Protein 3ML4 (pdb70)

Nearest PDB structures (foldseek):
  3ml4-assembly2_C  TM=1.005E+00  e=9.666E-38  Mus musculus
  3ml4-assembly2_D  TM=9.918E-01  e=4.842E-35  Mus musculus
  3ml4-assembly1_A  TM=9.856E-01  e=2.690E-34  Mus musculus
  1j0w-assembly1_A  TM=8.387E-01  e=1.415E-04  Homo sapiens
  3pvl-assembly1_A  TM=6.435E-01  e=9.251E-03  Mus musculus

Foldseek 3Di:
DDALDWDFWFWDVTDTFIDGWDDPDQQAQKIKATARYVCCVVVPHHGPDMDMAHAFFAKDWQDDDDNARTDIWGDGQVDITTGDHDNVVVVVRVSVCVSQPHKDKFWWFWDPDAPDDGGIWMWIGRQQKIWTWDDVVIHIPIDGLVQWDDKAADVQWIKTAGHCVSPSNGGITIIGHPCGNCSVCSVQRVVQADPPPGHD/DDDALDWDWWWFDVTDIWIDGWDAPDQQALKIKATARYVVCVVVPHHGPDMDMQRFFFAKDFQDDDDNAGGFIWRAGQVDITIGDDDNVVCVCRVSVCVSSPHKDKFWKFWDPDAPDDTGIWMWIDRQQKTWIWDDVVTHILIDGLVQWPDKAADVQWIKTAGPVVPPRSGGITIIGHPCRVVVVCSVQRVVQQHPPPGHD/DDALDWDWWWWDDPLDTDTWIDGWDAPDQDAQKIKATARHVVCVVVPDHGPDMDMAHAWQAKDFQDDDSNARTDIWGDGQVGITTGDDDNCVVVCRVSVCVSQPPWDKFWWFWDPDAPDDTGTWMWIDRQQKIWIWDDVVTDILIDGLVQWDDWAADVQWIKTAGPVVSPSRGDIIIIGHPCGHCSVCSVASVVQADPPPGHD/DAALDWDWWWFDPVIDTWIDGWDDPDQVFQKIKATARDVVCVVVPHHGPDMDMQHAWQAKDWQDDDDNARTDIWGDGQVDITIGDDDNVVVVCRVSVCVRQPHKDKDWWFWDPDAPDDTGTWIWIDRLQKIWIWDDVVTDIPIDGLVQWDDWAADVQWIKTAGDDVDDSRGDITIIGHPCRHVSVCSVQSVVQADPPPGHD/DDDDPVVD/DDDDPVVD/DDDDPVVD/DDDDPVVD

Solvent-accessible surface area: 34819 Å² total

Sequence (837 aa):
EAALVEGQVKLRKWKSRWLVLRKPSPVADCLLLVYKDKCERSKGLRERSSLTLEDICGLEPALPYEGLAHTLAIICLSQAVLGFDSHEACAWDTRIRYALGEVHRFHVTVAPGTKLESGPATLHLCNDILVLARDIPPTVGQWKLSDLRRYGAVPNGFIFEGGTRCGYWAGVFFLSSAEGEQSFLFDCIVRGISPTKGPFTEAALVEGQVKLRKWKSRWLVLRKPSPVADCLLLVYKDKCERSKGLRERSSLTLEDICGLEPALPYEGLAHTLAIICLSQAVLGFDSHEACAWDTRIRYALGEVHRFHVTVAPGTKLESGPATLHLCNDILVLARDIPPTVGQWKLSDLRRYGAVPNGFIFEGGTRCGYWAGVFFLSSAEGEQSFLFDCIVRGISPTKGPFEAALVEGQVKLRDGKKWKSRWLVLRKPSPVADCLLLVYKDKCERSKGLRERSSLTLEDICGLEPALPYEGLAHTLAIICLSQAVLGFDSHEACAWDTRIRYALGEVHRFHVTVAPGTKLESGPATLHLCNDILVLARDIPPTVGQWKLSDLRRYGAVPNGFIFEGGTRCGYWAGVFFLSSAEGEQSFLFDCIVRGISPTKGPFEAALVEGQVKLRDKWKSRWLVLRKPSPVADCLLLVYKDKCERSKGLRERSSLTLEDICGLEPALPYEGLAHTLAIICLSQAVLGFDSHEACAWDTRIRYALGEVHRFHVTVAPGTKLESGPATLHLCNDILVLARDIPPTVGQWKLSDLRRYGAVPNGFIFEGGTRCGYWAGVFFLSSAEGEQSFLFDCIVRGISPTKGPFLHPNPMQRLHPNPMQRLHPNPMQRLHPNPMQR

InterPro domains:
  IPR001849 Pleckstrin homology domain [PS50003] (4-109)
  IPR001849 Pleckstrin homology domain [SM00233] (5-111)
  IPR002404 IRS-type PTB domain [PF02174] (123-196)
  IPR002404 IRS-type PTB domain [PS51064] (105-210)
  IPR011993 PH-like domain superfamily [G3DSA:2.30.29.30] (1-110)
  IPR011993 PH-like domain superfamily [G3DSA:2.30.29.30] (111-220)
  IPR037746 Protein Dok-7 [PTHR21636] (1-428)
  IPR037747 Dok-7, PH domain [cd14677] (6-107)
  IPR037748 Dok-7, PTB domain [cd13165] (108-208)

Secondary structure (DSSP, 8-state):
---SEEEEEEE---EEEEEEE--SSTTSS-B--EESSSHHHHS-PPPSB---B--EEEEEEEEEETTEEEEEEEEESS-B--B-SSS---HHHHHHHHHTSSEEEEEEEEPSSSSSPPEEEEEEEETTEEEEEBTTTTB--EEEGGGEEEEEEETTEEEEEE-GGGGGG-EEEEEE-S-S---HHHHHHTTTEETTTEE-/----SEEEEEEE---EEEEEEE--SSTT-S-B--EESSHHHHHTTPPPSB---B--EEEEEE---BTTBSSBEEEEESS-B--B-SSS---HHHHHHHHHHSSEEEEEEEEPTTSSSPPEEEEEEEETTEEEEEBTTTTB--EEEGGGEEEEEEETTEEEEEE-TTSGGG-EEEEEE-S-S---HHHHHHTTTEETTTEE-/---SEEEEEEEESSSSEEEEEEEE--SSTTSS-B--EES-HHHHHHTPPPSB---B--EEEEEE---BTTBSSBEEEEESS-B--B-SSS---HHHHHHHHHTSSEEEEEEEEPSSSSSPPEEEEEEEETTEEEEEBTTTTB--EEEGGGEEEEEEETTEEEEEE-GGGGGG-EEEEEE-S-S---HHHHHHTTTEETTTEE-/---SEEEEEEEE--EEEEEEEE--SSSSSS-B--EESSHHHHHTTPPPSB---B-SEEEEEEEEEETTEEEEEEEEESS-B--B-SSS---HHHHHHHHHTSSEEEEEEEE-SSSSSPPEEEEEEEETTEEEEEBTTTTB--EEEGGGEEEEEEETTEEEEEE-TTSSTT-EEEEEE-TTTT--HHHHHHHTTEETTTEE-/-EE-----/-EE-----/-EEP----/-EEP----

CATH classification: 2.30.29.30 (+1 more: 2.30.29.30)

Structure (mmCIF, N/CA/C/O backbone):
data_3ML4
#
_entry.id   3ML4
#
_cell.length_a   134.600
_cell.length_b   134.600
_cell.length_c   121.580
_cell.angle_alpha   90.00
_cell.angle_beta   90.00
_cell.angle_gamma   120.00
#
_symmetry.space_group_name_H-M   'P 32 2 1'
#
loop_
_entity.id
_entity.type
_entity.pdbx_description
1 polymer 'Protein Dok-7'
2 polymer 'Muscle, skeletal receptor tyrosine-protein kinase'
3 water water
#
loop_
_atom_site.group_PDB
_atom_site.id
_atom_site.type_symbol
_atom_site.label_atom_id
_atom_site.label_alt_id
_atom_site.label_comp_id
_atom_site.label_asym_id
_atom_site.label_entity_id
_atom_site.label_seq_id
_atom_site.pdbx_PDB_ins_code
_atom_site.Cartn_x
_atom_site.Cartn_y
_atom_site.Cartn_z
_atom_site.occupancy
_atom_site.B_iso_or_equiv
_atom_site.auth_seq_id
_atom_site.auth_comp_id
_atom_site.auth_asym_id
_atom_site.auth_atom_id
_atom_site.pdbx_PDB_model_num
ATOM 1 N N . GLU A 1 7 ? -48.488 6.266 -16.335 1.00 34.85 3 GLU A N 1
ATOM 2 C CA . GLU A 1 7 ? -49.053 5.275 -17.296 1.00 35.03 3 GLU A CA 1
ATOM 3 C C . GLU A 1 7 ? -49.502 3.996 -16.597 1.00 34.97 3 GLU A C 1
ATOM 4 O O . GLU A 1 7 ? -48.675 3.199 -16.143 1.00 35.09 3 GLU A O 1
ATOM 10 N N . ALA A 1 8 ? -50.816 3.799 -16.533 1.00 34.86 4 ALA A N 1
ATOM 11 C CA . ALA A 1 8 ? -51.397 2.764 -15.677 1.00 34.73 4 ALA A CA 1
ATOM 12 C C . ALA A 1 8 ? -51.631 1.414 -16.359 1.00 34.67 4 ALA A C 1
ATOM 13 O O . ALA A 1 8 ? -51.716 1.316 -17.588 1.00 34.40 4 ALA A O 1
ATOM 15 N N . ALA A 1 9 ? -51.732 0.381 -15.524 1.00 34.49 5 ALA A N 1
ATOM 16 C CA . ALA A 1 9 ? -51.914 -0.994 -15.964 1.00 34.28 5 ALA A CA 1
ATOM 17 C C . ALA A 1 9 ? -53.029 -1.641 -15.167 1.00 34.15 5 ALA A C 1
ATOM 18 O O . ALA A 1 9 ? -53.167 -1.388 -13.968 1.00 33.98 5 ALA A O 1
ATOM 20 N N . LEU A 1 10 ? -53.832 -2.470 -15.824 1.00 34.13 6 LEU A N 1
ATOM 21 C CA . LEU A 1 10 ? -54.741 -3.331 -15.080 1.00 34.23 6 LEU A CA 1
ATOM 22 C C . LEU A 1 10 ? -53.944 -4.504 -14.493 1.00 34.16 6 LEU A C 1
ATOM 23 O O . LEU A 1 10 ? -54.238 -4.958 -13.393 1.00 34.25 6 LEU A O 1
ATOM 28 N N . VAL A 1 11 ? -52.930 -4.962 -15.229 1.00 34.17 7 VAL A N 1
ATOM 29 C CA . VAL A 1 11 ? -51.914 -5.891 -14.714 1.00 34.45 7 VAL A CA 1
ATOM 30 C C . VAL A 1 11 ? -50.552 -5.727 -15.379 1.00 34.74 7 VAL A C 1
ATOM 31 O O . VAL A 1 11 ? -50.444 -5.370 -16.556 1.00 34.45 7 VAL A O 1
ATOM 35 N N . GLU A 1 12 ? -49.519 -6.022 -14.597 1.00 35.21 8 GLU A N 1
ATOM 36 C CA . GLU A 1 12 ? -48.144 -6.081 -15.074 1.00 35.64 8 GLU A CA 1
ATOM 37 C C . GLU A 1 12 ? -47.353 -7.082 -14.238 1.00 35.65 8 GLU A C 1
ATOM 38 O O . GLU A 1 12 ? -47.752 -7.425 -13.122 1.00 35.57 8 GLU A O 1
ATOM 44 N N . GLY A 1 13 ? -46.236 -7.548 -14.786 1.00 35.87 9 GLY A N 1
ATOM 45 C CA . GLY A 1 13 ? -45.409 -8.550 -14.124 1.00 36.08 9 GLY A CA 1
ATOM 46 C C . GLY A 1 13 ? -44.563 -9.302 -15.123 1.00 36.34 9 GLY A C 1
ATOM 47 O O . GLY A 1 13 ? -44.697 -9.100 -16.335 1.00 36.42 9 GLY A O 1
ATOM 48 N N . GLN A 1 14 ? -43.685 -10.165 -14.614 1.00 36.66 10 GLN A N 1
ATOM 49 C CA . GLN A 1 14 ? -42.796 -10.962 -15.460 1.00 36.93 10 GLN A CA 1
ATOM 50 C C . GLN A 1 14 ? -43.563 -12.088 -16.128 1.00 37.14 10 GLN A C 1
ATOM 51 O O . GLN A 1 14 ? -44.105 -12.967 -15.462 1.00 37.32 10 GLN A O 1
ATOM 57 N N . VAL A 1 15 ? -43.618 -12.040 -17.453 1.00 37.59 11 VAL A N 1
ATOM 58 C CA . VAL A 1 15 ? -44.354 -13.019 -18.246 1.00 37.78 11 VAL A CA 1
ATOM 59 C C . VAL A 1 15 ? -43.517 -13.387 -19.463 1.00 38.00 11 VAL A C 1
ATOM 60 O O . VAL A 1 15 ? -42.818 -12.539 -20.017 1.00 37.95 11 VAL A O 1
ATOM 64 N N . LYS A 1 16 ? -43.585 -14.654 -19.864 1.00 38.46 12 LYS A N 1
ATOM 65 C CA . LYS A 1 16 ? -42.966 -15.122 -21.105 1.00 38.95 12 LYS A CA 1
ATOM 66 C C . LYS A 1 16 ? -43.934 -14.997 -22.277 1.00 39.06 12 LYS A C 1
ATOM 67 O O . LYS A 1 16 ? -45.122 -15.304 -22.148 1.00 39.21 12 LYS A O 1
ATOM 73 N N . LEU A 1 17 ? -43.421 -14.533 -23.413 1.00 39.17 13 LEU A N 1
ATOM 74 C CA . LEU A 1 17 ? -44.236 -14.308 -24.606 1.00 39.37 13 LEU A CA 1
ATOM 75 C C . LEU A 1 17 ? -43.563 -14.898 -25.839 1.00 39.44 13 LEU A C 1
ATOM 76 O O . LEU A 1 17 ? -42.345 -15.051 -25.869 1.00 39.45 13 LEU A O 1
ATOM 81 N N . ARG A 1 18 ? -44.364 -15.216 -26.852 1.00 39.70 14 ARG A N 1
ATOM 82 C CA . ARG A 1 18 ? -43.855 -15.685 -28.141 1.00 40.03 14 ARG A CA 1
ATOM 83 C C . ARG A 1 18 ? -43.985 -14.605 -29.212 1.00 40.09 14 ARG A C 1
ATOM 84 O O . ARG A 1 18 ? -43.050 -14.354 -29.974 1.00 40.28 14 ARG A O 1
ATOM 92 N N . LYS A 1 22 ? -39.665 -19.187 -29.779 1.00 53.41 18 LYS A N 1
ATOM 93 C CA . LYS A 1 22 ? -38.995 -19.229 -28.486 1.00 53.50 18 LYS A CA 1
ATOM 94 C C . LYS A 1 22 ? -39.712 -18.361 -27.440 1.00 53.53 18 LYS A C 1
ATOM 95 O O . LYS A 1 22 ? -40.407 -17.402 -27.789 1.00 53.81 18 LYS A O 1
ATOM 97 N N . TRP A 1 23 ? -39.545 -18.702 -26.164 1.00 53.32 19 TRP A N 1
ATOM 98 C CA . TRP A 1 23 ? -40.120 -17.916 -25.074 1.00 53.22 19 TRP A CA 1
ATOM 99 C C . TRP A 1 23 ? -39.180 -16.788 -24.656 1.00 53.27 19 TRP A C 1
ATOM 100 O O . TRP A 1 23 ? -38.001 -17.024 -24.369 1.00 53.38 19 TRP A O 1
ATOM 111 N N . LYS A 1 24 ? -39.706 -15.566 -24.624 1.00 53.01 20 LYS A N 1
ATOM 112 C CA . LYS A 1 24 ? -38.946 -14.413 -24.166 1.00 52.77 20 LYS A CA 1
ATOM 113 C C . LYS A 1 24 ? -39.615 -13.806 -22.937 1.00 52.75 20 LYS A C 1
ATOM 114 O O . LYS A 1 24 ? -40.731 -13.279 -23.012 1.00 52.94 20 LYS A O 1
ATOM 116 N N . SER A 1 25 ? -38.931 -13.905 -21.800 1.00 52.40 21 SER A N 1
ATOM 117 C CA . SER A 1 25 ? -39.433 -13.362 -20.551 1.00 52.03 21 SER A CA 1
ATOM 118 C C . SER A 1 25 ? -39.283 -11.848 -20.558 1.00 51.85 21 SER A C 1
ATOM 119 O O . SER A 1 25 ? -38.167 -11.328 -20.641 1.00 51.95 21 SER A O 1
ATOM 122 N N . ARG A 1 26 ? -40.417 -11.152 -20.479 1.00 51.39 22 ARG A N 1
ATOM 123 C CA . ARG A 1 26 ? -40.454 -9.695 -20.592 1.00 51.03 22 ARG A CA 1
ATOM 124 C C . ARG A 1 26 ? -41.518 -9.084 -19.693 1.00 50.57 22 ARG A C 1
ATOM 125 O O . ARG A 1 26 ? -42.627 -9.616 -19.588 1.00 50.78 22 ARG A O 1
ATOM 133 N N . TRP A 1 27 ? -41.181 -7.968 -19.048 1.00 49.91 23 TRP A N 1
ATOM 134 C CA . TRP A 1 27 ? -42.140 -7.257 -18.202 1.00 49.32 23 TRP A CA 1
ATOM 135 C C . TRP A 1 27 ? -43.295 -6.738 -19.052 1.00 48.93 23 TRP A C 1
ATOM 136 O O . TRP A 1 27 ? -43.132 -5.827 -19.868 1.00 48.85 23 TRP A O 1
ATOM 147 N N . LEU A 1 28 ? -44.457 -7.354 -18.861 1.00 48.40 24 LEU A N 1
ATOM 148 C CA . LEU A 1 28 ? -45.628 -7.057 -19.665 1.00 47.80 24 LEU A CA 1
ATOM 149 C C . LEU A 1 28 ? -46.590 -6.151 -18.911 1.00 47.35 24 LEU A C 1
ATOM 150 O O . LEU A 1 28 ? -46.914 -6.406 -17.755 1.00 47.46 24 LEU A O 1
ATOM 155 N N . VAL A 1 29 ? -47.027 -5.087 -19.573 1.00 46.81 25 VAL A N 1
ATOM 156 C CA . VAL A 1 29 ? -48.067 -4.214 -19.043 1.00 46.30 25 VAL A CA 1
ATOM 157 C C . VAL A 1 29 ? -49.335 -4.402 -19.880 1.00 45.85 25 VAL A C 1
ATOM 158 O O . VAL A 1 29 ? -49.300 -4.311 -21.109 1.00 45.53 25 VAL A O 1
ATOM 162 N N . LEU A 1 30 ? -50.444 -4.690 -19.205 1.00 45.49 26 LEU A N 1
ATOM 163 C CA . LEU A 1 30 ? -51.742 -4.790 -19.864 1.00 45.10 26 LEU A CA 1
ATOM 164 C C . LEU A 1 30 ? -52.717 -3.749 -19.333 1.00 44.96 26 LEU A C 1
ATOM 165 O O . LEU A 1 30 ? -52.848 -3.566 -18.121 1.00 44.85 26 LEU A O 1
ATOM 170 N N . ARG A 1 31 ? -53.379 -3.062 -20.261 1.00 44.97 27 ARG A N 1
ATOM 171 C CA . ARG A 1 31 ? -54.390 -2.056 -19.942 1.00 44.89 27 ARG A CA 1
ATOM 172 C C . ARG A 1 31 ? -55.410 -1.920 -21.071 1.00 45.14 27 ARG A C 1
ATOM 173 O O . ARG A 1 31 ? -55.168 -2.355 -22.201 1.00 45.04 27 ARG A O 1
ATOM 181 N N . LYS A 1 32 ? -56.552 -1.323 -20.743 1.00 45.42 28 LYS A N 1
ATOM 182 C CA . LYS A 1 32 ? -57.549 -0.934 -21.726 1.00 45.70 28 LYS A CA 1
ATOM 183 C C . LYS A 1 32 ? -57.162 0.411 -22.333 1.00 46.04 28 LYS A C 1
ATOM 184 O O . LYS A 1 32 ? -56.733 1.309 -21.609 1.00 45.98 28 LYS A O 1
ATOM 190 N N . PRO A 1 33 ? -57.300 0.552 -23.665 1.00 46.52 29 PRO A N 1
ATOM 191 C CA . PRO A 1 33 ? -57.093 1.847 -24.321 1.00 47.07 29 PRO A CA 1
ATOM 192 C C . PRO A 1 33 ? -58.287 2.788 -24.135 1.00 47.60 29 PRO A C 1
ATOM 193 O O . PRO A 1 33 ? -58.114 4.007 -24.120 1.00 47.64 29 PRO A O 1
ATOM 197 N N . SER A 1 34 ? -59.481 2.210 -24.002 1.00 48.31 30 SER A N 1
ATOM 198 C CA . SER A 1 34 ? -60.716 2.950 -23.753 1.00 49.01 30 SER A CA 1
ATOM 199 C C . SER A 1 34 ? -61.433 2.376 -22.533 1.00 49.53 30 SER A C 1
ATOM 200 O O . SER A 1 34 ? -61.505 1.155 -22.380 1.00 49.75 30 SER A O 1
ATOM 203 N N . PRO A 1 35 ? -61.978 3.254 -21.668 1.00 50.05 31 PRO A N 1
ATOM 204 C CA . PRO A 1 35 ? -62.645 2.853 -20.418 1.00 50.42 31 PRO A CA 1
ATOM 205 C C . PRO A 1 35 ? -63.809 1.890 -20.615 1.00 50.87 31 PRO A C 1
ATOM 206 O O . PRO A 1 35 ? -64.179 1.161 -19.689 1.00 51.01 31 PRO A O 1
ATOM 210 N N . VAL A 1 36 ? -64.375 1.899 -21.817 1.00 51.29 32 VAL A N 1
ATOM 211 C CA . VAL A 1 36 ? -65.504 1.056 -22.171 1.00 51.71 32 VAL A CA 1
ATOM 212 C C . VAL A 1 36 ? -65.303 0.603 -23.626 1.00 52.01 32 VAL A C 1
ATOM 213 O O . VAL A 1 36 ? -65.897 1.154 -24.561 1.00 52.22 32 VAL A O 1
ATOM 217 N N . ALA A 1 37 ? -64.416 -0.380 -23.796 1.00 52.21 33 ALA A N 1
ATOM 218 C CA . ALA A 1 37 ? -64.139 -1.015 -25.088 1.00 52.40 33 ALA A CA 1
ATOM 219 C C . ALA A 1 37 ? -63.500 -2.389 -24.878 1.00 52.63 33 ALA A C 1
ATOM 220 O O . ALA A 1 37 ? -62.792 -2.611 -23.890 1.00 52.58 33 ALA A O 1
ATOM 222 N N . ASP A 1 38 ? -63.753 -3.302 -25.814 1.00 52.80 34 ASP A N 1
ATOM 223 C CA . ASP A 1 38 ? -63.232 -4.667 -25.746 1.00 53.01 34 ASP A CA 1
ATOM 224 C C . ASP A 1 38 ? -61.843 -4.793 -26.358 1.00 53.22 34 ASP A C 1
ATOM 225 O O . ASP A 1 38 ? -61.653 -5.499 -27.356 1.00 53.45 34 ASP A O 1
ATOM 230 N N . CYS A 1 39 ? -60.874 -4.110 -25.755 1.00 53.31 35 CYS A N 1
ATOM 231 C CA . CYS A 1 39 ? -59.506 -4.120 -26.264 1.00 53.50 35 CYS A CA 1
ATOM 232 C C . CYS A 1 39 ? -58.482 -4.189 -25.154 1.00 53.29 35 CYS A C 1
ATOM 233 O O . CYS A 1 39 ? -58.687 -3.642 -24.070 1.00 53.20 35 CYS A O 1
ATOM 236 N N . LEU A 1 40 ? -57.377 -4.863 -25.443 1.00 53.16 36 LEU A N 1
ATOM 237 C CA . LEU A 1 40 ? -56.224 -4.852 -24.564 1.00 53.26 36 LEU A CA 1
ATOM 238 C C . LEU A 1 40 ? -55.026 -4.259 -25.282 1.00 53.38 36 LEU A C 1
ATOM 239 O O . LEU A 1 40 ? -54.734 -4.613 -26.423 1.00 53.37 36 LEU A O 1
ATOM 244 N N . LEU A 1 41 ? -54.354 -3.329 -24.614 1.00 53.70 37 LEU A N 1
ATOM 245 C CA . LEU A 1 41 ? -53.098 -2.790 -25.103 1.00 54.06 37 LEU A CA 1
ATOM 246 C C . LEU A 1 41 ? -51.964 -3.507 -24.390 1.00 54.39 37 LEU A C 1
ATOM 247 O O . LEU A 1 41 ? -51.870 -3.470 -23.160 1.00 54.25 37 LEU A O 1
ATOM 260 N N . LEU A 1 43 ? -48.083 -3.702 -23.614 1.00 55.59 39 LEU A N 1
ATOM 261 C CA . LEU A 1 43 ? -46.856 -2.913 -23.589 1.00 55.74 39 LEU A CA 1
ATOM 262 C C . LEU A 1 43 ? -45.672 -3.779 -23.168 1.00 56.01 39 LEU A C 1
ATOM 263 O O . LEU A 1 43 ? -45.556 -4.177 -22.004 1.00 55.90 39 LEU A O 1
ATOM 268 N N . VAL A 1 44 ? -44.806 -4.081 -24.132 1.00 56.36 40 VAL A N 1
ATOM 269 C CA . VAL A 1 44 ? -43.647 -4.935 -23.886 1.00 56.75 40 VAL A CA 1
ATOM 270 C C . VAL A 1 44 ? -42.442 -4.093 -23.480 1.00 57.06 40 VAL A C 1
ATOM 271 O O . VAL A 1 44 ? -41.915 -3.314 -24.277 1.00 57.08 40 VAL A O 1
ATOM 275 N N . TYR A 1 45 ? -42.028 -4.252 -22.227 1.00 57.50 41 TYR A N 1
ATOM 276 C CA . TYR A 1 45 ? -40.835 -3.595 -21.705 1.00 57.99 41 TYR A CA 1
ATOM 277 C C . TYR A 1 45 ? -39.688 -4.599 -21.587 1.00 58.29 41 TYR A C 1
ATOM 278 O O . TYR A 1 45 ? -39.923 -5.812 -21.507 1.00 58.29 41 TYR A O 1
ATOM 287 N N . LYS A 1 46 ? -38.454 -4.090 -21.588 1.00 58.63 42 LYS A N 1
ATOM 288 C CA . LYS A 1 46 ? -37.259 -4.933 -21.495 1.00 58.96 42 LYS A CA 1
ATOM 289 C C . LYS A 1 46 ? -37.195 -5.657 -20.150 1.00 59.24 42 LYS A C 1
ATOM 290 O O . LYS A 1 46 ? -36.914 -6.856 -20.096 1.00 59.22 42 LYS A O 1
ATOM 292 N N . ASP A 1 47 ? -37.474 -4.917 -19.078 1.00 59.59 43 ASP A N 1
ATOM 293 C CA . ASP A 1 47 ? -37.515 -5.454 -17.721 1.00 59.95 43 ASP A CA 1
ATOM 294 C C . ASP A 1 47 ? -38.365 -4.542 -16.834 1.00 60.33 43 ASP A C 1
ATOM 295 O O . ASP A 1 47 ? -39.005 -3.608 -17.324 1.00 60.32 43 ASP A O 1
ATOM 297 N N . LYS A 1 48 ? -38.373 -4.822 -15.533 1.00 60.74 44 LYS A N 1
ATOM 298 C CA . LYS A 1 48 ? -39.042 -3.963 -14.559 1.00 61.26 44 LYS A CA 1
ATOM 299 C C . LYS A 1 48 ? -38.364 -2.588 -14.432 1.00 61.67 44 LYS A C 1
ATOM 300 O O . LYS A 1 48 ? -39.028 -1.593 -14.124 1.00 61.74 44 LYS A O 1
ATOM 306 N N . CYS A 1 49 ? -37.055 -2.541 -14.685 1.00 62.02 45 CYS A N 1
ATOM 307 C CA . CYS A 1 49 ? -36.286 -1.291 -14.631 1.00 62.31 45 CYS A CA 1
ATOM 308 C C . CYS A 1 49 ? -36.674 -0.289 -15.713 1.00 62.33 45 CYS A C 1
ATOM 309 O O . CYS A 1 49 ? -37.015 0.854 -15.405 1.00 62.39 45 CYS A O 1
ATOM 312 N N . GLU A 1 50 ? -36.623 -0.723 -16.973 1.00 62.34 46 GLU A N 1
ATOM 313 C CA . GLU A 1 50 ? -36.970 0.133 -18.111 1.00 62.27 46 GLU A CA 1
ATOM 314 C C . GLU A 1 50 ? -38.453 0.532 -18.107 1.00 62.25 46 GLU A C 1
ATOM 315 O O . GLU A 1 50 ? -38.923 1.214 -19.020 1.00 62.38 46 GLU A O 1
ATOM 317 N N . ARG A 1 51 ? -39.172 0.110 -17.066 1.00 62.11 47 ARG A N 1
ATOM 318 C CA . ARG A 1 51 ? -40.598 0.392 -16.911 1.00 62.04 47 ARG A CA 1
ATOM 319 C C . ARG A 1 51 ? -40.869 1.245 -15.668 1.00 62.20 47 ARG A C 1
ATOM 320 O O . ARG A 1 51 ? -41.546 2.272 -15.759 1.00 62.23 47 ARG A O 1
ATOM 328 N N . SER A 1 52 ? -40.341 0.818 -14.519 1.00 62.25 48 SER A N 1
ATOM 329 C CA . SER A 1 52 ? -40.470 1.579 -13.272 1.00 62.33 48 SER A CA 1
ATOM 330 C C . SER A 1 52 ? -39.680 2.887 -13.314 1.00 62.31 48 SER A C 1
ATOM 331 O O . SER A 1 52 ? -39.916 3.786 -12.500 1.00 62.24 48 SER A O 1
ATOM 334 N N . LYS A 1 53 ? -38.751 2.986 -14.265 1.00 62.21 49 LYS A N 1
ATOM 335 C CA . LYS A 1 53 ? -38.029 4.230 -14.517 1.00 62.17 49 LYS A CA 1
ATOM 336 C C . LYS A 1 53 ? -38.918 5.234 -15.257 1.00 62.04 49 LYS A C 1
ATOM 337 O O . LYS A 1 53 ? -39.249 6.289 -14.714 1.00 62.07 49 LYS A O 1
ATOM 339 N N . GLY A 1 54 ? -39.308 4.897 -16.486 1.00 61.82 50 GLY A N 1
ATOM 340 C CA . GLY A 1 54 ? -40.168 5.765 -17.291 1.00 61.43 50 GLY A CA 1
ATOM 341 C C . GLY A 1 54 ? -39.895 5.729 -18.786 1.00 61.19 50 GLY A C 1
ATOM 342 O O . GLY A 1 54 ? -40.515 6.472 -19.549 1.00 61.23 50 GLY A O 1
ATOM 343 N N . LEU A 1 55 ? -38.973 4.864 -19.204 1.00 60.93 51 LEU A N 1
ATOM 344 C CA . LEU A 1 55 ? -38.619 4.714 -20.617 1.00 60.63 51 LEU A CA 1
ATOM 345 C C . LEU A 1 55 ? -39.779 4.162 -21.451 1.00 60.43 51 LEU A C 1
ATOM 346 O O . LEU A 1 55 ? -40.653 3.462 -20.931 1.00 60.38 51 LEU A O 1
ATOM 348 N N . ARG A 1 56 ? -39.777 4.491 -22.743 1.00 60.10 52 ARG A N 1
ATOM 349 C CA . ARG A 1 56 ? -40.800 4.021 -23.674 1.00 59.73 52 ARG A CA 1
ATOM 350 C C . ARG A 1 56 ? -40.603 2.541 -24.013 1.00 59.49 52 ARG A C 1
ATOM 351 O O . ARG A 1 56 ? -39.470 2.082 -24.192 1.00 59.58 52 ARG A O 1
ATOM 353 N N . GLU A 1 57 ? -41.716 1.813 -24.108 1.00 58.94 53 GLU A N 1
ATOM 354 C CA . GLU A 1 57 ? -41.718 0.359 -24.321 1.00 58.34 53 GLU A CA 1
ATOM 355 C C . GLU A 1 57 ? -40.915 -0.092 -25.544 1.00 57.81 53 GLU A C 1
ATOM 356 O O . GLU A 1 57 ? -40.748 0.661 -26.505 1.00 57.73 53 GLU A O 1
ATOM 362 N N . ARG A 1 58 ? -40.425 -1.328 -25.490 1.00 57.22 54 ARG A N 1
ATOM 363 C CA . ARG A 1 58 ? -39.685 -1.921 -26.601 1.00 56.69 54 ARG A CA 1
ATOM 364 C C . ARG A 1 58 ? -40.605 -2.168 -27.793 1.00 56.16 54 ARG A C 1
ATOM 365 O O . ARG A 1 58 ? -40.225 -1.902 -28.936 1.00 56.34 54 ARG A O 1
ATOM 367 N N . SER A 1 59 ? -41.810 -2.670 -27.516 1.00 55.32 55 SER A N 1
ATOM 368 C CA . SER A 1 59 ? -42.823 -2.928 -28.546 1.00 54.50 55 SER A CA 1
ATOM 369 C C . SER A 1 59 ? -44.228 -2.896 -27.951 1.00 53.85 55 SER A C 1
ATOM 370 O O . SER A 1 59 ? -44.400 -3.067 -26.745 1.00 53.88 55 SER A O 1
ATOM 373 N N . SER A 1 60 ? -45.227 -2.676 -28.800 1.00 53.06 56 SER A N 1
ATOM 374 C CA . SER A 1 60 ? -46.624 -2.657 -28.362 1.00 52.25 56 SER A CA 1
ATOM 375 C C . SER A 1 60 ? -47.577 -3.294 -29.379 1.00 51.69 56 SER A C 1
ATOM 376 O O . SER A 1 60 ? -47.289 -3.338 -30.580 1.00 51.64 56 SER A O 1
ATOM 379 N N . LEU A 1 61 ? -48.711 -3.784 -28.880 1.00 50.90 57 LEU A N 1
ATOM 380 C CA . LEU A 1 61 ? -49.742 -4.403 -29.712 1.00 50.09 57 LEU A CA 1
ATOM 381 C C . LEU A 1 61 ? -51.113 -4.221 -29.076 1.00 49.40 57 LEU A C 1
ATOM 382 O O . LEU A 1 61 ? -51.237 -4.218 -27.850 1.00 49.48 57 LEU A O 1
ATOM 387 N N . THR A 1 62 ? -52.137 -4.064 -29.911 1.00 48.49 58 THR A N 1
ATOM 388 C CA . THR A 1 62 ? -53.520 -4.001 -29.431 1.00 47.66 58 THR A CA 1
ATOM 389 C C . THR A 1 62 ? -54.393 -5.120 -30.011 1.00 47.12 58 THR A C 1
ATOM 390 O O . THR A 1 62 ? -54.286 -5.466 -31.188 1.00 46.99 58 THR A O 1
ATOM 394 N N . LEU A 1 63 ? -55.258 -5.674 -29.167 1.00 46.41 59 LEU A N 1
ATOM 395 C CA . LEU A 1 63 ? -56.130 -6.777 -29.549 1.00 45.66 59 LEU A CA 1
ATOM 396 C C . LEU A 1 63 ? -57.568 -6.315 -29.410 1.00 45.16 59 LEU A C 1
ATOM 397 O O . LEU A 1 63 ? -58.019 -6.021 -28.301 1.00 45.05 59 LEU A O 1
ATOM 402 N N . GLU A 1 64 ? -58.291 -6.252 -30.526 1.00 44.48 60 GLU A N 1
ATOM 403 C CA . GLU A 1 64 ? -59.584 -5.555 -30.539 1.00 43.95 60 GLU A CA 1
ATOM 404 C C . GLU A 1 64 ? -60.788 -6.434 -30.879 1.00 43.22 60 GLU A C 1
ATOM 405 O O . GLU A 1 64 ? -61.888 -5.935 -31.126 1.00 43.31 60 GLU A O 1
ATOM 411 N N . ASP A 1 65 ? -60.577 -7.743 -30.871 1.00 42.32 61 ASP A N 1
ATOM 412 C CA . ASP A 1 65 ? -61.636 -8.693 -31.188 1.00 41.28 61 ASP A CA 1
ATOM 413 C C . ASP A 1 65 ? -61.635 -9.830 -30.178 1.00 40.46 61 ASP A C 1
ATOM 414 O O . ASP A 1 65 ? -61.916 -10.981 -30.524 1.00 40.34 61 ASP A O 1
ATOM 419 N N . ILE A 1 66 ? -61.316 -9.491 -28.927 1.00 39.32 62 ILE A N 1
ATOM 420 C CA . ILE A 1 66 ? -61.231 -10.471 -27.845 1.00 38.14 62 ILE A CA 1
ATOM 421 C C . ILE A 1 66 ? -62.585 -11.125 -27.633 1.00 37.47 62 ILE A C 1
ATOM 422 O O . ILE A 1 66 ? -63.607 -10.447 -27.544 1.00 37.25 62 ILE A O 1
ATOM 427 N N . CYS A 1 67 ? -62.580 -12.451 -27.569 1.00 36.72 63 CYS A N 1
ATOM 428 C CA . CYS A 1 67 ? -63.805 -13.210 -27.367 1.00 35.88 63 CYS A CA 1
ATOM 429 C C . CYS A 1 67 ? -63.716 -14.258 -26.257 1.00 35.25 63 CYS A C 1
ATOM 430 O O . CYS A 1 67 ? -64.635 -15.058 -26.096 1.00 35.45 63 CYS A O 1
ATOM 433 N N . GLY A 1 68 ? -62.630 -14.245 -25.484 1.00 34.60 64 GLY A N 1
ATOM 434 C CA . GLY A 1 68 ? -62.487 -15.175 -24.362 1.00 33.77 64 GLY A CA 1
ATOM 435 C C . GLY A 1 68 ? -61.088 -15.399 -23.814 1.00 33.26 64 GLY A C 1
ATOM 436 O O . GLY A 1 68 ? -60.091 -15.005 -24.423 1.00 33.23 64 GLY A O 1
ATOM 437 N N . LEU A 1 69 ? -61.030 -16.033 -22.645 1.00 32.74 65 LEU A N 1
ATOM 438 C CA . LEU A 1 69 ? -59.776 -16.380 -21.992 1.00 32.23 65 LEU A CA 1
ATOM 439 C C . LEU A 1 69 ? -59.711 -17.857 -21.609 1.00 32.18 65 LEU A C 1
ATOM 440 O O . LEU A 1 69 ? -60.679 -18.426 -21.101 1.00 31.86 65 LEU A O 1
ATOM 445 N N . GLU A 1 70 ? -58.560 -18.474 -21.858 1.00 32.17 66 GLU A N 1
ATOM 446 C CA . GLU A 1 70 ? -58.373 -19.881 -21.531 1.00 32.20 66 GLU A CA 1
ATOM 447 C C . GLU A 1 70 ? -57.055 -20.116 -20.794 1.00 32.07 66 GLU A C 1
ATOM 448 O O . GLU A 1 70 ? -55.988 -20.114 -21.407 1.00 31.71 66 GLU A O 1
ATOM 454 N N . PRO A 1 71 ? -57.133 -20.313 -19.468 1.00 32.27 67 PRO A N 1
ATOM 455 C CA . PRO A 1 71 ? -55.968 -20.570 -18.633 1.00 32.62 67 PRO A CA 1
ATOM 456 C C . PRO A 1 71 ? -55.623 -22.062 -18.506 1.00 32.80 67 PRO A C 1
ATOM 457 O O . PRO A 1 71 ? -56.367 -22.924 -18.996 1.00 32.66 67 PRO A O 1
ATOM 461 N N . ALA A 1 72 ? -54.491 -22.336 -17.859 1.00 32.90 68 ALA A N 1
ATOM 462 C CA . ALA A 1 72 ? -54.070 -23.693 -17.483 1.00 33.36 68 ALA A CA 1
ATOM 463 C C . ALA A 1 72 ? -53.794 -24.628 -18.670 1.00 33.49 68 ALA A C 1
ATOM 464 O O . ALA A 1 72 ? -54.049 -25.834 -18.600 1.00 33.52 68 ALA A O 1
ATOM 466 N N . LEU A 1 73 ? -53.254 -24.066 -19.747 1.00 33.72 69 LEU A N 1
ATOM 467 C CA . LEU A 1 73 ? -52.959 -24.843 -20.944 1.00 34.28 69 LEU A CA 1
ATOM 468 C C . LEU A 1 73 ? -51.475 -25.194 -21.052 1.00 34.46 69 LEU A C 1
ATOM 469 O O . LEU A 1 73 ? -50.622 -24.313 -20.942 1.00 34.58 69 LEU A O 1
ATOM 474 N N . PRO A 1 74 ? -51.165 -26.492 -21.238 1.00 34.54 70 PRO A N 1
ATOM 475 C CA . PRO A 1 74 ? -49.822 -26.908 -21.652 1.00 34.51 70 PRO A CA 1
ATOM 476 C C . PRO A 1 74 ? -49.537 -26.394 -23.056 1.00 34.37 70 PRO A C 1
ATOM 477 O O . PRO A 1 74 ? -50.320 -26.645 -23.975 1.00 34.48 70 PRO A O 1
ATOM 481 N N . TYR A 1 75 ? -48.440 -25.663 -23.218 1.00 34.01 71 TYR A N 1
ATOM 482 C CA . TYR A 1 75 ? -48.064 -25.139 -24.523 1.00 33.68 71 TYR A CA 1
ATOM 483 C C . TYR A 1 75 ? -46.561 -24.901 -24.619 1.00 33.55 71 TYR A C 1
ATOM 484 O O . TYR A 1 75 ? -45.953 -24.288 -23.734 1.00 33.25 71 TYR A O 1
ATOM 493 N N . GLU A 1 76 ? -45.980 -25.411 -25.702 1.00 33.39 72 GLU A N 1
ATOM 494 C CA . GLU A 1 76 ? -44.551 -25.280 -26.004 1.00 33.22 72 GLU A CA 1
ATOM 495 C C . GLU A 1 76 ? -43.628 -25.291 -24.775 1.00 32.57 72 GLU A C 1
ATOM 496 O O . GLU A 1 76 ? -42.863 -24.353 -24.546 1.00 32.59 72 GLU A O 1
ATOM 502 N N . GLY A 1 77 ? -43.718 -26.359 -23.989 1.00 31.92 73 GLY A N 1
ATOM 503 C CA . GLY A 1 77 ? -42.817 -26.576 -22.858 1.00 31.18 73 GLY A CA 1
ATOM 504 C C . GLY A 1 77 ? -43.336 -26.091 -21.518 1.00 30.80 73 GLY A C 1
ATOM 505 O O . GLY A 1 77 ? -42.892 -26.561 -20.471 1.00 30.76 73 GLY A O 1
ATOM 506 N N . LEU A 1 78 ? -44.286 -25.161 -21.547 1.00 30.40 74 LEU A N 1
ATOM 507 C CA . LEU A 1 78 ? -44.766 -24.524 -20.324 1.00 29.85 74 LEU A CA 1
ATOM 508 C C . LEU A 1 78 ? -46.080 -25.086 -19.824 1.00 29.44 74 LEU A C 1
ATOM 509 O O . LEU A 1 78 ? -47.038 -25.219 -20.583 1.00 29.53 74 LEU A O 1
ATOM 514 N N . ALA A 1 79 ? -46.116 -25.395 -18.533 1.00 29.14 75 ALA A N 1
ATOM 515 C CA . ALA A 1 79 ? -47.302 -25.958 -17.899 1.00 29.01 75 ALA A CA 1
ATOM 516 C C . ALA A 1 79 ? -48.412 -24.918 -17.742 1.00 28.92 75 ALA A C 1
ATOM 517 O O . ALA A 1 79 ? -49.591 -25.224 -17.931 1.00 28.99 75 ALA A O 1
ATOM 519 N N . HIS A 1 80 ? -48.024 -23.688 -17.415 1.00 28.67 76 HIS A N 1
ATOM 520 C CA . HIS A 1 80 ? -48.978 -22.644 -17.062 1.00 28.37 76 HIS A CA 1
ATOM 521 C C . HIS A 1 80 ? -48.974 -21.501 -18.066 1.00 28.00 76 HIS A C 1
ATOM 522 O O . HIS A 1 80 ? -48.205 -20.545 -17.941 1.00 27.76 76 HIS A O 1
ATOM 529 N N . THR A 1 81 ? -49.832 -21.626 -19.072 1.00 27.65 77 THR A N 1
ATOM 530 C CA . THR A 1 81 ? -49.991 -20.593 -20.083 1.00 27.50 77 THR A CA 1
ATOM 531 C C . THR A 1 81 ? -51.441 -20.124 -20.177 1.00 27.42 77 THR A C 1
ATOM 532 O O . THR A 1 81 ? -52.372 -20.906 -20.027 1.00 26.97 77 THR A O 1
ATOM 536 N N . LEU A 1 82 ? -51.618 -18.833 -20.422 1.00 27.67 78 LEU A N 1
ATOM 537 C CA . LEU A 1 82 ? -52.943 -18.275 -20.621 1.00 27.95 78 LEU A CA 1
ATOM 538 C C . LEU A 1 82 ? -53.113 -17.875 -22.075 1.00 27.92 78 LEU A C 1
ATOM 539 O O . LEU A 1 82 ? -52.222 -17.278 -22.674 1.00 28.09 78 LEU A O 1
ATOM 544 N N . ALA A 1 83 ? -54.258 -18.232 -22.639 1.00 28.03 79 ALA A N 1
ATOM 545 C CA . ALA A 1 83 ? -54.613 -17.824 -23.983 1.00 28.31 79 ALA A CA 1
ATOM 546 C C . ALA A 1 83 ? -55.607 -16.684 -23.911 1.00 28.56 79 ALA A C 1
ATOM 547 O O . ALA A 1 83 ? -56.651 -16.803 -23.261 1.00 28.58 79 ALA A O 1
ATOM 549 N N . ILE A 1 84 ? -55.264 -15.571 -24.552 1.00 29.03 80 ILE A N 1
ATOM 550 C CA . ILE A 1 84 ? -56.235 -14.530 -24.843 1.00 29.64 80 ILE A CA 1
ATOM 551 C C . ILE A 1 84 ? -56.750 -14.816 -26.247 1.00 30.38 80 ILE A C 1
ATOM 552 O O . ILE A 1 84 ? -56.000 -14.754 -27.224 1.00 30.48 80 ILE A O 1
ATOM 557 N N . ILE A 1 85 ? -58.028 -15.156 -26.344 1.00 31.24 81 ILE A N 1
ATOM 558 C CA . ILE A 1 85 ? -58.585 -15.580 -27.619 1.00 32.03 81 ILE A CA 1
ATOM 559 C C . ILE A 1 85 ? -59.296 -14.431 -28.322 1.00 32.74 81 ILE A C 1
ATOM 560 O O . ILE A 1 85 ? -60.106 -13.711 -27.727 1.00 32.73 81 ILE A O 1
ATOM 565 N N . CYS A 1 86 ? -58.947 -14.264 -29.592 1.00 33.52 82 CYS A N 1
ATOM 566 C CA . CYS A 1 86 ? -59.563 -13.293 -30.464 1.00 34.30 82 CYS A CA 1
ATOM 567 C C . CYS A 1 86 ? -60.192 -14.026 -31.634 1.00 34.57 82 CYS A C 1
ATOM 568 O O . CYS A 1 86 ? -59.919 -15.205 -31.859 1.00 34.74 82 CYS A O 1
ATOM 571 N N . LEU A 1 87 ? -61.040 -13.325 -32.376 1.00 35.13 83 LEU A N 1
ATOM 572 C CA . LEU A 1 87 ? -61.618 -13.867 -33.598 1.00 35.70 83 LEU A CA 1
ATOM 573 C C . LEU A 1 87 ? -60.513 -14.137 -34.620 1.00 35.95 83 LEU A C 1
ATOM 574 O O . LEU A 1 87 ? -60.538 -15.157 -35.312 1.00 35.99 83 LEU A O 1
ATOM 579 N N . SER A 1 88 ? -59.531 -13.234 -34.677 1.00 36.15 84 SER A N 1
ATOM 580 C CA . SER A 1 88 ? -58.418 -13.344 -35.622 1.00 36.39 84 SER A CA 1
ATOM 581 C C . SER A 1 88 ? -57.283 -14.268 -35.165 1.00 36.29 84 SER A C 1
ATOM 582 O O . SER A 1 88 ? -56.855 -15.113 -35.941 1.00 36.46 84 SER A O 1
ATOM 585 N N . GLN A 1 89 ? -56.788 -14.111 -33.933 1.00 36.15 85 GLN A N 1
ATOM 586 C CA . GLN A 1 89 ? -55.704 -14.978 -33.426 1.00 36.02 85 GLN A CA 1
ATOM 587 C C . GLN A 1 89 ? -55.734 -15.210 -31.902 1.00 35.90 85 GLN A C 1
ATOM 588 O O . GLN A 1 89 ? -56.512 -14.583 -31.190 1.00 35.98 85 GLN A O 1
ATOM 594 N N . ALA A 1 90 ? -54.896 -16.125 -31.418 1.00 35.65 86 ALA A N 1
ATOM 595 C CA . ALA A 1 90 ? -54.765 -16.380 -29.985 1.00 35.48 86 ALA A CA 1
ATOM 596 C C . ALA A 1 90 ? -53.383 -15.972 -29.477 1.00 35.45 86 ALA A C 1
ATOM 597 O O . ALA A 1 90 ? -52.363 -16.391 -30.021 1.00 35.17 86 ALA A O 1
ATOM 599 N N . VAL A 1 91 ? -53.361 -15.146 -28.437 1.00 35.49 87 VAL A N 1
ATOM 600 C CA . VAL A 1 91 ? -52.110 -14.689 -27.851 1.00 35.66 87 VAL A CA 1
ATOM 601 C C . VAL A 1 91 ? -51.796 -15.528 -26.616 1.00 36.01 87 VAL A C 1
ATOM 602 O O . VAL A 1 91 ? -52.595 -15.615 -25.685 1.00 36.02 87 VAL A O 1
ATOM 614 N N . LEU A 1 93 ? -49.547 -16.505 -23.288 1.00 36.67 89 LEU A N 1
ATOM 615 C CA . LEU A 1 93 ? -48.730 -15.910 -22.244 1.00 36.76 89 LEU A CA 1
ATOM 616 C C . LEU A 1 93 ? -48.222 -16.997 -21.307 1.00 37.10 89 LEU A C 1
ATOM 617 O O . LEU A 1 93 ? -49.010 -17.754 -20.739 1.00 37.20 89 LEU A O 1
ATOM 622 N N . GLY A 1 94 ? -46.902 -17.067 -21.150 1.00 37.35 90 GLY A N 1
ATOM 623 C CA . GLY A 1 94 ? -46.278 -18.076 -20.303 1.00 37.55 90 GLY A CA 1
ATOM 624 C C . GLY A 1 94 ? -45.956 -17.571 -18.914 1.00 37.83 90 GLY A C 1
ATOM 625 O O . GLY A 1 94 ? -45.342 -16.519 -18.754 1.00 37.92 90 GLY A O 1
ATOM 626 N N . PHE A 1 95 ? -46.374 -18.334 -17.910 1.00 38.19 91 PHE A N 1
ATOM 627 C CA . PHE A 1 95 ? -46.120 -18.010 -16.512 1.00 38.53 91 PHE A CA 1
ATOM 628 C C . PHE A 1 95 ? -45.308 -19.128 -15.868 1.00 39.04 91 PHE A C 1
ATOM 629 O O . PHE A 1 95 ? -45.057 -20.158 -16.491 1.00 39.09 91 PHE A O 1
ATOM 637 N N . ASP A 1 96 ? -44.902 -18.918 -14.620 1.00 39.83 92 ASP A N 1
ATOM 638 C CA . ASP A 1 96 ? -44.144 -19.916 -13.874 1.00 40.60 92 ASP A CA 1
ATOM 639 C C . ASP A 1 96 ? -45.027 -20.734 -12.938 1.00 40.85 92 ASP A C 1
ATOM 640 O O . ASP A 1 96 ? -44.945 -21.962 -12.928 1.00 41.24 92 ASP A O 1
ATOM 645 N N . SER A 1 97 ? -45.864 -20.055 -12.159 1.00 41.16 93 SER A N 1
ATOM 646 C CA . SER A 1 97 ? -46.777 -20.732 -11.238 1.00 41.42 93 SER A CA 1
ATOM 647 C C . SER A 1 97 ? -48.229 -20.682 -11.715 1.00 41.61 93 SER A C 1
ATOM 648 O O . SER A 1 97 ? -48.625 -19.787 -12.463 1.00 41.77 93 SER A O 1
ATOM 651 N N . HIS A 1 98 ? -49.014 -21.660 -11.273 1.00 41.88 94 HIS A N 1
ATOM 652 C CA . HIS A 1 98 ? -50.432 -21.731 -11.587 1.00 42.07 94 HIS A CA 1
ATOM 653 C C . HIS A 1 98 ? -51.152 -20.519 -11.014 1.00 42.72 94 HIS A C 1
ATOM 654 O O . HIS A 1 98 ? -52.090 -20.007 -11.625 1.00 42.80 94 HIS A O 1
ATOM 661 N N . GLU A 1 99 ? -50.691 -20.054 -9.851 1.00 43.49 95 GLU A N 1
ATOM 662 C CA . GLU A 1 99 ? -51.290 -18.897 -9.174 1.00 44.29 95 GLU A CA 1
ATOM 663 C C . GLU A 1 99 ? -51.097 -17.579 -9.935 1.00 44.42 95 GLU A C 1
ATOM 664 O O . GLU A 1 99 ? -52.068 -16.845 -10.158 1.00 44.29 95 GLU A O 1
ATOM 670 N N . ALA A 1 100 ? -49.858 -17.294 -10.339 1.00 44.67 96 ALA A N 1
ATOM 671 C CA . ALA A 1 100 ? -49.548 -16.082 -11.112 1.00 45.15 96 ALA A CA 1
ATOM 672 C C . ALA A 1 100 ? -50.427 -15.955 -12.363 1.00 45.36 96 ALA A C 1
ATOM 673 O O . ALA A 1 100 ? -50.885 -14.866 -12.707 1.00 45.16 96 ALA A O 1
ATOM 683 N N . CYS A 1 102 ? -53.444 -17.583 -12.807 1.00 43.93 98 CYS A N 1
ATOM 684 C CA . CYS A 1 102 ? -54.823 -17.436 -12.328 1.00 42.84 98 CYS A CA 1
ATOM 685 C C . CYS A 1 102 ? -55.136 -15.979 -12.013 1.00 41.95 98 CYS A C 1
ATOM 686 O O . CYS A 1 102 ? -56.188 -15.461 -12.393 1.00 41.58 98 CYS A O 1
ATOM 689 N N . ALA A 1 103 ? -54.202 -15.341 -11.310 1.00 40.95 99 ALA A N 1
ATOM 690 C CA . ALA A 1 103 ? -54.246 -13.917 -11.016 1.00 39.90 99 ALA A CA 1
ATOM 691 C C . ALA A 1 103 ? -54.524 -13.117 -12.280 1.00 39.10 99 ALA A C 1
ATOM 692 O O . ALA A 1 103 ? -55.412 -12.262 -12.298 1.00 39.21 99 ALA A O 1
ATOM 694 N N . TRP A 1 104 ? -53.774 -13.415 -13.336 1.00 37.86 100 TRP A N 1
ATOM 695 C CA . TRP A 1 104 ? -53.943 -12.727 -14.605 1.00 36.96 100 TRP A CA 1
ATOM 696 C C . TRP A 1 104 ? -55.280 -13.029 -15.265 1.00 36.56 100 TRP A C 1
ATOM 697 O O . TRP A 1 104 ? -55.890 -12.140 -15.835 1.00 36.66 100 TRP A O 1
ATOM 708 N N . ASP A 1 105 ? -55.739 -14.274 -15.169 1.00 36.19 101 ASP A N 1
ATOM 709 C CA . ASP A 1 105 ? -57.052 -14.648 -15.695 1.00 35.64 101 ASP A CA 1
ATOM 710 C C . ASP A 1 105 ? -58.170 -13.936 -14.938 1.00 35.55 101 ASP A C 1
ATOM 711 O O . ASP A 1 105 ? -59.070 -13.365 -15.554 1.00 35.39 101 ASP A O 1
ATOM 716 N N . THR A 1 106 ? -58.096 -13.971 -13.608 1.00 35.31 102 THR A N 1
ATOM 717 C CA . THR A 1 106 ? -59.083 -13.327 -12.745 1.00 35.15 102 THR A CA 1
ATOM 718 C C . THR A 1 106 ? -59.169 -11.826 -13.033 1.00 35.24 102 THR A C 1
ATOM 719 O O . THR A 1 106 ? -60.265 -11.281 -13.211 1.00 35.56 102 THR A O 1
ATOM 723 N N . ARG A 1 107 ? -58.017 -11.167 -13.099 1.00 35.00 103 ARG A N 1
ATOM 724 C CA . ARG A 1 107 ? -57.985 -9.718 -13.280 1.00 34.99 103 ARG A CA 1
ATOM 725 C C . ARG A 1 107 ? -58.480 -9.251 -14.655 1.00 34.41 103 ARG A C 1
ATOM 726 O O . ARG A 1 107 ? -59.185 -8.242 -14.748 1.00 34.18 103 ARG A O 1
ATOM 734 N N . ILE A 1 108 ? -58.113 -9.981 -15.708 1.00 33.72 104 ILE A N 1
ATOM 735 C CA . ILE A 1 108 ? -58.524 -9.634 -17.074 1.00 33.30 104 ILE A CA 1
ATOM 736 C C . ILE A 1 108 ? -60.039 -9.828 -17.296 1.00 33.10 104 ILE A C 1
ATOM 737 O O . ILE A 1 108 ? -60.702 -8.959 -17.867 1.00 32.63 104 ILE A O 1
ATOM 742 N N . ARG A 1 109 ? -60.578 -10.954 -16.821 1.00 32.98 105 ARG A N 1
ATOM 743 C CA . ARG A 1 109 ? -61.997 -11.284 -17.018 1.00 33.01 105 ARG A CA 1
ATOM 744 C C . ARG A 1 109 ? -62.906 -10.194 -16.471 1.00 32.66 105 ARG A C 1
ATOM 745 O O . ARG A 1 109 ? -63.832 -9.752 -17.153 1.00 32.57 105 ARG A O 1
ATOM 753 N N . TYR A 1 110 ? -62.637 -9.778 -15.234 1.00 32.31 106 TYR A N 1
ATOM 754 C CA . TYR A 1 110 ? -63.421 -8.742 -14.582 1.00 32.20 106 TYR A CA 1
ATOM 755 C C . TYR A 1 110 ? -63.311 -7.420 -15.339 1.00 32.14 106 TYR A C 1
ATOM 756 O O . TYR A 1 110 ? -64.324 -6.758 -15.596 1.00 32.22 106 TYR A O 1
ATOM 765 N N . ALA A 1 111 ? -62.077 -7.053 -15.688 1.00 31.92 107 ALA A N 1
ATOM 766 C CA . ALA A 1 111 ? -61.782 -5.796 -16.370 1.00 31.63 107 ALA A CA 1
ATOM 767 C C . ALA A 1 111 ? -62.518 -5.643 -17.697 1.00 31.34 107 ALA A C 1
ATOM 768 O O . ALA A 1 111 ? -63.044 -4.565 -17.994 1.00 31.33 107 ALA A O 1
ATOM 770 N N . LEU A 1 112 ? -62.566 -6.722 -18.479 1.00 30.82 108 LEU A N 1
ATOM 771 C CA . LEU A 1 112 ? -63.205 -6.699 -19.802 1.00 30.47 108 LEU A CA 1
ATOM 772 C C . LEU A 1 112 ? -64.741 -6.764 -19.763 1.00 30.24 108 LEU A C 1
ATOM 773 O O . LEU A 1 112 ? -65.396 -6.863 -20.806 1.00 30.23 108 LEU A O 1
ATOM 778 N N . GLY A 1 113 ? -65.308 -6.711 -18.564 1.00 29.83 109 GLY A N 1
ATOM 779 C CA . GLY A 1 113 ? -66.751 -6.719 -18.407 1.00 29.68 109 GLY A CA 1
ATOM 780 C C . GLY A 1 113 ? -67.265 -8.089 -18.045 1.00 29.47 109 GLY A C 1
ATOM 781 O O . GLY A 1 113 ? -66.987 -8.591 -16.957 1.00 29.59 109 GLY A O 1
ATOM 782 N N . GLU A 1 114 ? -68.025 -8.691 -18.954 1.00 29.20 110 GLU A N 1
ATOM 783 C CA . GLU A 1 114 ? -68.577 -10.015 -18.728 1.00 29.10 110 GLU A CA 1
ATOM 784 C C . GLU A 1 114 ? -67.931 -11.005 -19.670 1.00 29.08 110 GLU A C 1
ATOM 785 O O . GLU A 1 114 ? -68.335 -11.124 -20.829 1.00 29.24 110 GLU A O 1
ATOM 791 N N . VAL A 1 115 ? -66.910 -11.701 -19.182 1.00 29.03 111 VAL A N 1
ATOM 792 C CA . VAL A 1 115 ? -66.281 -12.736 -19.988 1.00 29.20 111 VAL A CA 1
ATOM 793 C C . VAL A 1 115 ? -66.237 -14.045 -19.212 1.00 29.13 111 VAL A C 1
ATOM 794 O O . VAL A 1 115 ? -65.691 -14.117 -18.110 1.00 29.26 111 VAL A O 1
ATOM 798 N N . HIS A 1 116 ? -66.866 -15.062 -19.790 1.00 29.05 112 HIS A N 1
ATOM 799 C CA . HIS A 1 116 ? -67.129 -16.315 -19.103 1.00 29.18 112 HIS A CA 1
ATOM 800 C C . HIS A 1 116 ? -66.764 -17.504 -19.976 1.00 29.53 112 HIS A C 1
ATOM 801 O O . HIS A 1 116 ? -66.899 -17.453 -21.205 1.00 29.47 112 HIS A O 1
ATOM 808 N N . ARG A 1 117 ? -66.313 -18.579 -19.341 1.00 29.83 113 ARG A N 1
ATOM 809 C CA . ARG A 1 117 ? -65.911 -19.775 -20.074 1.00 30.53 113 ARG A CA 1
ATOM 810 C C . ARG A 1 117 ? -66.593 -21.004 -19.491 1.00 30.31 113 ARG A C 1
ATOM 811 O O . ARG A 1 117 ? -66.747 -21.123 -18.272 1.00 30.49 113 ARG A O 1
ATOM 819 N N . PHE A 1 118 ? -67.009 -21.906 -20.370 1.00 30.38 114 PHE A N 1
ATOM 820 C CA . PHE A 1 118 ? -67.653 -23.148 -19.957 1.00 30.38 114 PHE A CA 1
ATOM 821 C C . PHE A 1 118 ? -67.112 -24.323 -20.768 1.00 30.55 114 PHE A C 1
ATOM 822 O O . PHE A 1 118 ? -67.239 -24.350 -21.990 1.00 30.26 114 PHE A O 1
ATOM 830 N N . HIS A 1 119 ? -66.497 -25.285 -20.083 1.00 31.15 115 HIS A N 1
ATOM 831 C CA . HIS A 1 119 ? -65.977 -26.492 -20.739 1.00 31.67 115 HIS A CA 1
ATOM 832 C C . HIS A 1 119 ? -67.122 -27.461 -21.042 1.00 31.75 115 HIS A C 1
ATOM 833 O O . HIS A 1 119 ? -67.755 -28.001 -20.136 1.00 32.08 115 HIS A O 1
ATOM 840 N N . VAL A 1 120 ? -67.392 -27.650 -22.329 1.00 31.86 116 VAL A N 1
ATOM 841 C CA . VAL A 1 120 ? -68.565 -28.387 -22.788 1.00 31.99 116 VAL A CA 1
ATOM 842 C C . VAL A 1 120 ? -68.174 -29.534 -23.729 1.00 32.40 116 VAL A C 1
ATOM 843 O O . VAL A 1 120 ? -67.000 -29.682 -24.089 1.00 32.39 116 VAL A O 1
ATOM 847 N N . THR A 1 121 ? -69.163 -30.341 -24.110 1.00 32.55 117 THR A N 1
ATOM 848 C CA . THR A 1 121 ? -69.005 -31.321 -25.178 1.00 33.03 117 THR A CA 1
ATOM 849 C C . THR A 1 121 ? -70.014 -31.026 -26.281 1.00 33.40 117 THR A C 1
ATOM 850 O O . THR A 1 121 ? -71.231 -31.076 -26.062 1.00 33.41 117 THR A O 1
ATOM 854 N N . VAL A 1 122 ? -69.500 -30.702 -27.462 1.00 34.02 118 VAL A N 1
ATOM 855 C CA . VAL A 1 122 ? -70.350 -30.411 -28.613 1.00 34.73 118 VAL A CA 1
ATOM 856 C C . VAL A 1 122 ? -70.855 -31.717 -29.232 1.00 35.14 118 VAL A C 1
ATOM 857 O O . VAL A 1 122 ? -70.068 -32.618 -29.537 1.00 35.04 118 VAL A O 1
ATOM 861 N N . ALA A 1 123 ? -72.175 -31.807 -29.388 1.00 35.67 119 ALA A N 1
ATOM 862 C CA . ALA A 1 123 ? -72.836 -32.965 -29.991 1.00 36.17 119 ALA A CA 1
ATOM 863 C C . ALA A 1 123 ? -72.795 -32.892 -31.520 1.00 36.44 119 ALA A C 1
ATOM 864 O O . ALA A 1 123 ? -72.957 -31.808 -32.084 1.00 36.61 119 ALA A O 1
ATOM 866 N N . PRO A 1 124 ? -72.562 -34.038 -32.198 1.00 36.73 120 PRO A N 1
ATOM 867 C CA . PRO A 1 124 ? -72.593 -34.052 -33.670 1.00 36.87 120 PRO A CA 1
ATOM 868 C C . PRO A 1 124 ? -73.977 -33.711 -34.222 1.00 37.06 120 PRO A C 1
ATOM 869 O O . PRO A 1 124 ? -74.943 -33.652 -33.460 1.00 37.24 120 PRO A O 1
ATOM 873 N N . GLY A 1 125 ? -74.066 -33.466 -35.525 1.00 37.10 121 GLY A N 1
ATOM 874 C CA . GLY A 1 125 ? -75.345 -33.175 -36.160 1.00 37.29 121 GLY A CA 1
ATOM 875 C C . GLY A 1 125 ? -75.477 -31.797 -36.783 1.00 37.60 121 GLY A C 1
ATOM 876 O O . GLY A 1 125 ? -76.342 -31.585 -37.635 1.00 37.64 121 GLY A O 1
ATOM 877 N N . THR A 1 126 ? -74.633 -30.859 -36.355 1.00 37.76 122 THR A N 1
ATOM 878 C CA . THR A 1 126 ? -74.646 -29.494 -36.883 1.00 37.96 122 THR A CA 1
ATOM 879 C C . THR A 1 126 ? -73.365 -29.207 -37.667 1.00 38.09 122 THR A C 1
ATOM 880 O O . THR A 1 126 ? -72.515 -30.085 -37.813 1.00 38.08 122 THR A O 1
ATOM 884 N N . LYS A 1 127 ? -73.228 -27.975 -38.162 1.00 38.45 123 LYS A N 1
ATOM 885 C CA . LYS A 1 127 ? -72.031 -27.553 -38.904 1.00 38.61 123 LYS A CA 1
ATOM 886 C C . LYS A 1 127 ? -70.769 -27.548 -38.034 1.00 38.79 123 LYS A C 1
ATOM 887 O O . LYS A 1 127 ? -69.644 -27.571 -38.551 1.00 38.71 123 LYS A O 1
ATOM 893 N N . LEU A 1 128 ? -70.970 -27.527 -36.715 1.00 38.94 124 LEU A N 1
ATOM 894 C CA . LEU A 1 128 ? -69.883 -27.627 -35.748 1.00 39.02 124 LEU A CA 1
ATOM 895 C C . LEU A 1 128 ? -69.239 -28.995 -35.784 1.00 39.07 124 LEU A C 1
ATOM 896 O O . LEU A 1 128 ? -69.827 -29.963 -36.261 1.00 39.27 124 LEU A O 1
ATOM 901 N N . GLU A 1 129 ? -68.019 -29.057 -35.268 1.00 39.24 125 GLU A N 1
ATOM 902 C CA . GLU A 1 129 ? -67.300 -30.303 -35.096 1.00 39.39 125 GLU A CA 1
ATOM 903 C C . GLU A 1 129 ? -67.700 -30.883 -33.742 1.00 38.92 125 GLU A C 1
ATOM 904 O O . GLU A 1 129 ? -67.864 -30.148 -32.767 1.00 39.02 125 GLU A O 1
ATOM 910 N N . SER A 1 130 ? -67.868 -32.197 -33.683 1.00 38.61 126 SER A N 1
ATOM 911 C CA . SER A 1 130 ? -68.197 -32.871 -32.427 1.00 38.20 126 SER A CA 1
ATOM 912 C C . SER A 1 130 ? -67.013 -32.875 -31.458 1.00 37.69 126 SER A C 1
ATOM 913 O O . SER A 1 130 ? -65.865 -32.675 -31.866 1.00 37.61 126 SER A O 1
ATOM 916 N N . GLY A 1 131 ? -67.309 -33.101 -30.178 1.00 37.15 127 GLY A N 1
ATOM 917 C CA . GLY A 1 131 ? -66.283 -33.352 -29.165 1.00 36.31 127 GLY A CA 1
ATOM 918 C C . GLY A 1 131 ? -66.076 -32.239 -28.155 1.00 35.64 127 GLY A C 1
ATOM 919 O O . GLY A 1 131 ? -66.741 -31.201 -28.225 1.00 35.57 127 GLY A O 1
ATOM 920 N N . PRO A 1 132 ? -65.130 -32.441 -27.217 1.00 35.13 128 PRO A N 1
ATOM 921 C CA . PRO A 1 132 ? -64.847 -31.471 -26.157 1.00 34.66 128 PRO A CA 1
ATOM 922 C C . PRO A 1 132 ? -64.400 -30.126 -26.719 1.00 34.12 128 PRO A C 1
ATOM 923 O O . PRO A 1 132 ? -63.551 -30.066 -27.606 1.00 34.23 128 PRO A O 1
ATOM 927 N N . ALA A 1 133 ? -65.016 -29.064 -26.221 1.00 33.59 129 ALA A N 1
ATOM 928 C CA . ALA A 1 133 ? -64.657 -27.702 -26.576 1.00 32.88 129 ALA A CA 1
ATOM 929 C C . ALA A 1 133 ? -64.961 -26.808 -25.390 1.00 32.54 129 ALA A C 1
ATOM 930 O O . ALA A 1 133 ? -65.323 -27.281 -24.306 1.00 32.32 129 ALA A O 1
ATOM 932 N N . THR A 1 134 ? -64.813 -25.508 -25.600 1.00 32.24 130 THR A N 1
ATOM 933 C CA . THR A 1 134 ? -65.143 -24.536 -24.575 1.00 31.89 130 THR A CA 1
ATOM 934 C C . THR A 1 134 ? -65.936 -23.378 -25.160 1.00 31.49 130 THR A C 1
ATOM 935 O O . THR A 1 134 ? -65.480 -22.681 -26.064 1.00 31.49 130 THR A O 1
ATOM 939 N N . LEU A 1 135 ? -67.147 -23.213 -24.643 1.00 31.07 131 LEU A N 1
ATOM 940 C CA . LEU A 1 135 ? -67.985 -22.074 -24.970 1.00 30.75 131 LEU A CA 1
ATOM 941 C C . LEU A 1 135 ? -67.465 -20.847 -24.221 1.00 30.53 131 LEU A C 1
ATOM 942 O O . LEU A 1 135 ? -67.245 -20.900 -23.004 1.00 30.37 131 LEU A O 1
ATOM 947 N N . HIS A 1 136 ? -67.245 -19.761 -24.957 1.00 30.24 132 HIS A N 1
ATOM 948 C CA . HIS A 1 136 ? -66.846 -18.488 -24.366 1.00 30.32 132 HIS A CA 1
ATOM 949 C C . HIS A 1 136 ? -67.913 -17.434 -24.614 1.00 30.44 132 HIS A C 1
ATOM 950 O O . HIS A 1 136 ? -68.293 -17.191 -25.755 1.00 30.32 132 HIS A O 1
ATOM 957 N N . LEU A 1 137 ? -68.402 -16.824 -23.539 1.00 30.82 133 LEU A N 1
ATOM 958 C CA . LEU A 1 137 ? -69.240 -15.637 -23.649 1.00 31.10 133 LEU A CA 1
ATOM 959 C C . LEU A 1 137 ? -68.352 -14.427 -23.402 1.00 31.35 133 LEU A C 1
ATOM 960 O O . LEU A 1 137 ? -67.611 -14.379 -22.412 1.00 31.14 133 LEU A O 1
ATOM 965 N N . CYS A 1 138 ? -68.422 -13.454 -24.305 1.00 31.77 134 CYS A N 1
ATOM 966 C CA . CYS A 1 138 ? -67.630 -12.249 -24.155 1.00 32.10 134 CYS A CA 1
ATOM 967 C C . CYS A 1 138 ? -68.433 -10.995 -24.470 1.00 32.28 134 CYS A C 1
ATOM 968 O O . CYS A 1 138 ? -68.455 -10.523 -25.609 1.00 32.18 134 CYS A O 1
ATOM 971 N N . ASN A 1 139 ? -69.074 -10.465 -23.428 1.00 32.47 135 ASN A N 1
ATOM 972 C CA . ASN A 1 139 ? -70.009 -9.344 -23.531 1.00 32.58 135 ASN A CA 1
ATOM 973 C C . ASN A 1 139 ? -71.072 -9.578 -24.601 1.00 32.79 135 ASN A C 1
ATOM 974 O O . ASN A 1 139 ? -72.064 -10.251 -24.335 1.00 32.91 135 ASN A O 1
ATOM 979 N N . ASP A 1 140 ? -70.843 -9.048 -25.804 1.00 33.07 136 ASP A N 1
ATOM 980 C CA . ASP A 1 140 ? -71.817 -9.099 -26.898 1.00 33.18 136 ASP A CA 1
ATOM 981 C C . ASP A 1 140 ? -71.888 -10.465 -27.559 1.00 32.92 136 ASP A C 1
ATOM 982 O O . ASP A 1 140 ? -72.934 -10.861 -28.071 1.00 33.23 136 ASP A O 1
ATOM 987 N N . ILE A 1 141 ? -70.761 -11.171 -27.568 1.00 32.38 137 ILE A N 1
ATOM 988 C CA . ILE A 1 141 ? -70.585 -12.312 -28.458 1.00 31.76 137 ILE A CA 1
ATOM 989 C C . ILE A 1 141 ? -70.413 -13.650 -27.745 1.00 31.10 137 ILE A C 1
ATOM 990 O O . ILE A 1 141 ? -70.062 -13.708 -26.570 1.00 30.99 137 ILE A O 1
ATOM 995 N N . LEU A 1 142 ? -70.689 -14.717 -28.484 1.00 30.64 138 LEU A N 1
ATOM 996 C CA . LEU A 1 142 ? -70.537 -16.079 -28.010 1.00 30.27 138 LEU A CA 1
ATOM 997 C C . LEU A 1 142 ? -69.677 -16.849 -29.001 1.00 30.11 138 LEU A C 1
ATOM 998 O O . LEU A 1 142 ? -69.769 -16.625 -30.207 1.00 29.92 138 LEU A O 1
ATOM 1003 N N . VAL A 1 143 ? -68.859 -17.765 -28.485 1.00 30.14 139 VAL A N 1
ATOM 1004 C CA . VAL A 1 143 ? -67.842 -18.451 -29.283 1.00 30.34 139 VAL A CA 1
ATOM 1005 C C . VAL A 1 143 ? -67.557 -19.878 -28.790 1.00 30.73 139 VAL A C 1
ATOM 1006 O O . VAL A 1 143 ? -67.596 -20.151 -27.588 1.00 30.87 139 VAL A O 1
ATOM 1010 N N . LEU A 1 144 ? -67.285 -20.782 -29.728 1.00 31.10 140 LEU A N 1
ATOM 1011 C CA . LEU A 1 144 ? -66.757 -22.103 -29.388 1.00 31.67 140 LEU A CA 1
ATOM 1012 C C . LEU A 1 144 ? -65.296 -22.245 -29.813 1.00 31.92 140 LEU A C 1
ATOM 1013 O O . LEU A 1 144 ? -64.954 -22.043 -30.981 1.00 31.75 140 LEU A O 1
ATOM 1018 N N . ALA A 1 145 ? -64.440 -22.591 -28.857 1.00 32.45 141 ALA A N 1
ATOM 1019 C CA . ALA A 1 145 ? -63.002 -22.673 -29.106 1.00 33.27 141 ALA A CA 1
ATOM 1020 C C . ALA A 1 145 ? -62.446 -24.068 -28.831 1.00 33.94 141 ALA A C 1
ATOM 1021 O O . ALA A 1 145 ? -62.946 -24.776 -27.957 1.00 33.88 141 ALA A O 1
ATOM 1023 N N . ARG A 1 146 ? -61.410 -24.448 -29.578 1.00 34.89 142 ARG A N 1
ATOM 1024 C CA . ARG A 1 146 ? -60.762 -25.753 -29.421 1.00 36.01 142 ARG A CA 1
ATOM 1025 C C . ARG A 1 146 ? -59.242 -25.690 -29.502 1.00 36.47 142 ARG A C 1
ATOM 1026 O O . ARG A 1 146 ? -58.678 -24.742 -30.057 1.00 36.56 142 ARG A O 1
ATOM 1034 N N . ASP A 1 147 ? -58.600 -26.733 -28.973 1.00 37.03 143 ASP A N 1
ATOM 1035 C CA . ASP A 1 147 ? -57.157 -26.985 -29.114 1.00 37.60 143 ASP A CA 1
ATOM 1036 C C . ASP A 1 147 ? -56.257 -26.039 -28.313 1.00 37.88 143 ASP A C 1
ATOM 1037 O O . ASP A 1 147 ? -56.726 -25.101 -27.664 1.00 37.93 143 ASP A O 1
ATOM 1042 N N . ILE A 1 148 ? -54.955 -26.319 -28.366 1.00 38.19 144 ILE A N 1
ATOM 1043 C CA . ILE A 1 148 ? -53.921 -25.416 -27.874 1.00 38.53 144 ILE A CA 1
ATOM 1044 C C . ILE A 1 148 ? -52.920 -25.190 -29.018 1.00 39.08 144 ILE A C 1
ATOM 1045 O O . ILE A 1 148 ? -52.281 -26.142 -29.466 1.00 39.26 144 ILE A O 1
ATOM 1050 N N . PRO A 1 149 ? -52.802 -23.943 -29.523 1.00 39.52 145 PRO A N 1
ATOM 1051 C CA . PRO A 1 149 ? -53.548 -22.742 -29.150 1.00 39.94 145 PRO A CA 1
ATOM 1052 C C . PRO A 1 149 ? -55.005 -22.832 -29.598 1.00 40.53 145 PRO A C 1
ATOM 1053 O O . PRO A 1 149 ? -55.299 -23.501 -30.595 1.00 40.41 145 PRO A O 1
ATOM 1057 N N . PRO A 1 150 ? -55.919 -22.169 -28.862 1.00 41.20 146 PRO A N 1
ATOM 1058 C CA . PRO A 1 150 ? -57.325 -22.202 -29.241 1.00 41.76 146 PRO A CA 1
ATOM 1059 C C . PRO A 1 150 ? -57.594 -21.526 -30.581 1.00 42.37 146 PRO A C 1
ATOM 1060 O O . PRO A 1 150 ? -56.939 -20.536 -30.926 1.00 42.22 146 PRO A O 1
ATOM 1064 N N . THR A 1 151 ? -58.533 -22.098 -31.331 1.00 43.12 147 THR A N 1
ATOM 1065 C CA . THR A 1 151 ? -59.097 -21.462 -32.518 1.00 44.01 147 THR A CA 1
ATOM 1066 C C . THR A 1 151 ? -60.621 -21.424 -32.399 1.00 44.43 147 THR A C 1
ATOM 1067 O O . THR A 1 151 ? -61.232 -22.333 -31.833 1.00 44.41 147 THR A O 1
ATOM 1071 N N . VAL A 1 152 ? -61.223 -20.363 -32.925 1.00 45.13 148 VAL A N 1
ATOM 1072 C CA . VAL A 1 152 ? -62.676 -20.220 -32.925 1.00 45.71 148 VAL A CA 1
ATOM 1073 C C . VAL A 1 152 ? -63.277 -21.136 -33.982 1.00 46.14 148 VAL A C 1
ATOM 1074 O O . VAL A 1 152 ? -62.914 -21.059 -35.157 1.00 46.28 148 VAL A O 1
ATOM 1086 N N . GLY A 1 154 ? -66.738 -21.341 -34.433 1.00 44.87 150 GLY A N 1
ATOM 1087 C CA . GLY A 1 154 ? -68.143 -20.919 -34.484 1.00 43.27 150 GLY A CA 1
ATOM 1088 C C . GLY A 1 154 ? -68.408 -19.681 -33.648 1.00 42.12 150 GLY A C 1
ATOM 1089 O O . GLY A 1 154 ? -67.931 -19.579 -32.518 1.00 42.03 150 GLY A O 1
ATOM 1090 N N . GLN A 1 155 ? -69.176 -18.743 -34.201 1.00 41.00 151 GLN A N 1
ATOM 1091 C CA . GLN A 1 155 ? -69.411 -17.450 -33.549 1.00 40.00 151 GLN A CA 1
ATOM 1092 C C . GLN A 1 155 ? -70.818 -16.874 -33.769 1.00 39.20 151 GLN A C 1
ATOM 1093 O O . GLN A 1 155 ? -71.397 -17.006 -34.848 1.00 38.97 151 GLN A O 1
ATOM 1099 N N . TRP A 1 156 ? -71.346 -16.232 -32.725 1.00 38.30 152 TRP A N 1
ATOM 1100 C CA . TRP A 1 156 ? -72.688 -15.636 -32.734 1.00 37.43 152 TRP A CA 1
ATOM 1101 C C . TRP A 1 156 ? -72.723 -14.335 -31.935 1.00 37.00 152 TRP A C 1
ATOM 1102 O O . TRP A 1 156 ? -72.099 -14.234 -30.873 1.00 36.84 152 TRP A O 1
ATOM 1113 N N . LYS A 1 157 ? -73.453 -13.343 -32.440 1.00 36.48 153 LYS A N 1
ATOM 1114 C CA . LYS A 1 157 ? -73.870 -12.216 -31.607 1.00 36.13 153 LYS A CA 1
ATOM 1115 C C . LYS A 1 157 ? -75.033 -12.690 -30.746 1.00 35.68 153 LYS A C 1
ATOM 1116 O O . LYS A 1 157 ? -75.922 -13.389 -31.236 1.00 35.40 153 LYS A O 1
ATOM 1122 N N . LEU A 1 158 ? -75.024 -12.323 -29.466 1.00 35.40 154 LEU A N 1
ATOM 1123 C CA . LEU A 1 158 ? -76.107 -12.713 -28.554 1.00 35.18 154 LEU A CA 1
ATOM 1124 C C . LEU A 1 158 ? -77.461 -12.137 -28.972 1.00 34.94 154 LEU A C 1
ATOM 1125 O O . LEU A 1 158 ? -78.490 -12.787 -28.808 1.00 34.98 154 LEU A O 1
ATOM 1130 N N . SER A 1 159 ? -77.441 -10.930 -29.533 1.00 34.70 155 SER A N 1
ATOM 1131 C CA . SER A 1 159 ? -78.633 -10.298 -30.094 1.00 34.57 155 SER A CA 1
ATOM 1132 C C . SER A 1 159 ? -79.242 -11.100 -31.252 1.00 34.33 155 SER A C 1
ATOM 1133 O O . SER A 1 159 ? -80.418 -10.931 -31.577 1.00 34.30 155 SER A O 1
ATOM 1136 N N . ASP A 1 160 ? -78.436 -11.961 -31.868 1.00 33.93 156 ASP A N 1
ATOM 1137 C CA . ASP A 1 160 ? -78.868 -12.746 -33.021 1.00 33.84 156 ASP A CA 1
ATOM 1138 C C . ASP A 1 160 ? -79.375 -14.144 -32.648 1.00 33.74 156 ASP A C 1
ATOM 1139 O O . ASP A 1 160 ? -79.622 -14.978 -33.527 1.00 33.71 156 ASP A O 1
ATOM 1144 N N . LEU A 1 161 ? -79.537 -14.391 -31.351 1.00 33.56 157 LEU A N 1
ATOM 1145 C CA . LEU A 1 161 ? -80.062 -15.663 -30.863 1.00 33.74 157 LEU A CA 1
ATOM 1146 C C . LEU A 1 161 ? -81.578 -15.588 -30.635 1.00 33.88 157 LEU A C 1
ATOM 1147 O O . LEU A 1 161 ? -82.070 -14.639 -30.024 1.00 33.87 157 LEU A O 1
ATOM 1152 N N . ARG A 1 162 ? -82.309 -16.580 -31.144 1.00 34.02 158 ARG A N 1
ATOM 1153 C CA . ARG A 1 162 ? -83.767 -16.655 -30.983 1.00 34.21 158 ARG A CA 1
ATOM 1154 C C . ARG A 1 162 ? -84.162 -17.184 -29.612 1.00 34.26 158 ARG A C 1
ATOM 1155 O O . ARG A 1 162 ? -85.026 -16.620 -28.936 1.00 33.92 158 ARG A O 1
ATOM 1163 N N . ARG A 1 163 ? -83.540 -18.302 -29.240 1.00 34.31 159 ARG A N 1
ATOM 1164 C CA . ARG A 1 163 ? -83.912 -19.077 -28.069 1.00 34.57 159 ARG A CA 1
ATOM 1165 C C . ARG A 1 163 ? -82.654 -19.681 -27.482 1.00 34.23 159 ARG A C 1
ATOM 1166 O O . ARG A 1 163 ? -81.673 -19.908 -28.189 1.00 34.34 159 ARG A O 1
ATOM 1174 N N . TYR A 1 164 ? -82.689 -19.935 -26.182 1.00 34.03 160 TYR A N 1
ATOM 1175 C CA . TYR A 1 164 ? -81.640 -20.675 -25.491 1.00 33.68 160 TYR A CA 1
ATOM 1176 C C . TYR A 1 164 ? -82.280 -21.247 -24.242 1.00 33.58 160 TYR A C 1
ATOM 1177 O O . TYR A 1 164 ? -83.361 -20.803 -23.842 1.00 33.61 160 TYR A O 1
ATOM 1186 N N . GLY A 1 165 ? -81.625 -22.221 -23.624 1.00 33.56 161 GLY A N 1
ATOM 1187 C CA . GLY A 1 165 ? -82.118 -22.770 -22.367 1.00 33.69 161 GLY A CA 1
ATOM 1188 C C . GLY A 1 165 ? -81.294 -23.896 -21.791 1.00 33.83 161 GLY A C 1
ATOM 1189 O O . GLY A 1 165 ? -80.572 -24.587 -22.508 1.00 34.00 161 GLY A O 1
ATOM 1190 N N . ALA A 1 166 ? -81.404 -24.070 -20.480 1.00 34.12 162 ALA A N 1
ATOM 1191 C CA . ALA A 1 166 ? -80.798 -25.196 -19.791 1.00 34.38 162 ALA A CA 1
ATOM 1192 C C . ALA A 1 166 ? -81.674 -26.428 -19.968 1.00 34.58 162 ALA A C 1
ATOM 1193 O O . ALA A 1 166 ? -82.906 -26.341 -19.925 1.00 34.52 162 ALA A O 1
ATOM 1195 N N . VAL A 1 167 ? -81.026 -27.568 -20.178 1.00 34.78 163 VAL A N 1
ATOM 1196 C CA . VAL A 1 167 ? -81.711 -28.850 -20.264 1.00 34.98 163 VAL A CA 1
ATOM 1197 C C . VAL A 1 167 ? -80.997 -29.854 -19.359 1.00 35.25 163 VAL A C 1
ATOM 1198 O O . VAL A 1 167 ? -79.836 -29.639 -19.010 1.00 35.15 163 VAL A O 1
ATOM 1202 N N . PRO A 1 168 ? -81.690 -30.940 -18.955 1.00 35.58 164 PRO A N 1
ATOM 1203 C CA . PRO A 1 168 ? -81.013 -31.968 -18.161 1.00 35.76 164 PRO A CA 1
ATOM 1204 C C . PRO A 1 168 ? -79.624 -32.332 -18.705 1.00 35.91 164 PRO A C 1
ATOM 1205 O O . PRO A 1 168 ? -79.497 -32.926 -19.778 1.00 35.84 164 PRO A O 1
ATOM 1209 N N . ASN A 1 169 ? -78.605 -31.926 -17.951 1.00 36.04 165 ASN A N 1
ATOM 1210 C CA . ASN A 1 169 ? -77.189 -32.202 -18.223 1.00 36.15 165 ASN A CA 1
ATOM 1211 C C . ASN A 1 169 ? -76.605 -31.581 -19.505 1.00 35.84 165 ASN A C 1
ATOM 1212 O O . ASN A 1 169 ? -75.582 -32.047 -20.030 1.00 35.81 165 ASN A O 1
ATOM 1217 N N . GLY A 1 170 ? -77.228 -30.504 -19.977 1.00 35.21 166 GLY A N 1
ATOM 1218 C CA . GLY A 1 170 ? -76.711 -29.787 -21.131 1.00 34.55 166 GLY A CA 1
ATOM 1219 C C . GLY A 1 170 ? -77.192 -28.358 -21.287 1.00 34.27 166 GLY A C 1
ATOM 1220 O O . GLY A 1 170 ? -77.653 -27.728 -20.331 1.00 34.11 166 GLY A O 1
ATOM 1221 N N . PHE A 1 171 ? -77.073 -27.855 -22.512 1.00 34.00 167 PHE A N 1
ATOM 1222 C CA . PHE A 1 171 ? -77.482 -26.501 -22.860 1.00 33.93 167 PHE A CA 1
ATOM 1223 C C . PHE A 1 171 ? -77.816 -26.445 -24.344 1.00 34.09 167 PHE A C 1
ATOM 1224 O O . PHE A 1 171 ? -77.196 -27.138 -25.155 1.00 34.08 167 PHE A O 1
ATOM 1232 N N . ILE A 1 172 ? -78.804 -25.628 -24.695 1.00 34.29 168 ILE A N 1
ATOM 1233 C CA . ILE A 1 172 ? -79.196 -25.457 -26.090 1.00 34.58 168 ILE A CA 1
ATOM 1234 C C . ILE A 1 172 ? -79.326 -23.972 -26.421 1.00 34.81 168 ILE A C 1
ATOM 1235 O O . ILE A 1 172 ? -79.770 -23.186 -25.584 1.00 35.05 168 ILE A O 1
ATOM 1240 N N . PHE A 1 173 ? -78.906 -23.595 -27.627 1.00 34.98 169 PHE A N 1
ATOM 1241 C CA . PHE A 1 173 ? -79.194 -22.271 -28.188 1.00 35.13 169 PHE A CA 1
ATOM 1242 C C . PHE A 1 173 ? -79.409 -22.354 -29.696 1.00 35.49 169 PHE A C 1
ATOM 1243 O O . PHE A 1 173 ? -78.685 -23.071 -30.392 1.00 35.57 169 PHE A O 1
ATOM 1251 N N . GLU A 1 174 ? -80.415 -21.634 -30.187 1.00 35.86 170 GLU A N 1
ATOM 1252 C CA . GLU A 1 174 ? -80.723 -21.590 -31.614 1.00 36.27 170 GLU A CA 1
ATOM 1253 C C . GLU A 1 174 ? -80.324 -20.243 -32.204 1.00 36.34 170 GLU A C 1
ATOM 1254 O O . GLU A 1 174 ? -80.671 -19.194 -31.657 1.00 36.47 170 GLU A O 1
ATOM 1260 N N . GLY A 1 175 ? -79.595 -20.282 -33.318 1.00 36.39 171 GLY A N 1
ATOM 1261 C CA . GLY A 1 175 ? -79.178 -19.072 -34.020 1.00 36.44 171 GLY A CA 1
ATOM 1262 C C . GLY A 1 175 ? -80.168 -18.659 -35.090 1.00 36.61 171 GLY A C 1
ATOM 1263 O O . GLY A 1 175 ? -80.703 -19.508 -35.808 1.00 36.60 171 GLY A O 1
ATOM 1264 N N . GLY A 1 176 ? -80.414 -17.353 -35.193 1.00 36.59 172 GLY A N 1
ATOM 1265 C CA . GLY A 1 176 ? -81.322 -16.810 -36.202 1.00 36.74 172 GLY A CA 1
ATOM 1266 C C . GLY A 1 176 ? -80.727 -16.823 -37.600 1.00 36.91 172 GLY A C 1
ATOM 1267 O O . GLY A 1 176 ? -79.526 -17.048 -37.769 1.00 36.81 172 GLY A O 1
ATOM 1268 N N . THR A 1 177 ? -81.570 -16.576 -38.602 1.00 37.09 173 THR A N 1
ATOM 1269 C CA . THR A 1 177 ? -81.140 -16.530 -40.007 1.00 37.45 173 THR A CA 1
ATOM 1270 C C . THR A 1 177 ? -79.972 -15.550 -40.215 1.00 37.51 173 THR A C 1
ATOM 1271 O O . THR A 1 177 ? -79.053 -15.833 -40.988 1.00 37.39 173 THR A O 1
ATOM 1275 N N . ARG A 1 178 ? -80.015 -14.417 -39.507 1.00 37.65 174 ARG A N 1
ATOM 1276 C CA . ARG A 1 178 ? -78.940 -13.414 -39.519 1.00 37.85 174 ARG A CA 1
ATOM 1277 C C . ARG A 1 178 ? -77.551 -14.035 -39.420 1.00 37.53 174 ARG A C 1
ATOM 1278 O O . ARG A 1 178 ? -76.587 -13.487 -39.952 1.00 37.32 174 ARG A O 1
ATOM 1286 N N . CYS A 1 179 ? -77.467 -15.167 -38.718 1.00 37.36 175 CYS A N 1
ATOM 1287 C CA . CYS A 1 179 ? -76.210 -15.881 -38.476 1.00 37.04 175 CYS A CA 1
ATOM 1288 C C . CYS A 1 179 ? -75.597 -16.527 -39.722 1.00 36.69 175 CYS A C 1
ATOM 1289 O O . CYS A 1 179 ? -74.406 -16.847 -39.735 1.00 36.64 175 CYS A O 1
ATOM 1292 N N . GLY A 1 180 ? -76.408 -16.725 -40.757 1.00 36.23 176 GLY A N 1
ATOM 1293 C CA . GLY A 1 180 ? -75.935 -17.330 -41.998 1.00 36.02 176 GLY A CA 1
ATOM 1294 C C . GLY A 1 180 ? -75.515 -18.775 -41.805 1.00 35.81 176 GLY A C 1
ATOM 1295 O O . GLY A 1 180 ? -76.336 -19.624 -41.459 1.00 35.87 176 GLY A O 1
ATOM 1296 N N . TYR A 1 181 ? -74.226 -19.043 -42.010 1.00 35.52 177 TYR A N 1
ATOM 1297 C CA . TYR A 1 181 ? -73.662 -20.388 -41.869 1.00 35.27 177 TYR A CA 1
ATOM 1298 C C . TYR A 1 181 ? -73.874 -20.961 -40.472 1.00 35.60 177 TYR A C 1
ATOM 1299 O O . TYR A 1 181 ? -73.926 -22.182 -40.297 1.00 35.90 177 TYR A O 1
ATOM 1308 N N . TRP A 1 182 ? -74.005 -20.077 -39.486 1.00 35.91 178 TRP A N 1
ATOM 1309 C CA . TRP A 1 182 ? -74.144 -20.488 -38.088 1.00 36.03 178 TRP A CA 1
ATOM 1310 C C . TRP A 1 182 ? -75.582 -20.410 -37.554 1.00 35.94 178 TRP A C 1
ATOM 1311 O O . TRP A 1 182 ? -75.803 -20.377 -36.342 1.00 35.72 178 TRP A O 1
ATOM 1322 N N . ALA A 1 183 ? -76.553 -20.389 -38.465 1.00 35.93 179 ALA A N 1
ATOM 1323 C CA . ALA A 1 183 ? -77.961 -20.457 -38.094 1.00 35.73 179 ALA A CA 1
ATOM 1324 C C . ALA A 1 183 ? -78.307 -21.876 -37.642 1.00 35.76 179 ALA A C 1
ATOM 1325 O O . ALA A 1 183 ? -77.647 -22.836 -38.041 1.00 35.72 179 ALA A O 1
ATOM 1327 N N . GLY A 1 184 ? -79.325 -22.000 -36.794 1.00 35.81 180 GLY A N 1
ATOM 1328 C CA . GLY A 1 184 ? -79.816 -23.308 -36.369 1.00 35.78 180 GLY A CA 1
ATOM 1329 C C . GLY A 1 184 ? -79.724 -23.592 -34.884 1.00 35.77 180 GLY A C 1
ATOM 1330 O O . GLY A 1 184 ? -79.305 -22.746 -34.098 1.00 35.79 180 GLY A O 1
ATOM 1331 N N . VAL A 1 185 ? -80.116 -24.805 -34.513 1.00 35.78 181 VAL A N 1
ATOM 1332 C CA . VAL A 1 185 ? -80.113 -25.255 -33.127 1.00 35.95 181 VAL A CA 1
ATOM 1333 C C . VAL A 1 185 ? -78.793 -25.974 -32.825 1.00 35.92 181 VAL A C 1
ATOM 1334 O O . VAL A 1 185 ? -78.323 -26.769 -33.638 1.00 36.15 181 VAL A O 1
ATOM 1338 N N . PHE A 1 186 ? -78.202 -25.694 -31.664 1.00 35.70 182 PHE A N 1
ATOM 1339 C CA . PHE A 1 186 ? -76.936 -26.320 -31.266 1.00 35.57 182 PHE A CA 1
ATOM 1340 C C . PHE A 1 186 ? -77.033 -26.931 -29.863 1.00 35.46 182 PHE A C 1
ATOM 1341 O O . PHE A 1 186 ? -77.636 -26.339 -28.965 1.00 35.68 182 PHE A O 1
ATOM 1349 N N . PHE A 1 187 ? -76.422 -28.101 -29.682 1.00 35.09 183 PHE A N 1
ATOM 1350 C CA . PHE A 1 187 ? -76.518 -28.851 -28.425 1.00 34.87 183 PHE A CA 1
ATOM 1351 C C . PHE A 1 187 ? -75.176 -29.027 -27.737 1.00 34.40 183 PHE A C 1
ATOM 1352 O O . PHE A 1 187 ? -74.181 -29.365 -28.380 1.00 34.36 183 PHE A O 1
ATOM 1360 N N . LEU A 1 188 ? -75.167 -28.817 -26.425 1.00 33.76 184 LEU A N 1
ATOM 1361 C CA . LEU A 1 188 ? -73.950 -28.917 -25.639 1.00 33.45 184 LEU A CA 1
ATOM 1362 C C . LEU A 1 188 ? -74.175 -29.767 -24.391 1.00 33.33 184 LEU A C 1
ATOM 1363 O O . LEU A 1 188 ? -75.197 -29.630 -23.724 1.00 32.96 184 LEU A O 1
ATOM 1368 N N . SER A 1 189 ? -73.225 -30.658 -24.103 1.00 33.37 185 SER A N 1
ATOM 1369 C CA . SER A 1 189 ? -73.245 -31.465 -22.879 1.00 33.45 185 SER A CA 1
ATOM 1370 C C . SER A 1 189 ? -72.443 -30.740 -21.823 1.00 33.50 185 SER A C 1
ATOM 1371 O O . SER A 1 189 ? -71.336 -30.282 -22.101 1.00 33.86 185 SER A O 1
ATOM 1374 N N . SER A 1 190 ? -72.996 -30.631 -20.617 1.00 33.57 186 SER A N 1
ATOM 1375 C CA . SER A 1 190 ? -72.331 -29.913 -19.524 1.00 33.49 186 SER A CA 1
ATOM 1376 C C . SER A 1 190 ? -73.091 -30.022 -18.202 1.00 33.55 186 SER A C 1
ATOM 1377 O O . SER A 1 190 ? -74.310 -30.178 -18.192 1.00 33.67 186 SER A O 1
ATOM 1380 N N . ALA A 1 191 ? -72.367 -29.913 -17.091 1.00 33.48 187 ALA A N 1
ATOM 1381 C CA . ALA A 1 191 ? -72.997 -29.812 -15.771 1.00 33.71 187 ALA A CA 1
ATOM 1382 C C . ALA A 1 191 ? -73.262 -28.352 -15.334 1.00 33.98 187 ALA A C 1
ATOM 1383 O O . ALA A 1 191 ? -73.824 -28.108 -14.262 1.00 33.77 187 ALA A O 1
ATOM 1385 N N . GLU A 1 192 ? -72.867 -27.387 -16.164 1.00 34.32 188 GLU A N 1
ATOM 1386 C CA . GLU A 1 192 ? -73.061 -25.973 -15.831 1.00 34.81 188 GLU A CA 1
ATOM 1387 C C . GLU A 1 192 ? -74.145 -25.318 -16.692 1.00 35.20 188 GLU A C 1
ATOM 1388 O O . GLU A 1 192 ? -74.114 -24.111 -16.927 1.00 35.04 188 GLU A O 1
ATOM 1394 N N . GLY A 1 193 ? -75.112 -26.124 -17.133 1.00 35.70 189 GLY A N 1
ATOM 1395 C CA . GLY A 1 193 ? -76.186 -25.665 -18.014 1.00 36.49 189 GLY A CA 1
ATOM 1396 C C . GLY A 1 193 ? -77.123 -24.644 -17.394 1.00 37.11 189 GLY A C 1
ATOM 1397 O O . GLY A 1 193 ? -77.463 -23.640 -18.025 1.00 36.89 189 GLY A O 1
ATOM 1398 N N . GLU A 1 194 ? -77.548 -24.907 -16.160 1.00 37.95 190 GLU A N 1
ATOM 1399 C CA . GLU A 1 194 ? -78.423 -23.994 -15.423 1.00 38.94 190 GLU A CA 1
ATOM 1400 C C . GLU A 1 194 ? -77.700 -22.683 -15.126 1.00 39.20 190 GLU A C 1
ATOM 1401 O O . GLU A 1 194 ? -78.310 -21.615 -15.144 1.00 39.47 190 GLU A O 1
ATOM 1407 N N . GLN A 1 195 ? -76.399 -22.779 -14.853 1.00 39.57 191 GLN A N 1
ATOM 1408 C CA . GLN A 1 195 ? -75.549 -21.608 -14.669 1.00 40.09 191 GLN A CA 1
ATOM 1409 C C . GLN A 1 195 ? -75.421 -20.828 -15.976 1.00 40.07 191 GLN A C 1
ATOM 1410 O O . GLN A 1 195 ? -75.369 -19.599 -15.963 1.00 40.14 191 GLN A O 1
ATOM 1424 N N . SER A 1 197 ? -77.710 -20.812 -18.505 1.00 38.66 193 SER A N 1
ATOM 1425 C CA . SER A 1 197 ? -79.007 -20.216 -18.823 1.00 37.93 193 SER A CA 1
ATOM 1426 C C . SER A 1 197 ? -79.213 -18.898 -18.084 1.00 37.22 193 SER A C 1
ATOM 1427 O O . SER A 1 197 ? -79.692 -17.924 -18.659 1.00 36.92 193 SER A O 1
ATOM 1430 N N . PHE A 1 198 ? -78.829 -18.884 -16.813 1.00 36.46 194 PHE A N 1
ATOM 1431 C CA . PHE A 1 198 ? -78.947 -17.706 -15.976 1.00 36.11 194 PHE A CA 1
ATOM 1432 C C . PHE A 1 198 ? -78.074 -16.542 -16.462 1.00 35.67 194 PHE A C 1
ATOM 1433 O O . PHE A 1 198 ? -78.495 -15.383 -16.409 1.00 35.63 194 PHE A O 1
ATOM 1441 N N . LEU A 1 199 ? -76.867 -16.856 -16.929 1.00 35.09 195 LEU A N 1
ATOM 1442 C CA . LEU A 1 199 ? -75.958 -15.850 -17.475 1.00 34.52 195 LEU A CA 1
ATOM 1443 C C . LEU A 1 199 ? -76.520 -15.200 -18.739 1.00 34.37 195 LEU A C 1
ATOM 1444 O O . LEU A 1 199 ? -76.523 -13.974 -18.868 1.00 34.39 195 LEU A O 1
ATOM 1449 N N . PHE A 1 200 ? -76.987 -16.034 -19.665 1.00 34.17 196 PHE A N 1
ATOM 1450 C CA . PHE A 1 200 ? -77.642 -15.571 -20.890 1.00 34.01 196 PHE A CA 1
ATOM 1451 C C . PHE A 1 200 ? -78.882 -14.740 -20.580 1.00 33.94 196 PHE A C 1
ATOM 1452 O O . PHE A 1 200 ? -79.118 -13.722 -21.226 1.00 34.15 196 PHE A O 1
ATOM 1460 N N . ASP A 1 201 ? -79.666 -15.187 -19.597 1.00 33.76 197 ASP A N 1
ATOM 1461 C CA . ASP A 1 201 ? -80.848 -14.460 -19.129 1.00 33.62 197 ASP A CA 1
ATOM 1462 C C . ASP A 1 201 ? -80.484 -13.045 -18.690 1.00 33.55 197 ASP A C 1
ATOM 1463 O O . ASP A 1 201 ? -81.117 -12.074 -19.117 1.00 33.55 197 ASP A O 1
ATOM 1468 N N . CYS A 1 202 ? -79.456 -12.940 -17.849 1.00 33.31 198 CYS A N 1
ATOM 1469 C CA . CYS A 1 202 ? -78.996 -11.653 -17.345 1.00 33.24 198 CYS A CA 1
ATOM 1470 C C . CYS A 1 202 ? -78.500 -10.748 -18.477 1.00 33.29 198 CYS A C 1
ATOM 1471 O O . CYS A 1 202 ? -78.993 -9.628 -18.634 1.00 33.43 198 CYS A O 1
ATOM 1474 N N . ILE A 1 203 ? -77.555 -11.250 -19.273 1.00 33.20 199 ILE A N 1
ATOM 1475 C CA . ILE A 1 203 ? -76.899 -10.463 -20.329 1.00 33.22 199 ILE A CA 1
ATOM 1476 C C . ILE A 1 203 ? -77.861 -9.874 -21.375 1.00 33.09 199 ILE A C 1
ATOM 1477 O O . ILE A 1 203 ? -77.798 -8.677 -21.667 1.00 33.06 199 ILE A O 1
ATOM 1482 N N . VAL A 1 204 ? -78.754 -10.705 -21.910 1.00 33.02 200 VAL A N 1
ATOM 1483 C CA . VAL A 1 204 ? -79.724 -10.258 -22.926 1.00 33.00 200 VAL A CA 1
ATOM 1484 C C . VAL A 1 204 ? -80.768 -9.287 -22.364 1.00 32.81 200 VAL A C 1
ATOM 1485 O O . VAL A 1 204 ? -81.516 -8.664 -23.118 1.00 32.90 200 VAL A O 1
ATOM 1489 N N . ARG A 1 205 ? -80.806 -9.167 -21.039 1.00 32.73 201 ARG A N 1
ATOM 1490 C CA . ARG A 1 205 ? -81.700 -8.227 -20.361 1.00 32.63 201 ARG A CA 1
ATOM 1491 C C . ARG A 1 205 ? -80.972 -7.029 -19.735 1.00 32.35 201 ARG A C 1
ATOM 1492 O O . ARG A 1 205 ? -81.588 -6.213 -19.048 1.00 32.15 201 ARG A O 1
ATOM 1500 N N . GLY A 1 206 ? -79.665 -6.930 -19.974 1.00 32.13 202 GLY A N 1
ATOM 1501 C CA . GLY A 1 206 ? -78.873 -5.799 -19.489 1.00 31.95 202 GLY A CA 1
ATOM 1502 C C . GLY A 1 206 ? -78.393 -5.928 -18.055 1.00 31.85 202 GLY A C 1
ATOM 1503 O O . GLY A 1 206 ? -77.935 -4.953 -17.449 1.00 32.01 202 GLY A O 1
ATOM 1504 N N . ILE A 1 207 ? -78.491 -7.137 -17.515 1.00 31.37 203 ILE A N 1
ATOM 1505 C CA . ILE A 1 207 ? -78.119 -7.393 -16.135 1.00 31.01 203 ILE A CA 1
ATOM 1506 C C . ILE A 1 207 ? -76.781 -8.124 -16.086 1.00 31.00 203 ILE A C 1
ATOM 1507 O O . ILE A 1 207 ? -76.584 -9.128 -16.773 1.00 30.88 203 ILE A O 1
ATOM 1512 N N . SER A 1 208 ? -75.854 -7.598 -15.296 1.00 30.82 204 SER A N 1
ATOM 1513 C CA . SER A 1 208 ? -74.678 -8.353 -14.932 1.00 31.01 204 SER A CA 1
ATOM 1514 C C . SER A 1 208 ? -75.042 -9.120 -13.671 1.00 31.15 204 SER A C 1
ATOM 1515 O O . SER A 1 208 ? -75.533 -8.522 -12.716 1.00 31.24 204 SER A O 1
ATOM 1518 N N . PRO A 1 209 ? -74.801 -10.444 -13.660 1.00 31.28 205 PRO A N 1
ATOM 1519 C CA . PRO A 1 209 ? -75.185 -11.274 -12.512 1.00 31.48 205 PRO A CA 1
ATOM 1520 C C . PRO A 1 209 ? -74.497 -10.788 -11.248 1.00 31.60 205 PRO A C 1
ATOM 1521 O O . PRO A 1 209 ? -75.021 -10.938 -10.146 1.00 31.57 205 PRO A O 1
ATOM 1525 N N . THR A 1 210 ? -73.336 -10.184 -11.438 1.00 31.98 206 THR A N 1
ATOM 1526 C CA . THR A 1 210 ? -72.481 -9.781 -10.346 1.00 32.50 206 THR A CA 1
ATOM 1527 C C . THR A 1 210 ? -72.589 -8.280 -10.057 1.00 32.87 206 THR A C 1
ATOM 1528 O O . THR A 1 210 ? -72.740 -7.878 -8.900 1.00 32.95 206 THR A O 1
ATOM 1532 N N . LYS A 1 211 ? -72.548 -7.469 -11.118 1.00 33.39 207 LYS A N 1
ATOM 1533 C CA . LYS A 1 211 ? -72.511 -6.007 -11.012 1.00 33.59 207 LYS A CA 1
ATOM 1534 C C . LYS A 1 211 ? -73.884 -5.351 -11.082 1.00 33.77 207 LYS A C 1
ATOM 1535 O O . LYS A 1 211 ? -74.000 -4.140 -10.887 1.00 33.87 207 LYS A O 1
ATOM 1541 N N . GLY A 1 212 ? -74.916 -6.144 -11.368 1.00 34.00 208 GLY A N 1
ATOM 1542 C CA . GLY A 1 212 ? -76.262 -5.615 -11.586 1.00 33.98 208 GLY A CA 1
ATOM 1543 C C . GLY A 1 212 ? -76.364 -4.941 -12.943 1.00 34.09 208 GLY A C 1
ATOM 1544 O O . GLY A 1 212 ? -75.573 -5.229 -13.841 1.00 34.24 208 GLY A O 1
ATOM 1545 N N . PRO A 1 213 ? -77.340 -4.032 -13.104 1.00 34.09 209 PRO A N 1
ATOM 1546 C CA . PRO A 1 213 ? -77.548 -3.296 -14.353 1.00 34.17 209 PRO A CA 1
ATOM 1547 C C . PRO A 1 213 ? -76.273 -2.662 -14.916 1.00 34.48 209 PRO A C 1
ATOM 1548 O O . PRO A 1 213 ? -75.450 -2.135 -14.154 1.00 34.34 209 PRO A O 1
ATOM 1552 N N . PHE A 1 214 ? -76.120 -2.722 -16.239 1.00 34.82 210 PHE A N 1
ATOM 1553 C CA . PHE A 1 214 ? -74.967 -2.125 -16.913 1.00 35.29 210 PHE A CA 1
ATOM 1554 C C . PHE A 1 214 ? -75.028 -0.600 -16.835 1.00 35.55 210 PHE A C 1
ATOM 1555 O O . PHE A 1 214 ? -74.229 0.031 -16.142 1.00 35.99 210 PHE A O 1
ATOM 1571 N N . THR B 1 6 ? -87.240 -9.247 -15.281 1.00 53.59 2 THR B N 1
ATOM 1572 C CA . THR B 1 6 ? -87.517 -8.014 -16.005 1.00 52.32 2 THR B CA 1
ATOM 1573 C C . THR B 1 6 ? -86.250 -7.392 -16.576 1.00 51.40 2 THR B C 1
ATOM 1574 O O . THR B 1 6 ? -85.167 -7.502 -15.989 1.00 51.34 2 THR B O 1
ATOM 1578 N N . GLU B 1 7 ? -86.401 -6.745 -17.730 1.00 50.01 3 GLU B N 1
ATOM 1579 C CA . GLU B 1 7 ? -85.303 -6.063 -18.396 1.00 48.62 3 GLU B CA 1
ATOM 1580 C C . GLU B 1 7 ? -84.894 -4.818 -17.620 1.00 47.79 3 GLU B C 1
ATOM 1581 O O . GLU B 1 7 ? -85.723 -3.953 -17.334 1.00 47.71 3 GLU B O 1
ATOM 1587 N N . ALA B 1 8 ? -83.611 -4.742 -17.282 1.00 46.66 4 ALA B N 1
ATOM 1588 C CA . ALA B 1 8 ? -83.082 -3.649 -16.476 1.00 45.76 4 ALA B CA 1
ATOM 1589 C C . ALA B 1 8 ? -82.951 -2.361 -17.273 1.00 45.07 4 ALA B C 1
ATOM 1590 O O . ALA B 1 8 ? -82.942 -2.374 -18.502 1.00 45.09 4 ALA B O 1
ATOM 1592 N N . ALA B 1 9 ? -82.856 -1.252 -16.551 1.00 44.11 5 ALA B N 1
ATOM 1593 C CA . ALA B 1 9 ? -82.659 0.059 -17.141 1.00 43.08 5 ALA B CA 1
ATOM 1594 C C . ALA B 1 9 ? -81.619 0.800 -16.320 1.00 42.38 5 ALA B C 1
ATOM 1595 O O . ALA B 1 9 ? -81.535 0.595 -15.110 1.00 42.05 5 ALA B O 1
ATOM 1597 N N . LEU B 1 10 ? -80.811 1.642 -16.962 1.00 41.78 6 LEU B N 1
ATOM 1598 C CA . LEU B 1 10 ? -79.967 2.557 -16.184 1.00 41.36 6 LEU B CA 1
ATOM 1599 C C . LEU B 1 10 ? -80.806 3.735 -15.686 1.00 40.92 6 LEU B C 1
ATOM 1600 O O . LEU B 1 10 ? -80.620 4.195 -14.564 1.00 40.71 6 LEU B O 1
ATOM 1605 N N . VAL B 1 11 ? -81.731 4.197 -16.528 1.00 40.72 7 VAL B N 1
ATOM 1606 C CA . VAL B 1 11 ? -82.799 5.118 -16.113 1.00 40.68 7 VAL B CA 1
ATOM 1607 C C . VAL B 1 11 ? -84.082 4.849 -16.871 1.00 40.57 7 VAL B C 1
ATOM 1608 O O . VAL B 1 11 ? -84.059 4.431 -18.030 1.00 40.44 7 VAL B O 1
ATOM 1612 N N . GLU B 1 12 ? -85.196 5.111 -16.201 1.00 40.56 8 GLU B N 1
ATOM 1613 C CA . GLU B 1 12 ? -86.508 5.073 -16.827 1.00 40.65 8 GLU B CA 1
ATOM 1614 C C . GLU B 1 12 ? -87.421 6.086 -16.160 1.00 40.44 8 GLU B C 1
ATOM 1615 O O . GLU B 1 12 ? -87.260 6.393 -14.980 1.00 40.31 8 GLU B O 1
ATOM 1621 N N . GLY B 1 13 ? -88.370 6.607 -16.927 1.00 40.45 9 GLY B N 1
ATOM 1622 C CA . GLY B 1 13 ? -89.305 7.603 -16.423 1.00 40.45 9 GLY B CA 1
ATOM 1623 C C . GLY B 1 13 ? -90.125 8.229 -17.524 1.00 40.45 9 GLY B C 1
ATOM 1624 O O . GLY B 1 13 ? -90.038 7.821 -18.686 1.00 40.39 9 GLY B O 1
ATOM 1625 N N . GLN B 1 14 ? -90.929 9.223 -17.161 1.00 40.71 10 GLN B N 1
ATOM 1626 C CA . GLN B 1 14 ? -91.769 9.901 -18.142 1.00 40.97 10 GLN B CA 1
ATOM 1627 C C . GLN B 1 14 ? -90.978 11.018 -18.812 1.00 40.77 10 GLN B C 1
ATOM 1628 O O . GLN B 1 14 ? -90.390 11.871 -18.145 1.00 40.88 10 GLN B O 1
ATOM 1634 N N . VAL B 1 15 ? -90.947 10.976 -20.140 1.00 40.62 11 VAL B N 1
ATOM 1635 C CA . VAL B 1 15 ? -90.113 11.862 -20.944 1.00 40.38 11 VAL B CA 1
ATOM 1636 C C . VAL B 1 15 ? -90.882 12.225 -22.202 1.00 40.33 11 VAL B C 1
ATOM 1637 O O . VAL B 1 15 ? -91.653 11.414 -22.720 1.00 40.47 11 VAL B O 1
ATOM 1641 N N . LYS B 1 16 ? -90.681 13.448 -22.685 1.00 40.12 12 LYS B N 1
ATOM 1642 C CA . LYS B 1 16 ? -91.183 13.856 -23.996 1.00 39.98 12 LYS B CA 1
ATOM 1643 C C . LYS B 1 16 ? -90.177 13.518 -25.119 1.00 39.82 12 LYS B C 1
ATOM 1644 O O . LYS B 1 16 ? -88.965 13.528 -24.903 1.00 39.56 12 LYS B O 1
ATOM 1650 N N . LEU B 1 17 ? -90.690 13.199 -26.306 1.00 39.82 13 LEU B N 1
ATOM 1651 C CA . LEU B 1 17 ? -89.860 12.773 -27.436 1.00 39.94 13 LEU B CA 1
ATOM 1652 C C . LEU B 1 17 ? -90.311 13.409 -28.749 1.00 40.08 13 LEU B C 1
ATOM 1653 O O . LEU B 1 17 ? -91.421 13.930 -28.843 1.00 40.19 13 LEU B O 1
ATOM 1658 N N . ARG B 1 18 ? -89.451 13.358 -29.761 1.00 40.23 14 ARG B N 1
ATOM 1659 C CA . ARG B 1 18 ? -89.778 13.922 -31.069 1.00 40.61 14 ARG B CA 1
ATOM 1660 C C . ARG B 1 18 ? -89.751 12.886 -32.186 1.00 40.77 14 ARG B C 1
ATOM 1661 O O . ARG B 1 18 ? -90.769 12.655 -32.843 1.00 41.04 14 ARG B O 1
ATOM 1669 N N . LYS B 1 22 ? -93.845 17.790 -33.390 1.00 43.09 18 LYS B N 1
ATOM 1670 C CA . LYS B 1 22 ? -94.410 18.018 -32.064 1.00 43.11 18 LYS B CA 1
ATOM 1671 C C . LYS B 1 22 ? -93.778 17.104 -31.012 1.00 43.08 18 LYS B C 1
ATOM 1672 O O . LYS B 1 22 ? -92.990 16.215 -31.342 1.00 42.99 18 LYS B O 1
ATOM 1674 N N . TRP B 1 23 ? -94.122 17.342 -29.747 1.00 43.12 19 TRP B N 1
ATOM 1675 C CA . TRP B 1 23 ? -93.692 16.495 -28.640 1.00 43.18 19 TRP B CA 1
ATOM 1676 C C . TRP B 1 23 ? -94.738 15.430 -28.346 1.00 43.39 19 TRP B C 1
ATOM 1677 O O . TRP B 1 23 ? -95.940 15.672 -28.481 1.00 43.52 19 TRP B O 1
ATOM 1688 N N . LYS B 1 24 ? -94.274 14.256 -27.929 1.00 43.39 20 LYS B N 1
ATOM 1689 C CA . LYS B 1 24 ? -95.159 13.182 -27.507 1.00 43.28 20 LYS B CA 1
ATOM 1690 C C . LYS B 1 24 ? -94.623 12.559 -26.226 1.00 43.19 20 LYS B C 1
ATOM 1691 O O . LYS B 1 24 ? -93.454 12.176 -26.160 1.00 43.30 20 LYS B O 1
ATOM 1693 N N . SER B 1 25 ? -95.479 12.482 -25.208 1.00 43.02 21 SER B N 1
ATOM 1694 C CA . SER B 1 25 ? -95.109 11.898 -23.922 1.00 42.86 21 SER B CA 1
ATOM 1695 C C . SER B 1 25 ? -95.237 10.377 -23.941 1.00 42.97 21 SER B C 1
ATOM 1696 O O . SER B 1 25 ? -96.227 9.827 -24.443 1.00 42.92 21 SER B O 1
ATOM 1699 N N . ARG B 1 26 ? -94.222 9.712 -23.394 1.00 42.73 22 ARG B N 1
ATOM 1700 C CA . ARG B 1 26 ? -94.137 8.259 -23.380 1.00 42.65 22 ARG B CA 1
ATOM 1701 C C . ARG B 1 26 ? -93.155 7.831 -22.302 1.00 42.36 22 ARG B C 1
ATOM 1702 O O . ARG B 1 26 ? -92.264 8.600 -21.937 1.00 42.44 22 ARG B O 1
ATOM 1710 N N . TRP B 1 27 ? -93.336 6.620 -21.774 1.00 42.00 23 TRP B N 1
ATOM 1711 C CA . TRP B 1 27 ? -92.417 6.076 -20.779 1.00 41.54 23 TRP B CA 1
ATOM 1712 C C . TRP B 1 27 ? -91.176 5.549 -21.495 1.00 41.57 23 TRP B C 1
ATOM 1713 O O . TRP B 1 27 ? -91.273 4.678 -22.368 1.00 41.48 23 TRP B O 1
ATOM 1724 N N . LEU B 1 28 ? -90.018 6.100 -21.132 1.00 41.60 24 LEU B N 1
ATOM 1725 C CA . LEU B 1 28 ? -88.763 5.801 -21.824 1.00 41.51 24 LEU B CA 1
ATOM 1726 C C . LEU B 1 28 ? -87.821 4.990 -20.961 1.00 41.46 24 LEU B C 1
ATOM 1727 O O . LEU B 1 28 ? -87.585 5.320 -19.798 1.00 41.56 24 LEU B O 1
ATOM 1732 N N . VAL B 1 29 ? -87.290 3.925 -21.550 1.00 41.38 25 VAL B N 1
ATOM 1733 C CA . VAL B 1 29 ? -86.285 3.085 -20.904 1.00 41.26 25 VAL B CA 1
ATOM 1734 C C . VAL B 1 29 ? -84.946 3.229 -21.633 1.00 41.11 25 VAL B C 1
ATOM 1735 O O . VAL B 1 29 ? -84.853 2.981 -22.842 1.00 40.91 25 VAL B O 1
ATOM 1739 N N . LEU B 1 30 ? -83.919 3.642 -20.894 1.00 40.97 26 LEU B N 1
ATOM 1740 C CA . LEU B 1 30 ? -82.560 3.682 -21.426 1.00 40.92 26 LEU B CA 1
ATOM 1741 C C . LEU B 1 30 ? -81.691 2.646 -20.753 1.00 40.96 26 LEU B C 1
ATOM 1742 O O . LEU B 1 30 ? -81.653 2.556 -19.523 1.00 40.86 26 LEU B O 1
ATOM 1747 N N . ARG B 1 31 ? -81.005 1.856 -21.573 1.00 41.26 27 ARG B N 1
ATOM 1748 C CA . ARG B 1 31 ? -80.036 0.879 -21.078 1.00 41.51 27 ARG B CA 1
ATOM 1749 C C . ARG B 1 31 ? -78.912 0.633 -22.078 1.00 41.52 27 ARG B C 1
ATOM 1750 O O . ARG B 1 31 ? -79.094 0.799 -23.286 1.00 41.42 27 ARG B O 1
ATOM 1758 N N . LYS B 1 32 ? -77.749 0.254 -21.555 1.00 41.77 28 LYS B N 1
ATOM 1759 C CA . LYS B 1 32 ? -76.620 -0.170 -22.377 1.00 41.91 28 LYS B CA 1
ATOM 1760 C C . LYS B 1 32 ? -76.927 -1.543 -22.975 1.00 42.22 28 LYS B C 1
ATOM 1761 O O . LYS B 1 32 ? -77.300 -2.458 -22.239 1.00 42.13 28 LYS B O 1
ATOM 1767 N N . PRO B 1 33 ? -76.792 -1.684 -24.313 1.00 42.67 29 PRO B N 1
ATOM 1768 C CA . PRO B 1 33 ? -77.042 -2.944 -25.035 1.00 42.93 29 PRO B CA 1
ATOM 1769 C C . PRO B 1 33 ? -76.129 -4.077 -24.581 1.00 43.22 29 PRO B C 1
ATOM 1770 O O . PRO B 1 33 ? -76.509 -5.245 -24.656 1.00 43.14 29 PRO B O 1
ATOM 1774 N N . SER B 1 34 ? -74.933 -3.719 -24.122 1.00 43.59 30 SER B N 1
ATOM 1775 C CA . SER B 1 34 ? -73.960 -4.675 -23.619 1.00 44.10 30 SER B CA 1
ATOM 1776 C C . SER B 1 34 ? -73.176 -4.055 -22.464 1.00 44.49 30 SER B C 1
ATOM 1777 O O . SER B 1 34 ? -73.145 -2.827 -22.336 1.00 44.63 30 SER B O 1
ATOM 1780 N N . PRO B 1 35 ? -72.541 -4.896 -21.619 1.00 44.86 31 PRO B N 1
ATOM 1781 C CA . PRO B 1 35 ? -71.829 -4.423 -20.416 1.00 45.19 31 PRO B CA 1
ATOM 1782 C C . PRO B 1 35 ? -70.659 -3.473 -20.679 1.00 45.51 31 PRO B C 1
ATOM 1783 O O . PRO B 1 35 ? -70.179 -2.817 -19.752 1.00 45.44 31 PRO B O 1
ATOM 1787 N N . VAL B 1 36 ? -70.217 -3.401 -21.930 1.00 45.96 32 VAL B N 1
ATOM 1788 C CA . VAL B 1 36 ? -69.074 -2.583 -22.311 1.00 46.43 32 VAL B CA 1
ATOM 1789 C C . VAL B 1 36 ? -69.471 -1.738 -23.532 1.00 46.84 32 VAL B C 1
ATOM 1790 O O . VAL B 1 36 ? -68.756 -1.662 -24.535 1.00 47.01 32 VAL B O 1
ATOM 1794 N N . ALA B 1 37 ? -70.623 -1.084 -23.426 1.00 47.22 33 ALA B N 1
ATOM 1795 C CA . ALA B 1 37 ? -71.202 -0.375 -24.563 1.00 47.57 33 ALA B CA 1
ATOM 1796 C C . ALA B 1 37 ? -70.996 1.137 -24.531 1.00 47.72 33 ALA B C 1
ATOM 1797 O O . ALA B 1 37 ? -71.164 1.778 -23.494 1.00 47.77 33 ALA B O 1
ATOM 1799 N N . ASP B 1 38 ? -70.616 1.684 -25.684 1.00 48.00 34 ASP B N 1
ATOM 1800 C CA . ASP B 1 38 ? -70.640 3.122 -25.938 1.00 48.36 34 ASP B CA 1
ATOM 1801 C C . ASP B 1 38 ? -72.034 3.518 -26.425 1.00 48.46 34 ASP B C 1
ATOM 1802 O O . ASP B 1 38 ? -72.329 4.700 -26.624 1.00 48.45 34 ASP B O 1
ATOM 1807 N N . CYS B 1 39 ? -72.881 2.510 -26.614 1.00 48.46 35 CYS B N 1
ATOM 1808 C CA . CYS B 1 39 ? -74.212 2.696 -27.174 1.00 48.53 35 CYS B CA 1
ATOM 1809 C C . CYS B 1 39 ? -75.276 2.815 -26.096 1.00 48.00 35 CYS B C 1
ATOM 1810 O O . CYS B 1 39 ? -75.052 2.463 -24.937 1.00 47.93 35 CYS B O 1
ATOM 1813 N N . LEU B 1 40 ? -76.436 3.318 -26.500 1.00 47.57 36 LEU B N 1
ATOM 1814 C CA . LEU B 1 40 ? -77.620 3.276 -25.671 1.00 47.27 36 LEU B CA 1
ATOM 1815 C C . LEU B 1 40 ? -78.793 2.687 -26.442 1.00 47.24 36 LEU B C 1
ATOM 1816 O O . LEU B 1 40 ? -79.071 3.081 -27.576 1.00 46.99 36 LEU B O 1
ATOM 1821 N N . LEU B 1 41 ? -79.460 1.720 -25.820 1.00 47.33 37 LEU B N 1
ATOM 1822 C CA . LEU B 1 41 ? -80.710 1.195 -26.337 1.00 47.41 37 LEU B CA 1
ATOM 1823 C C . LEU B 1 41 ? -81.866 2.008 -25.774 1.00 47.64 37 LEU B C 1
ATOM 1824 O O . LEU B 1 41 ? -82.012 2.151 -24.556 1.00 47.43 37 LEU B O 1
ATOM 1837 N N . LEU B 1 43 ? -85.771 2.158 -25.298 1.00 49.07 39 LEU B N 1
ATOM 1838 C CA . LEU B 1 43 ? -86.984 1.346 -25.287 1.00 49.15 39 LEU B CA 1
ATOM 1839 C C . LEU B 1 43 ? -88.177 2.210 -24.900 1.00 49.33 39 LEU B C 1
ATOM 1840 O O . LEU B 1 43 ? -88.259 2.695 -23.772 1.00 49.17 39 LEU B O 1
ATOM 1845 N N . VAL B 1 44 ? -89.088 2.406 -25.850 1.00 49.83 40 VAL B N 1
ATOM 1846 C CA . VAL B 1 44 ? -90.241 3.287 -25.653 1.00 50.45 40 VAL B CA 1
ATOM 1847 C C . VAL B 1 44 ? -91.548 2.517 -25.488 1.00 50.84 40 VAL B C 1
ATOM 1848 O O . VAL B 1 44 ? -91.923 1.703 -26.334 1.00 50.76 40 VAL B O 1
ATOM 1852 N N . TYR B 1 45 ? -92.235 2.801 -24.389 1.00 51.54 41 TYR B N 1
ATOM 1853 C CA . TYR B 1 45 ? -93.560 2.256 -24.122 1.00 52.20 41 TYR B CA 1
ATOM 1854 C C . TYR B 1 45 ? -94.572 3.400 -24.126 1.00 52.76 41 TYR B C 1
ATOM 1855 O O . TYR B 1 45 ? -94.195 4.563 -23.943 1.00 52.97 41 TYR B O 1
ATOM 1864 N N . LYS B 1 46 ? -95.847 3.080 -24.340 1.00 53.39 42 LYS B N 1
ATOM 1865 C CA . LYS B 1 46 ? -96.906 4.094 -24.333 1.00 53.93 42 LYS B CA 1
ATOM 1866 C C . LYS B 1 46 ? -97.074 4.716 -22.947 1.00 54.37 42 LYS B C 1
ATOM 1867 O O . LYS B 1 46 ? -97.209 5.937 -22.817 1.00 54.57 42 LYS B O 1
ATOM 1869 N N . ASP B 1 47 ? -97.049 3.870 -21.921 1.00 54.82 43 ASP B N 1
ATOM 1870 C CA . ASP B 1 47 ? -97.226 4.295 -20.536 1.00 55.32 43 ASP B CA 1
ATOM 1871 C C . ASP B 1 47 ? -96.402 3.402 -19.616 1.00 55.69 43 ASP B C 1
ATOM 1872 O O . ASP B 1 47 ? -95.806 2.423 -20.072 1.00 55.81 43 ASP B O 1
ATOM 1874 N N . LYS B 1 48 ? -96.373 3.736 -18.326 1.00 56.16 44 LYS B N 1
ATOM 1875 C CA . LYS B 1 48 ? -95.669 2.923 -17.331 1.00 56.80 44 LYS B CA 1
ATOM 1876 C C . LYS B 1 48 ? -96.268 1.517 -17.169 1.00 57.26 44 LYS B C 1
ATOM 1877 O O . LYS B 1 48 ? -95.537 0.559 -16.919 1.00 57.40 44 LYS B O 1
ATOM 1883 N N . CYS B 1 49 ? -97.588 1.401 -17.310 1.00 57.74 45 CYS B N 1
ATOM 1884 C CA . CYS B 1 49 ? -98.284 0.121 -17.148 1.00 58.11 45 CYS B CA 1
ATOM 1885 C C . CYS B 1 49 ? -97.845 -0.922 -18.171 1.00 58.14 45 CYS B C 1
ATOM 1886 O O . CYS B 1 49 ? -97.548 -2.058 -17.801 1.00 58.22 45 CYS B O 1
ATOM 1889 N N . GLU B 1 50 ? -97.806 -0.533 -19.447 1.00 58.14 46 GLU B N 1
ATOM 1890 C CA . GLU B 1 50 ? -97.316 -1.406 -20.516 1.00 58.23 46 GLU B CA 1
ATOM 1891 C C . GLU B 1 50 ? -95.937 -1.969 -20.173 1.00 58.33 46 GLU B C 1
ATOM 1892 O O . GLU B 1 50 ? -95.620 -3.115 -20.507 1.00 58.53 46 GLU B O 1
ATOM 1898 N N . ARG B 1 51 ? -95.131 -1.141 -19.509 1.00 58.41 47 ARG B N 1
ATOM 1899 C CA . ARG B 1 51 ? -93.801 -1.506 -19.021 1.00 58.34 47 ARG B CA 1
ATOM 1900 C C . ARG B 1 51 ? -93.896 -2.363 -17.754 1.00 58.32 47 ARG B C 1
ATOM 1901 O O . ARG B 1 51 ? -93.172 -3.356 -17.615 1.00 58.34 47 ARG B O 1
ATOM 1909 N N . SER B 1 52 ? -94.793 -1.974 -16.845 1.00 58.24 48 SER B N 1
ATOM 1910 C CA . SER B 1 52 ? -95.063 -2.728 -15.617 1.00 58.08 48 SER B CA 1
ATOM 1911 C C . SER B 1 52 ? -95.505 -4.148 -15.959 1.00 57.84 48 SER B C 1
ATOM 1912 O O . SER B 1 52 ? -94.980 -5.117 -15.410 1.00 57.91 48 SER B O 1
ATOM 1915 N N . LYS B 1 53 ? -96.456 -4.255 -16.888 1.00 57.53 49 LYS B N 1
ATOM 1916 C CA . LYS B 1 53 ? -96.991 -5.539 -17.343 1.00 57.11 49 LYS B CA 1
ATOM 1917 C C . LYS B 1 53 ? -95.994 -6.277 -18.231 1.00 56.89 49 LYS B C 1
ATOM 1918 O O . LYS B 1 53 ? -96.292 -7.354 -18.753 1.00 56.97 49 LYS B O 1
ATOM 1920 N N . GLY B 1 54 ? -94.813 -5.685 -18.399 1.00 56.57 50 GLY B N 1
ATOM 1921 C CA . GLY B 1 54 ? -93.708 -6.307 -19.125 1.00 55.95 50 GLY B CA 1
ATOM 1922 C C . GLY B 1 54 ? -94.047 -6.751 -20.533 1.00 55.43 50 GLY B C 1
ATOM 1923 O O . GLY B 1 54 ? -93.641 -7.832 -20.954 1.00 55.62 50 GLY B O 1
ATOM 1924 N N . LEU B 1 55 ? -94.804 -5.925 -21.252 1.00 54.84 51 LEU B N 1
ATOM 1925 C CA . LEU B 1 55 ? -95.120 -6.193 -22.653 1.00 54.18 51 LEU B CA 1
ATOM 1926 C C . LEU B 1 55 ? -93.969 -5.721 -23.534 1.00 53.69 51 LEU B C 1
ATOM 1927 O O . LEU B 1 55 ? -93.122 -4.938 -23.096 1.00 53.71 51 LEU B O 1
ATOM 1929 N N . ARG B 1 56 ? -93.938 -6.206 -24.772 1.00 52.97 52 ARG B N 1
ATOM 1930 C CA . ARG B 1 56 ? -92.912 -5.802 -25.728 1.00 52.15 52 ARG B CA 1
ATOM 1931 C C . ARG B 1 56 ? -93.120 -4.353 -26.165 1.00 51.39 52 ARG B C 1
ATOM 1932 O O . ARG B 1 56 ? -94.219 -3.967 -26.575 1.00 51.42 52 ARG B O 1
ATOM 1940 N N . GLU B 1 57 ? -92.048 -3.567 -26.058 1.00 50.26 53 GLU B N 1
ATOM 1941 C CA . GLU B 1 57 ? -92.052 -2.123 -26.326 1.00 48.95 53 GLU B CA 1
ATOM 1942 C C . GLU B 1 57 ? -92.646 -1.741 -27.687 1.00 48.18 53 GLU B C 1
ATOM 1943 O O . GLU B 1 57 ? -92.650 -2.550 -28.621 1.00 48.10 53 GLU B O 1
ATOM 1949 N N . ARG B 1 58 ? -93.151 -0.512 -27.783 1.00 47.09 54 ARG B N 1
ATOM 1950 C CA . ARG B 1 58 ? -93.746 -0.008 -29.027 1.00 46.08 54 ARG B CA 1
ATOM 1951 C C . ARG B 1 58 ? -92.676 0.274 -30.085 1.00 45.28 54 ARG B C 1
ATOM 1952 O O . ARG B 1 58 ? -92.891 0.057 -31.281 1.00 45.10 54 ARG B O 1
ATOM 1954 N N . SER B 1 59 ? -91.525 0.759 -29.631 1.00 44.26 55 SER B N 1
ATOM 1955 C CA . SER B 1 59 ? -90.409 1.067 -30.521 1.00 43.22 55 SER B CA 1
ATOM 1956 C C . SER B 1 59 ? -89.066 0.889 -29.817 1.00 42.30 55 SER B C 1
ATOM 1957 O O . SER B 1 59 ? -88.975 0.977 -28.588 1.00 42.10 55 SER B O 1
ATOM 1960 N N . SER B 1 60 ? -88.035 0.638 -30.616 1.00 41.27 56 SER B N 1
ATOM 1961 C CA . SER B 1 60 ? -86.676 0.496 -30.123 1.00 40.53 56 SER B CA 1
ATOM 1962 C C . SER B 1 60 ? -85.709 1.255 -31.026 1.00 39.97 56 SER B C 1
ATOM 1963 O O . SER B 1 60 ? -85.971 1.436 -32.218 1.00 39.92 56 SER B O 1
ATOM 1966 N N . LEU B 1 61 ? -84.595 1.696 -30.448 1.00 39.20 57 LEU B N 1
ATOM 1967 C CA . LEU B 1 61 ? -83.539 2.365 -31.203 1.00 38.44 57 LEU B CA 1
ATOM 1968 C C . LEU B 1 61 ? -82.204 2.239 -30.479 1.00 37.68 57 LEU B C 1
ATOM 1969 O O . LEU B 1 61 ? -82.149 2.272 -29.254 1.00 37.41 57 LEU B O 1
ATOM 1974 N N . THR B 1 62 ? -81.135 2.078 -31.249 1.00 37.09 58 THR B N 1
ATOM 1975 C CA . THR B 1 62 ? -79.792 2.000 -30.693 1.00 36.52 58 THR B CA 1
ATOM 1976 C C . THR B 1 62 ? -78.949 3.152 -31.214 1.00 36.04 58 THR B C 1
ATOM 1977 O O . THR B 1 62 ? -78.727 3.275 -32.421 1.00 36.15 58 THR B O 1
ATOM 1981 N N . LEU B 1 63 ? -78.502 3.994 -30.287 1.00 35.46 59 LEU B N 1
ATOM 1982 C CA . LEU B 1 63 ? -77.597 5.102 -30.584 1.00 35.13 59 LEU B CA 1
ATOM 1983 C C . LEU B 1 63 ? -76.166 4.607 -30.455 1.00 34.87 59 LEU B C 1
ATOM 1984 O O . LEU B 1 63 ? -75.698 4.332 -29.351 1.00 34.70 59 LEU B O 1
ATOM 1989 N N . GLU B 1 64 ? -75.475 4.485 -31.583 1.00 34.58 60 GLU B N 1
ATOM 1990 C CA . GLU B 1 64 ? -74.176 3.806 -31.597 1.00 34.49 60 GLU B CA 1
ATOM 1991 C C . GLU B 1 64 ? -72.985 4.719 -31.909 1.00 34.04 60 GLU B C 1
ATOM 1992 O O . GLU B 1 64 ? -71.871 4.243 -32.146 1.00 34.08 60 GLU B O 1
ATOM 1998 N N . ASP B 1 65 ? -73.225 6.028 -31.870 1.00 33.37 61 ASP B N 1
ATOM 1999 C CA . ASP B 1 65 ? -72.213 7.024 -32.209 1.00 32.73 61 ASP B CA 1
ATOM 2000 C C . ASP B 1 65 ? -72.300 8.259 -31.310 1.00 32.12 61 ASP B C 1
ATOM 2001 O O . ASP B 1 65 ? -72.147 9.390 -31.774 1.00 32.42 61 ASP B O 1
ATOM 2006 N N . ILE B 1 66 ? -72.532 8.023 -30.022 1.00 31.24 62 ILE B N 1
ATOM 2007 C CA . ILE B 1 66 ? -72.656 9.076 -29.017 1.00 30.19 62 ILE B CA 1
ATOM 2008 C C . ILE B 1 66 ? -71.334 9.822 -28.796 1.00 30.33 62 ILE B C 1
ATOM 2009 O O . ILE B 1 66 ? -70.290 9.195 -28.589 1.00 30.45 62 ILE B O 1
ATOM 2014 N N . CYS B 1 67 ? -71.405 11.157 -28.838 1.00 30.02 63 CYS B N 1
ATOM 2015 C CA . CYS B 1 67 ? -70.258 12.064 -28.673 1.00 29.82 63 CYS B CA 1
ATOM 2016 C C . CYS B 1 67 ? -70.238 12.809 -27.341 1.00 29.22 63 CYS B C 1
ATOM 2017 O O . CYS B 1 67 ? -69.191 13.323 -26.931 1.00 28.97 63 CYS B O 1
ATOM 2020 N N . GLY B 1 68 ? -71.400 12.909 -26.699 1.00 28.63 64 GLY B N 1
ATOM 2021 C CA . GLY B 1 68 ? -71.515 13.645 -25.452 1.00 27.98 64 GLY B CA 1
ATOM 2022 C C . GLY B 1 68 ? -72.934 13.933 -25.023 1.00 27.70 64 GLY B C 1
ATOM 2023 O O . GLY B 1 68 ? -73.885 13.704 -25.769 1.00 27.37 64 GLY B O 1
ATOM 2024 N N . LEU B 1 69 ? -73.060 14.430 -23.796 1.00 27.67 65 LEU B N 1
ATOM 2025 C CA . LEU B 1 69 ? -74.336 14.852 -23.240 1.00 27.37 65 LEU B CA 1
ATOM 2026 C C . LEU B 1 69 ? -74.300 16.316 -22.838 1.00 27.17 65 LEU B C 1
ATOM 2027 O O . LEU B 1 69 ? -73.257 16.835 -22.446 1.00 27.04 65 LEU B O 1
ATOM 2032 N N . GLU B 1 70 ? -75.453 16.969 -22.921 1.00 27.22 66 GLU B N 1
ATOM 2033 C CA . GLU B 1 70 ? -75.575 18.396 -22.630 1.00 27.37 66 GLU B CA 1
ATOM 2034 C C . GLU B 1 70 ? -77.032 18.697 -22.248 1.00 27.16 66 GLU B C 1
ATOM 2035 O O . GLU B 1 70 ? -77.920 18.613 -23.098 1.00 27.25 66 GLU B O 1
ATOM 2041 N N . PRO B 1 71 ? -77.284 18.997 -20.958 1.00 27.03 67 PRO B N 1
ATOM 2042 C CA . PRO B 1 71 ? -78.604 19.342 -20.424 1.00 27.17 67 PRO B CA 1
ATOM 2043 C C . PRO B 1 71 ? -78.932 20.832 -20.436 1.00 27.37 67 PRO B C 1
ATOM 2044 O O . PRO B 1 71 ? -78.037 21.658 -20.559 1.00 27.51 67 PRO B O 1
ATOM 2048 N N . ALA B 1 72 ? -80.220 21.148 -20.307 1.00 27.96 68 ALA B N 1
ATOM 2049 C CA . ALA B 1 72 ? -80.741 22.523 -20.142 1.00 28.26 68 ALA B CA 1
ATOM 2050 C C . ALA B 1 72 ? -80.483 23.460 -21.324 1.00 28.42 68 ALA B C 1
ATOM 2051 O O . ALA B 1 72 ? -80.072 24.613 -21.148 1.00 28.68 68 ALA B O 1
ATOM 2053 N N . LEU B 1 73 ? -80.725 22.946 -22.525 1.00 28.56 69 LEU B N 1
ATOM 2054 C CA . LEU B 1 73 ? -80.763 23.756 -23.732 1.00 28.70 69 LEU B CA 1
ATOM 2055 C C . LEU B 1 73 ? -82.226 23.984 -24.078 1.00 28.95 69 LEU B C 1
ATOM 2056 O O . LEU B 1 73 ? -83.001 23.035 -24.101 1.00 28.91 69 LEU B O 1
ATOM 2061 N N . PRO B 1 74 ? -82.617 25.246 -24.333 1.00 29.18 70 PRO B N 1
ATOM 2062 C CA . PRO B 1 74 ? -83.986 25.531 -24.757 1.00 29.22 70 PRO B CA 1
ATOM 2063 C C . PRO B 1 74 ? -84.263 24.974 -26.152 1.00 29.29 70 PRO B C 1
ATOM 2064 O O . PRO B 1 74 ? -83.441 25.136 -27.058 1.00 29.34 70 PRO B O 1
ATOM 2068 N N . TYR B 1 75 ? -85.414 24.326 -26.313 1.00 29.23 71 TYR B N 1
ATOM 2069 C CA . TYR B 1 75 ? -85.751 23.639 -27.549 1.00 29.19 71 TYR B CA 1
ATOM 2070 C C . TYR B 1 75 ? -87.244 23.332 -27.617 1.00 29.43 71 TYR B C 1
ATOM 2071 O O . TYR B 1 75 ? -87.795 22.688 -26.716 1.00 29.42 71 TYR B O 1
ATOM 2080 N N . GLU B 1 76 ? -87.886 23.807 -28.685 1.00 29.60 72 GLU B N 1
ATOM 2081 C CA . GLU B 1 76 ? -89.305 23.526 -28.979 1.00 29.89 72 GLU B CA 1
ATOM 2082 C C . GLU B 1 76 ? -90.258 23.767 -27.803 1.00 29.84 72 GLU B C 1
ATOM 2083 O O . GLU B 1 76 ? -91.166 22.969 -27.551 1.00 29.76 72 GLU B O 1
ATOM 2089 N N . GLY B 1 77 ? -90.035 24.863 -27.081 1.00 29.95 73 GLY B N 1
ATOM 2090 C CA . GLY B 1 77 ? -90.907 25.269 -25.985 1.00 29.97 73 GLY B CA 1
ATOM 2091 C C . GLY B 1 77 ? -90.553 24.667 -24.640 1.00 30.25 73 GLY B C 1
ATOM 2092 O O . GLY B 1 77 ? -91.211 24.948 -23.641 1.00 30.30 73 GLY B O 1
ATOM 2093 N N . LEU B 1 78 ? -89.515 23.837 -24.605 1.00 30.64 74 LEU B N 1
ATOM 2094 C CA . LEU B 1 78 ? -89.098 23.191 -23.355 1.00 30.62 74 LEU B CA 1
ATOM 2095 C C . LEU B 1 78 ? -87.746 23.702 -22.878 1.00 30.59 74 LEU B C 1
ATOM 2096 O O . LEU B 1 78 ? -86.912 24.118 -23.693 1.00 30.80 74 LEU B O 1
ATOM 2101 N N . ALA B 1 79 ? -87.546 23.686 -21.559 1.00 30.34 75 ALA B N 1
ATOM 2102 C CA . ALA B 1 79 ? -86.325 24.217 -20.937 1.00 30.22 75 ALA B CA 1
ATOM 2103 C C . ALA B 1 79 ? -85.521 23.148 -20.186 1.00 30.05 75 ALA B C 1
ATOM 2104 O O . ALA B 1 79 ? -84.308 23.268 -20.035 1.00 30.06 75 ALA B O 1
ATOM 2106 N N . HIS B 1 80 ? -86.206 22.123 -19.695 1.00 29.88 76 HIS B N 1
ATOM 2107 C CA . HIS B 1 80 ? -85.536 20.987 -19.081 1.00 29.83 76 HIS B CA 1
ATOM 2108 C C . HIS B 1 80 ? -85.439 19.848 -20.101 1.00 29.64 76 HIS B C 1
ATOM 2109 O O . HIS B 1 80 ? -86.216 18.895 -20.086 1.00 29.35 76 HIS B O 1
ATOM 2116 N N . THR B 1 81 ? -84.482 20.000 -21.008 1.00 29.53 77 THR B N 1
ATOM 2117 C CA . THR B 1 81 ? -84.227 19.044 -22.066 1.00 29.56 77 THR B CA 1
ATOM 2118 C C . THR B 1 81 ? -82.811 18.510 -21.926 1.00 29.48 77 THR B C 1
ATOM 2119 O O . THR B 1 81 ? -81.924 19.199 -21.407 1.00 29.46 77 THR B O 1
ATOM 2123 N N . LEU B 1 82 ? -82.605 17.282 -22.390 1.00 29.29 78 LEU B N 1
ATOM 2124 C CA . LEU B 1 82 ? -81.271 16.701 -22.458 1.00 29.12 78 LEU B CA 1
ATOM 2125 C C . LEU B 1 82 ? -80.956 16.326 -23.893 1.00 28.76 78 LEU B C 1
ATOM 2126 O O . LEU B 1 82 ? -81.797 15.786 -24.608 1.00 28.70 78 LEU B O 1
ATOM 2131 N N . ALA B 1 83 ? -79.742 16.643 -24.315 1.00 28.56 79 ALA B N 1
ATOM 2132 C CA . ALA B 1 83 ? -79.288 16.285 -25.638 1.00 28.41 79 ALA B CA 1
ATOM 2133 C C . ALA B 1 83 ? -78.333 15.108 -25.540 1.00 28.54 79 ALA B C 1
ATOM 2134 O O . ALA B 1 83 ? -77.347 15.158 -24.800 1.00 28.40 79 ALA B O 1
ATOM 2136 N N . ILE B 1 84 ? -78.659 14.039 -26.260 1.00 28.78 80 ILE B N 1
ATOM 2137 C CA . ILE B 1 84 ? -77.708 12.974 -26.546 1.00 29.09 80 ILE B CA 1
ATOM 2138 C C . ILE B 1 84 ? -77.119 13.310 -27.905 1.00 29.42 80 ILE B C 1
ATOM 2139 O O . ILE B 1 84 ? -77.790 13.205 -28.935 1.00 29.37 80 ILE B O 1
ATOM 2144 N N . ILE B 1 85 ? -75.870 13.758 -27.887 1.00 30.18 81 ILE B N 1
ATOM 2145 C CA . ILE B 1 85 ? -75.182 14.196 -29.095 1.00 31.04 81 ILE B CA 1
ATOM 2146 C C . ILE B 1 85 ? -74.493 13.017 -29.767 1.00 31.88 81 ILE B C 1
ATOM 2147 O O . ILE B 1 85 ? -73.749 12.273 -29.129 1.00 31.80 81 ILE B O 1
ATOM 2152 N N . CYS B 1 86 ? -74.762 12.852 -31.057 1.00 32.87 82 CYS B N 1
ATOM 2153 C CA . CYS B 1 86 ? -74.182 11.775 -31.833 1.00 34.05 82 CYS B CA 1
ATOM 2154 C C . CYS B 1 86 ? -73.505 12.336 -33.072 1.00 34.68 82 CYS B C 1
ATOM 2155 O O . CYS B 1 86 ? -73.803 13.457 -33.494 1.00 34.58 82 CYS B O 1
ATOM 2158 N N . LEU B 1 87 ? -72.595 11.556 -33.656 1.00 35.46 83 LEU B N 1
ATOM 2159 C CA . LEU B 1 87 ? -71.938 11.957 -34.902 1.00 36.26 83 LEU B CA 1
ATOM 2160 C C . LEU B 1 87 ? -72.960 12.272 -35.990 1.00 36.53 83 LEU B C 1
ATOM 2161 O O . LEU B 1 87 ? -72.815 13.260 -36.712 1.00 36.58 83 LEU B O 1
ATOM 2166 N N . SER B 1 88 ? -74.002 11.445 -36.074 1.00 37.01 84 SER B N 1
ATOM 2167 C CA . SER B 1 88 ? -75.084 11.636 -37.041 1.00 37.47 84 SER B CA 1
ATOM 2168 C C . SER B 1 88 ? -76.087 12.695 -36.594 1.00 37.76 84 SER B C 1
ATOM 2169 O O . SER B 1 88 ? -76.208 13.748 -37.223 1.00 37.84 84 SER B O 1
ATOM 2172 N N . GLN B 1 89 ? -76.788 12.417 -35.497 1.00 38.31 85 GLN B N 1
ATOM 2173 C CA . GLN B 1 89 ? -77.912 13.251 -35.058 1.00 38.75 85 GLN B CA 1
ATOM 2174 C C . GLN B 1 89 ? -77.885 13.528 -33.563 1.00 38.61 85 GLN B C 1
ATOM 2175 O O . GLN B 1 89 ? -77.185 12.852 -32.813 1.00 38.85 85 GLN B O 1
ATOM 2181 N N . ALA B 1 90 ? -78.656 14.523 -33.139 1.00 38.47 86 ALA B N 1
ATOM 2182 C CA . ALA B 1 90 ? -78.892 14.771 -31.721 1.00 38.08 86 ALA B CA 1
ATOM 2183 C C . ALA B 1 90 ? -80.277 14.258 -31.349 1.00 37.97 86 ALA B C 1
ATOM 2184 O O . ALA B 1 90 ? -81.238 14.439 -32.102 1.00 37.89 86 ALA B O 1
ATOM 2186 N N . VAL B 1 91 ? -80.373 13.610 -30.192 1.00 37.80 87 VAL B N 1
ATOM 2187 C CA . VAL B 1 91 ? -81.654 13.129 -29.679 1.00 37.53 87 VAL B CA 1
ATOM 2188 C C . VAL B 1 91 ? -82.062 13.993 -28.497 1.00 37.52 87 VAL B C 1
ATOM 2189 O O . VAL B 1 91 ? -81.350 14.045 -27.496 1.00 37.64 87 VAL B O 1
ATOM 2201 N N . LEU B 1 93 ? -84.371 14.930 -25.370 1.00 37.35 89 LEU B N 1
ATOM 2202 C CA . LEU B 1 93 ? -85.257 14.395 -24.344 1.00 37.28 89 LEU B CA 1
ATOM 2203 C C . LEU B 1 93 ? -85.933 15.535 -23.591 1.00 37.47 89 LEU B C 1
ATOM 2204 O O . LEU B 1 93 ? -85.301 16.547 -23.294 1.00 37.47 89 LEU B O 1
ATOM 2209 N N . GLY B 1 94 ? -87.215 15.359 -23.281 1.00 37.54 90 GLY B N 1
ATOM 2210 C CA . GLY B 1 94 ? -87.999 16.392 -22.617 1.00 37.61 90 GLY B CA 1
ATOM 2211 C C . GLY B 1 94 ? -88.438 16.006 -21.222 1.00 37.82 90 GLY B C 1
ATOM 2212 O O . GLY B 1 94 ? -89.145 15.016 -21.033 1.00 37.64 90 GLY B O 1
ATOM 2213 N N . PHE B 1 95 ? -88.022 16.804 -20.246 1.00 38.13 91 PHE B N 1
ATOM 2214 C CA . PHE B 1 95 ? -88.358 16.567 -18.855 1.00 38.65 91 PHE B CA 1
ATOM 2215 C C . PHE B 1 95 ? -89.150 17.732 -18.301 1.00 39.16 91 PHE B C 1
ATOM 2216 O O . PHE B 1 95 ? -89.045 18.854 -18.793 1.00 39.28 91 PHE 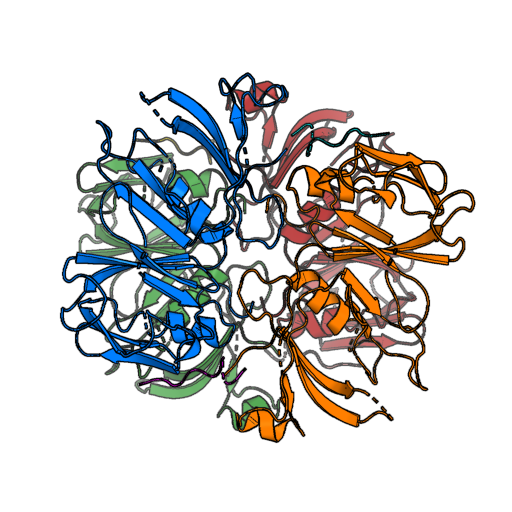B O 1
ATOM 2224 N N . ASP B 1 96 ? -89.934 17.450 -17.267 1.00 39.76 92 ASP B N 1
ATOM 2225 C CA . ASP B 1 96 ? -90.674 18.473 -16.544 1.00 40.32 92 ASP B CA 1
ATOM 2226 C C . ASP B 1 96 ? -89.718 19.152 -15.576 1.00 40.39 92 ASP B C 1
ATOM 2227 O O . ASP B 1 96 ? -89.348 20.312 -15.758 1.00 40.47 92 ASP B O 1
ATOM 2232 N N . SER B 1 97 ? -89.305 18.398 -14.564 1.00 40.50 93 SER B N 1
ATOM 2233 C CA . SER B 1 97 ? -88.474 18.907 -13.487 1.00 40.66 93 SER B CA 1
ATOM 2234 C C . SER B 1 97 ? -87.012 19.042 -13.883 1.00 40.75 93 SER B C 1
ATOM 2235 O O . SER B 1 97 ? -86.482 18.226 -14.640 1.00 40.83 93 SER B O 1
ATOM 2238 N N . HIS B 1 98 ? -86.376 20.088 -13.359 1.00 40.79 94 HIS B N 1
ATOM 2239 C CA . HIS B 1 98 ? -84.938 20.301 -13.490 1.00 40.68 94 HIS B CA 1
ATOM 2240 C C . HIS B 1 98 ? -84.130 19.140 -12.898 1.00 41.00 94 HIS B C 1
ATOM 2241 O O . HIS B 1 98 ? -83.177 18.670 -13.517 1.00 41.13 94 HIS B O 1
ATOM 2248 N N . GLU B 1 99 ? -84.519 18.671 -11.713 1.00 41.35 95 GLU B N 1
ATOM 2249 C CA . GLU B 1 99 ? -83.723 17.665 -11.002 1.00 41.92 95 GLU B CA 1
ATOM 2250 C C . GLU B 1 99 ? -83.734 16.288 -11.670 1.00 41.84 95 GLU B C 1
ATOM 2251 O O . GLU B 1 99 ? -82.751 15.555 -11.580 1.00 41.83 95 GLU B O 1
ATOM 2257 N N . ALA B 1 100 ? -84.835 15.961 -12.345 1.00 41.98 96 ALA B N 1
ATOM 2258 C CA . ALA B 1 100 ? -84.957 14.719 -13.112 1.00 42.17 96 ALA B CA 1
ATOM 2259 C C . ALA B 1 100 ? -84.026 14.718 -14.322 1.00 42.42 96 ALA B C 1
ATOM 2260 O O . ALA B 1 100 ? -83.407 13.699 -14.641 1.00 42.59 96 ALA B O 1
ATOM 2270 N N . CYS B 1 102 ? -81.211 16.532 -14.505 1.00 41.15 98 CYS B N 1
ATOM 2271 C CA . CYS B 1 102 ? -79.870 16.417 -13.931 1.00 40.44 98 CYS B CA 1
ATOM 2272 C C . CYS B 1 102 ? -79.569 14.992 -13.496 1.00 39.63 98 CYS B C 1
ATOM 2273 O O . CYS B 1 102 ? -78.459 14.500 -13.700 1.00 39.64 98 CYS B O 1
ATOM 2276 N N . ALA B 1 103 ? -80.562 14.343 -12.892 1.00 38.62 99 ALA B N 1
ATOM 2277 C CA . ALA B 1 103 ? -80.452 12.945 -12.498 1.00 37.80 99 ALA B CA 1
ATOM 2278 C C . ALA B 1 103 ? -80.119 12.082 -13.713 1.00 37.12 99 ALA B C 1
ATOM 2279 O O . ALA B 1 103 ? -79.189 11.278 -13.669 1.00 37.06 99 ALA B O 1
ATOM 2281 N N . TRP B 1 104 ? -80.863 12.277 -14.802 1.00 36.22 100 TRP B N 1
ATOM 2282 C CA . TRP B 1 104 ? -80.612 11.564 -16.054 1.00 35.37 100 TRP B CA 1
ATOM 2283 C C . TRP B 1 104 ? -79.217 11.859 -16.629 1.00 35.06 100 TRP B C 1
ATOM 2284 O O . TRP B 1 104 ? -78.489 10.936 -17.006 1.00 34.96 100 TRP B O 1
ATOM 2295 N N . ASP B 1 105 ? -78.842 13.138 -16.666 1.00 34.48 101 ASP B N 1
ATOM 2296 C CA . ASP B 1 105 ? -77.519 13.543 -17.143 1.00 33.95 101 ASP B CA 1
ATOM 2297 C C . ASP B 1 105 ? -76.385 12.907 -16.330 1.00 33.84 101 ASP B C 1
ATOM 2298 O O . ASP B 1 105 ? -75.421 12.396 -16.906 1.00 33.59 101 ASP B O 1
ATOM 2303 N N . THR B 1 106 ? -76.509 12.948 -15.001 1.00 33.44 102 THR B N 1
ATOM 2304 C CA . THR B 1 106 ? -75.491 12.402 -14.102 1.00 33.11 102 THR B CA 1
ATOM 2305 C C . THR B 1 106 ? -75.390 10.874 -14.210 1.00 32.96 102 THR B C 1
ATOM 2306 O O . THR B 1 106 ? -74.284 10.323 -14.240 1.00 33.05 102 THR B O 1
ATOM 2310 N N . ARG B 1 107 ? -76.539 10.202 -14.277 1.00 32.47 103 ARG B N 1
ATOM 2311 C CA . ARG B 1 107 ? -76.582 8.740 -14.358 1.00 32.25 103 ARG B CA 1
ATOM 2312 C C . ARG B 1 107 ? -76.040 8.236 -15.700 1.00 31.83 103 ARG B C 1
ATOM 2313 O O . ARG B 1 107 ? -75.194 7.337 -15.729 1.00 31.80 103 ARG B O 1
ATOM 2321 N N . ILE B 1 108 ? -76.512 8.832 -16.798 1.00 31.37 104 ILE B N 1
ATOM 2322 C CA . ILE B 1 108 ? -76.060 8.469 -18.150 1.00 30.92 104 ILE B CA 1
ATOM 2323 C C . ILE B 1 108 ? -74.560 8.716 -18.356 1.00 30.91 104 ILE B C 1
ATOM 2324 O O . ILE B 1 108 ? -73.866 7.868 -18.914 1.00 31.20 104 ILE B O 1
ATOM 2329 N N . ARG B 1 109 ? -74.066 9.864 -17.894 1.00 30.74 105 ARG B N 1
ATOM 2330 C CA . ARG B 1 109 ? -72.634 10.185 -17.959 1.00 30.73 105 ARG B CA 1
ATOM 2331 C C . ARG B 1 109 ? -71.741 9.101 -17.370 1.00 30.69 105 ARG B C 1
ATOM 2332 O O . ARG B 1 109 ? -70.851 8.593 -18.048 1.00 30.66 105 ARG B O 1
ATOM 2340 N N . TYR B 1 110 ? -71.986 8.758 -16.106 1.00 30.64 106 TYR B N 1
ATOM 2341 C CA . TYR B 1 110 ? -71.185 7.768 -15.402 1.00 30.58 106 TYR B CA 1
ATOM 2342 C C . TYR B 1 110 ? -71.222 6.421 -16.113 1.00 30.38 106 TYR B C 1
ATOM 2343 O O . TYR B 1 110 ? -70.189 5.777 -16.291 1.00 30.34 106 TYR B O 1
ATOM 2352 N N . ALA B 1 111 ? -72.419 6.014 -16.529 1.00 30.17 107 ALA B N 1
ATOM 2353 C CA . ALA B 1 111 ? -72.625 4.727 -17.186 1.00 29.70 107 ALA B CA 1
ATOM 2354 C C . ALA B 1 111 ? -71.854 4.567 -18.494 1.00 29.43 107 ALA B C 1
ATOM 2355 O O . ALA B 1 111 ? -71.400 3.468 -18.811 1.00 29.10 107 ALA B O 1
ATOM 2357 N N . LEU B 1 112 ? -71.704 5.657 -19.246 1.00 29.19 108 LEU B N 1
ATOM 2358 C CA . LEU B 1 112 ? -71.034 5.592 -20.554 1.00 28.99 108 LEU B CA 1
ATOM 2359 C C . LEU B 1 112 ? -69.501 5.559 -20.477 1.00 28.64 108 LEU B C 1
ATOM 2360 O O . LEU B 1 112 ? -68.832 5.302 -21.481 1.00 28.55 108 LEU B O 1
ATOM 2365 N N . GLY B 1 113 ? -68.954 5.809 -19.287 1.00 28.30 109 GLY B N 1
ATOM 2366 C CA . GLY B 1 113 ? -67.511 5.714 -19.060 1.00 27.88 109 GLY B CA 1
ATOM 2367 C C . GLY B 1 113 ? -66.915 7.039 -18.637 1.00 27.64 109 GLY B C 1
ATOM 2368 O O . GLY B 1 113 ? -67.111 7.486 -17.502 1.00 27.79 109 GLY B O 1
ATOM 2369 N N . GLU B 1 114 ? -66.179 7.668 -19.547 1.00 27.28 110 GLU B N 1
ATOM 2370 C CA . GLU B 1 114 ? -65.648 9.005 -19.295 1.00 27.01 110 GLU B CA 1
ATOM 2371 C C . GLU B 1 114 ? -66.225 9.992 -20.303 1.00 26.90 110 GLU B C 1
ATOM 2372 O O . GLU B 1 114 ? -65.766 10.078 -21.449 1.00 26.80 110 GLU B O 1
ATOM 2378 N N . VAL B 1 115 ? -67.257 10.708 -19.867 1.00 26.73 111 VAL B N 1
ATOM 2379 C CA . VAL B 1 115 ? -67.961 11.674 -20.710 1.00 26.79 111 VAL B CA 1
ATOM 2380 C C . VAL B 1 115 ? -68.142 13.002 -19.977 1.00 26.94 111 VAL B C 1
ATOM 2381 O O . VAL B 1 115 ? -68.877 13.105 -18.989 1.00 26.59 111 VAL B O 1
ATOM 2385 N N . HIS B 1 116 ? -67.427 14.003 -20.488 1.00 27.08 112 HIS B N 1
ATOM 2386 C CA . HIS B 1 116 ? -67.268 15.304 -19.855 1.00 27.08 112 HIS B CA 1
ATOM 2387 C C . HIS B 1 116 ? -67.544 16.396 -20.880 1.00 26.89 112 HIS B C 1
ATOM 2388 O O . HIS B 1 116 ? -67.379 16.181 -22.084 1.00 27.03 112 HIS B O 1
ATOM 2395 N N . ARG B 1 117 ? -67.958 17.566 -20.409 1.00 26.51 113 ARG B N 1
ATOM 2396 C CA . ARG B 1 117 ? -68.210 18.678 -21.303 1.00 26.39 113 ARG B CA 1
ATOM 2397 C C . ARG B 1 117 ? -67.739 19.984 -20.679 1.00 26.16 113 ARG B C 1
ATOM 2398 O O . ARG B 1 117 ? -67.866 20.187 -19.471 1.00 26.04 113 ARG B O 1
ATOM 2406 N N . PHE B 1 118 ? -67.190 20.862 -21.512 1.00 26.09 114 PHE B N 1
ATOM 2407 C CA . PHE B 1 118 ? -66.717 22.173 -21.071 1.00 25.94 114 PHE B CA 1
ATOM 2408 C C . PHE B 1 118 ? -67.194 23.248 -22.033 1.00 26.08 114 PHE B C 1
ATOM 2409 O O . PHE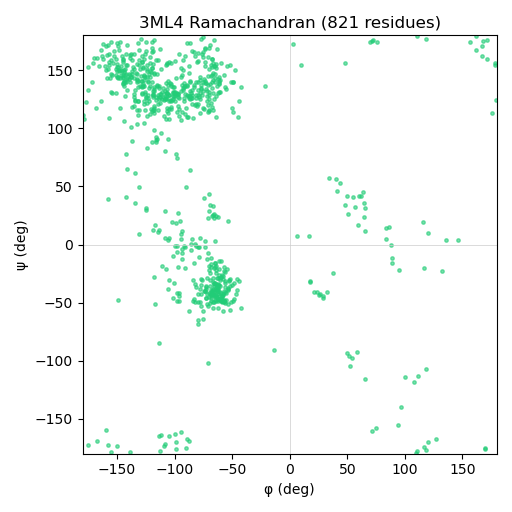 B 1 118 ? -66.952 23.155 -23.241 1.00 26.02 114 PHE B O 1
ATOM 2417 N N . HIS B 1 119 ? -67.885 24.259 -21.500 1.00 26.32 115 HIS B N 1
ATOM 2418 C CA . HIS B 1 119 ? -68.290 25.424 -22.285 1.00 26.19 115 HIS B CA 1
ATOM 2419 C C . HIS B 1 119 ? -67.056 26.234 -22.686 1.00 25.77 115 HIS B C 1
ATOM 2420 O O . HIS B 1 119 ? -66.324 26.737 -21.828 1.00 25.76 115 HIS B O 1
ATOM 2427 N N . VAL B 1 120 ? -66.828 26.344 -23.992 1.00 25.46 116 VAL B N 1
ATOM 2428 C CA . VAL B 1 120 ? -65.660 27.044 -24.539 1.00 25.19 116 VAL B CA 1
ATOM 2429 C C . VAL B 1 120 ? -66.024 28.048 -25.646 1.00 25.14 116 VAL B C 1
ATOM 2430 O O . VAL B 1 120 ? -67.145 28.048 -26.165 1.00 25.25 116 VAL B O 1
ATOM 2434 N N . THR B 1 121 ? -65.061 28.900 -25.990 1.00 24.79 117 THR B N 1
ATOM 2435 C CA . THR B 1 121 ? -65.158 29.798 -27.128 1.00 24.11 117 THR B CA 1
ATOM 2436 C C . THR B 1 121 ? -64.052 29.436 -28.105 1.00 24.12 117 THR B C 1
ATOM 2437 O O . THR B 1 121 ? -62.871 29.504 -27.760 1.00 24.07 117 THR B O 1
ATOM 2441 N N . VAL B 1 122 ? -64.436 29.047 -29.316 1.00 24.21 118 VAL B N 1
ATOM 2442 C CA . VAL B 1 122 ? -63.476 28.646 -30.343 1.00 24.75 118 VAL B CA 1
ATOM 2443 C C . VAL B 1 122 ? -62.885 29.879 -31.033 1.00 25.49 118 VAL B C 1
ATOM 2444 O O . VAL B 1 122 ? -63.612 30.678 -31.624 1.00 25.59 118 VAL B O 1
ATOM 2448 N N . ALA B 1 123 ? -61.563 30.019 -30.955 1.00 26.23 119 ALA B N 1
ATOM 2449 C CA . ALA B 1 123 ? -60.849 31.152 -31.558 1.00 27.00 119 ALA B CA 1
ATOM 2450 C C . ALA B 1 123 ? -60.903 31.132 -33.084 1.00 27.57 119 ALA B C 1
ATOM 2451 O O . ALA B 1 123 ? -60.793 30.062 -33.693 1.00 27.71 119 ALA B O 1
ATOM 2453 N N . PRO B 1 124 ? -61.080 32.314 -33.714 1.00 28.03 120 PRO B N 1
ATOM 2454 C CA . PRO B 1 124 ? -60.981 32.393 -35.181 1.00 28.27 120 PRO B CA 1
ATOM 2455 C C . PRO B 1 124 ? -59.561 32.133 -35.676 1.00 28.62 120 PRO B C 1
ATOM 2456 O O . PRO B 1 124 ? -58.596 32.377 -34.944 1.00 28.71 120 PRO B O 1
ATOM 2460 N N . GLY B 1 125 ? -59.448 31.636 -36.907 1.00 29.00 121 GLY B N 1
ATOM 2461 C CA . GLY B 1 125 ? -58.155 31.380 -37.540 1.00 29.26 121 GLY B CA 1
ATOM 2462 C C . GLY B 1 125 ? -58.032 30.015 -38.193 1.00 29.66 121 GLY B C 1
ATOM 2463 O O . GLY B 1 125 ? -57.209 29.820 -39.089 1.00 29.74 121 GLY B O 1
ATOM 2464 N N . THR B 1 126 ? -58.849 29.068 -37.744 1.00 29.90 122 THR B N 1
ATOM 2465 C CA . THR B 1 126 ? -58.749 27.686 -38.195 1.00 30.28 122 THR B CA 1
ATOM 2466 C C . THR B 1 126 ? -59.926 27.291 -39.094 1.00 30.62 122 THR B C 1
ATOM 2467 O O . THR B 1 126 ? -60.740 28.135 -39.454 1.00 30.53 122 THR B O 1
ATOM 2471 N N . LYS B 1 127 ? -59.995 26.008 -39.455 1.00 31.10 123 LYS B N 1
ATOM 2472 C CA . LYS B 1 127 ? -61.134 25.437 -40.184 1.00 31.53 123 LYS B CA 1
ATOM 2473 C C . LYS B 1 127 ? -62.432 25.493 -39.364 1.00 31.40 123 LYS B C 1
ATOM 2474 O O . LYS B 1 127 ? -63.524 25.486 -39.927 1.00 31.42 123 LYS B O 1
ATOM 2480 N N . LEU B 1 128 ? -62.300 25.539 -38.038 1.00 31.33 124 LEU B N 1
ATOM 2481 C CA . LEU B 1 128 ? -63.445 25.544 -37.123 1.00 31.15 124 LEU B CA 1
ATOM 2482 C C . LEU B 1 128 ? -64.144 26.896 -37.080 1.00 31.32 124 LEU B C 1
ATOM 2483 O O . LEU B 1 128 ? -63.497 27.947 -37.076 1.00 31.59 124 LEU B O 1
ATOM 2488 N N . GLU B 1 129 ? -65.471 26.856 -37.036 1.00 31.20 125 GLU B N 1
ATOM 2489 C CA . GLU B 1 129 ? -66.273 28.042 -36.806 1.00 31.00 125 GLU B CA 1
ATOM 2490 C C . GLU B 1 129 ? -65.968 28.604 -35.424 1.00 30.90 125 GLU B C 1
ATOM 2491 O O . GLU B 1 129 ? -65.870 27.861 -34.446 1.00 30.94 125 GLU B O 1
ATOM 2497 N N . SER B 1 130 ? -65.820 29.918 -35.350 1.00 30.83 126 SER B N 1
ATOM 2498 C CA . SER B 1 130 ? -65.548 30.588 -34.084 1.00 30.73 126 SER B CA 1
ATOM 2499 C C . SER B 1 130 ? -66.825 30.861 -33.279 1.00 30.59 126 SER B C 1
ATOM 2500 O O . SER B 1 130 ? -67.936 30.762 -33.811 1.00 30.54 126 SER B O 1
ATOM 2503 N N . GLY B 1 131 ? -66.648 31.195 -31.998 1.00 30.49 127 GLY B N 1
ATOM 2504 C CA . GLY B 1 131 ? -67.748 31.563 -31.103 1.00 30.27 127 GLY B CA 1
ATOM 2505 C C . GLY B 1 131 ? -68.008 30.526 -30.023 1.00 30.38 127 GLY B C 1
ATOM 2506 O O . GLY B 1 131 ? -67.337 29.490 -29.990 1.00 30.37 127 GLY B O 1
ATOM 2507 N N . PRO B 1 132 ? -68.995 30.787 -29.135 1.00 30.29 128 PRO B N 1
ATOM 2508 C CA . PRO B 1 132 ? -69.366 29.825 -28.093 1.00 30.19 128 PRO B CA 1
ATOM 2509 C C . PRO B 1 132 ? -69.626 28.423 -28.646 1.00 29.99 128 PRO B C 1
ATOM 2510 O O . PRO B 1 132 ? -70.208 28.265 -29.726 1.00 30.16 128 PRO B O 1
ATOM 2514 N N . ALA B 1 133 ? -69.171 27.421 -27.905 1.00 29.49 129 ALA B N 1
ATOM 2515 C CA . ALA B 1 133 ? -69.334 26.021 -28.273 1.00 29.05 129 ALA B CA 1
ATOM 2516 C C . ALA B 1 133 ? -69.108 25.198 -27.028 1.00 28.76 129 ALA B C 1
ATOM 2517 O O . ALA B 1 133 ? -68.699 25.726 -25.998 1.00 28.65 129 ALA B O 1
ATOM 2519 N N . THR B 1 134 ? -69.365 23.901 -27.116 1.00 28.64 130 THR B N 1
ATOM 2520 C CA . THR B 1 134 ? -69.092 23.024 -25.986 1.00 28.74 130 THR B CA 1
ATOM 2521 C C . THR B 1 134 ? -68.174 21.883 -26.406 1.00 28.06 130 THR B C 1
ATOM 2522 O O . THR B 1 134 ? -68.449 21.187 -27.378 1.00 28.36 130 THR B O 1
ATOM 2526 N N . LEU B 1 135 ? -67.065 21.722 -25.690 1.00 27.45 131 LEU B N 1
ATOM 2527 C CA . LEU B 1 135 ? -66.123 20.642 -25.980 1.00 26.76 131 LEU B CA 1
ATOM 2528 C C . LEU B 1 135 ? -66.519 19.379 -25.230 1.00 26.44 131 LEU B C 1
ATOM 2529 O O . LEU B 1 135 ? -66.692 19.411 -24.010 1.00 26.39 131 LEU B O 1
ATOM 2534 N N . HIS B 1 136 ? -66.662 18.275 -25.959 1.00 26.05 132 HIS B N 1
ATOM 2535 C CA . HIS B 1 136 ? -67.016 16.989 -25.348 1.00 26.11 132 HIS B CA 1
ATOM 2536 C C . HIS B 1 136 ? -65.911 15.950 -25.468 1.00 25.99 132 HIS B C 1
ATOM 2537 O O . HIS B 1 136 ? -65.385 15.706 -26.555 1.00 25.80 132 HIS B O 1
ATOM 2544 N N . LEU B 1 137 ? -65.559 15.343 -24.343 1.00 26.06 133 LEU B N 1
ATOM 2545 C CA . LEU B 1 137 ? -64.710 14.166 -24.367 1.00 26.39 133 LEU B CA 1
ATOM 2546 C C . LEU B 1 137 ? -65.594 12.955 -24.125 1.00 26.48 133 LEU B C 1
ATOM 2547 O O . LEU B 1 137 ? -66.251 12.861 -23.088 1.00 26.48 133 LEU B O 1
ATOM 2552 N N . CYS B 1 138 ? -65.640 12.059 -25.105 1.00 26.97 134 CYS B N 1
ATOM 2553 C CA . CYS B 1 138 ? -66.388 10.811 -24.980 1.00 27.38 134 CYS B CA 1
ATOM 2554 C C . CYS B 1 138 ? -65.463 9.607 -25.134 1.00 27.59 134 CYS B C 1
ATOM 2555 O O . CYS B 1 138 ? -65.277 9.092 -26.239 1.00 27.67 134 CYS B O 1
ATOM 2558 N N . ASN B 1 139 ? -64.887 9.181 -24.010 1.00 27.73 135 ASN B N 1
ATOM 2559 C CA . ASN B 1 139 ? -63.903 8.096 -23.957 1.00 28.00 135 ASN B CA 1
ATOM 2560 C C . ASN B 1 139 ? -62.707 8.303 -24.902 1.00 28.20 135 ASN B C 1
ATOM 2561 O O . ASN B 1 139 ? -61.767 9.016 -24.568 1.00 28.44 135 ASN B O 1
ATOM 2566 N N . ASP B 1 140 ? -62.752 7.681 -26.074 1.00 28.41 136 ASP B N 1
ATOM 2567 C CA . ASP B 1 140 ? -61.634 7.707 -27.014 1.00 28.78 136 ASP B CA 1
ATOM 2568 C C . ASP B 1 140 ? -61.741 8.824 -28.063 1.00 28.49 136 ASP B C 1
ATOM 2569 O O . ASP B 1 140 ? -60.821 9.014 -28.862 1.00 28.44 136 ASP B O 1
ATOM 2574 N N . ILE B 1 141 ? -62.852 9.563 -28.042 1.00 28.07 137 ILE B N 1
ATOM 2575 C CA . ILE B 1 141 ? -63.095 10.625 -29.023 1.00 27.55 137 ILE B CA 1
ATOM 2576 C C . ILE B 1 141 ? -63.312 12.024 -28.430 1.00 27.15 137 ILE B C 1
ATOM 2577 O O . ILE B 1 141 ? -63.904 12.191 -27.360 1.00 26.93 137 ILE B O 1
ATOM 2582 N N . LEU B 1 142 ? -62.808 13.020 -29.148 1.00 26.69 138 LEU B N 1
ATOM 2583 C CA . LEU B 1 142 ? -62.994 14.417 -28.793 1.00 26.35 138 LEU B CA 1
ATOM 2584 C C . LEU B 1 142 ? -63.853 15.088 -29.848 1.00 25.97 138 LEU B C 1
ATOM 2585 O O . LEU B 1 142 ? -63.644 14.914 -31.047 1.00 25.72 138 LEU B O 1
ATOM 2590 N N . VAL B 1 143 ? -64.818 15.864 -29.382 1.00 25.78 139 VAL B N 1
ATOM 2591 C CA . VAL B 1 143 ? -65.793 16.491 -30.250 1.00 25.56 139 VAL B CA 1
ATOM 2592 C C . VAL B 1 143 ? -66.036 17.934 -29.816 1.00 25.57 139 VAL B C 1
ATOM 2593 O O . VAL B 1 143 ? -66.005 18.252 -28.627 1.00 25.47 139 VAL B O 1
ATOM 2597 N N . LEU B 1 144 ? -66.245 18.804 -30.794 1.00 25.79 140 LEU B N 1
ATOM 2598 C CA . LEU B 1 144 ? -66.771 20.136 -30.535 1.00 26.30 140 LEU B CA 1
ATOM 2599 C C . LEU B 1 144 ? -68.208 20.204 -31.030 1.00 26.34 140 LEU B C 1
ATOM 2600 O O . LEU B 1 144 ? -68.521 19.671 -32.092 1.00 26.38 140 LEU B O 1
ATOM 2605 N N . ALA B 1 145 ? -69.078 20.847 -30.259 1.00 26.69 141 ALA B N 1
ATOM 2606 C CA . ALA B 1 145 ? -70.504 20.898 -30.598 1.00 27.15 141 ALA B CA 1
ATOM 2607 C C . ALA B 1 145 ? -71.107 22.287 -30.435 1.00 27.43 141 ALA B C 1
ATOM 2608 O O . ALA B 1 145 ? -70.761 23.023 -29.511 1.00 27.52 141 ALA B O 1
ATOM 2610 N N . ARG B 1 146 ? -72.023 22.617 -31.342 1.00 28.04 142 ARG B N 1
ATOM 2611 C CA . ARG B 1 146 ? -72.629 23.942 -31.436 1.00 28.56 142 ARG B CA 1
ATOM 2612 C C . ARG B 1 146 ? -74.121 23.860 -31.663 1.00 28.62 142 ARG B C 1
ATOM 2613 O O . ARG B 1 146 ? -74.631 22.860 -32.181 1.00 28.30 142 ARG B O 1
ATOM 2621 N N . ASP B 1 147 ? -74.794 24.956 -31.316 1.00 28.82 143 ASP B N 1
ATOM 2622 C CA . ASP B 1 147 ? -76.206 25.192 -31.628 1.00 29.20 143 ASP B CA 1
ATOM 2623 C C . ASP B 1 147 ? -77.175 24.297 -30.859 1.00 29.44 143 ASP B C 1
ATOM 2624 O O . ASP B 1 147 ? -76.778 23.406 -30.102 1.00 29.60 143 ASP B O 1
ATOM 2629 N N . ILE B 1 148 ? -78.457 24.585 -31.043 1.00 29.73 144 ILE B N 1
ATOM 2630 C CA . ILE B 1 148 ? -79.527 23.735 -30.573 1.00 29.96 144 ILE B CA 1
ATOM 2631 C C . ILE B 1 148 ? -80.388 23.470 -31.800 1.00 30.11 144 ILE B C 1
ATOM 2632 O O . ILE B 1 148 ? -80.800 24.419 -32.463 1.00 30.17 144 ILE B O 1
ATOM 2637 N N . PRO B 1 149 ? -80.605 22.184 -32.146 1.00 30.33 145 PRO B N 1
ATOM 2638 C CA . PRO B 1 149 ? -80.024 21.013 -31.471 1.00 30.60 145 PRO B CA 1
ATOM 2639 C C . PRO B 1 149 ? -78.543 20.850 -31.829 1.00 30.65 145 PRO B C 1
ATOM 2640 O O . PRO B 1 149 ? -78.167 21.111 -32.968 1.00 30.59 145 PRO B O 1
ATOM 2644 N N . PRO B 1 150 ? -77.704 20.434 -30.859 1.00 30.95 146 PRO B N 1
ATOM 2645 C CA . PRO B 1 150 ? -76.255 20.379 -31.084 1.00 31.27 146 PRO B CA 1
ATOM 2646 C C . PRO B 1 150 ? -75.848 19.537 -32.291 1.00 31.63 146 PRO B C 1
ATOM 2647 O O . PRO B 1 150 ? -76.355 18.431 -32.478 1.00 31.51 146 PRO B O 1
ATOM 2651 N N . THR B 1 151 ? -74.954 20.088 -33.107 1.00 32.28 147 THR B N 1
ATOM 2652 C CA . THR B 1 151 ? -74.356 19.361 -34.226 1.00 33.04 147 THR B CA 1
ATOM 2653 C C . THR B 1 151 ? -72.839 19.342 -34.080 1.00 33.32 147 THR B C 1
ATOM 2654 O O . THR B 1 151 ? -72.247 20.293 -33.576 1.00 33.36 147 THR B O 1
ATOM 2658 N N . VAL B 1 152 ? -72.224 18.252 -34.527 1.00 34.08 148 VAL B N 1
ATOM 2659 C CA . VAL B 1 152 ? -70.781 18.049 -34.413 1.00 34.64 148 VAL B CA 1
ATOM 2660 C C . VAL B 1 152 ? -70.053 18.814 -35.513 1.00 35.45 148 VAL B C 1
ATOM 2661 O O . VAL B 1 152 ? -70.297 18.586 -36.698 1.00 35.61 148 VAL B O 1
ATOM 2673 N N . GLY B 1 154 ? -66.462 19.350 -35.229 1.00 35.95 150 GLY B N 1
ATOM 2674 C CA . GLY B 1 154 ? -65.060 18.944 -35.190 1.00 35.04 150 GLY B CA 1
ATOM 2675 C C . GLY B 1 154 ? -64.915 17.686 -34.364 1.00 34.46 150 GLY B C 1
ATOM 2676 O O . GLY B 1 154 ? -65.514 17.581 -33.294 1.00 34.50 150 GLY B O 1
ATOM 2677 N N . GLN B 1 155 ? -64.134 16.730 -34.867 1.00 33.86 151 GLN B N 1
ATOM 2678 C CA . GLN B 1 155 ? -63.949 15.438 -34.199 1.00 33.42 151 GLN B CA 1
ATOM 2679 C C . GLN B 1 155 ? -62.531 14.880 -34.338 1.00 32.84 151 GLN B C 1
ATOM 2680 O O . GLN B 1 155 ? -61.940 14.918 -35.416 1.00 33.02 151 GLN B O 1
ATOM 2686 N N . TRP B 1 156 ? -62.000 14.357 -33.237 1.00 32.17 152 TRP B N 1
ATOM 2687 C CA . TRP B 1 156 ? -60.662 13.773 -33.202 1.00 31.46 152 TRP B CA 1
ATOM 2688 C C . TRP B 1 156 ? -60.675 12.534 -32.317 1.00 31.39 152 TRP B C 1
ATOM 2689 O O . TRP B 1 156 ? -61.379 12.505 -31.308 1.00 31.46 152 TRP B O 1
ATOM 2700 N N . LYS B 1 157 ? -59.908 11.513 -32.695 1.00 31.32 153 LYS B N 1
ATOM 2701 C CA . LYS B 1 157 ? -59.490 10.488 -31.741 1.00 31.20 153 LYS B CA 1
ATOM 2702 C C . LYS B 1 157 ? -58.455 11.152 -30.850 1.00 31.13 153 LYS B C 1
ATOM 2703 O O . LYS B 1 157 ? -57.551 11.829 -31.352 1.00 31.11 153 LYS B O 1
ATOM 2709 N N . LEU B 1 158 ? -58.574 10.964 -29.538 1.00 31.13 154 LEU B N 1
ATOM 2710 C CA . LEU B 1 158 ? -57.543 11.430 -28.607 1.00 31.16 154 LEU B CA 1
ATOM 2711 C C . LEU B 1 158 ? -56.143 10.882 -28.916 1.00 31.07 154 LEU B C 1
ATOM 2712 O O . LEU B 1 158 ? -55.148 11.574 -28.716 1.00 30.93 154 LEU B O 1
ATOM 2717 N N . SER B 1 159 ? -56.082 9.653 -29.425 1.00 31.12 155 SER B N 1
ATOM 2718 C CA . SER B 1 159 ? -54.813 8.999 -29.748 1.00 31.36 155 SER B CA 1
ATOM 2719 C C . SER B 1 159 ? -54.106 9.607 -30.974 1.00 31.40 155 SER B C 1
ATOM 2720 O O . SER B 1 159 ? -52.958 9.260 -31.280 1.00 31.34 155 SER B O 1
ATOM 2723 N N . ASP B 1 160 ? -54.791 10.520 -31.659 1.00 31.34 156 ASP B N 1
ATOM 2724 C CA . ASP B 1 160 ? -54.252 11.154 -32.857 1.00 31.26 156 ASP B CA 1
ATOM 2725 C C . ASP B 1 160 ? -53.811 12.600 -32.603 1.00 31.27 156 ASP B C 1
ATOM 2726 O O . ASP B 1 160 ? -53.393 13.304 -33.523 1.00 31.15 156 ASP B O 1
ATOM 2731 N N . LEU B 1 161 ? -53.906 13.032 -31.350 1.00 31.37 157 LEU B N 1
ATOM 2732 C CA . LEU B 1 161 ? -53.426 14.348 -30.932 1.00 31.43 157 LEU B CA 1
ATOM 2733 C C . LEU B 1 161 ? -51.933 14.310 -30.612 1.00 31.52 157 LEU B C 1
ATOM 2734 O O . LEU B 1 161 ? -51.493 13.485 -29.813 1.00 31.47 157 LEU B O 1
ATOM 2739 N N . ARG B 1 162 ? -51.161 15.200 -31.236 1.00 31.83 158 ARG B N 1
ATOM 2740 C CA . ARG B 1 162 ? -49.717 15.296 -30.974 1.00 32.18 158 ARG B CA 1
ATOM 2741 C C . ARG B 1 162 ? -49.465 15.900 -29.606 1.00 31.78 158 ARG B C 1
ATOM 2742 O O . ARG B 1 162 ? -48.717 15.354 -28.799 1.00 31.68 158 ARG B O 1
ATOM 2750 N N . ARG B 1 163 ? -50.105 17.040 -29.370 1.00 31.35 159 ARG B N 1
ATOM 2751 C CA . ARG B 1 163 ? -49.818 17.891 -28.231 1.00 31.00 159 ARG B CA 1
ATOM 2752 C C . ARG B 1 163 ? -51.104 18.529 -27.742 1.00 30.26 159 ARG B C 1
ATOM 2753 O O . ARG B 1 163 ? -52.090 18.613 -28.480 1.00 30.11 159 ARG B O 1
ATOM 2761 N N . TYR B 1 164 ? -51.083 18.969 -26.491 1.00 29.33 160 TYR B N 1
ATOM 2762 C CA . TYR B 1 164 ? -52.176 19.726 -25.901 1.00 28.77 160 TYR B CA 1
ATOM 2763 C C . TYR B 1 164 ? -51.682 20.331 -24.597 1.00 28.47 160 TYR B C 1
ATOM 2764 O O . TYR B 1 164 ? -50.696 19.862 -24.032 1.00 28.13 160 TYR B O 1
ATOM 2773 N N . GLY B 1 165 ? -52.366 21.365 -24.118 1.00 28.41 161 GLY B N 1
ATOM 2774 C CA . GLY B 1 165 ? -52.026 21.946 -22.829 1.00 28.69 161 GLY B CA 1
ATOM 2775 C C . GLY B 1 165 ? -52.863 23.140 -22.423 1.00 28.91 161 GLY B C 1
ATOM 2776 O O . GLY B 1 165 ? -53.410 23.847 -23.270 1.00 28.88 161 GLY B O 1
ATOM 2777 N N . ALA B 1 166 ? -52.959 23.345 -21.111 1.00 29.15 162 ALA B N 1
ATOM 2778 C CA . ALA B 1 166 ? -53.605 24.516 -20.536 1.00 29.45 162 ALA B CA 1
ATOM 2779 C C . ALA B 1 166 ? -52.759 25.755 -20.771 1.00 29.42 162 ALA B C 1
ATOM 2780 O O . ALA B 1 166 ? -51.529 25.688 -20.752 1.00 29.52 162 ALA B O 1
ATOM 2782 N N . VAL B 1 167 ? -53.433 26.881 -20.986 1.00 29.51 163 VAL B N 1
ATOM 2783 C CA . VAL B 1 167 ? -52.792 28.193 -21.100 1.00 29.59 163 VAL B CA 1
ATOM 2784 C C . VAL B 1 167 ? -53.651 29.216 -20.349 1.00 29.73 163 VAL B C 1
ATOM 2785 O O . VAL B 1 167 ? -54.809 28.922 -20.037 1.00 29.79 163 VAL B O 1
ATOM 2789 N N . PRO B 1 168 ? -53.091 30.408 -20.033 1.00 29.93 164 PRO B N 1
ATOM 2790 C CA . PRO B 1 168 ? -53.908 31.487 -19.460 1.00 29.74 164 PRO B CA 1
ATOM 2791 C C . PRO B 1 168 ? -55.243 31.635 -20.178 1.00 29.71 164 PRO B C 1
ATOM 2792 O O . PRO B 1 168 ? -55.270 31.800 -21.400 1.00 29.72 164 PRO B O 1
ATOM 2796 N N . ASN B 1 169 ? -56.331 31.535 -19.415 1.00 29.84 165 ASN B N 1
ATOM 2797 C CA . ASN B 1 169 ? -57.714 31.658 -19.919 1.00 29.98 165 ASN B CA 1
ATOM 2798 C C . ASN B 1 169 ? -58.064 30.799 -21.145 1.00 29.64 165 ASN B C 1
ATOM 2799 O O . ASN B 1 169 ? -58.964 31.136 -21.916 1.00 29.53 165 ASN B O 1
ATOM 2804 N N . GLY B 1 170 ? -57.368 29.681 -21.317 1.00 29.51 166 GLY B N 1
ATOM 2805 C CA . GLY B 1 170 ? -57.628 28.829 -22.466 1.00 29.11 166 GLY B CA 1
ATOM 2806 C C . GLY B 1 170 ? -57.017 27.447 -22.436 1.00 28.97 166 GLY B C 1
ATOM 2807 O O . GLY B 1 170 ? -56.496 26.995 -21.415 1.00 28.82 166 GLY B O 1
ATOM 2808 N N . PHE B 1 171 ? -57.079 26.792 -23.592 1.00 29.01 167 PHE B N 1
ATOM 2809 C CA . PHE B 1 171 ? -56.604 25.429 -23.785 1.00 29.04 167 PHE B CA 1
ATOM 2810 C C . PHE B 1 171 ? -56.266 25.238 -25.262 1.00 28.98 167 PHE B C 1
ATOM 2811 O O . PHE B 1 171 ? -57.069 25.571 -26.136 1.00 28.93 167 PHE B O 1
ATOM 2819 N N . ILE B 1 172 ? -55.083 24.695 -25.532 1.00 28.95 168 ILE B N 1
ATOM 2820 C CA . ILE B 1 172 ? -54.633 24.441 -26.899 1.00 28.88 168 ILE B CA 1
ATOM 2821 C C . ILE B 1 172 ? -54.487 22.941 -27.125 1.00 29.16 168 ILE B C 1
ATOM 2822 O O . ILE B 1 172 ? -53.966 22.235 -26.263 1.00 29.20 168 ILE B O 1
ATOM 2827 N N . PHE B 1 173 ? -54.953 22.458 -28.274 1.00 29.48 169 PHE B N 1
ATOM 2828 C CA . PHE B 1 173 ? -54.649 21.091 -28.696 1.00 29.94 169 PHE B CA 1
ATOM 2829 C C . PHE B 1 173 ? -54.290 20.993 -30.185 1.00 30.56 169 PHE B C 1
ATOM 2830 O O . PHE B 1 173 ? -54.773 21.779 -31.002 1.00 30.79 169 PHE B O 1
ATOM 2838 N N . GLU B 1 174 ? -53.432 20.031 -30.523 1.00 31.14 170 GLU B N 1
ATOM 2839 C CA . GLU B 1 174 ? -53.011 19.827 -31.902 1.00 31.89 170 GLU B CA 1
ATOM 2840 C C . GLU B 1 174 ? -53.309 18.412 -32.405 1.00 32.31 170 GLU B C 1
ATOM 2841 O O . GLU B 1 174 ? -52.877 17.426 -31.812 1.00 32.56 170 GLU B O 1
ATOM 2847 N N . GLY B 1 175 ? -54.053 18.326 -33.503 1.00 32.83 171 GLY B N 1
ATOM 2848 C CA . GLY B 1 175 ? -54.294 17.053 -34.174 1.00 33.57 171 GLY B CA 1
ATOM 2849 C C . GLY B 1 175 ? -53.227 16.768 -35.217 1.00 34.19 171 GLY B C 1
ATOM 2850 O O . GLY B 1 175 ? -52.844 17.654 -35.988 1.00 34.08 171 GLY B O 1
ATOM 2851 N N . GLY B 1 176 ? -52.755 15.525 -35.249 1.00 34.71 172 GLY B N 1
ATOM 2852 C CA . GLY B 1 176 ? -51.687 15.131 -36.153 1.00 35.82 172 GLY B CA 1
ATOM 2853 C C . GLY B 1 176 ? -52.135 14.683 -37.530 1.00 36.62 172 GLY B C 1
ATOM 2854 O O . GLY B 1 176 ? -53.299 14.844 -37.906 1.00 36.57 172 GLY B O 1
ATOM 2855 N N . THR B 1 177 ? -51.189 14.114 -38.273 1.00 37.59 173 THR B N 1
ATOM 2856 C CA . THR B 1 177 ? -51.419 13.592 -39.625 1.00 38.80 173 THR B CA 1
ATOM 2857 C C . THR B 1 177 ? -52.572 12.599 -39.690 1.00 39.33 173 THR B C 1
ATOM 2858 O O . THR B 1 177 ? -53.351 12.620 -40.636 1.00 39.56 173 THR B O 1
ATOM 2862 N N . ARG B 1 178 ? -52.678 11.747 -38.672 1.00 40.33 174 ARG B N 1
ATOM 2863 C CA . ARG B 1 178 ? -53.761 10.763 -38.562 1.00 41.21 174 ARG B CA 1
ATOM 2864 C C . ARG B 1 178 ? -55.137 11.368 -38.868 1.00 41.46 174 ARG B C 1
ATOM 2865 O O . ARG B 1 178 ? -55.974 10.714 -39.494 1.00 41.80 174 ARG B O 1
ATOM 2873 N N . CYS B 1 179 ? -55.367 12.604 -38.418 1.00 41.62 175 CYS B N 1
ATOM 2874 C CA . CYS B 1 179 ? -56.646 13.288 -38.645 1.00 41.83 175 CYS B CA 1
ATOM 2875 C C . CYS B 1 179 ? -56.614 14.257 -39.838 1.00 42.03 175 CYS B C 1
ATOM 2876 O O . CYS B 1 179 ? -56.600 15.477 -39.675 1.00 42.29 175 CYS B O 1
ATOM 2879 N N . GLY B 1 180 ? -56.620 13.675 -41.033 1.00 42.01 176 GLY B N 1
ATOM 2880 C CA . GLY B 1 180 ? -56.524 14.383 -42.310 1.00 41.96 176 GLY B CA 1
ATOM 2881 C C . GLY B 1 180 ? -56.719 15.885 -42.369 1.00 41.90 176 GLY B C 1
ATOM 2882 O O . GLY B 1 180 ? -55.749 16.642 -42.273 1.00 42.18 176 GLY B O 1
ATOM 2883 N N . TYR B 1 181 ? -57.962 16.320 -42.575 1.00 41.77 177 TYR B N 1
ATOM 2884 C CA . TYR B 1 181 ? -58.260 17.760 -42.655 1.00 41.52 177 TYR B CA 1
ATOM 2885 C C . TYR B 1 181 ? -58.633 18.361 -41.313 1.00 40.64 177 TYR B C 1
ATOM 2886 O O . TYR B 1 181 ? -58.897 19.557 -41.220 1.00 40.61 177 TYR B O 1
ATOM 2895 N N . TRP B 1 182 ? -58.659 17.525 -40.282 1.00 39.80 178 TRP B N 1
ATOM 2896 C CA . TRP B 1 182 ? -58.765 18.019 -38.920 1.00 38.97 178 TRP B CA 1
ATOM 2897 C C . TRP B 1 182 ? -57.396 18.173 -38.254 1.00 38.18 178 TRP B C 1
ATOM 2898 O O . TRP B 1 182 ? -57.308 18.519 -37.074 1.00 38.28 178 TRP B O 1
ATOM 2909 N N . ALA B 1 183 ? -56.333 17.931 -39.020 1.00 37.00 179 ALA B N 1
ATOM 2910 C CA . ALA B 1 183 ? -54.971 18.128 -38.537 1.00 35.91 179 ALA B CA 1
ATOM 2911 C C . ALA B 1 183 ? -54.711 19.605 -38.253 1.00 35.08 179 ALA B C 1
ATOM 2912 O O . ALA B 1 183 ? -55.352 20.481 -38.842 1.00 35.13 179 ALA B O 1
ATOM 2914 N N . GLY B 1 184 ? -53.786 19.875 -37.335 1.00 34.04 180 GLY B N 1
ATOM 2915 C CA . GLY B 1 184 ? -53.366 21.242 -37.047 1.00 32.40 180 GLY B CA 1
ATOM 2916 C C . GLY B 1 184 ? -53.597 21.668 -35.612 1.00 31.48 180 GLY B C 1
ATOM 2917 O O . GLY B 1 184 ? -53.939 20.853 -34.757 1.00 31.26 180 GLY B O 1
ATOM 2918 N N . VAL B 1 185 ? -53.426 22.966 -35.367 1.00 30.51 181 VAL B N 1
ATOM 2919 C CA . VAL B 1 185 ? -53.442 23.534 -34.025 1.00 29.23 181 VAL B CA 1
ATOM 2920 C C . VAL B 1 185 ? -54.723 24.345 -33.793 1.00 28.40 181 VAL B C 1
ATOM 2921 O O . VAL B 1 185 ? -55.102 25.169 -34.623 1.00 28.55 181 VAL B O 1
ATOM 2925 N N . PHE B 1 186 ? -55.380 24.101 -32.661 1.00 27.07 182 PHE B N 1
ATOM 2926 C CA . PHE B 1 186 ? -56.675 24.716 -32.352 1.00 25.71 182 PHE B CA 1
ATOM 2927 C C . PHE B 1 186 ? -56.686 25.360 -30.972 1.00 25.30 182 PHE B C 1
ATOM 2928 O O . PHE B 1 186 ? -56.069 24.842 -30.032 1.00 25.03 182 PHE B O 1
ATOM 2936 N N . PHE B 1 187 ? -57.405 26.478 -30.863 1.00 24.76 183 PHE B N 1
ATOM 2937 C CA . PHE B 1 187 ? -57.345 27.347 -29.690 1.00 24.52 183 PHE B CA 1
ATOM 2938 C C . PHE B 1 187 ? -58.717 27.583 -29.089 1.00 24.33 183 PHE B C 1
ATOM 2939 O O . PHE B 1 187 ? -59.635 28.012 -29.784 1.00 24.33 183 PHE B O 1
ATOM 2947 N N . LEU B 1 188 ? -58.848 27.331 -27.791 1.00 24.40 184 LEU B N 1
ATOM 2948 C CA . LEU B 1 188 ? -60.115 27.532 -27.091 1.00 24.58 184 LEU B CA 1
ATOM 2949 C C . LEU B 1 188 ? -59.940 28.422 -25.870 1.00 24.71 184 LEU B C 1
ATOM 2950 O O . LEU B 1 188 ? -58.932 28.330 -25.172 1.00 24.44 184 LEU B O 1
ATOM 2955 N N . SER B 1 189 ? -60.932 29.280 -25.634 1.00 25.04 185 SER B N 1
ATOM 2956 C CA . SER B 1 189 ? -61.017 30.095 -24.428 1.00 25.44 185 SER B CA 1
ATOM 2957 C C . SER B 1 189 ? -61.932 29.416 -23.421 1.00 25.66 185 SER B C 1
ATOM 2958 O O . SER B 1 189 ? -63.055 29.028 -23.750 1.00 25.45 185 SER B O 1
ATOM 2961 N N . SER B 1 190 ? -61.437 29.281 -22.194 1.00 26.19 186 SER B N 1
ATOM 2962 C CA . SER B 1 190 ? -62.205 28.743 -21.080 1.00 26.60 186 SER B CA 1
ATOM 2963 C C . SER B 1 190 ? -61.451 28.955 -19.783 1.00 26.87 186 SER B C 1
ATOM 2964 O O . SER B 1 190 ? -60.237 29.157 -19.794 1.00 26.54 186 SER B O 1
A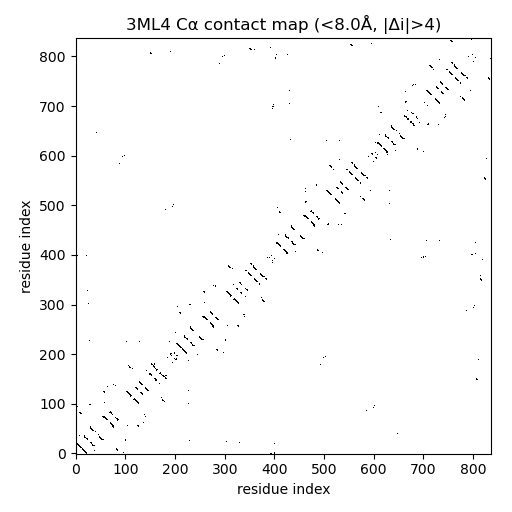TOM 2967 N N . ALA B 1 191 ? -62.173 28.887 -18.666 1.00 27.38 187 ALA B N 1
ATOM 2968 C CA . ALA B 1 191 ? -61.551 28.982 -17.345 1.00 28.11 187 ALA B CA 1
ATOM 2969 C C . ALA B 1 191 ? -61.211 27.594 -16.757 1.00 28.62 187 ALA B C 1
ATOM 2970 O O . ALA B 1 191 ? -60.872 27.475 -15.575 1.00 28.75 187 ALA B O 1
ATOM 2972 N N . GLU B 1 192 ? -61.283 26.553 -17.585 1.00 28.98 188 GLU B N 1
ATOM 2973 C CA . GLU B 1 192 ? -61.105 25.185 -17.098 1.00 29.77 188 GLU B CA 1
ATOM 2974 C C . GLU B 1 192 ? -60.013 24.409 -17.844 1.00 29.78 188 GLU B C 1
ATOM 2975 O O . GLU B 1 192 ? -60.075 23.186 -17.958 1.00 29.57 188 GLU B O 1
ATOM 2981 N N . GLY B 1 193 ? -59.010 25.129 -18.334 1.00 30.15 189 GLY B N 1
ATOM 2982 C CA . GLY B 1 193 ? -57.939 24.533 -19.121 1.00 30.81 189 GLY B CA 1
ATOM 2983 C C . GLY B 1 193 ? -57.110 23.531 -18.347 1.00 31.41 189 GLY B C 1
ATOM 2984 O O . GLY B 1 193 ? -56.725 22.491 -18.886 1.00 31.34 189 GLY B O 1
ATOM 2985 N N . GLU B 1 194 ? -56.824 23.862 -17.089 1.00 32.10 190 GLU B N 1
ATOM 2986 C CA . GLU B 1 194 ? -56.120 22.970 -16.169 1.00 32.86 190 GLU B CA 1
ATOM 2987 C C . GLU B 1 194 ? -56.911 21.672 -15.952 1.00 32.86 190 GLU B C 1
ATOM 2988 O O . GLU B 1 194 ? -56.328 20.589 -15.916 1.00 33.01 190 GLU B O 1
ATOM 2994 N N . GLN B 1 195 ? -58.231 21.792 -15.820 1.00 32.90 191 GLN B N 1
ATOM 2995 C CA . GLN B 1 195 ? -59.122 20.632 -15.733 1.00 33.31 191 GLN B CA 1
ATOM 2996 C C . GLN B 1 195 ? -59.169 19.825 -17.022 1.00 33.44 191 GLN B C 1
ATOM 2997 O O . GLN B 1 195 ? -59.255 18.600 -16.979 1.00 33.60 191 GLN B O 1
ATOM 3011 N N . SER B 1 197 ? -56.724 19.686 -19.408 1.00 32.19 193 SER B N 1
ATOM 3012 C CA . SER B 1 197 ? -55.400 19.110 -19.628 1.00 31.20 193 SER B CA 1
ATOM 3013 C C . SER B 1 197 ? -55.167 17.886 -18.743 1.00 30.74 193 SER B C 1
ATOM 3014 O O . SER B 1 197 ? -54.599 16.881 -19.190 1.00 30.50 193 SER B O 1
ATOM 3017 N N . PHE B 1 198 ? -55.609 17.980 -17.490 1.00 29.82 194 PHE B N 1
ATOM 3018 C CA . PHE B 1 198 ? -55.486 16.881 -16.547 1.00 29.18 194 PHE B CA 1
ATOM 3019 C C . PHE B 1 198 ? -56.357 15.686 -16.947 1.00 28.60 194 PHE B C 1
ATOM 3020 O O . PHE B 1 198 ? -55.948 14.530 -16.806 1.00 28.38 194 PHE B O 1
ATOM 3028 N N . LEU B 1 199 ? -57.558 15.978 -17.438 1.00 27.82 195 LEU B N 1
ATOM 3029 C CA . LEU B 1 199 ? -58.439 14.955 -17.974 1.00 27.10 195 LEU B CA 1
ATOM 3030 C C . LEU B 1 199 ? -57.753 14.245 -19.139 1.00 26.57 195 LEU B C 1
ATOM 3031 O O . LEU B 1 199 ? -57.735 13.015 -19.209 1.00 26.26 195 LEU B O 1
ATOM 3036 N N . PHE B 1 200 ? -57.183 15.044 -20.038 1.00 26.09 196 PHE B N 1
ATOM 3037 C CA . PHE B 1 200 ? -56.418 14.551 -21.179 1.00 25.72 196 PHE B CA 1
ATOM 3038 C C . PHE B 1 200 ? -55.232 13.687 -20.741 1.00 25.55 196 PHE B C 1
ATOM 3039 O O . PHE B 1 200 ? -55.038 12.586 -21.257 1.00 25.72 196 PHE B O 1
ATOM 3047 N N . ASP B 1 201 ? -54.459 14.183 -19.778 1.00 25.36 197 ASP B N 1
ATOM 3048 C CA . ASP B 1 201 ? -53.309 13.457 -19.231 1.00 25.26 197 ASP B CA 1
ATOM 3049 C C . ASP B 1 201 ? -53.690 12.085 -18.690 1.00 25.31 197 ASP B C 1
ATOM 3050 O O . ASP B 1 201 ? -52.953 11.107 -18.861 1.00 25.45 197 ASP B O 1
ATOM 3055 N N . CYS B 1 202 ? -54.836 12.029 -18.021 1.00 25.15 198 CYS B N 1
ATOM 3056 C CA . CYS B 1 202 ? -55.303 10.806 -17.410 1.00 24.96 198 CYS B CA 1
ATOM 3057 C C . CYS B 1 202 ? -55.744 9.792 -18.458 1.00 25.27 198 CYS B C 1
ATOM 3058 O O . CYS B 1 202 ? -55.266 8.656 -18.449 1.00 25.55 198 CYS B O 1
ATOM 3061 N N . ILE B 1 203 ? -56.631 10.202 -19.366 1.00 25.36 199 ILE B N 1
ATOM 3062 C CA . ILE B 1 203 ? -57.213 9.274 -20.350 1.00 25.42 199 ILE B CA 1
ATOM 3063 C C . ILE B 1 203 ? -56.152 8.623 -21.255 1.00 25.52 199 ILE B C 1
ATOM 3064 O O . ILE B 1 203 ? -56.136 7.397 -21.416 1.00 25.69 199 ILE B O 1
ATOM 3069 N N . VAL B 1 204 ? -55.258 9.439 -21.815 1.00 25.47 200 VAL B N 1
ATOM 3070 C CA . VAL B 1 204 ? -54.231 8.936 -22.741 1.00 25.39 200 VAL B CA 1
ATOM 3071 C C . VAL B 1 204 ? -53.246 7.979 -22.065 1.00 25.37 200 VAL B C 1
ATOM 3072 O O . VAL B 1 204 ? -52.522 7.244 -22.735 1.00 25.44 200 VAL B O 1
ATOM 3076 N N . ARG B 1 205 ? -53.242 7.987 -20.736 1.00 25.48 201 ARG B N 1
ATOM 3077 C CA . ARG B 1 205 ? -52.431 7.055 -19.954 1.00 25.76 201 ARG B CA 1
ATOM 3078 C C . ARG B 1 205 ? -53.278 5.946 -19.330 1.00 25.60 201 ARG B C 1
ATOM 3079 O O . ARG B 1 205 ? -52.775 5.143 -18.543 1.00 25.58 201 ARG B O 1
ATOM 3087 N N . GLY B 1 206 ? -54.562 5.914 -19.679 1.00 25.60 202 GLY B N 1
ATOM 3088 C CA . GLY B 1 206 ? -55.460 4.836 -19.257 1.00 25.62 202 GLY B CA 1
ATOM 3089 C C . GLY B 1 206 ? -56.060 4.994 -17.872 1.00 25.73 202 GLY B C 1
ATOM 3090 O O . GLY B 1 206 ? -56.756 4.094 -17.377 1.00 26.04 202 GLY B O 1
ATOM 3091 N N . ILE B 1 207 ? -55.791 6.132 -17.241 1.00 25.46 203 ILE B N 1
ATOM 3092 C CA . ILE B 1 207 ? -56.351 6.429 -15.936 1.00 25.38 203 ILE B CA 1
ATOM 3093 C C . ILE B 1 207 ? -57.661 7.189 -16.106 1.00 25.43 203 ILE B C 1
ATOM 3094 O O . ILE B 1 207 ? -57.762 8.093 -16.928 1.00 25.41 203 ILE B O 1
ATOM 3099 N N . SER B 1 208 ? -58.671 6.788 -15.344 1.00 25.64 204 SER B N 1
ATOM 3100 C CA . SER B 1 208 ? -59.858 7.598 -15.148 1.00 25.91 204 SER B CA 1
ATOM 3101 C C . SER B 1 208 ? -59.577 8.448 -13.927 1.00 26.18 204 SER B C 1
ATOM 3102 O O . SER B 1 208 ? -59.177 7.910 -12.901 1.00 26.45 204 SER B O 1
ATOM 3105 N N . PRO B 1 209 ? -59.779 9.777 -14.022 1.00 26.42 205 PRO B N 1
ATOM 3106 C CA . PRO B 1 209 ? -59.432 10.635 -12.890 1.00 26.66 205 PRO B CA 1
ATOM 3107 C C . PRO B 1 209 ? -60.142 10.185 -11.628 1.00 26.93 205 PRO B C 1
ATOM 3108 O O . PRO B 1 209 ? -59.611 10.312 -10.527 1.00 26.98 205 PRO B O 1
ATOM 3112 N N . THR B 1 210 ? -61.332 9.635 -11.811 1.00 27.50 206 THR B N 1
ATOM 3113 C CA . THR B 1 210 ? -62.189 9.255 -10.709 1.00 27.99 206 THR B CA 1
ATOM 3114 C C . THR B 1 210 ? -62.039 7.770 -10.346 1.00 28.19 206 THR B C 1
ATOM 3115 O O . THR B 1 210 ? -61.964 7.428 -9.171 1.00 28.24 206 THR B O 1
ATOM 3119 N N . LYS B 1 211 ? -61.944 6.900 -11.349 1.00 28.67 207 LYS B N 1
ATOM 3120 C CA . LYS B 1 211 ? -61.939 5.447 -11.116 1.00 29.29 207 LYS B CA 1
ATOM 3121 C C . LYS B 1 211 ? -60.553 4.791 -11.080 1.00 29.53 207 LYS B C 1
ATOM 3122 O O . LYS B 1 211 ? -60.433 3.611 -10.757 1.00 29.90 207 LYS B O 1
ATOM 3128 N N . GLY B 1 212 ? -59.510 5.551 -11.392 1.00 29.80 208 GLY B N 1
ATOM 3129 C CA . GLY B 1 212 ? -58.187 4.972 -11.585 1.00 29.89 208 GLY B CA 1
ATOM 3130 C C . GLY B 1 212 ? -58.168 4.183 -12.883 1.00 30.25 208 GLY B C 1
ATOM 3131 O O . GLY B 1 212 ? -59.031 4.394 -13.746 1.00 30.06 208 GLY B O 1
ATOM 3132 N N . PRO B 1 213 ? -57.196 3.259 -13.028 1.00 30.48 209 PRO B N 1
ATOM 3133 C CA . PRO B 1 213 ? -57.009 2.460 -14.252 1.00 30.66 209 PRO B CA 1
ATOM 3134 C C . PRO B 1 213 ? -58.301 1.817 -14.758 1.00 30.71 209 PRO B C 1
ATOM 3135 O O . PRO B 1 213 ? -59.103 1.332 -13.952 1.00 30.57 209 PRO B O 1
ATOM 3139 N N . PHE B 1 214 ? -58.494 1.823 -16.077 1.00 30.80 210 PHE B N 1
ATOM 3140 C CA . PHE B 1 214 ? -59.670 1.203 -16.691 1.00 30.99 210 PHE B CA 1
ATOM 3141 C C . PHE B 1 214 ? -59.657 -0.308 -16.451 1.00 31.11 210 PHE B C 1
ATOM 3142 O O . PHE B 1 214 ? -60.689 -0.970 -16.548 1.00 31.21 210 PHE B O 1
ATOM 3150 N N . GLU C 1 7 ? -87.260 4.235 -3.636 1.00 39.76 3 GLU C N 1
ATOM 3151 C CA . GLU C 1 7 ? -86.337 3.469 -2.754 1.00 39.97 3 GLU C CA 1
ATOM 3152 C C . GLU C 1 7 ? -85.776 2.260 -3.494 1.00 39.79 3 GLU C C 1
ATOM 3153 O O . GLU C 1 7 ? -86.523 1.377 -3.909 1.00 39.81 3 GLU C O 1
ATOM 3159 N N . ALA C 1 8 ? -84.455 2.232 -3.650 1.00 39.63 4 ALA C N 1
ATOM 3160 C CA . ALA C 1 8 ? -83.789 1.253 -4.505 1.00 39.43 4 ALA C CA 1
ATOM 3161 C C . ALA C 1 8 ? -83.450 -0.051 -3.799 1.00 39.22 4 ALA C C 1
ATOM 3162 O O . ALA C 1 8 ? -83.270 -0.090 -2.585 1.00 39.05 4 ALA C O 1
ATOM 3164 N N . ALA C 1 9 ? -83.373 -1.117 -4.589 1.00 39.17 5 ALA C N 1
ATOM 3165 C CA . ALA C 1 9 ? -82.936 -2.424 -4.117 1.00 38.99 5 ALA C CA 1
ATOM 3166 C C . ALA C 1 9 ? -81.746 -2.877 -4.944 1.00 39.00 5 ALA C C 1
ATOM 3167 O O . ALA C 1 9 ? -81.710 -2.657 -6.161 1.00 38.84 5 ALA C O 1
ATOM 3169 N N . LEU C 1 10 ? -80.769 -3.494 -4.283 1.00 39.09 6 LEU C N 1
ATOM 3170 C CA . LEU C 1 10 ? -79.725 -4.217 -4.999 1.00 39.19 6 LEU C CA 1
ATOM 3171 C C . LEU C 1 10 ? -80.310 -5.540 -5.524 1.00 39.33 6 LEU C C 1
ATOM 3172 O O . LEU C 1 10 ? -80.018 -5.937 -6.650 1.00 39.37 6 LEU C O 1
ATOM 3177 N N . VAL C 1 11 ? -81.145 -6.194 -4.706 1.00 39.50 7 VAL C N 1
ATOM 3178 C CA . VAL C 1 11 ? -81.987 -7.330 -5.135 1.00 39.77 7 VAL C CA 1
ATOM 3179 C C . VAL C 1 11 ? -83.353 -7.308 -4.451 1.00 39.90 7 VAL C C 1
ATOM 3180 O O . VAL C 1 11 ? -83.487 -6.820 -3.326 1.00 40.02 7 VAL C O 1
ATOM 3184 N N . GLU C 1 12 ? -84.356 -7.848 -5.137 1.00 40.10 8 GLU C N 1
ATOM 3185 C CA . GLU C 1 12 ? -85.705 -7.989 -4.587 1.00 40.25 8 GLU C CA 1
ATOM 3186 C C . GLU C 1 12 ? -86.456 -9.146 -5.248 1.00 40.64 8 GLU C C 1
ATOM 3187 O O . GLU C 1 12 ? -86.138 -9.546 -6.376 1.00 40.53 8 GLU C O 1
ATOM 3193 N N . GLY C 1 13 ? -87.450 -9.673 -4.535 1.00 40.88 9 GLY C N 1
ATOM 3194 C CA . GLY C 1 13 ? -88.323 -10.712 -5.062 1.00 41.30 9 GLY C CA 1
ATOM 3195 C C . GLY C 1 13 ? -89.079 -11.459 -3.981 1.00 41.85 9 GLY C C 1
ATOM 3196 O O . GLY C 1 13 ? -88.929 -11.179 -2.785 1.00 41.91 9 GLY C O 1
ATOM 3197 N N . GLN C 1 14 ? -89.899 -12.416 -4.410 1.00 42.20 10 GLN C N 1
ATOM 3198 C CA . GLN C 1 14 ? -90.606 -13.288 -3.489 1.00 42.60 10 GLN C CA 1
ATOM 3199 C C . GLN C 1 14 ? -89.620 -14.236 -2.823 1.00 42.90 10 GLN C C 1
ATOM 3200 O O . GLN C 1 14 ? -88.990 -15.065 -3.482 1.00 43.03 10 GLN C O 1
ATOM 3206 N N . VAL C 1 15 ? -89.491 -14.085 -1.509 1.00 43.24 11 VAL C N 1
ATOM 3207 C CA . VAL C 1 15 ? -88.591 -14.886 -0.694 1.00 43.52 11 VAL C CA 1
ATOM 3208 C C . VAL C 1 15 ? -89.359 -15.365 0.532 1.00 43.99 11 VAL C C 1
ATOM 3209 O O . VAL C 1 15 ? -90.161 -14.622 1.106 1.00 44.13 11 VAL C O 1
ATOM 3213 N N . LYS C 1 16 ? -89.124 -16.611 0.926 1.00 44.47 12 LYS C N 1
ATOM 3214 C CA . LYS C 1 16 ? -89.658 -17.111 2.183 1.00 45.03 12 LYS C CA 1
ATOM 3215 C C . LYS C 1 16 ? -88.736 -16.746 3.346 1.00 45.39 12 LYS C C 1
ATOM 3216 O O . LYS C 1 16 ? -87.516 -16.920 3.263 1.00 45.29 12 LYS C O 1
ATOM 3222 N N . LEU C 1 17 ? -89.335 -16.224 4.416 1.00 45.86 13 LEU C N 1
ATOM 3223 C CA . LEU C 1 17 ? -88.602 -15.801 5.611 1.00 46.46 13 LEU C CA 1
ATOM 3224 C C . LEU C 1 17 ? -89.035 -16.605 6.835 1.00 47.04 13 LEU C C 1
ATOM 3225 O O . LEU C 1 17 ? -89.958 -17.413 6.753 1.00 47.19 13 LEU C O 1
ATOM 3230 N N . ARG C 1 18 ? -88.381 -16.376 7.970 1.00 47.70 14 ARG C N 1
ATOM 3231 C CA . ARG C 1 18 ? -88.656 -17.169 9.167 1.00 48.57 14 ARG C CA 1
ATOM 3232 C C . ARG C 1 18 ? -89.006 -16.373 10.417 1.00 49.04 14 ARG C C 1
ATOM 3233 O O . ARG C 1 18 ? -88.305 -15.422 10.781 1.00 48.95 14 ARG C O 1
ATOM 3241 N N . ASP C 1 19 ? -90.094 -16.785 11.068 1.00 49.66 15 ASP C N 1
ATOM 3242 C CA . ASP C 1 19 ? -90.564 -16.162 12.306 1.00 50.20 15 ASP C CA 1
ATOM 3243 C C . ASP C 1 19 ? -90.454 -17.113 13.503 1.00 50.46 15 ASP C C 1
ATOM 3244 O O . ASP C 1 19 ? -89.458 -17.083 14.233 1.00 50.56 15 ASP C O 1
ATOM 3249 N N . GLY C 1 20 ? -91.472 -17.953 13.691 1.00 50.64 16 GLY C N 1
ATOM 3250 C CA . GLY C 1 20 ? -91.511 -18.923 14.780 1.00 50.95 16 GLY C CA 1
ATOM 3251 C C . GLY C 1 20 ? -92.038 -20.261 14.305 1.00 51.03 16 GLY C C 1
ATOM 3252 O O . GLY C 1 20 ? -93.247 -20.436 14.146 1.00 51.13 16 GLY C O 1
ATOM 3253 N N . LYS C 1 21 ? -91.116 -21.195 14.070 1.00 51.17 17 LYS C N 1
ATOM 3254 C CA . LYS C 1 21 ? -91.418 -22.562 13.604 1.00 51.32 17 LYS C CA 1
ATOM 3255 C C . LYS C 1 21 ? -92.165 -22.624 12.262 1.00 51.34 17 LYS C C 1
ATOM 3256 O O . LYS C 1 21 ? -92.724 -23.666 11.901 1.00 51.57 17 LYS C O 1
ATOM 3258 N N . LYS C 1 22 ? -92.151 -21.514 11.524 1.00 51.12 18 LYS C N 1
ATOM 3259 C CA . LYS C 1 22 ? -92.859 -21.416 10.252 1.00 50.88 18 LYS C CA 1
ATOM 3260 C C . LYS C 1 22 ? -92.075 -20.626 9.205 1.00 50.70 18 LYS C C 1
ATOM 3261 O O . LYS C 1 22 ? -91.225 -19.797 9.542 1.00 50.54 18 LYS C O 1
ATOM 3263 N N . TRP C 1 23 ? -92.360 -20.915 7.936 1.00 50.48 19 TRP C N 1
ATOM 3264 C CA . TRP C 1 23 ? -91.883 -20.116 6.814 1.00 50.27 19 TRP C CA 1
ATOM 3265 C C . TRP C 1 23 ? -92.994 -19.173 6.386 1.00 50.19 19 TRP C C 1
ATOM 3266 O O . TRP C 1 23 ? -94.176 -19.536 6.411 1.00 50.39 19 TRP C O 1
ATOM 3277 N N . LYS C 1 24 ? -92.620 -17.962 5.991 1.00 49.82 20 LYS C N 1
ATOM 3278 C CA . LYS C 1 24 ? -93.596 -17.003 5.494 1.00 49.38 20 LYS C CA 1
ATOM 3279 C C . LYS C 1 24 ? -93.122 -16.382 4.192 1.00 48.93 20 LYS C C 1
ATOM 3280 O O . LYS C 1 24 ? -92.030 -15.820 4.122 1.00 49.18 20 LYS C O 1
ATOM 3282 N N . SER C 1 25 ? -93.945 -16.503 3.158 1.00 48.24 21 SER C N 1
ATOM 3283 C CA . SER C 1 25 ? -93.655 -15.892 1.872 1.00 47.62 21 SER C CA 1
ATOM 3284 C C . SER C 1 25 ? -93.916 -14.392 1.948 1.00 47.09 21 SER C C 1
ATOM 3285 O O . SER C 1 25 ? -94.961 -13.969 2.442 1.00 47.24 21 SER C O 1
ATOM 3288 N N . ARG C 1 26 ? -92.959 -13.602 1.467 1.00 46.26 22 ARG C N 1
ATOM 3289 C CA . ARG C 1 26 ? -93.052 -12.141 1.480 1.00 45.53 22 ARG C CA 1
ATOM 3290 C C . ARG C 1 26 ? -92.124 -11.536 0.444 1.00 44.86 22 ARG C C 1
ATOM 3291 O O . ARG C 1 26 ? -91.028 -12.055 0.221 1.00 45.03 22 ARG C O 1
ATOM 3299 N N . TRP C 1 27 ? -92.562 -10.452 -0.195 1.00 43.79 23 TRP C N 1
ATOM 3300 C CA . TRP C 1 27 ? -91.691 -9.698 -1.098 1.00 42.85 23 TRP C CA 1
ATOM 3301 C C . TRP C 1 27 ? -90.623 -8.979 -0.275 1.00 42.30 23 TRP C C 1
ATOM 3302 O O . TRP C 1 27 ? -90.933 -8.106 0.539 1.00 42.08 23 TRP C O 1
ATOM 3313 N N . LEU C 1 28 ? -89.370 -9.378 -0.481 1.00 41.65 24 LEU C N 1
ATOM 3314 C CA . LEU C 1 28 ? -88.251 -8.858 0.287 1.00 41.02 24 LEU C CA 1
ATOM 3315 C C . LEU C 1 28 ? -87.431 -7.886 -0.544 1.00 40.67 24 LEU C C 1
ATOM 3316 O O . LEU C 1 28 ? -87.181 -8.121 -1.726 1.00 40.65 24 LEU C O 1
ATOM 3321 N N . VAL C 1 29 ? -87.031 -6.784 0.078 1.00 40.11 25 VAL C N 1
ATOM 3322 C CA . VAL C 1 29 ? -86.088 -5.868 -0.543 1.00 39.71 25 VAL C CA 1
ATOM 3323 C C . VAL C 1 29 ? -84.781 -5.870 0.243 1.00 39.52 25 VAL C C 1
ATOM 3324 O O . VAL C 1 29 ? -84.769 -5.663 1.459 1.00 39.31 25 VAL C O 1
ATOM 3328 N N . LEU C 1 30 ? -83.688 -6.134 -0.461 1.00 39.32 26 LEU C N 1
ATOM 3329 C CA . LEU C 1 30 ? -82.366 -5.998 0.108 1.00 39.42 26 LEU C CA 1
ATOM 3330 C C . LEU C 1 30 ? -81.599 -4.833 -0.503 1.00 39.53 26 LEU C C 1
ATOM 3331 O O . LEU C 1 30 ? -81.447 -4.747 -1.725 1.00 39.55 26 LEU C O 1
ATOM 3336 N N . ARG C 1 31 ? -81.124 -3.938 0.356 1.00 39.83 27 ARG C N 1
ATOM 3337 C CA . ARG C 1 31 ? -80.180 -2.898 -0.054 1.00 40.26 27 ARG C CA 1
ATOM 3338 C C . ARG C 1 31 ? -79.176 -2.582 1.049 1.00 40.59 27 ARG C C 1
ATOM 3339 O O . ARG C 1 31 ? -79.431 -2.845 2.225 1.00 40.53 27 ARG C O 1
ATOM 3347 N N . LYS C 1 32 ? -78.029 -2.035 0.654 1.00 41.23 28 LYS C N 1
ATOM 3348 C CA . LYS C 1 32 ? -77.049 -1.515 1.600 1.00 41.93 28 LYS C CA 1
ATOM 3349 C C . LYS C 1 32 ? -77.589 -0.228 2.224 1.00 42.79 28 LYS C C 1
ATOM 3350 O O . LYS C 1 32 ? -78.163 0.597 1.509 1.00 42.71 28 LYS C O 1
ATOM 3356 N N . PRO C 1 33 ? -77.420 -0.055 3.555 1.00 43.75 29 PRO C N 1
ATOM 3357 C CA . PRO C 1 33 ? -77.830 1.196 4.211 1.00 44.59 29 PRO C CA 1
ATOM 3358 C C . PRO C 1 33 ? -76.983 2.371 3.729 1.00 45.56 29 PRO C C 1
ATOM 3359 O O . PRO C 1 33 ? -77.485 3.493 3.631 1.00 45.81 29 PRO C O 1
ATOM 3363 N N . SER C 1 34 ? -75.712 2.093 3.434 1.00 46.62 30 SER C N 1
ATOM 3364 C CA . SER C 1 34 ? -74.770 3.063 2.880 1.00 47.67 30 SER C CA 1
ATOM 3365 C C . SER C 1 34 ? -73.799 2.338 1.940 1.00 48.57 30 SER C C 1
ATOM 3366 O O . SER C 1 34 ? -73.502 1.157 2.156 1.00 48.87 30 SER C O 1
ATOM 3369 N N . PRO C 1 35 ? -73.294 3.039 0.902 1.00 49.29 31 PRO C N 1
ATOM 3370 C CA . PRO C 1 35 ? -72.563 2.382 -0.192 1.00 49.86 31 PRO C CA 1
ATOM 3371 C C . PRO C 1 35 ? -71.251 1.712 0.191 1.00 50.50 31 PRO C C 1
ATOM 3372 O O . PRO C 1 35 ? -70.749 0.880 -0.567 1.00 50.67 31 PRO C O 1
ATOM 3376 N N . VAL C 1 36 ? -70.696 2.075 1.344 1.00 51.30 32 VAL C N 1
ATOM 3377 C CA . VAL C 1 36 ? -69.373 1.592 1.740 1.00 51.85 32 VAL C CA 1
ATOM 3378 C C . VAL C 1 36 ? -69.384 1.122 3.204 1.00 52.21 32 VAL C C 1
ATOM 3379 O O . VAL C 1 36 ? -68.676 1.672 4.058 1.00 52.32 32 VAL C O 1
ATOM 3383 N N . ALA C 1 37 ? -70.203 0.104 3.482 1.00 52.52 33 ALA C N 1
ATOM 3384 C CA . ALA C 1 37 ? -70.339 -0.448 4.839 1.00 52.74 33 ALA C CA 1
ATOM 3385 C C . ALA C 1 37 ? -70.675 -1.945 4.881 1.00 52.89 33 ALA C C 1
ATOM 3386 O O . ALA C 1 37 ? -71.304 -2.485 3.968 1.00 52.80 33 ALA C O 1
ATOM 3388 N N . ASP C 1 38 ? -70.256 -2.586 5.972 1.00 53.19 34 ASP C N 1
ATOM 3389 C CA . ASP C 1 38 ? -70.370 -4.032 6.202 1.00 53.40 34 ASP C CA 1
ATOM 3390 C C . ASP C 1 38 ? -71.818 -4.514 6.440 1.00 53.43 34 ASP C C 1
ATOM 3391 O O . ASP C 1 38 ? -72.035 -5.527 7.115 1.00 53.41 34 ASP C O 1
ATOM 3396 N N . CYS C 1 39 ? -72.796 -3.808 5.868 1.00 53.38 35 CYS C N 1
ATOM 3397 C CA . CYS C 1 39 ? -74.195 -3.949 6.284 1.00 53.45 35 CYS C CA 1
ATOM 3398 C C . CYS C 1 39 ? -75.221 -4.209 5.182 1.00 53.30 35 CYS C C 1
ATOM 3399 O O . CYS C 1 39 ? -75.002 -3.885 4.017 1.00 53.10 35 CYS C O 1
ATOM 3402 N N . LEU C 1 40 ? -76.351 -4.789 5.587 1.00 53.41 36 LEU C N 1
ATOM 3403 C CA . LEU C 1 40 ? -77.528 -4.930 4.731 1.00 53.54 36 LEU C CA 1
ATOM 3404 C C . LEU C 1 40 ? -78.795 -4.498 5.464 1.00 53.68 36 LEU C C 1
ATOM 3405 O O . LEU C 1 40 ? -78.907 -4.661 6.678 1.00 53.58 36 LEU C O 1
ATOM 3410 N N . LEU C 1 41 ? -79.738 -3.937 4.712 1.00 54.03 37 LEU C N 1
ATOM 3411 C CA . LEU C 1 41 ? -81.058 -3.603 5.229 1.00 54.31 37 LEU C CA 1
ATOM 3412 C C . LEU C 1 41 ? -82.110 -4.477 4.553 1.00 54.78 37 LEU C C 1
ATOM 3413 O O . LEU C 1 41 ? -82.164 -4.559 3.324 1.00 54.55 37 LEU C O 1
ATOM 3426 N N . LEU C 1 43 ? -86.007 -5.003 3.818 1.00 56.16 39 LEU C N 1
ATOM 3427 C CA . LEU C 1 43 ? -87.309 -4.335 3.787 1.00 56.04 39 LEU C CA 1
ATOM 3428 C C . LEU C 1 43 ? -88.418 -5.311 3.380 1.00 56.14 39 LEU C C 1
ATOM 3429 O O . LEU C 1 43 ? -88.472 -5.772 2.235 1.00 55.95 39 LEU C O 1
ATOM 3434 N N . VAL C 1 44 ? -89.288 -5.624 4.339 1.00 56.36 40 VAL C N 1
ATOM 3435 C CA . VAL C 1 44 ? -90.341 -6.624 4.157 1.00 56.70 40 VAL C CA 1
ATOM 3436 C C . VAL C 1 44 ? -91.677 -5.995 3.756 1.00 57.10 40 VAL C C 1
ATOM 3437 O O . VAL C 1 44 ? -92.272 -5.228 4.518 1.00 57.16 40 VAL C O 1
ATOM 3441 N N . TYR C 1 45 ? -92.141 -6.339 2.559 1.00 57.53 41 TYR C N 1
ATOM 3442 C CA . TYR C 1 45 ? -93.441 -5.902 2.059 1.00 58.08 41 TYR C CA 1
ATOM 3443 C C . TYR C 1 45 ? -94.376 -7.102 1.944 1.00 58.42 41 TYR C C 1
ATOM 3444 O O . TYR C 1 45 ? -93.937 -8.248 2.043 1.00 58.60 41 TYR C O 1
ATOM 3453 N N . LYS C 1 46 ? -95.663 -6.838 1.736 1.00 58.77 42 LYS C N 1
ATOM 3454 C CA . LYS C 1 46 ? -96.645 -7.902 1.553 1.00 59.03 42 LYS C CA 1
ATOM 3455 C C . LYS C 1 46 ? -96.494 -8.562 0.178 1.00 59.28 42 LYS C C 1
ATOM 3456 O O . LYS C 1 46 ? -96.491 -9.790 0.070 1.00 59.33 42 LYS C O 1
ATOM 3458 N N . ASP C 1 47 ? -96.360 -7.738 -0.861 1.00 59.49 43 ASP C N 1
ATOM 3459 C CA . ASP C 1 47 ? -96.198 -8.209 -2.242 1.00 59.73 43 ASP C CA 1
ATOM 3460 C C . ASP C 1 47 ? -95.685 -7.093 -3.146 1.00 59.79 43 ASP C C 1
ATOM 3461 O O . ASP C 1 47 ? -95.691 -5.925 -2.755 1.00 59.84 43 ASP C O 1
ATOM 3466 N N . LYS C 1 48 ? -95.259 -7.457 -4.356 1.00 59.95 44 LYS C N 1
ATOM 3467 C CA . LYS C 1 48 ? -94.772 -6.487 -5.341 1.00 60.16 44 LYS C CA 1
ATOM 3468 C C . LYS C 1 48 ? -95.785 -5.368 -5.613 1.00 60.37 44 LYS C C 1
ATOM 3469 O O . LYS C 1 48 ? -95.415 -4.300 -6.098 1.00 60.50 44 LYS C O 1
ATOM 3475 N N . CYS C 1 49 ? -97.055 -5.622 -5.300 1.00 60.58 45 CYS C N 1
ATOM 3476 C CA . CYS C 1 49 ? -98.128 -4.640 -5.490 1.00 60.80 45 CYS C CA 1
ATOM 3477 C C . CYS C 1 49 ? -98.041 -3.513 -4.460 1.00 60.56 45 CYS C C 1
ATOM 3478 O O . CYS C 1 49 ? -98.142 -2.337 -4.814 1.00 60.56 45 CYS C O 1
ATOM 3481 N N . GLU C 1 50 ? -97.849 -3.887 -3.194 1.00 60.33 46 GLU C N 1
ATOM 3482 C CA . GLU C 1 50 ? -97.591 -2.933 -2.116 1.00 60.11 46 GLU C CA 1
ATOM 3483 C C . GLU C 1 50 ? -96.257 -2.212 -2.342 1.00 60.07 46 GLU C C 1
ATOM 3484 O O . GLU C 1 50 ? -96.108 -1.035 -1.997 1.00 60.24 46 GLU C O 1
ATOM 3486 N N . ARG C 1 51 ? -95.301 -2.933 -2.933 1.00 59.77 47 ARG C N 1
ATOM 3487 C CA . ARG C 1 51 ? -93.967 -2.416 -3.256 1.00 59.24 47 ARG C CA 1
ATOM 3488 C C . ARG C 1 51 ? -94.006 -1.378 -4.378 1.00 59.06 47 ARG C C 1
ATOM 3489 O O . ARG C 1 51 ? -93.443 -0.291 -4.240 1.00 58.89 47 ARG C O 1
ATOM 3497 N N . SER C 1 52 ? -94.670 -1.724 -5.479 1.00 58.92 48 SER C N 1
ATOM 3498 C CA . SER C 1 52 ? -94.758 -0.855 -6.649 1.00 58.85 48 SER C CA 1
ATOM 3499 C C . SER C 1 52 ? -95.461 0.460 -6.334 1.00 58.66 48 SER C C 1
ATOM 3500 O O . SER C 1 52 ? -95.063 1.510 -6.837 1.00 58.75 48 SER C O 1
ATOM 3503 N N . LYS C 1 53 ? -96.498 0.389 -5.499 1.00 58.38 49 LYS C N 1
ATOM 3504 C CA . LYS C 1 53 ? -97.224 1.570 -5.040 1.00 58.03 49 LYS C CA 1
ATOM 3505 C C . LYS C 1 53 ? -96.281 2.538 -4.329 1.00 57.75 49 LYS C C 1
ATOM 3506 O O . LYS C 1 53 ? -96.157 3.698 -4.729 1.00 57.84 49 LYS C O 1
ATOM 3508 N N . GLY C 1 54 ? -95.611 2.047 -3.288 1.00 57.33 50 GLY C N 1
ATOM 3509 C CA . GLY C 1 54 ? -94.639 2.841 -2.542 1.00 56.69 50 GLY C CA 1
ATOM 3510 C C . GLY C 1 54 ? -95.028 3.090 -1.096 1.00 56.37 50 GLY C C 1
ATOM 3511 O O . GLY C 1 54 ? -94.511 4.014 -0.462 1.00 56.40 50 GLY C O 1
ATOM 3512 N N . LEU C 1 55 ? -95.939 2.269 -0.573 1.00 55.81 51 LEU C N 1
ATOM 3513 C CA . LEU C 1 55 ? -96.360 2.371 0.826 1.00 55.19 51 LEU C CA 1
ATOM 3514 C C . LEU C 1 55 ? -95.263 1.853 1.760 1.00 54.72 51 LEU C C 1
ATOM 3515 O O . LEU C 1 55 ? -94.285 1.252 1.305 1.00 54.72 51 LEU C O 1
ATOM 3517 N N . ARG C 1 56 ? -95.424 2.086 3.060 1.00 54.07 52 ARG C N 1
ATOM 3518 C CA . ARG C 1 56 ? -94.426 1.663 4.041 1.00 53.55 52 ARG C CA 1
ATOM 3519 C C . ARG C 1 56 ? -94.327 0.134 4.177 1.00 52.98 52 ARG C C 1
ATOM 3520 O O . ARG C 1 56 ? -95.326 -0.583 4.054 1.00 52.97 52 ARG C O 1
ATOM 3528 N N . GLU C 1 57 ? -93.109 -0.346 4.428 1.00 52.02 53 GLU C N 1
ATOM 3529 C CA . GLU C 1 57 ? -92.833 -1.768 4.624 1.00 50.81 53 GLU C CA 1
ATOM 3530 C C . GLU C 1 57 ? -93.342 -2.268 5.979 1.00 50.26 53 GLU C C 1
ATOM 3531 O O . GLU C 1 57 ? -93.199 -1.581 6.993 1.00 50.20 53 GLU C O 1
ATOM 3537 N N . ARG C 1 58 ? -93.922 -3.468 5.989 1.00 49.47 54 ARG C N 1
ATOM 3538 C CA . ARG C 1 58 ? -94.474 -4.069 7.213 1.00 48.72 54 ARG C CA 1
ATOM 3539 C C . ARG C 1 58 ? -93.483 -4.072 8.379 1.00 48.17 54 ARG C C 1
ATOM 3540 O O . ARG C 1 58 ? -93.824 -3.663 9.491 1.00 48.21 54 ARG C O 1
ATOM 3542 N N . SER C 1 59 ? -92.263 -4.534 8.118 1.00 47.39 55 SER C N 1
ATOM 3543 C CA . SER C 1 59 ? -91.189 -4.506 9.106 1.00 46.52 55 SER C CA 1
ATOM 3544 C C . SER C 1 59 ? -89.833 -4.381 8.417 1.00 46.06 55 SER C C 1
ATOM 3545 O O . SER C 1 59 ? -89.743 -4.437 7.186 1.00 45.85 55 SER C O 1
ATOM 3548 N N . SER C 1 60 ? -88.785 -4.208 9.220 1.00 45.44 56 SER C N 1
ATOM 3549 C CA . SER C 1 60 ? -87.430 -4.040 8.708 1.00 44.86 56 SER C CA 1
ATOM 3550 C C . SER C 1 60 ? -86.378 -4.419 9.741 1.00 44.44 56 SER C C 1
ATOM 3551 O O . SER C 1 60 ? -86.621 -4.358 10.946 1.00 44.38 56 SER C O 1
ATOM 3554 N N . LEU C 1 61 ? -85.205 -4.808 9.253 1.00 43.97 57 LEU C N 1
ATOM 3555 C CA . LEU C 1 61 ? -84.073 -5.136 10.107 1.00 43.57 57 LEU C CA 1
ATOM 3556 C C . LEU C 1 61 ? -82.767 -4.810 9.396 1.00 43.29 57 LEU C C 1
ATOM 3557 O O . LEU C 1 61 ? -82.650 -4.981 8.180 1.00 43.22 57 LEU C O 1
ATOM 3562 N N . THR C 1 62 ? -81.793 -4.335 10.166 1.00 42.90 58 THR C N 1
ATOM 3563 C CA . THR C 1 62 ? -80.451 -4.100 9.659 1.00 42.52 58 THR C CA 1
ATOM 3564 C C . THR C 1 62 ? -79.523 -5.188 10.191 1.00 42.28 58 THR C C 1
ATOM 3565 O O . THR C 1 62 ? -79.638 -5.599 11.346 1.00 42.28 58 THR C O 1
ATOM 3569 N N . LEU C 1 63 ? -78.612 -5.647 9.337 1.00 41.92 59 LEU C N 1
ATOM 3570 C CA . LEU C 1 63 ? -77.582 -6.603 9.722 1.00 41.68 59 LEU C CA 1
ATOM 3571 C C . LEU C 1 63 ? -76.221 -5.928 9.607 1.00 41.74 59 LEU C C 1
ATOM 3572 O O . LEU C 1 63 ? -75.797 -5.560 8.506 1.00 41.64 59 LEU C O 1
ATOM 3577 N N . GLU C 1 64 ? -75.541 -5.768 10.742 1.00 41.65 60 GLU C N 1
ATOM 3578 C CA . GLU C 1 64 ? -74.360 -4.900 10.808 1.00 41.79 60 GLU C CA 1
ATOM 3579 C C . GLU C 1 64 ? -73.081 -5.569 11.325 1.00 41.50 60 GLU C C 1
ATOM 3580 O O . GLU C 1 64 ? -72.233 -4.914 11.946 1.00 41.61 60 GLU C O 1
ATOM 3586 N N . ASP C 1 65 ? -72.936 -6.862 11.055 1.00 41.03 61 ASP C N 1
ATOM 3587 C CA . ASP C 1 65 ? -71.732 -7.597 11.458 1.00 40.82 61 ASP C CA 1
ATOM 3588 C C . ASP C 1 65 ? -71.528 -8.848 10.602 1.00 40.41 61 ASP C C 1
ATOM 3589 O O . ASP C 1 65 ? -71.096 -9.894 11.092 1.00 40.34 61 ASP C O 1
ATOM 3594 N N . ILE C 1 66 ? -71.822 -8.704 9.310 1.00 39.85 62 ILE C N 1
ATOM 3595 C CA . ILE C 1 66 ? -71.851 -9.813 8.361 1.00 39.26 62 ILE C CA 1
ATOM 3596 C C . ILE C 1 66 ? -70.481 -10.482 8.209 1.00 39.26 62 ILE C C 1
ATOM 3597 O O . ILE C 1 66 ? -69.466 -9.810 8.022 1.00 39.36 62 ILE C O 1
ATOM 3602 N N . CYS C 1 67 ? -70.474 -11.810 8.313 1.00 39.00 63 CYS C N 1
ATOM 3603 C CA . CYS C 1 67 ? -69.250 -12.606 8.284 1.00 38.68 63 CYS C CA 1
ATOM 3604 C C . CYS C 1 67 ? -69.073 -13.311 6.961 1.00 37.93 63 CYS C C 1
ATOM 3605 O O . CYS C 1 67 ? -67.952 -13.571 6.550 1.00 37.94 63 CYS C O 1
ATOM 3608 N N . GLY C 1 68 ? -70.184 -13.661 6.322 1.00 37.30 64 GLY C N 1
ATOM 3609 C CA . GLY C 1 68 ? -70.138 -14.410 5.076 1.00 36.73 64 GLY C CA 1
ATOM 3610 C C . GLY C 1 68 ? -71.491 -14.893 4.604 1.00 36.28 64 GLY C C 1
ATOM 3611 O O . GLY C 1 68 ? -72.507 -14.702 5.279 1.00 36.23 64 GLY C O 1
ATOM 3612 N N . LEU C 1 69 ? -71.494 -15.513 3.429 1.00 35.86 65 LEU C N 1
ATOM 3613 C CA . LEU C 1 69 ? -72.708 -16.067 2.844 1.00 35.43 65 LEU C CA 1
ATOM 3614 C C . LEU C 1 69 ? -72.523 -17.536 2.494 1.00 35.21 65 LEU C C 1
ATOM 3615 O O . LEU C 1 69 ? -71.439 -17.948 2.075 1.00 35.06 65 LEU C O 1
ATOM 3620 N N . GLU C 1 70 ? -73.589 -18.312 2.672 1.00 34.95 66 GLU C N 1
ATOM 3621 C CA . GLU C 1 70 ? -73.571 -19.749 2.423 1.00 34.79 66 GLU C CA 1
ATOM 3622 C C . GLU C 1 70 ? -74.911 -20.192 1.847 1.00 34.36 66 GLU C C 1
ATOM 3623 O O . GLU C 1 70 ? -75.900 -20.263 2.578 1.00 34.46 66 GLU C O 1
ATOM 3629 N N . PRO C 1 71 ? -74.950 -20.491 0.536 1.00 34.00 67 PRO C N 1
ATOM 3630 C CA . PRO C 1 71 ? -76.175 -20.943 -0.122 1.00 33.93 67 PRO C CA 1
ATOM 3631 C C . PRO C 1 71 ? -76.383 -22.452 -0.022 1.00 33.82 67 PRO C C 1
ATOM 3632 O O . PRO C 1 71 ? -75.504 -23.170 0.456 1.00 33.64 67 PRO C O 1
ATOM 3636 N N . ALA C 1 72 ? -77.549 -22.907 -0.477 1.00 33.90 68 ALA C N 1
ATOM 3637 C CA . ALA C 1 72 ? -77.826 -24.324 -0.734 1.00 34.19 68 ALA C CA 1
ATOM 3638 C C . ALA C 1 72 ? -77.742 -25.213 0.504 1.00 34.35 68 ALA C C 1
ATOM 3639 O O . ALA C 1 72 ? -77.206 -26.320 0.450 1.00 34.20 68 ALA C O 1
ATOM 3641 N N . LEU C 1 73 ? -78.274 -24.717 1.616 1.00 34.53 69 LEU C N 1
ATOM 3642 C CA . LEU C 1 73 ? -78.328 -25.489 2.842 1.00 34.80 69 LEU C CA 1
ATOM 3643 C C . LEU C 1 73 ? -79.763 -25.926 3.091 1.00 35.03 69 LEU C C 1
ATOM 3644 O O . LEU C 1 73 ? -80.668 -25.096 3.087 1.00 35.19 69 LEU C O 1
ATOM 3649 N N . PRO C 1 74 ? -79.980 -27.240 3.285 1.00 35.11 70 PRO C N 1
ATOM 3650 C CA . PRO C 1 74 ? -81.299 -27.737 3.654 1.00 34.97 70 PRO C CA 1
ATOM 3651 C C . PRO C 1 74 ? -81.678 -27.244 5.043 1.00 34.90 70 PRO C C 1
ATOM 3652 O O . PRO C 1 74 ? -81.014 -27.590 6.019 1.00 35.16 70 PRO C O 1
ATOM 3656 N N . TYR C 1 75 ? -82.724 -26.430 5.128 1.00 34.70 71 TYR C N 1
ATOM 3657 C CA . TYR C 1 75 ? -83.201 -25.925 6.411 1.00 34.68 71 TYR C CA 1
ATOM 3658 C C . TYR C 1 75 ? -84.720 -25.838 6.431 1.00 34.70 71 TYR C C 1
ATOM 3659 O O . TYR C 1 75 ? -85.334 -25.247 5.543 1.00 34.85 71 TYR C O 1
ATOM 3668 N N . GLU C 1 76 ? -85.307 -26.443 7.456 1.00 34.82 72 GLU C N 1
ATOM 3669 C CA . GLU C 1 76 ? -86.748 -26.426 7.687 1.00 35.28 72 GLU C CA 1
ATOM 3670 C C . GLU C 1 76 ? -87.602 -26.665 6.436 1.00 35.34 72 GLU C C 1
ATOM 3671 O O . GLU C 1 76 ? -88.504 -25.887 6.124 1.00 35.38 72 GLU C O 1
ATOM 3677 N N . GLY C 1 77 ? -87.304 -27.752 5.730 1.00 35.40 73 GLY C N 1
ATOM 3678 C CA . GLY C 1 77 ? -88.088 -28.169 4.576 1.00 35.71 73 GLY C CA 1
ATOM 3679 C C . GLY C 1 77 ? -87.656 -27.574 3.250 1.00 35.84 73 GLY 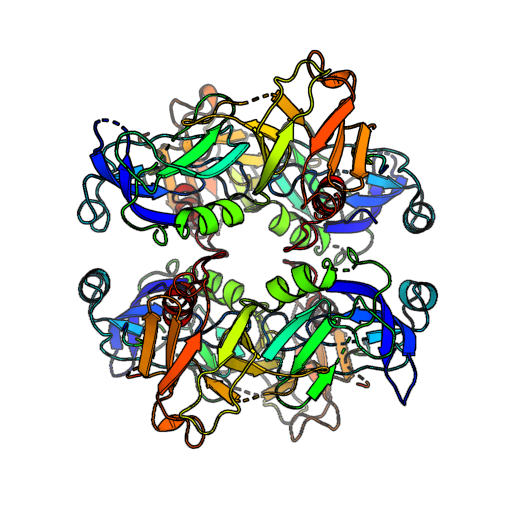C C 1
ATOM 3680 O O . GLY C 1 77 ? -88.112 -28.007 2.193 1.00 35.76 73 GLY C O 1
ATOM 3681 N N . LEU C 1 78 ? -86.779 -26.578 3.299 1.00 36.23 74 LEU C N 1
ATOM 3682 C CA . LEU C 1 78 ? -86.336 -25.899 2.082 1.00 36.51 74 LEU C CA 1
ATOM 3683 C C . LEU C 1 78 ? -84.913 -26.288 1.700 1.00 36.63 74 LEU C C 1
ATOM 3684 O O . LEU C 1 78 ? -83.995 -26.221 2.523 1.00 36.77 74 LEU C O 1
ATOM 3689 N N . ALA C 1 79 ? -84.747 -26.702 0.448 1.00 36.70 75 ALA C N 1
ATOM 3690 C CA . ALA C 1 79 ? -83.448 -27.109 -0.079 1.00 36.95 75 ALA C CA 1
ATOM 3691 C C . ALA C 1 79 ? -82.633 -25.908 -0.557 1.00 37.28 75 ALA C C 1
ATOM 3692 O O . ALA C 1 79 ? -81.394 -25.920 -0.502 1.00 37.37 75 ALA C O 1
ATOM 3694 N N . HIS C 1 80 ? -83.330 -24.875 -1.028 1.00 37.52 76 HIS C N 1
ATOM 3695 C CA . HIS C 1 80 ? -82.672 -23.708 -1.615 1.00 37.85 76 HIS C CA 1
ATOM 3696 C C . HIS C 1 80 ? -82.755 -22.477 -0.715 1.00 37.73 76 HIS C C 1
ATOM 3697 O O . HIS C 1 80 ? -83.586 -21.582 -0.899 1.00 37.39 76 HIS C O 1
ATOM 3704 N N . THR C 1 81 ? -81.863 -22.466 0.268 1.00 37.71 77 THR C N 1
ATOM 3705 C CA . THR C 1 81 ? -81.789 -21.412 1.258 1.00 37.77 77 THR C CA 1
ATOM 3706 C C . THR C 1 81 ? -80.445 -20.701 1.181 1.00 37.61 77 THR C C 1
ATOM 3707 O O . THR C 1 81 ? -79.427 -21.313 0.862 1.00 37.83 77 THR C O 1
ATOM 3711 N N . LEU C 1 82 ? -80.450 -19.409 1.481 1.00 37.36 78 LEU C N 1
ATOM 3712 C CA . LEU C 1 82 ? -79.217 -18.650 1.596 1.00 37.03 78 LEU C CA 1
ATOM 3713 C C . LEU C 1 82 ? -79.042 -18.233 3.041 1.00 36.79 78 LEU C C 1
ATOM 3714 O O . LEU C 1 82 ? -79.962 -17.686 3.659 1.00 36.77 78 LEU C O 1
ATOM 3719 N N . ALA C 1 83 ? -77.862 -18.510 3.581 1.00 36.35 79 ALA C N 1
ATOM 3720 C CA . ALA C 1 83 ? -77.519 -18.065 4.918 1.00 36.19 79 ALA C CA 1
ATOM 3721 C C . ALA C 1 83 ? -76.710 -16.770 4.862 1.00 36.01 79 ALA C C 1
ATOM 3722 O O . ALA C 1 83 ? -75.634 -16.719 4.260 1.00 35.79 79 ALA C O 1
ATOM 3724 N N . ILE C 1 84 ? -77.253 -15.720 5.468 1.00 35.98 80 ILE C N 1
ATOM 3725 C CA . ILE C 1 84 ? -76.499 -14.497 5.699 1.00 36.08 80 ILE C CA 1
ATOM 3726 C C . ILE C 1 84 ? -75.963 -14.594 7.118 1.00 36.39 80 ILE C C 1
ATOM 3727 O O . ILE C 1 84 ? -76.722 -14.556 8.091 1.00 36.25 80 ILE C O 1
ATOM 3732 N N . ILE C 1 85 ? -74.649 -14.745 7.221 1.00 36.85 81 ILE C N 1
ATOM 3733 C CA . ILE C 1 85 ? -74.002 -14.989 8.499 1.00 37.41 81 ILE C CA 1
ATOM 3734 C C . ILE C 1 85 ? -73.480 -13.677 9.082 1.00 37.97 81 ILE C C 1
ATOM 3735 O O . ILE C 1 85 ? -72.763 -12.929 8.412 1.00 37.95 81 ILE C O 1
ATOM 3740 N N . CYS C 1 86 ? -73.881 -13.401 10.321 1.00 38.58 82 CYS C N 1
ATOM 3741 C CA . CYS C 1 86 ? -73.457 -12.216 11.056 1.00 39.28 82 CYS C CA 1
ATOM 3742 C C . CYS C 1 86 ? -72.762 -12.661 12.333 1.00 39.63 82 CYS C C 1
ATOM 3743 O O . CYS C 1 86 ? -73.004 -13.770 12.812 1.00 39.90 82 CYS C O 1
ATOM 3746 N N . LEU C 1 87 ? -71.904 -11.795 12.880 1.00 39.97 83 LEU C N 1
ATOM 3747 C CA . LEU C 1 87 ? -71.155 -12.079 14.111 1.00 40.27 83 LEU C CA 1
ATOM 3748 C C . LEU C 1 87 ? -72.040 -12.448 15.301 1.00 40.62 83 LEU C C 1
ATOM 3749 O O . LEU C 1 87 ? -71.581 -13.115 16.226 1.00 40.58 83 LEU C O 1
ATOM 3754 N N . SER C 1 88 ? -73.301 -12.017 15.273 1.00 41.08 84 SER C N 1
ATOM 3755 C CA . SER C 1 88 ? -74.217 -12.247 16.389 1.00 41.54 84 SER C CA 1
ATOM 3756 C C . SER C 1 88 ? -75.268 -13.324 16.113 1.00 41.86 84 SER C C 1
ATOM 3757 O O . SER C 1 88 ? -75.613 -14.088 17.016 1.00 42.25 84 SER C O 1
ATOM 3760 N N . GLN C 1 89 ? -75.784 -13.375 14.884 1.00 41.92 85 GLN C N 1
ATOM 3761 C CA . GLN C 1 89 ? -76.799 -14.367 14.500 1.00 41.92 85 GLN C CA 1
ATOM 3762 C C . GLN C 1 89 ? -76.776 -14.617 12.987 1.00 41.85 85 GLN C C 1
ATOM 3763 O O . GLN C 1 89 ? -75.952 -14.039 12.277 1.00 41.94 85 GLN C O 1
ATOM 3769 N N . ALA C 1 90 ? -77.669 -15.481 12.504 1.00 41.56 86 ALA C N 1
ATOM 3770 C CA . ALA C 1 90 ? -77.762 -15.778 11.076 1.00 41.48 86 ALA C CA 1
ATOM 3771 C C . ALA C 1 90 ? -79.200 -15.720 10.568 1.00 41.54 86 ALA C C 1
ATOM 3772 O O . ALA C 1 90 ? -80.129 -16.157 11.251 1.00 41.66 86 ALA C O 1
ATOM 3774 N N . VAL C 1 91 ? -79.376 -15.184 9.364 1.00 41.56 87 VAL C N 1
ATOM 3775 C CA . VAL C 1 91 ? -80.695 -15.111 8.741 1.00 41.69 87 VAL C CA 1
ATOM 3776 C C . VAL C 1 91 ? -80.756 -16.042 7.531 1.00 41.82 87 VAL C C 1
ATOM 3777 O O . VAL C 1 91 ? -79.826 -16.087 6.731 1.00 41.75 87 VAL C O 1
ATOM 3789 N N . LEU C 1 93 ? -82.670 -17.173 4.045 1.00 42.27 89 LEU C N 1
ATOM 3790 C CA . LEU C 1 93 ? -83.566 -16.740 2.982 1.00 42.13 89 LEU C CA 1
ATOM 3791 C C . LEU C 1 93 ? -84.014 -17.938 2.158 1.00 42.15 89 LEU C C 1
ATOM 3792 O O . LEU C 1 93 ? -83.195 -18.607 1.529 1.00 42.06 89 LEU C O 1
ATOM 3797 N N . GLY C 1 94 ? -85.318 -18.203 2.166 1.00 42.29 90 GLY C N 1
ATOM 3798 C CA . GLY C 1 94 ? -85.883 -19.340 1.447 1.00 42.22 90 GLY C CA 1
ATOM 3799 C C . GLY C 1 94 ? -86.322 -19.001 0.038 1.00 42.36 90 GLY C C 1
ATOM 3800 O O . GLY C 1 94 ? -87.109 -18.074 -0.169 1.00 42.51 90 GLY C O 1
ATOM 3801 N N . PHE C 1 95 ? -85.821 -19.767 -0.929 1.00 42.33 91 PHE C N 1
ATOM 3802 C CA . PHE C 1 95 ? -86.156 -19.576 -2.339 1.00 42.46 91 PHE C CA 1
ATOM 3803 C C . PHE C 1 95 ? -86.842 -20.812 -2.912 1.00 42.88 91 PHE C C 1
ATOM 3804 O O . PHE C 1 95 ? -86.823 -21.886 -2.301 1.00 42.94 91 PHE C O 1
ATOM 3812 N N . ASP C 1 96 ? -87.442 -20.656 -4.091 1.00 43.21 92 ASP C N 1
ATOM 3813 C CA . ASP C 1 96 ? -88.080 -21.769 -4.784 1.00 43.71 92 ASP C CA 1
ATOM 3814 C C . ASP C 1 96 ? -87.089 -22.520 -5.673 1.00 44.01 92 ASP C C 1
ATOM 3815 O O . ASP C 1 96 ? -86.885 -23.731 -5.511 1.00 44.15 92 ASP C O 1
ATOM 3820 N N . SER C 1 97 ? -86.471 -21.789 -6.599 1.00 44.14 93 SER C N 1
ATOM 3821 C CA . SER C 1 97 ? -85.559 -22.370 -7.581 1.00 44.27 93 SER C CA 1
ATOM 3822 C C . SER C 1 97 ? -84.094 -22.196 -7.196 1.00 44.33 93 SER C C 1
ATOM 3823 O O . SER C 1 97 ? -83.749 -21.303 -6.418 1.00 44.57 93 SER C O 1
ATOM 3826 N N . HIS C 1 98 ? -83.243 -23.055 -7.754 1.00 44.26 94 HIS C N 1
ATOM 3827 C CA . HIS C 1 98 ? -81.798 -23.016 -7.523 1.00 44.19 94 HIS C CA 1
ATOM 3828 C C . HIS C 1 98 ? -81.183 -21.748 -8.128 1.00 44.33 94 HIS C C 1
ATOM 3829 O O . HIS C 1 98 ? -80.214 -21.199 -7.592 1.00 44.10 94 HIS C O 1
ATOM 3836 N N . GLU C 1 99 ? -81.767 -21.292 -9.236 1.00 44.39 95 GLU C N 1
ATOM 3837 C CA . GLU C 1 99 ? -81.300 -20.097 -9.947 1.00 44.64 95 GLU C CA 1
ATOM 3838 C C . GLU C 1 99 ? -81.519 -18.803 -9.159 1.00 44.47 95 GLU C C 1
ATOM 3839 O O . GLU C 1 99 ? -80.662 -17.918 -9.173 1.00 44.39 95 GLU C O 1
ATOM 3845 N N . ALA C 1 100 ? -82.661 -18.700 -8.479 1.00 44.45 96 ALA C N 1
ATOM 3846 C CA . ALA C 1 100 ? -82.984 -17.527 -7.663 1.00 44.25 96 ALA C CA 1
ATOM 3847 C C . ALA C 1 100 ? -82.030 -17.405 -6.475 1.00 44.24 96 ALA C C 1
ATOM 3848 O O . ALA C 1 100 ? -81.583 -16.311 -6.130 1.00 44.19 96 ALA C O 1
ATOM 3858 N N . CYS C 1 102 ? -78.924 -18.763 -6.320 1.00 41.70 98 CYS C N 1
ATOM 3859 C CA . CYS C 1 102 ? -77.618 -18.426 -6.876 1.00 40.29 98 CYS C CA 1
ATOM 3860 C C . CYS C 1 102 ? -77.568 -16.971 -7.341 1.00 38.95 98 CYS C C 1
ATOM 3861 O O . CYS C 1 102 ? -76.523 -16.330 -7.270 1.00 38.54 98 CYS C O 1
ATOM 3864 N N . ALA C 1 103 ? -78.706 -16.464 -7.808 1.00 37.45 99 ALA C N 1
ATOM 3865 C CA . ALA C 1 103 ? -78.826 -15.085 -8.266 1.00 36.19 99 ALA C CA 1
ATOM 3866 C C . ALA C 1 103 ? -78.602 -14.087 -7.134 1.00 35.24 99 ALA C C 1
ATOM 3867 O O . ALA C 1 103 ? -78.013 -13.027 -7.347 1.00 35.05 99 ALA C O 1
ATOM 3869 N N . TRP C 1 104 ? -79.083 -14.430 -5.941 1.00 34.06 100 TRP C N 1
ATOM 3870 C CA . TRP C 1 104 ? -78.942 -13.571 -4.766 1.00 33.03 100 TRP C CA 1
ATOM 3871 C C . TRP C 1 104 ? -77.551 -13.671 -4.132 1.00 32.62 100 TRP C C 1
ATOM 3872 O O . TRP C 1 104 ? -76.972 -12.659 -3.749 1.00 32.46 100 TRP C O 1
ATOM 3883 N N . ASP C 1 105 ? -77.023 -14.892 -4.025 1.00 32.23 101 ASP C N 1
ATOM 3884 C CA . ASP C 1 105 ? -75.662 -15.120 -3.534 1.00 31.63 101 ASP C CA 1
ATOM 3885 C C . ASP C 1 105 ? -74.613 -14.369 -4.376 1.00 31.61 101 ASP C C 1
ATOM 3886 O O . ASP C 1 105 ? -73.746 -13.686 -3.830 1.00 31.56 101 ASP C O 1
ATOM 3891 N N . THR C 1 106 ? -74.721 -14.485 -5.698 1.00 31.36 102 THR C N 1
ATOM 3892 C CA . THR C 1 106 ? -73.784 -13.865 -6.635 1.00 31.47 102 THR C CA 1
ATOM 3893 C C . THR C 1 106 ? -73.751 -12.344 -6.502 1.00 31.56 102 THR C C 1
ATOM 3894 O O . THR C 1 106 ? -72.678 -11.743 -6.429 1.00 31.74 102 THR C O 1
ATOM 3898 N N . ARG C 1 107 ? -74.935 -11.740 -6.464 1.00 31.51 103 ARG C N 1
ATOM 3899 C CA . ARG C 1 107 ? -75.070 -10.295 -6.429 1.00 31.55 103 ARG C CA 1
ATOM 3900 C C . ARG C 1 107 ? -74.706 -9.715 -5.061 1.00 31.40 103 ARG C C 1
ATOM 3901 O O . ARG C 1 107 ? -74.056 -8.672 -4.985 1.00 31.51 103 ARG C O 1
ATOM 3909 N N . ILE C 1 108 ? -75.113 -10.388 -3.988 1.00 31.15 104 ILE C N 1
ATOM 3910 C CA . ILE C 1 108 ? -74.775 -9.926 -2.643 1.00 30.77 104 ILE C CA 1
ATOM 3911 C C . ILE C 1 108 ? -73.274 -10.028 -2.352 1.00 30.64 104 ILE C C 1
ATOM 3912 O O . ILE C 1 108 ? -72.714 -9.104 -1.784 1.00 30.78 104 ILE C O 1
ATOM 3917 N N . ARG C 1 109 ? -72.627 -11.127 -2.749 1.00 30.55 105 ARG C N 1
ATOM 3918 C CA . ARG C 1 109 ? -71.174 -11.291 -2.527 1.00 30.48 105 ARG C CA 1
ATOM 3919 C C . ARG C 1 109 ? -70.386 -10.112 -3.079 1.00 30.22 105 ARG C C 1
ATOM 3920 O O . ARG C 1 109 ? -69.564 -9.531 -2.370 1.00 30.16 105 ARG C O 1
ATOM 3928 N N . TYR C 1 110 ? -70.643 -9.782 -4.348 1.00 29.96 106 TYR C N 1
ATOM 3929 C CA . TYR C 1 110 ? -69.963 -8.692 -5.038 1.00 29.68 106 TYR C CA 1
ATOM 3930 C C . TYR C 1 110 ? -70.292 -7.364 -4.381 1.00 29.38 106 TYR C C 1
ATOM 3931 O O . TYR C 1 110 ? -69.404 -6.536 -4.189 1.00 29.54 106 TYR C O 1
ATOM 3940 N N . ALA C 1 111 ? -71.570 -7.168 -4.053 1.00 28.85 107 ALA C N 1
ATOM 3941 C CA . ALA C 1 111 ? -72.035 -5.942 -3.417 1.00 28.40 107 ALA C CA 1
ATOM 3942 C C . ALA C 1 111 ? -71.277 -5.710 -2.120 1.00 28.27 107 ALA C C 1
ATOM 3943 O O . ALA C 1 111 ? -70.745 -4.623 -1.887 1.00 27.97 107 ALA C O 1
ATOM 3945 N N . LEU C 1 112 ? -71.196 -6.758 -1.301 1.00 27.99 108 LEU C N 1
ATOM 3946 C CA . LEU C 1 112 ? -70.578 -6.659 0.012 1.00 27.67 108 LEU C CA 1
ATOM 3947 C C . LEU C 1 112 ? -69.048 -6.565 -0.032 1.00 27.73 108 LEU C C 1
ATOM 3948 O O . LEU C 1 112 ? -68.400 -6.424 1.006 1.00 27.51 108 LEU C O 1
ATOM 3953 N N . GLY C 1 113 ? -68.481 -6.622 -1.236 1.00 27.73 109 GLY C N 1
ATOM 3954 C CA . GLY C 1 113 ? -67.044 -6.434 -1.416 1.00 28.07 109 GLY C CA 1
ATOM 3955 C C . GLY C 1 113 ? -66.298 -7.704 -1.757 1.00 28.07 109 GLY C C 1
ATOM 3956 O O . GLY C 1 113 ? -66.540 -8.309 -2.802 1.00 28.25 109 GLY C O 1
ATOM 3957 N N . GLU C 1 114 ? -65.378 -8.095 -0.882 1.00 28.05 110 GLU C N 1
ATOM 3958 C CA . GLU C 1 114 ? -64.635 -9.343 -1.044 1.00 28.35 110 GLU C CA 1
ATOM 3959 C C . GLU C 1 114 ? -65.135 -10.403 -0.054 1.00 28.16 110 GLU C C 1
ATOM 3960 O O . GLU C 1 114 ? -64.662 -10.475 1.082 1.00 27.88 110 GLU C O 1
ATOM 3966 N N . VAL C 1 115 ? -66.119 -11.193 -0.475 1.00 28.14 111 VAL C N 1
ATOM 3967 C CA . VAL C 1 115 ? -66.628 -12.275 0.364 1.00 28.26 111 VAL C CA 1
ATOM 3968 C C . VAL C 1 115 ? -66.484 -13.616 -0.357 1.00 28.40 111 VAL C C 1
ATOM 3969 O O . VAL C 1 115 ? -67.111 -13.870 -1.387 1.00 28.19 111 VAL C O 1
ATOM 3973 N N . HIS C 1 116 ? -65.599 -14.444 0.189 1.00 28.69 112 HIS C N 1
ATOM 3974 C CA . HIS C 1 116 ? -65.236 -15.729 -0.396 1.00 28.88 112 HIS C CA 1
ATOM 3975 C C . HIS C 1 116 ? -65.468 -16.826 0.626 1.00 29.09 112 HIS C C 1
ATOM 3976 O O . HIS C 1 116 ? -65.354 -16.604 1.840 1.00 28.91 112 HIS C O 1
ATOM 3983 N N . ARG C 1 117 ? -65.803 -18.010 0.133 1.00 29.45 113 ARG C N 1
ATOM 3984 C CA . ARG C 1 117 ? -66.057 -19.131 1.018 1.00 29.97 113 ARG C CA 1
ATOM 3985 C C . ARG C 1 117 ? -65.273 -20.356 0.574 1.00 29.88 113 ARG C C 1
ATOM 3986 O O . ARG C 1 117 ? -64.971 -20.513 -0.607 1.00 29.71 113 ARG C O 1
ATOM 3994 N N . PHE C 1 118 ? -64.937 -21.209 1.537 1.00 30.31 114 PHE C N 1
ATOM 3995 C CA . PHE C 1 118 ? -64.132 -22.399 1.290 1.00 30.58 114 PHE C CA 1
ATOM 3996 C C . PHE C 1 118 ? -64.536 -23.527 2.229 1.00 30.79 114 PHE C C 1
ATOM 3997 O O . PHE C 1 118 ? -64.404 -23.388 3.445 1.00 31.10 114 PHE C O 1
ATOM 4005 N N . HIS C 1 119 ? -65.033 -24.636 1.677 1.00 31.15 115 HIS C N 1
ATOM 4006 C CA . HIS C 1 119 ? -65.325 -25.842 2.481 1.00 31.22 115 HIS C CA 1
ATOM 4007 C C . HIS C 1 119 ? -64.028 -26.506 2.926 1.00 31.15 115 HIS C C 1
ATOM 4008 O O . HIS C 1 119 ? -63.218 -26.919 2.095 1.00 31.42 115 HIS C O 1
ATOM 4015 N N . VAL C 1 120 ? -63.832 -26.612 4.232 1.00 31.06 116 VAL C N 1
ATOM 4016 C CA . VAL C 1 120 ? -62.601 -27.177 4.774 1.00 31.10 116 VAL C CA 1
ATOM 4017 C C . VAL C 1 120 ? -62.872 -28.273 5.808 1.00 31.39 116 VAL C C 1
ATOM 4018 O O . VAL C 1 120 ? -64.026 -28.552 6.155 1.00 31.23 116 VAL C O 1
ATOM 4022 N N . THR C 1 121 ? -61.794 -28.886 6.293 1.00 31.65 117 THR C N 1
ATOM 4023 C CA . THR C 1 121 ? -61.866 -29.771 7.441 1.00 32.11 117 THR C CA 1
ATOM 4024 C C . THR C 1 121 ? -60.898 -29.269 8.502 1.00 32.46 117 THR C C 1
ATOM 4025 O O . THR C 1 121 ? -59.679 -29.312 8.321 1.00 32.47 117 THR C O 1
ATOM 4029 N N . VAL C 1 122 ? -61.456 -28.768 9.601 1.00 33.08 118 VAL C N 1
ATOM 4030 C CA . VAL C 1 122 ? -60.661 -28.211 10.689 1.00 33.67 118 VAL C CA 1
ATOM 4031 C C . VAL C 1 122 ? -59.940 -29.329 11.435 1.00 34.52 118 VAL C C 1
ATOM 4032 O O . VAL C 1 122 ? -60.565 -30.273 11.919 1.00 34.68 118 VAL C O 1
ATOM 4036 N N . ALA C 1 123 ? -58.620 -29.207 11.503 1.00 35.28 119 ALA C N 1
ATOM 4037 C CA . ALA C 1 123 ? -57.776 -30.166 12.189 1.00 36.11 119 ALA C CA 1
ATOM 4038 C C . ALA C 1 123 ? -57.913 -30.060 13.708 1.00 36.81 119 ALA C C 1
ATOM 4039 O O . ALA C 1 123 ? -57.996 -28.954 14.247 1.00 36.87 119 ALA C O 1
ATOM 4041 N N . PRO C 1 124 ? -57.949 -31.216 14.400 1.00 37.48 120 PRO C N 1
ATOM 4042 C CA . PRO C 1 124 ? -57.794 -31.251 15.853 1.00 38.08 120 PRO C CA 1
ATOM 4043 C C . PRO C 1 124 ? -56.452 -30.664 16.293 1.00 38.69 120 PRO C C 1
ATOM 4044 O O . PRO C 1 124 ? -55.499 -30.632 15.505 1.00 38.81 120 PRO C O 1
ATOM 4048 N N . GLY C 1 125 ? -56.387 -30.200 17.537 1.00 39.28 121 GLY C N 1
ATOM 4049 C CA . GLY C 1 125 ? -55.172 -29.586 18.069 1.00 40.04 121 GLY C CA 1
ATOM 4050 C C . GLY C 1 125 ? -55.334 -28.150 18.528 1.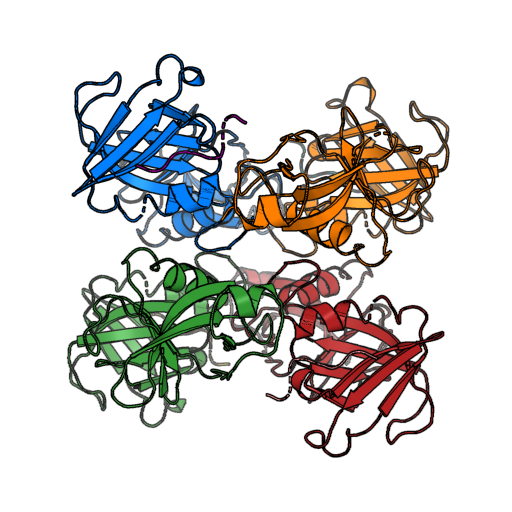00 40.55 121 GLY C C 1
ATOM 4051 O O . GLY C 1 125 ? -54.346 -27.473 18.836 1.00 40.62 121 GLY C O 1
ATOM 4052 N N . THR C 1 126 ? -56.582 -27.688 18.589 1.00 41.05 122 THR C N 1
ATOM 4053 C CA . THR C 1 126 ? -56.887 -26.301 18.940 1.00 41.59 122 THR C CA 1
ATOM 4054 C C . THR C 1 126 ? -58.129 -26.209 19.817 1.00 41.93 122 THR C C 1
ATOM 4055 O O . THR C 1 126 ? -58.825 -27.200 20.017 1.00 41.90 122 THR C O 1
ATOM 4059 N N . LYS C 1 127 ? -58.402 -25.011 20.335 1.00 42.56 123 LYS C N 1
ATOM 4060 C CA . LYS C 1 127 ? -59.667 -24.722 21.017 1.00 43.04 123 LYS C CA 1
ATOM 4061 C C . LYS C 1 127 ? -60.870 -24.936 20.083 1.00 43.11 123 LYS C C 1
ATOM 4062 O O . LYS C 1 127 ? -62.015 -24.993 20.541 1.00 43.03 123 LYS C O 1
ATOM 4068 N N . LEU C 1 128 ? -60.601 -25.054 18.781 1.00 43.16 124 LEU C N 1
ATOM 4069 C CA . LEU C 1 128 ? -61.652 -25.239 17.779 1.00 43.21 124 LEU C CA 1
ATOM 4070 C C . LEU C 1 128 ? -62.198 -26.663 17.721 1.00 43.01 124 LEU C C 1
ATOM 4071 O O . LEU C 1 128 ? -61.457 -27.638 17.857 1.00 42.80 124 LEU C O 1
ATOM 4076 N N . GLU C 1 129 ? -63.509 -26.756 17.519 1.00 42.89 125 GLU C N 1
ATOM 4077 C CA . GLU C 1 129 ? -64.181 -28.017 17.255 1.00 42.82 125 GLU C CA 1
ATOM 4078 C C . GLU C 1 129 ? -63.746 -28.506 15.874 1.00 42.41 125 GLU C C 1
ATOM 4079 O O . GLU C 1 129 ? -63.920 -27.802 14.871 1.00 42.41 125 GLU C O 1
ATOM 4085 N N . SER C 1 130 ? -63.166 -29.704 15.833 1.00 41.94 126 SER C N 1
ATOM 4086 C CA . SER C 1 130 ? -62.627 -30.262 14.591 1.00 41.47 126 SER C CA 1
ATOM 4087 C C . SER C 1 130 ? -63.718 -30.879 13.710 1.00 40.98 126 SER C C 1
ATOM 4088 O O . SER C 1 130 ? -64.785 -31.257 14.201 1.00 40.93 126 SER C O 1
ATOM 4091 N N . GLY C 1 131 ? -63.443 -30.969 12.409 1.00 40.34 127 GLY C N 1
ATOM 4092 C CA . GLY C 1 131 ? -64.375 -31.568 11.454 1.00 39.53 127 GLY C CA 1
ATOM 4093 C C . GLY C 1 131 ? -64.701 -30.677 10.267 1.00 38.88 127 GLY C C 1
ATOM 4094 O O . GLY C 1 131 ? -64.025 -29.675 10.040 1.00 38.89 127 GLY C O 1
ATOM 4095 N N . PRO C 1 132 ? -65.740 -31.044 9.495 1.00 38.47 128 PRO C N 1
ATOM 4096 C CA . PRO C 1 132 ? -66.177 -30.251 8.343 1.00 38.09 128 PRO C CA 1
ATOM 4097 C C . PRO C 1 132 ? -66.681 -28.868 8.756 1.00 37.61 128 PRO C C 1
ATOM 4098 O O . PRO C 1 132 ? -67.527 -28.749 9.646 1.00 37.74 128 PRO C O 1
ATOM 4102 N N . ALA C 1 133 ? -66.132 -27.838 8.121 1.00 36.82 129 ALA C N 1
ATOM 4103 C CA . ALA C 1 133 ? -66.533 -26.458 8.361 1.00 36.11 129 ALA C CA 1
ATOM 4104 C C . ALA C 1 133 ? -66.282 -25.630 7.103 1.00 35.66 129 ALA C C 1
ATOM 4105 O O . ALA C 1 133 ? -65.602 -26.078 6.175 1.00 35.48 129 ALA C O 1
ATOM 4107 N N . THR C 1 134 ? -66.841 -24.427 7.066 1.00 35.08 130 THR C N 1
ATOM 4108 C CA . THR C 1 134 ? -66.535 -23.495 5.986 1.00 34.49 130 THR C CA 1
ATOM 4109 C C . THR C 1 134 ? -65.890 -22.208 6.490 1.00 33.90 130 THR C C 1
ATOM 4110 O O . THR C 1 134 ? -66.374 -21.567 7.424 1.00 33.82 130 THR C O 1
ATOM 4114 N N . LEU C 1 135 ? -64.764 -21.874 5.872 1.00 33.28 131 LEU C N 1
ATOM 4115 C CA . LEU C 1 135 ? -64.036 -20.649 6.153 1.00 32.65 131 LEU C CA 1
ATOM 4116 C C . LEU C 1 135 ? -64.631 -19.517 5.325 1.00 32.35 131 LEU C C 1
ATOM 4117 O O . LEU C 1 135 ? -64.794 -19.642 4.107 1.00 32.12 131 LEU C O 1
ATOM 4122 N N . HIS C 1 136 ? -64.962 -18.419 5.994 1.00 31.98 132 HIS C N 1
ATOM 4123 C CA . HIS C 1 136 ? -65.466 -17.236 5.309 1.00 31.87 132 HIS C CA 1
ATOM 4124 C C . HIS C 1 136 ? -64.468 -16.102 5.413 1.00 32.03 132 HIS C C 1
ATOM 4125 O O . HIS C 1 136 ? -63.995 -15.778 6.502 1.00 31.91 132 HIS C O 1
ATOM 4132 N N . LEU C 1 137 ? -64.119 -15.534 4.267 1.00 32.43 133 LEU C N 1
ATOM 4133 C CA . LEU C 1 137 ? -63.356 -14.296 4.246 1.00 33.24 133 LEU C CA 1
ATOM 4134 C C . LEU C 1 137 ? -64.298 -13.174 3.818 1.00 33.57 133 LEU C C 1
ATOM 4135 O O . LEU C 1 137 ? -64.854 -13.198 2.717 1.00 33.18 133 LEU C O 1
ATOM 4140 N N . CYS C 1 138 ? -64.481 -12.213 4.720 1.00 34.28 134 CYS C N 1
ATOM 4141 C CA . CYS C 1 138 ? -65.380 -11.084 4.513 1.00 34.67 134 CYS C CA 1
ATOM 4142 C C . CYS C 1 138 ? -64.595 -9.784 4.687 1.00 34.83 134 CYS C C 1
ATOM 4143 O O . CYS C 1 138 ? -64.581 -9.188 5.769 1.00 35.04 134 CYS C O 1
ATOM 4146 N N . ASN C 1 139 ? -63.922 -9.371 3.616 1.00 35.04 135 ASN C N 1
ATOM 4147 C CA . ASN C 1 139 ? -63.127 -8.140 3.595 1.00 35.42 135 ASN C CA 1
ATOM 4148 C C . ASN C 1 139 ? -62.016 -8.098 4.641 1.00 35.80 135 ASN C C 1
ATOM 4149 O O . ASN C 1 139 ? -60.904 -8.573 4.396 1.00 35.98 135 ASN C O 1
ATOM 4154 N N . ASP C 1 140 ? -62.333 -7.540 5.804 1.00 36.21 136 ASP C N 1
ATOM 4155 C CA . ASP C 1 140 ? -61.359 -7.326 6.869 1.00 36.75 136 ASP C CA 1
ATOM 4156 C C . ASP C 1 140 ? -61.302 -8.464 7.883 1.00 36.62 136 ASP C C 1
ATOM 4157 O O . ASP C 1 140 ? -60.388 -8.523 8.714 1.00 36.54 136 ASP C O 1
ATOM 4162 N N . ILE C 1 141 ? -62.285 -9.356 7.827 1.00 36.36 137 ILE C N 1
ATOM 4163 C CA . ILE C 1 141 ? -62.401 -10.390 8.844 1.00 36.29 137 ILE C CA 1
ATOM 4164 C C . ILE C 1 141 ? -62.417 -11.806 8.281 1.00 36.11 137 ILE C C 1
ATOM 4165 O O . ILE C 1 141 ? -62.792 -12.039 7.129 1.00 36.26 137 ILE C O 1
ATOM 4170 N N . LEU C 1 142 ? -61.990 -12.739 9.120 1.00 35.83 138 LEU C N 1
ATOM 4171 C CA . LEU C 1 142 ? -61.921 -14.147 8.783 1.00 35.49 138 LEU C CA 1
ATOM 4172 C C . LEU C 1 142 ? -62.760 -14.895 9.797 1.00 35.21 138 LEU C C 1
ATOM 4173 O O . LEU C 1 142 ? -62.661 -14.636 11.001 1.00 35.13 138 LEU C O 1
ATOM 4178 N N . VAL C 1 143 ? -63.579 -15.822 9.311 1.00 34.86 139 VAL C N 1
ATOM 4179 C CA . VAL C 1 143 ? -64.559 -16.510 10.150 1.00 34.58 139 VAL C CA 1
ATOM 4180 C C . VAL C 1 143 ? -64.662 -18.007 9.832 1.00 34.63 139 VAL C C 1
ATOM 4181 O O . VAL C 1 143 ? -64.550 -18.416 8.677 1.00 34.60 139 VAL C O 1
ATOM 4185 N N . LEU C 1 144 ? -64.843 -18.817 10.869 1.00 34.70 140 LEU C N 1
ATOM 4186 C CA . LEU C 1 144 ? -65.138 -20.235 10.694 1.00 35.01 140 LEU C CA 1
ATOM 4187 C C . LEU C 1 144 ? -66.514 -20.586 11.239 1.00 35.24 140 LEU C C 1
ATOM 4188 O O . LEU C 1 144 ? -66.831 -20.281 12.394 1.00 35.24 140 LEU C O 1
ATOM 4193 N N . ALA C 1 145 ? -67.328 -21.221 10.401 1.00 35.59 141 ALA C N 1
ATOM 4194 C CA . ALA C 1 145 ? -68.710 -21.530 10.762 1.00 36.10 141 ALA C CA 1
ATOM 4195 C C . ALA C 1 145 ? -69.063 -23.000 10.558 1.00 36.50 141 ALA C C 1
ATOM 4196 O O . ALA C 1 145 ? -68.426 -23.706 9.773 1.00 36.55 141 ALA C O 1
ATOM 4198 N N . ARG C 1 146 ? -70.088 -23.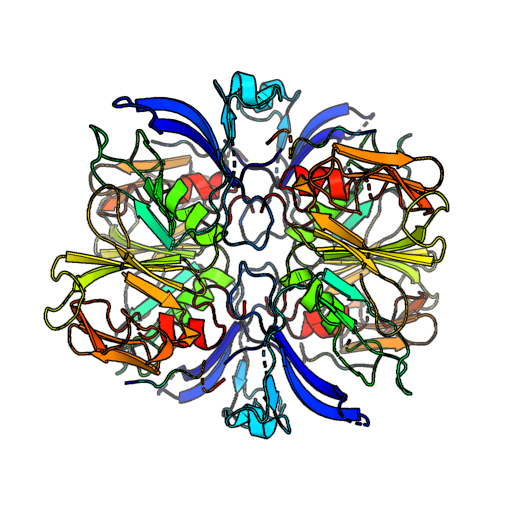445 11.280 1.00 37.01 142 ARG C N 1
ATOM 4199 C CA . ARG C 1 146 ? -70.557 -24.826 11.234 1.00 37.51 142 ARG C CA 1
ATOM 4200 C C . ARG C 1 146 ? -72.063 -24.848 11.325 1.00 37.47 142 ARG C C 1
ATOM 4201 O O . ARG C 1 146 ? -72.678 -23.860 11.741 1.00 37.62 142 ARG C O 1
ATOM 4209 N N . ASP C 1 147 ? -72.645 -25.989 10.959 1.00 37.38 143 ASP C N 1
ATOM 4210 C CA . ASP C 1 147 ? -74.050 -26.291 11.236 1.00 37.47 143 ASP C CA 1
ATOM 4211 C C . ASP C 1 147 ? -75.040 -25.480 10.403 1.00 37.38 143 ASP C C 1
ATOM 4212 O O . ASP C 1 147 ? -74.658 -24.606 9.626 1.00 37.22 143 ASP C O 1
ATOM 4217 N N . ILE C 1 148 ? -76.318 -25.808 10.561 1.00 37.47 144 ILE C N 1
ATOM 4218 C CA . ILE C 1 148 ? -77.393 -25.152 9.837 1.00 37.53 144 ILE C CA 1
ATOM 4219 C C . ILE C 1 148 ? -78.477 -24.804 10.853 1.00 37.86 144 ILE C C 1
ATOM 4220 O O . ILE C 1 148 ? -79.045 -25.702 11.468 1.00 38.15 144 ILE C O 1
ATOM 4225 N N . PRO C 1 149 ? -78.741 -23.500 11.069 1.00 38.17 145 PRO C N 1
ATOM 4226 C CA . PRO C 1 149 ? -78.061 -22.357 10.452 1.00 38.38 145 PRO C CA 1
ATOM 4227 C C . PRO C 1 149 ? -76.621 -22.246 10.952 1.00 38.63 145 PRO C C 1
ATOM 4228 O O . PRO C 1 149 ? -76.322 -22.720 12.050 1.00 38.44 145 PRO C O 1
ATOM 4232 N N . PRO C 1 150 ? -75.728 -21.631 10.152 1.00 39.03 146 PRO C N 1
ATOM 4233 C CA . PRO C 1 150 ? -74.333 -21.554 10.559 1.00 39.45 146 PRO C CA 1
ATOM 4234 C C . PRO C 1 150 ? -74.150 -20.778 11.860 1.00 40.05 146 PRO C C 1
ATOM 4235 O O . PRO C 1 150 ? -74.883 -19.819 12.125 1.00 40.13 146 PRO C O 1
ATOM 4239 N N . THR C 1 151 ? -73.200 -21.225 12.676 1.00 40.57 147 THR C N 1
ATOM 4240 C CA . THR C 1 151 ? -72.800 -20.493 13.875 1.00 41.29 147 THR C CA 1
ATOM 4241 C C . THR C 1 151 ? -71.287 -20.268 13.855 1.00 41.61 147 THR C C 1
ATOM 4242 O O . THR C 1 151 ? -70.518 -21.173 13.522 1.00 41.64 147 THR C O 1
ATOM 4246 N N . VAL C 1 152 ? -70.865 -19.057 14.198 1.00 42.15 148 VAL C N 1
ATOM 4247 C CA . VAL C 1 152 ? -69.442 -18.731 14.225 1.00 42.75 148 VAL C CA 1
ATOM 4248 C C . VAL C 1 152 ? -68.735 -19.463 15.370 1.00 43.37 148 VAL C C 1
ATOM 4249 O O . VAL C 1 152 ? -69.079 -19.297 16.545 1.00 43.21 148 VAL C O 1
ATOM 4261 N N . GLY C 1 154 ? -65.358 -19.294 15.524 1.00 43.17 150 GLY C N 1
ATOM 4262 C CA . GLY C 1 154 ? -64.104 -18.540 15.633 1.00 41.47 150 GLY C CA 1
ATOM 4263 C C . GLY C 1 154 ? -64.064 -17.356 14.676 1.00 40.38 150 GLY C C 1
ATOM 4264 O O . GLY C 1 154 ? -64.658 -17.397 13.598 1.00 40.38 150 GLY C O 1
ATOM 4265 N N . GLN C 1 155 ? -63.356 -16.300 15.067 1.00 39.29 151 GLN C N 1
ATOM 4266 C CA . GLN C 1 155 ? -63.293 -15.063 14.282 1.00 38.20 151 GLN C CA 1
ATOM 4267 C C . GLN C 1 155 ? -61.928 -14.382 14.404 1.00 37.35 151 GLN C C 1
ATOM 4268 O O . GLN C 1 155 ? -61.282 -14.453 15.449 1.00 37.16 151 GLN C O 1
ATOM 4274 N N . TRP C 1 156 ? -61.494 -13.739 13.323 1.00 36.41 152 TRP C N 1
ATOM 4275 C CA . TRP C 1 156 ? -60.198 -13.064 13.274 1.00 35.69 152 TRP C CA 1
ATOM 4276 C C . TRP C 1 156 ? -60.256 -11.790 12.432 1.00 35.79 152 TRP C C 1
ATOM 4277 O O . TRP C 1 156 ? -60.998 -11.727 11.452 1.00 35.89 152 TRP C O 1
ATOM 4288 N N . LYS C 1 157 ? -59.484 -10.776 12.821 1.00 35.83 153 LYS C N 1
ATOM 4289 C CA . LYS C 1 157 ? -59.150 -9.684 11.909 1.00 36.04 153 LYS C CA 1
ATOM 4290 C C . LYS C 1 157 ? -57.912 -10.124 11.141 1.00 36.01 153 LYS C C 1
ATOM 4291 O O . LYS C 1 157 ? -57.006 -10.729 11.717 1.00 36.10 153 LYS C O 1
ATOM 4297 N N . LEU C 1 158 ? -57.861 -9.830 9.847 1.00 35.98 154 LEU C N 1
ATOM 4298 C CA . LEU C 1 158 ? -56.716 -10.240 9.039 1.00 36.04 154 LEU C CA 1
ATOM 4299 C C . LEU C 1 158 ? -55.402 -9.615 9.491 1.00 35.92 154 LEU C C 1
ATOM 4300 O O . LEU C 1 158 ? -54.341 -10.213 9.324 1.00 35.92 154 LEU C O 1
ATOM 4305 N N . SER C 1 159 ? -55.481 -8.424 10.078 1.00 35.91 155 SER C N 1
ATOM 4306 C CA . SER C 1 159 ? -54.296 -7.720 10.555 1.00 35.97 155 SER C CA 1
ATOM 4307 C C . SER C 1 159 ? -53.794 -8.260 11.893 1.00 36.03 155 SER C C 1
ATOM 4308 O O . SER C 1 159 ? -52.780 -7.791 12.412 1.00 36.24 155 SER C O 1
ATOM 4311 N N . ASP C 1 160 ? -54.504 -9.242 12.444 1.00 35.99 156 ASP C N 1
ATOM 4312 C CA . ASP C 1 160 ? -54.082 -9.905 13.673 1.00 36.17 156 ASP C CA 1
ATOM 4313 C C . ASP C 1 160 ? -53.398 -11.256 13.403 1.00 36.25 156 ASP C C 1
ATOM 4314 O O . ASP C 1 160 ? -52.952 -11.937 14.331 1.00 36.21 156 ASP C O 1
ATOM 4319 N N . LEU C 1 161 ? -53.312 -11.626 12.129 1.00 36.31 157 LEU C N 1
ATOM 4320 C CA . LEU C 1 161 ? -52.645 -12.850 11.710 1.00 36.56 157 LEU C CA 1
ATOM 4321 C C . LEU C 1 161 ? -51.146 -12.624 11.511 1.00 36.88 157 LEU C C 1
ATOM 4322 O O . LEU C 1 161 ? -50.750 -11.654 10.867 1.00 36.93 157 LEU C O 1
ATOM 4327 N N . ARG C 1 162 ? -50.323 -13.514 12.077 1.00 37.23 158 ARG C N 1
ATOM 4328 C CA . ARG C 1 162 ? -48.862 -13.463 11.919 1.00 37.54 158 ARG C CA 1
ATOM 4329 C C . ARG C 1 162 ? -48.432 -14.002 10.563 1.00 37.48 158 ARG C C 1
ATOM 4330 O O . ARG C 1 162 ? -47.649 -13.381 9.849 1.00 37.47 158 ARG C O 1
ATOM 4338 N N . ARG C 1 163 ? -48.953 -15.182 10.242 1.00 37.58 159 ARG C N 1
ATOM 4339 C CA . ARG C 1 163 ? -48.428 -16.046 9.195 1.00 37.69 159 ARG C CA 1
ATOM 4340 C C . ARG C 1 163 ? -49.568 -16.877 8.624 1.00 37.41 159 ARG C C 1
ATOM 4341 O O . ARG C 1 163 ? -50.525 -17.190 9.334 1.00 37.23 159 ARG C O 1
ATOM 4349 N N . TYR C 1 164 ? -49.447 -17.239 7.349 1.00 37.13 160 TYR C N 1
ATOM 4350 C CA . TYR C 1 164 ? -50.416 -18.094 6.671 1.00 36.98 160 TYR C CA 1
ATOM 4351 C C . TYR C 1 164 ? -49.781 -18.645 5.404 1.00 36.98 160 TYR C C 1
ATOM 4352 O O . TYR C 1 164 ? -48.780 -18.106 4.923 1.00 37.07 160 TYR C O 1
ATOM 4361 N N . GLY C 1 165 ? -50.364 -19.705 4.851 1.00 36.88 161 GLY C N 1
ATOM 4362 C CA . GLY C 1 165 ? -49.908 -20.212 3.566 1.00 36.75 161 GLY C CA 1
ATOM 4363 C C . GLY C 1 165 ? -50.510 -21.527 3.131 1.00 36.87 161 GLY C C 1
ATOM 4364 O O . GLY C 1 165 ? -51.033 -22.297 3.946 1.00 36.70 161 GLY C O 1
ATOM 4365 N N . ALA C 1 166 ? -50.443 -21.773 1.825 1.00 37.01 162 ALA C N 1
ATOM 4366 C CA . ALA C 1 166 ? -50.802 -23.066 1.268 1.00 37.23 162 ALA C CA 1
ATOM 4367 C C . ALA C 1 166 ? -49.798 -24.114 1.731 1.00 37.29 162 ALA C C 1
ATOM 4368 O O . ALA C 1 166 ? -48.601 -23.850 1.843 1.00 36.86 162 ALA C O 1
ATOM 4370 N N . VAL C 1 167 ? -50.324 -25.298 2.015 1.00 37.81 163 VAL C N 1
ATOM 4371 C CA . VAL C 1 167 ? -49.561 -26.448 2.476 1.00 38.09 163 VAL C CA 1
ATOM 4372 C C . VAL C 1 167 ? -50.094 -27.630 1.655 1.00 38.57 163 VAL C C 1
ATOM 4373 O O . VAL C 1 167 ? -51.247 -27.589 1.210 1.00 38.61 163 VAL C O 1
ATOM 4377 N N . PRO C 1 168 ? -49.252 -28.656 1.393 1.00 39.03 164 PRO C N 1
ATOM 4378 C CA . PRO C 1 168 ? -49.757 -29.817 0.650 1.00 39.28 164 PRO C CA 1
ATOM 4379 C C . PRO C 1 168 ? -51.073 -30.341 1.235 1.00 39.54 164 PRO C C 1
ATOM 4380 O O . PRO C 1 168 ? -51.102 -30.803 2.380 1.00 39.68 164 PRO C O 1
ATOM 4384 N N . ASN C 1 169 ? -52.151 -30.231 0.457 1.00 39.82 165 ASN C N 1
ATOM 4385 C CA . ASN C 1 169 ? -53.498 -30.656 0.879 1.00 40.11 165 ASN C CA 1
ATOM 4386 C C . ASN C 1 169 ? -54.073 -29.828 2.044 1.00 39.90 165 ASN C C 1
ATOM 4387 O O . ASN C 1 169 ? -55.102 -30.193 2.633 1.00 39.83 165 ASN C O 1
ATOM 4392 N N . GLY C 1 170 ? -53.416 -28.713 2.365 1.00 39.47 166 GLY C N 1
ATOM 4393 C CA . GLY C 1 170 ? -53.829 -27.885 3.496 1.00 38.97 166 GLY C CA 1
ATOM 4394 C C . GLY C 1 170 ? -53.589 -26.385 3.405 1.00 38.55 166 GLY C C 1
ATOM 4395 O O . GLY C 1 170 ? -52.890 -25.890 2.514 1.00 38.40 166 GLY C O 1
ATOM 4396 N N . PHE C 1 171 ? -54.206 -25.662 4.335 1.00 38.07 167 PHE C N 1
ATOM 4397 C CA . PHE C 1 171 ? -53.963 -24.236 4.512 1.00 37.46 167 PHE C CA 1
ATOM 4398 C C . PHE C 1 171 ? -53.784 -23.943 5.990 1.00 37.10 167 PHE C C 1
ATOM 4399 O O . PHE C 1 171 ? -54.558 -24.403 6.833 1.00 36.88 167 PHE C O 1
ATOM 4407 N N . ILE C 1 172 ? -52.745 -23.180 6.293 1.00 36.77 168 ILE C N 1
ATOM 4408 C CA . ILE C 1 172 ? -52.441 -22.817 7.662 1.00 36.38 168 ILE C CA 1
ATOM 4409 C C . ILE C 1 172 ? -52.527 -21.305 7.835 1.00 35.92 168 ILE C C 1
ATOM 4410 O O . ILE C 1 172 ? -52.249 -20.551 6.904 1.00 36.01 168 ILE C O 1
ATOM 4415 N N . PHE C 1 173 ? -52.958 -20.884 9.018 1.00 35.27 169 PHE C N 1
ATOM 4416 C CA . PHE C 1 173 ? -52.835 -19.506 9.461 1.00 34.79 169 PHE C CA 1
ATOM 4417 C C . PHE C 1 173 ? -52.705 -19.490 10.979 1.00 35.00 169 PHE C C 1
ATOM 4418 O O . PHE C 1 173 ? -53.301 -20.320 11.667 1.00 35.12 169 PHE C O 1
ATOM 4426 N N . GLU C 1 174 ? -51.908 -18.567 11.502 1.00 35.27 170 GLU C N 1
ATOM 4427 C CA . GLU C 1 174 ? -51.877 -18.362 12.941 1.00 35.68 170 GLU C CA 1
ATOM 4428 C C . GLU C 1 174 ? -52.294 -16.959 13.322 1.00 35.53 170 GLU C C 1
ATOM 4429 O O . GLU C 1 174 ? -51.790 -15.973 12.776 1.00 35.32 170 GLU C O 1
ATOM 4435 N N . GLY C 1 175 ? -53.247 -16.891 14.246 1.00 35.68 171 GLY C N 1
ATOM 4436 C CA . GLY C 1 175 ? -53.645 -15.639 14.864 1.00 35.75 171 GLY C CA 1
ATOM 4437 C C . GLY C 1 175 ? -52.649 -15.324 15.956 1.00 35.83 171 GLY C C 1
ATOM 4438 O O . GLY C 1 175 ? -52.356 -16.173 16.796 1.00 35.58 171 GLY C O 1
ATOM 4439 N N . GLY C 1 176 ? -52.116 -14.108 15.932 1.00 36.01 172 GLY C N 1
ATOM 4440 C CA . GLY C 1 176 ? -51.168 -13.672 16.946 1.00 36.42 172 GLY C CA 1
ATOM 4441 C C . GLY C 1 176 ? -51.799 -13.574 18.322 1.00 36.71 172 GLY C C 1
ATOM 4442 O O . GLY C 1 176 ? -53.013 -13.778 18.481 1.00 36.59 172 GLY C O 1
ATOM 4443 N N . THR C 1 177 ? -50.968 -13.252 19.311 1.00 37.00 173 THR C N 1
ATOM 4444 C CA . THR C 1 177 ? -51.396 -13.103 20.705 1.00 37.56 173 THR C CA 1
ATOM 4445 C C . THR C 1 177 ? -52.623 -12.186 20.846 1.00 37.65 173 THR C C 1
ATOM 4446 O O . THR C 1 177 ? -53.491 -12.431 21.689 1.00 37.81 173 THR C O 1
ATOM 4450 N N . ARG C 1 178 ? -52.699 -11.162 19.996 1.00 37.75 174 ARG C N 1
ATOM 4451 C CA . ARG C 1 178 ? -53.831 -10.229 19.962 1.00 37.92 174 ARG C CA 1
ATOM 4452 C C . ARG C 1 178 ? -55.188 -10.924 20.013 1.00 37.72 174 ARG C C 1
ATOM 4453 O O . ARG C 1 178 ? -56.161 -10.357 20.507 1.00 37.91 174 ARG C O 1
ATOM 4461 N N . CYS C 1 179 ? -55.251 -12.141 19.478 1.00 37.55 175 CYS C N 1
ATOM 4462 C CA . CYS C 1 179 ? -56.526 -12.820 19.243 1.00 37.19 175 CYS C CA 1
ATOM 4463 C C . CYS C 1 179 ? -57.046 -13.580 20.461 1.00 36.96 175 CYS C C 1
ATOM 4464 O O . CYS C 1 179 ? -58.111 -14.200 20.397 1.00 37.03 175 CYS C O 1
ATOM 4467 N N . GLY C 1 180 ? -56.288 -13.524 21.560 1.00 36.71 176 GLY C N 1
ATOM 4468 C CA . GLY C 1 180 ? -56.666 -14.127 22.842 1.00 35.97 176 GLY C CA 1
ATOM 4469 C C . GLY C 1 180 ? -57.057 -15.589 22.752 1.00 35.57 176 GLY C C 1
ATOM 4470 O O . GLY C 1 180 ? -56.196 -16.458 22.599 1.00 35.21 176 GLY C O 1
ATOM 4471 N N . TYR C 1 181 ? -58.364 -15.847 22.833 1.00 35.29 177 TYR C N 1
ATOM 4472 C CA . TYR C 1 181 ? -58.913 -17.201 22.756 1.00 35.21 177 TYR C CA 1
ATOM 4473 C C . TYR C 1 181 ? -58.667 -17.835 21.400 1.00 35.19 177 TYR C C 1
ATOM 4474 O O . TYR C 1 181 ? -58.796 -19.055 21.245 1.00 35.01 177 TYR C O 1
ATOM 4483 N N . TRP C 1 182 ? -58.318 -16.995 20.429 1.00 35.15 178 TRP C N 1
ATOM 4484 C CA . TRP C 1 182 ? -58.179 -17.421 19.047 1.00 35.20 178 TRP C CA 1
ATOM 4485 C C . TRP C 1 182 ? -56.747 -17.319 18.534 1.00 35.00 178 TRP C C 1
ATOM 4486 O O . TRP C 1 182 ? -56.497 -17.451 17.339 1.00 34.89 178 TRP C O 1
ATOM 4497 N N . ALA C 1 183 ? -55.809 -17.078 19.443 1.00 34.83 179 ALA C N 1
ATOM 4498 C CA . ALA C 1 183 ? -54.397 -17.155 19.108 1.00 34.74 179 ALA C CA 1
ATOM 4499 C C . ALA C 1 183 ? -54.047 -18.607 18.811 1.00 34.88 179 ALA C C 1
ATOM 4500 O O . ALA C 1 183 ? -54.769 -19.523 19.207 1.00 34.96 179 ALA C O 1
ATOM 4502 N N . GLY C 1 184 ? -52.949 -18.820 18.101 1.00 35.00 180 GLY C N 1
ATOM 4503 C CA . GLY C 1 184 ? -52.500 -20.173 17.825 1.00 35.03 180 GLY C CA 1
ATOM 4504 C C . GLY C 1 184 ? -52.483 -20.472 16.344 1.00 35.13 180 GLY C C 1
ATOM 4505 O O . GLY C 1 184 ? -52.898 -19.642 15.528 1.00 34.96 180 GLY C O 1
ATOM 4506 N N . VAL C 1 185 ? -52.020 -21.678 16.017 1.00 34.76 181 VAL C N 1
ATOM 4507 C CA . VAL C 1 185 ? -51.760 -22.089 14.654 1.00 34.50 181 VAL C CA 1
ATOM 4508 C C . VAL C 1 185 ? -52.868 -23.031 14.204 1.00 34.66 181 VAL C C 1
ATOM 4509 O O . VAL C 1 185 ? -53.117 -24.058 14.832 1.00 35.05 181 VAL C O 1
ATOM 4513 N N . PHE C 1 186 ? -53.533 -22.674 13.110 1.00 34.67 182 PHE C N 1
ATOM 4514 C CA . PHE C 1 186 ? -54.714 -23.401 12.652 1.00 34.48 182 PHE C CA 1
ATOM 4515 C C . PHE C 1 186 ? -54.479 -24.063 11.300 1.00 34.55 182 PHE C C 1
ATOM 4516 O O . PHE C 1 186 ? -53.879 -23.464 10.405 1.00 34.60 182 PHE C O 1
ATOM 4524 N N . PHE C 1 187 ? -54.943 -25.307 11.177 1.00 34.31 183 PHE C N 1
ATOM 4525 C CA . PHE C 1 187 ? -54.762 -26.101 9.973 1.00 34.28 183 PHE C CA 1
ATOM 4526 C C . PHE C 1 187 ? -56.101 -26.476 9.353 1.00 34.09 183 PHE C C 1
ATOM 4527 O O . PHE C 1 187 ? -56.986 -27.004 10.027 1.00 34.18 183 PHE C O 1
ATOM 4535 N N . LEU C 1 188 ? -56.234 -26.218 8.059 1.00 33.68 184 LEU C N 1
ATOM 4536 C CA . LEU C 1 188 ? -57.463 -26.521 7.351 1.00 33.63 184 LEU C CA 1
ATOM 4537 C C . LEU C 1 188 ? -57.160 -27.424 6.170 1.00 33.82 184 LEU C C 1
ATOM 4538 O O . LEU C 1 188 ? -56.356 -27.072 5.302 1.00 33.91 184 LEU C O 1
ATOM 4543 N N . SER C 1 189 ? -57.789 -28.596 6.147 1.00 33.92 185 SER C N 1
ATOM 4544 C CA . SER C 1 189 ? -57.636 -29.515 5.030 1.00 34.10 185 SER C CA 1
ATOM 4545 C C . SER C 1 189 ? -58.555 -29.098 3.903 1.00 34.00 185 SER C C 1
ATOM 4546 O O . SER C 1 189 ? -59.762 -28.934 4.092 1.00 33.87 185 SER C O 1
ATOM 4549 N N . SER C 1 190 ? -57.956 -28.920 2.732 1.00 34.23 186 SER C N 1
ATOM 4550 C CA . SER C 1 190 ? -58.651 -28.472 1.542 1.00 34.33 186 SER C CA 1
ATOM 4551 C C . SER C 1 190 ? -57.769 -28.713 0.334 1.00 34.59 186 SER C C 1
ATOM 4552 O O . SER C 1 190 ? -56.544 -28.752 0.450 1.00 34.61 186 SER C O 1
ATOM 4555 N N . ALA C 1 191 ? -58.402 -28.881 -0.822 1.00 35.06 187 ALA C N 1
ATOM 4556 C CA . ALA C 1 191 ? -57.692 -28.935 -2.092 1.00 35.58 187 ALA C CA 1
ATOM 4557 C C . ALA C 1 191 ? -57.410 -27.520 -2.611 1.00 36.09 187 ALA C C 1
ATOM 4558 O O . ALA C 1 191 ? -56.586 -27.332 -3.507 1.00 36.12 187 ALA C O 1
ATOM 4560 N N . GLU C 1 192 ? -58.103 -26.537 -2.036 1.00 36.58 188 GLU C N 1
ATOM 4561 C CA . GLU C 1 192 ? -58.093 -25.163 -2.536 1.00 37.18 188 GLU C CA 1
ATOM 4562 C C . GLU C 1 192 ? -57.104 -24.274 -1.788 1.00 37.39 188 GLU C C 1
ATOM 4563 O O . GLU C 1 192 ? -57.285 -23.058 -1.723 1.00 37.25 188 GLU C O 1
ATOM 4569 N N . GLY C 1 193 ? -56.055 -24.895 -1.247 1.00 37.83 189 GLY C N 1
ATOM 4570 C CA . GLY C 1 193 ? -55.040 -24.213 -0.452 1.00 38.32 189 GLY C CA 1
ATOM 4571 C C . GLY C 1 193 ? -54.333 -23.081 -1.164 1.00 38.91 189 GLY C C 1
ATOM 4572 O O . GLY C 1 193 ? -54.116 -22.019 -0.584 1.00 38.80 189 GLY C O 1
ATOM 4573 N N . GLU C 1 194 ? -53.969 -23.312 -2.423 1.00 39.62 190 GLU C N 1
ATOM 4574 C CA . GLU C 1 194 ? -53.267 -22.311 -3.221 1.00 40.39 190 GLU C CA 1
ATOM 4575 C C . GLU C 1 194 ? -54.116 -21.056 -3.430 1.00 40.43 190 GLU C C 1
ATOM 4576 O O . GLU C 1 194 ? -53.608 -19.939 -3.334 1.00 40.60 190 GLU C O 1
ATOM 4582 N N . GLN C 1 195 ? -55.403 -21.248 -3.709 1.00 40.62 191 GLN C N 1
ATOM 4583 C CA . GLN C 1 195 ? -56.336 -20.139 -3.884 1.00 41.15 191 GLN C CA 1
ATOM 4584 C C . GLN C 1 195 ? -56.461 -19.314 -2.605 1.00 41.28 191 GLN C C 1
ATOM 4585 O O . GLN C 1 195 ? -56.436 -18.078 -2.648 1.00 41.35 191 GLN C O 1
ATOM 4599 N N . SER C 1 197 ? -54.273 -19.038 -0.123 1.00 39.46 193 SER C N 1
ATOM 4600 C CA . SER C 1 197 ? -53.028 -18.343 0.141 1.00 38.29 193 SER C CA 1
ATOM 4601 C C . SER C 1 197 ? -52.930 -17.091 -0.720 1.00 37.79 193 SER C C 1
ATOM 4602 O O . SER C 1 197 ? -52.543 -16.024 -0.234 1.00 37.58 193 SER C O 1
ATOM 4605 N N . PHE C 1 198 ? -53.299 -17.227 -1.993 1.00 36.83 194 PHE C N 1
ATOM 4606 C CA . PHE C 1 198 ? -53.278 -16.111 -2.928 1.00 35.97 194 PHE C CA 1
ATOM 4607 C C . PHE C 1 198 ? -54.294 -15.034 -2.555 1.00 35.38 194 PHE C C 1
ATOM 4608 O O . PHE C 1 198 ? -54.011 -13.847 -2.662 1.00 35.48 194 PHE C O 1
ATOM 4616 N N . LEU C 1 199 ? -55.477 -15.456 -2.129 1.00 34.67 195 LEU C N 1
ATOM 4617 C CA . LEU C 1 199 ? -56.518 -14.525 -1.730 1.00 34.17 195 LEU C CA 1
ATOM 4618 C C . LEU C 1 199 ? -56.076 -13.700 -0.514 1.00 33.62 195 LEU C C 1
ATOM 4619 O O . LEU C 1 199 ? -56.261 -12.485 -0.482 1.00 33.59 195 LEU C O 1
ATOM 4624 N N . PHE C 1 200 ? -55.491 -14.377 0.472 1.00 32.94 196 PHE C N 1
ATOM 4625 C CA . PHE C 1 200 ? -54.900 -13.736 1.644 1.00 32.38 196 PHE C CA 1
ATOM 4626 C C . PHE C 1 200 ? -53.795 -12.751 1.243 1.00 32.27 196 PHE C C 1
ATOM 4627 O O . PHE C 1 200 ? -53.782 -11.604 1.708 1.00 32.10 196 PHE C O 1
ATOM 4635 N N . ASP C 1 201 ? -52.886 -13.207 0.377 1.00 31.90 197 ASP C N 1
ATOM 4636 C CA . ASP C 1 201 ? -51.759 -12.399 -0.102 1.00 31.73 197 ASP C CA 1
ATOM 4637 C C . ASP C 1 201 ? -52.226 -11.074 -0.676 1.00 31.58 197 ASP C C 1
ATOM 4638 O O . ASP C 1 201 ? -51.579 -10.046 -0.484 1.00 31.33 197 ASP C O 1
ATOM 4643 N N . CYS C 1 202 ? -53.362 -11.118 -1.365 1.00 31.48 198 CYS C N 1
ATOM 4644 C CA . CYS C 1 202 ? -53.947 -9.947 -1.990 1.00 31.65 198 CYS C CA 1
ATOM 4645 C C . CYS C 1 202 ? -54.601 -9.038 -0.966 1.00 31.49 198 CYS C C 1
ATOM 4646 O O . CYS C 1 202 ? -54.232 -7.870 -0.855 1.00 31.46 198 CYS C O 1
ATOM 4649 N N . ILE C 1 203 ? -55.558 -9.581 -0.213 1.00 31.33 199 ILE C N 1
ATOM 4650 C CA . ILE C 1 203 ? -56.362 -8.783 0.723 1.00 31.26 199 ILE C CA 1
ATOM 4651 C C . ILE C 1 203 ? -55.528 -8.026 1.773 1.00 31.21 199 ILE C C 1
ATOM 4652 O O . ILE C 1 203 ? -55.821 -6.869 2.072 1.00 31.23 199 ILE C O 1
ATOM 4657 N N . VAL C 1 204 ? -54.488 -8.666 2.304 1.00 31.40 200 VAL C N 1
ATOM 4658 C CA . VAL C 1 204 ? -53.586 -8.007 3.260 1.00 31.65 200 VAL C CA 1
ATOM 4659 C C . VAL C 1 204 ? -52.725 -6.935 2.584 1.00 31.89 200 VAL C C 1
ATOM 4660 O O . VAL C 1 204 ? -52.224 -6.023 3.241 1.00 31.87 200 VAL C O 1
ATOM 4664 N N . ARG C 1 205 ? -52.568 -7.048 1.269 1.00 32.14 201 ARG C N 1
ATOM 4665 C CA . ARG C 1 205 ? -51.828 -6.058 0.498 1.00 32.61 201 ARG C CA 1
ATOM 4666 C C . ARG C 1 205 ? -52.744 -5.052 -0.202 1.00 32.58 201 ARG C C 1
ATOM 4667 O O . ARG C 1 205 ? -52.328 -4.367 -1.132 1.00 32.67 201 ARG C O 1
ATOM 4675 N N . GLY C 1 206 ? -53.985 -4.963 0.264 1.00 32.92 202 GLY C N 1
ATOM 4676 C CA . GLY C 1 206 ? -54.977 -4.046 -0.299 1.00 33.48 202 GLY C CA 1
ATOM 4677 C C . GLY C 1 206 ? -55.281 -4.299 -1.763 1.00 33.90 202 GLY C C 1
ATOM 4678 O O . GLY C 1 206 ? -55.397 -3.363 -2.555 1.00 34.07 202 GLY C O 1
ATOM 4679 N N . ILE C 1 207 ? -55.405 -5.574 -2.118 1.00 34.25 203 ILE C N 1
ATOM 4680 C CA . ILE C 1 207 ? -55.617 -5.978 -3.498 1.00 34.72 203 ILE C CA 1
ATOM 4681 C C . ILE C 1 207 ? -56.855 -6.862 -3.614 1.00 35.11 203 ILE C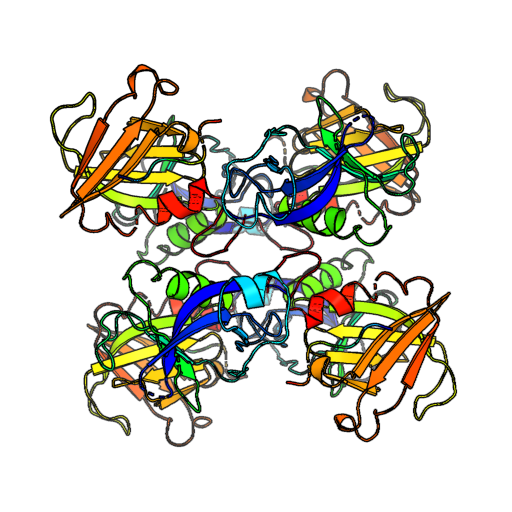 C 1
ATOM 4682 O O . ILE C 1 207 ? -57.015 -7.833 -2.869 1.00 35.30 203 ILE C O 1
ATOM 4687 N N . SER C 1 208 ? -57.735 -6.506 -4.542 1.00 35.41 204 SER C N 1
ATOM 4688 C CA . SER C 1 208 ? -58.807 -7.396 -4.953 1.00 35.75 204 SER C CA 1
ATOM 4689 C C . SER C 1 208 ? -58.321 -8.212 -6.148 1.00 36.13 204 SER C C 1
ATOM 4690 O O . SER C 1 208 ? -57.888 -7.644 -7.156 1.00 36.17 204 SER C O 1
ATOM 4693 N N . PRO C 1 209 ? -58.360 -9.552 -6.028 1.00 36.54 205 PRO C N 1
ATOM 4694 C CA . PRO C 1 209 ? -58.009 -10.445 -7.134 1.00 36.91 205 PRO C CA 1
ATOM 4695 C C . PRO C 1 209 ? -58.791 -10.099 -8.391 1.00 37.28 205 PRO C C 1
ATOM 4696 O O . PRO C 1 209 ? -58.292 -10.257 -9.503 1.00 37.46 205 PRO C O 1
ATOM 4700 N N . THR C 1 210 ? -60.003 -9.601 -8.188 1.00 37.71 206 THR C N 1
ATOM 4701 C CA . THR C 1 210 ? -60.919 -9.275 -9.265 1.00 38.33 206 THR C CA 1
ATOM 4702 C C . THR C 1 210 ? -60.873 -7.794 -9.672 1.00 38.57 206 THR C C 1
ATOM 4703 O O . THR C 1 210 ? -60.756 -7.482 -10.856 1.00 38.66 206 THR C O 1
ATOM 4707 N N . LYS C 1 211 ? -60.948 -6.891 -8.697 1.00 39.04 207 LYS C N 1
ATOM 4708 C CA . LYS C 1 211 ? -61.106 -5.452 -8.981 1.00 39.53 207 LYS C CA 1
ATOM 4709 C C . LYS C 1 211 ? -59.811 -4.630 -8.964 1.00 39.45 207 LYS C C 1
ATOM 4710 O O . LYS C 1 211 ? -59.770 -3.536 -9.522 1.00 39.57 207 LYS C O 1
ATOM 4716 N N . GLY C 1 212 ? -58.764 -5.151 -8.331 1.00 39.59 208 GLY C N 1
ATOM 4717 C CA . GLY C 1 212 ? -57.504 -4.414 -8.172 1.00 39.45 208 GLY C CA 1
ATOM 4718 C C . GLY C 1 212 ? -57.440 -3.738 -6.811 1.00 39.27 208 GLY C C 1
ATOM 4719 O O . GLY C 1 212 ? -57.848 -4.328 -5.815 1.00 39.17 208 GLY C O 1
ATOM 4720 N N . PRO C 1 213 ? -56.930 -2.494 -6.752 1.00 39.26 209 PRO C N 1
ATOM 4721 C CA . PRO C 1 213 ? -56.894 -1.778 -5.474 1.00 39.23 209 PRO C CA 1
ATOM 4722 C C . PRO C 1 213 ? -58.302 -1.403 -5.013 1.00 39.28 209 PRO C C 1
ATOM 4723 O O . PRO C 1 213 ? -59.129 -0.982 -5.831 1.00 39.40 209 PRO C O 1
ATOM 4727 N N . PHE C 1 214 ? -58.568 -1.574 -3.719 1.00 39.24 210 PHE C N 1
ATOM 4728 C CA . PHE C 1 214 ? -59.870 -1.255 -3.136 1.00 39.29 210 PHE C CA 1
ATOM 4729 C C . PHE C 1 214 ? -60.213 0.222 -3.338 1.00 39.43 210 PHE C C 1
ATOM 4730 O O . PHE C 1 214 ? -61.354 0.578 -3.635 1.00 39.49 210 PHE C O 1
ATOM 4738 N N . GLU D 1 7 ? -48.079 -4.717 -3.095 1.00 29.79 3 GLU D N 1
ATOM 4739 C CA . GLU D 1 7 ? -48.946 -3.912 -2.175 1.00 30.50 3 GLU D CA 1
ATOM 4740 C C . GLU D 1 7 ? -49.417 -2.587 -2.787 1.00 30.18 3 GLU D C 1
ATOM 4741 O O . GLU D 1 7 ? -48.663 -1.621 -2.852 1.00 30.02 3 GLU D O 1
ATOM 4747 N N . ALA D 1 8 ? -50.679 -2.549 -3.203 1.00 30.03 4 ALA D N 1
ATOM 4748 C CA . ALA D 1 8 ? -51.188 -1.457 -4.027 1.00 29.77 4 ALA D CA 1
ATOM 4749 C C . ALA D 1 8 ? -51.656 -0.224 -3.255 1.00 29.51 4 ALA D C 1
ATOM 4750 O O . ALA D 1 8 ? -51.824 -0.246 -2.030 1.00 29.28 4 ALA D O 1
ATOM 4752 N N . ALA D 1 9 ? -51.853 0.846 -4.019 1.00 29.24 5 ALA D N 1
ATOM 4753 C CA . ALA D 1 9 ? -52.335 2.123 -3.539 1.00 28.99 5 ALA D CA 1
ATOM 4754 C C . ALA D 1 9 ? -53.528 2.520 -4.389 1.00 28.88 5 ALA D C 1
ATOM 4755 O O . ALA D 1 9 ? -53.621 2.119 -5.549 1.00 28.99 5 ALA D O 1
ATOM 4757 N N . LEU D 1 10 ? -54.447 3.301 -3.832 1.00 28.72 6 LEU D N 1
ATOM 4758 C CA . LEU D 1 10 ? -55.434 3.946 -4.683 1.00 28.93 6 LEU D CA 1
ATOM 4759 C C . LEU D 1 10 ? -54.792 5.196 -5.288 1.00 28.88 6 LEU D C 1
ATOM 4760 O O . LEU D 1 10 ? -55.006 5.519 -6.450 1.00 28.93 6 LEU D O 1
ATOM 4765 N N . VAL D 1 11 ? -53.967 5.862 -4.492 1.00 29.08 7 VAL D N 1
ATOM 4766 C CA . VAL D 1 11 ? -53.117 6.949 -4.963 1.00 29.38 7 VAL D CA 1
ATOM 4767 C C . VAL D 1 11 ? -51.786 6.902 -4.224 1.00 29.86 7 VAL D C 1
ATOM 4768 O O . VAL D 1 11 ? -51.725 6.494 -3.058 1.00 29.93 7 VAL D O 1
ATOM 4772 N N . GLU D 1 12 ? -50.730 7.321 -4.915 1.00 30.26 8 GLU D N 1
ATOM 4773 C CA . GLU D 1 12 ? -49.393 7.396 -4.342 1.00 30.80 8 GLU D CA 1
ATOM 4774 C C . GLU D 1 12 ? -48.545 8.421 -5.080 1.00 31.06 8 GLU D C 1
ATOM 4775 O O . GLU D 1 12 ? -48.690 8.612 -6.294 1.00 30.88 8 GLU D O 1
ATOM 4781 N N . GLY D 1 13 ? -47.661 9.075 -4.335 1.00 31.42 9 GLY D N 1
ATOM 4782 C CA . GLY D 1 13 ? -46.774 10.081 -4.897 1.00 31.79 9 GLY D CA 1
ATOM 4783 C C . GLY D 1 13 ? -46.031 10.873 -3.843 1.00 32.14 9 GLY D C 1
ATOM 4784 O O . GLY D 1 13 ? -46.140 10.594 -2.646 1.00 31.78 9 GLY D O 1
ATOM 4785 N N . GLN D 1 14 ? -45.266 11.863 -4.297 1.00 32.74 10 GLN D N 1
ATOM 4786 C CA . GLN D 1 14 ? -44.569 12.751 -3.385 1.00 33.35 10 GLN D CA 1
ATOM 4787 C C . GLN D 1 14 ? -45.552 13.771 -2.835 1.00 33.59 10 GLN D C 1
ATOM 4788 O O . GLN D 1 14 ? -46.242 14.468 -3.586 1.00 33.43 10 GLN D O 1
ATOM 4794 N N . VAL D 1 15 ? -45.604 13.828 -1.511 1.00 34.00 11 VAL D N 1
ATOM 4795 C CA . VAL D 1 15 ? -46.581 14.598 -0.770 1.00 34.55 11 VAL D CA 1
ATOM 4796 C C . VAL D 1 15 ? -45.896 15.083 0.504 1.00 35.16 11 VAL D C 1
ATOM 4797 O O . VAL D 1 15 ? -45.079 14.361 1.089 1.00 35.10 11 VAL D O 1
ATOM 4801 N N . LYS D 1 16 ? -46.217 16.303 0.928 1.00 35.76 12 LYS D N 1
ATOM 4802 C CA . LYS D 1 16 ? -45.710 16.810 2.194 1.00 36.47 12 LYS D CA 1
ATOM 4803 C C . LYS D 1 16 ? -46.666 16.492 3.328 1.00 36.91 12 LYS D C 1
ATOM 4804 O O . LYS D 1 16 ? -47.881 16.624 3.180 1.00 36.98 12 LYS D O 1
ATOM 4810 N N . LEU D 1 17 ? -46.101 16.050 4.449 1.00 37.46 13 LEU D N 1
ATOM 4811 C CA . LEU D 1 17 ? -46.867 15.742 5.654 1.00 38.02 13 LEU D CA 1
ATOM 4812 C C . LEU D 1 17 ? -46.315 16.529 6.832 1.00 38.60 13 LEU D C 1
ATOM 4813 O O . LEU D 1 17 ? -45.212 17.068 6.757 1.00 38.77 13 LEU D O 1
ATOM 4818 N N . ARG D 1 18 ? -47.065 16.575 7.927 1.00 39.37 14 ARG D N 1
ATOM 4819 C CA . ARG D 1 18 ? -46.676 17.405 9.065 1.00 40.35 14 ARG D CA 1
ATOM 4820 C C . ARG D 1 18 ? -45.887 16.697 10.165 1.00 40.75 14 ARG D C 1
ATOM 4821 O O . ARG D 1 18 ? -46.021 15.488 10.356 1.00 40.80 14 ARG D O 1
ATOM 4829 N N . ASP D 1 19 ? -45.056 17.472 10.867 1.00 41.26 15 ASP D N 1
ATOM 4830 C CA . ASP D 1 19 ? -44.216 16.986 11.964 1.00 41.48 15 ASP D CA 1
ATOM 4831 C C . ASP D 1 19 ? -43.993 18.079 13.009 1.00 41.46 15 ASP D C 1
ATOM 4832 O O . ASP D 1 19 ? -44.599 18.066 14.081 1.00 41.31 15 ASP D O 1
ATOM 4837 N N . LYS D 1 22 ? -42.929 21.568 11.407 1.00 46.23 18 LYS D N 1
ATOM 4838 C CA . LYS D 1 22 ? -42.304 21.466 10.089 1.00 46.35 18 LYS D CA 1
ATOM 4839 C C . LYS D 1 22 ? -43.099 20.570 9.141 1.00 46.25 18 LYS D C 1
ATOM 4840 O O . LYS D 1 22 ? -43.873 19.718 9.586 1.00 46.50 18 LYS D O 1
ATOM 4842 N N . TRP D 1 23 ? -42.913 20.788 7.839 1.00 46.04 19 TRP D N 1
ATOM 4843 C CA . TRP D 1 23 ? -43.400 19.887 6.792 1.00 45.80 19 TRP D CA 1
ATOM 4844 C C . TRP D 1 23 ? -42.303 18.885 6.451 1.00 45.58 19 TRP D C 1
ATOM 4845 O O . TRP D 1 23 ? -41.117 19.209 6.540 1.00 45.80 19 TRP D O 1
ATOM 4856 N N . LYS D 1 24 ? -42.695 17.682 6.037 1.00 45.11 20 LYS D N 1
ATOM 4857 C CA . LYS D 1 24 ? -41.742 16.679 5.561 1.00 44.61 20 LYS D CA 1
ATOM 4858 C C . LYS D 1 24 ? -42.231 16.021 4.268 1.00 44.38 20 LYS D C 1
ATOM 4859 O O . LYS D 1 24 ? -43.336 15.470 4.223 1.00 44.53 20 LYS D O 1
ATOM 4861 N N . SER D 1 25 ? -41.402 16.090 3.225 1.00 43.86 21 SER D N 1
ATOM 4862 C CA . SER D 1 25 ? -41.741 15.569 1.897 1.00 43.35 21 SER D CA 1
ATOM 4863 C C . SER D 1 25 ? -41.453 14.075 1.771 1.00 43.05 21 SER D C 1
ATOM 4864 O O . SER D 1 25 ? -40.291 13.662 1.712 1.00 43.11 21 SER D O 1
ATOM 4867 N N . ARG D 1 26 ? -42.516 13.275 1.715 1.00 42.38 22 ARG D N 1
ATOM 4868 C CA . ARG D 1 26 ? -42.394 11.815 1.690 1.00 41.80 22 ARG D CA 1
ATOM 4869 C C . ARG D 1 26 ? -43.123 11.215 0.490 1.00 41.23 22 ARG D C 1
ATOM 4870 O O . ARG D 1 26 ? -43.936 11.885 -0.150 1.00 41.30 22 ARG D O 1
ATOM 4878 N N . TRP D 1 27 ? -42.819 9.958 0.178 1.00 40.38 23 TRP D N 1
ATOM 4879 C CA . TRP D 1 27 ? -43.623 9.208 -0.784 1.00 39.46 23 TRP D CA 1
ATOM 4880 C C . TRP D 1 27 ? -44.758 8.531 -0.021 1.00 38.89 23 TRP D C 1
ATOM 4881 O O . TRP D 1 27 ? -44.530 7.610 0.764 1.00 38.88 23 TRP D O 1
ATOM 4892 N N . LEU D 1 28 ? -45.976 9.018 -0.239 1.00 38.21 24 LEU D N 1
ATOM 4893 C CA . LEU D 1 28 ? -47.148 8.530 0.480 1.00 37.33 24 LEU D CA 1
ATOM 4894 C C . LEU D 1 28 ? -47.954 7.550 -0.355 1.00 36.95 24 LEU D C 1
ATOM 4895 O O . LEU D 1 28 ? -48.311 7.836 -1.498 1.00 36.98 24 LEU D O 1
ATOM 4900 N N . VAL D 1 29 ? -48.225 6.388 0.231 1.00 36.29 25 VAL D N 1
ATOM 4901 C CA . VAL D 1 29 ? -49.116 5.412 -0.367 1.00 35.62 25 VAL D CA 1
ATOM 4902 C C . VAL D 1 29 ? -50.423 5.434 0.412 1.00 35.37 25 VAL D C 1
ATOM 4903 O O . VAL D 1 29 ? -50.462 5.118 1.599 1.00 35.21 25 VAL D O 1
ATOM 4907 N N . LEU D 1 30 ? -51.488 5.848 -0.257 1.00 35.15 26 LEU D N 1
ATOM 4908 C CA . LEU D 1 30 ? -52.809 5.794 0.325 1.00 34.96 26 LEU D CA 1
ATOM 4909 C C . LEU D 1 30 ? -53.583 4.625 -0.247 1.00 34.79 26 LEU D C 1
ATOM 4910 O O . LEU D 1 30 ? -53.546 4.386 -1.456 1.00 34.68 26 LEU D O 1
ATOM 4915 N N . ARG D 1 31 ? -54.270 3.896 0.631 1.00 34.71 27 ARG D N 1
ATOM 4916 C CA . ARG D 1 31 ? -55.175 2.814 0.227 1.00 34.67 27 ARG D CA 1
ATOM 4917 C C . ARG D 1 31 ? -56.237 2.512 1.285 1.00 34.64 27 ARG D C 1
ATOM 4918 O O . ARG D 1 31 ? -56.065 2.813 2.467 1.00 34.60 27 ARG D O 1
ATOM 4926 N N . LYS D 1 32 ? -57.338 1.919 0.842 1.00 34.76 28 LYS D N 1
ATOM 4927 C CA . LYS D 1 32 ? -58.356 1.400 1.737 1.00 34.87 28 LYS D CA 1
ATOM 4928 C C . LYS D 1 32 ? -57.876 0.076 2.318 1.00 35.44 28 LYS D C 1
ATOM 4929 O O . LYS D 1 32 ? -57.372 -0.770 1.577 1.00 35.45 28 LYS D O 1
ATOM 4935 N N . PRO D 1 33 ? -58.026 -0.112 3.644 1.00 36.07 29 PRO D N 1
ATOM 4936 C CA . PRO D 1 33 ? -57.707 -1.401 4.274 1.00 36.73 29 PRO D CA 1
ATOM 4937 C C . PRO D 1 33 ? -58.605 -2.515 3.734 1.00 37.23 29 PRO D C 1
ATOM 4938 O O . PRO D 1 33 ? -58.153 -3.642 3.557 1.00 37.59 29 PRO D O 1
ATOM 4942 N N . SER D 1 34 ? -59.867 -2.186 3.485 1.00 37.94 30 SER D N 1
ATOM 4943 C CA . SER D 1 34 ? -60.789 -3.056 2.774 1.00 38.86 30 SER D CA 1
ATOM 4944 C C . SER D 1 34 ? -61.722 -2.187 1.939 1.00 39.50 30 SER D C 1
ATOM 4945 O O . SER D 1 34 ? -61.842 -0.985 2.201 1.00 39.77 30 SER D O 1
ATOM 4948 N N . PRO D 1 35 ? -62.402 -2.778 0.938 1.00 40.06 31 PRO D N 1
ATOM 4949 C CA . PRO D 1 35 ? -63.481 -1.985 0.368 1.00 40.42 31 PRO D CA 1
ATOM 4950 C C . PRO D 1 35 ? -64.619 -2.083 1.372 1.00 40.86 31 PRO D C 1
ATOM 4951 O O . PRO D 1 35 ? -64.471 -2.779 2.385 1.00 41.17 31 PRO D O 1
ATOM 4955 N N . VAL D 1 36 ? -65.729 -1.393 1.133 1.00 41.15 32 VAL D N 1
ATOM 4956 C CA . VAL D 1 36 ? -66.862 -1.486 2.054 1.00 41.44 32 VAL D CA 1
ATOM 4957 C C . VAL D 1 36 ? -66.438 -1.099 3.503 1.00 41.54 32 VAL D C 1
ATOM 4958 O O . VAL D 1 36 ? -66.962 -1.618 4.497 1.00 41.55 32 VAL D O 1
ATOM 4962 N N . ALA D 1 37 ? -65.473 -0.180 3.594 1.00 41.46 33 ALA D N 1
ATOM 4963 C CA . ALA D 1 37 ? -65.093 0.460 4.858 1.00 41.53 33 ALA D CA 1
ATOM 4964 C C . ALA D 1 37 ? -64.699 1.926 4.639 1.00 41.51 33 ALA D C 1
ATOM 4965 O O . ALA D 1 37 ? -64.109 2.273 3.613 1.00 41.59 33 ALA D O 1
ATOM 4967 N N . ASP D 1 38 ? -65.035 2.778 5.603 1.00 41.50 34 ASP D N 1
ATOM 4968 C CA . ASP D 1 38 ? -64.739 4.215 5.527 1.00 41.55 34 ASP D CA 1
ATOM 4969 C C . ASP D 1 38 ? -63.377 4.561 6.140 1.00 41.32 34 ASP D C 1
ATOM 4970 O O . ASP D 1 38 ? -63.264 5.477 6.960 1.00 41.32 34 ASP D O 1
ATOM 4975 N N . CYS D 1 39 ? -62.348 3.824 5.732 1.00 41.02 35 CYS D N 1
ATOM 4976 C CA . CYS D 1 39 ? -61.013 3.995 6.288 1.00 41.09 35 CYS D CA 1
ATOM 4977 C C . CYS D 1 39 ? -59.966 4.197 5.211 1.00 40.56 35 CYS D C 1
ATOM 4978 O O . CYS D 1 39 ? -60.123 3.735 4.082 1.00 40.34 35 CYS D O 1
ATOM 4981 N N . LEU D 1 40 ? -58.894 4.886 5.580 1.00 40.18 36 LEU D N 1
ATOM 4982 C CA . LEU D 1 40 ? -57.719 4.990 4.735 1.00 40.00 36 LEU D CA 1
ATOM 4983 C C . LEU D 1 40 ? -56.477 4.617 5.517 1.00 40.02 36 LEU D C 1
ATOM 4984 O O . LEU D 1 40 ? -56.315 5.016 6.668 1.00 40.03 36 LEU D O 1
ATOM 4989 N N . LEU D 1 41 ? -55.612 3.834 4.887 1.00 40.21 37 LEU D N 1
ATOM 4990 C CA . LEU D 1 41 ? -54.306 3.535 5.443 1.00 40.55 37 LEU D CA 1
ATOM 4991 C C . LEU D 1 41 ? -53.267 4.424 4.768 1.00 41.05 37 LEU D C 1
ATOM 4992 O O . LEU D 1 41 ? -53.239 4.534 3.541 1.00 40.72 37 LEU D O 1
ATOM 5005 N N . LEU D 1 43 ? -49.389 4.757 4.179 1.00 42.94 39 LEU D N 1
ATOM 5006 C CA . LEU D 1 43 ? -48.051 4.182 4.231 1.00 43.22 39 LEU D CA 1
ATOM 5007 C C . LEU D 1 43 ? -47.035 5.227 3.805 1.00 43.70 39 LEU D C 1
ATOM 5008 O O . LEU D 1 43 ? -47.119 5.777 2.702 1.00 43.60 39 LEU D O 1
ATOM 5013 N N . VAL D 1 44 ? -46.078 5.497 4.688 1.00 44.40 40 VAL D N 1
ATOM 5014 C CA . VAL D 1 44 ? -45.059 6.512 4.439 1.00 45.08 40 VAL D CA 1
ATOM 5015 C C . VAL D 1 44 ? -43.706 5.880 4.093 1.00 45.72 40 VAL D C 1
ATOM 5016 O O . VAL D 1 44 ? -43.041 5.289 4.949 1.00 45.86 40 VAL D O 1
ATOM 5020 N N . TYR D 1 45 ? -43.328 5.999 2.822 1.00 46.41 41 TYR D N 1
ATOM 5021 C CA . TYR D 1 45 ? -42.016 5.588 2.334 1.00 46.96 41 TYR D CA 1
ATOM 5022 C C . TYR D 1 45 ? -41.146 6.824 2.131 1.00 47.37 41 TYR D C 1
ATOM 5023 O O . TYR D 1 45 ? -41.663 7.923 1.926 1.00 47.51 41 TYR D O 1
ATOM 5032 N N . LYS D 1 46 ? -39.828 6.639 2.175 1.00 47.93 42 LYS D N 1
ATOM 5033 C CA . LYS D 1 46 ? -38.879 7.747 2.054 1.00 48.38 42 LYS D CA 1
ATOM 5034 C C . LYS D 1 46 ? -38.865 8.359 0.655 1.00 48.84 42 LYS D C 1
ATOM 5035 O O . LYS D 1 46 ? -38.820 9.582 0.501 1.00 48.81 42 LYS D O 1
ATOM 5037 N N . ASP D 1 47 ? -38.905 7.492 -0.353 1.00 49.41 43 ASP D N 1
ATOM 5038 C CA . ASP D 1 47 ? -38.866 7.892 -1.757 1.00 49.98 43 ASP D CA 1
ATOM 5039 C C . ASP D 1 47 ? -39.467 6.793 -2.627 1.00 50.30 43 ASP D C 1
ATOM 5040 O O . ASP D 1 47 ? -39.740 5.692 -2.143 1.00 50.35 43 ASP D O 1
ATOM 5045 N N . LYS D 1 48 ? -39.655 7.097 -3.910 1.00 50.80 44 LYS D N 1
ATOM 5046 C CA . LYS D 1 48 ? -40.230 6.164 -4.883 1.00 51.36 44 LYS D CA 1
ATOM 5047 C C . LYS D 1 48 ? -39.451 4.841 -4.992 1.00 51.83 44 LYS D C 1
ATOM 5048 O O . LYS D 1 48 ? -39.992 3.834 -5.458 1.00 51.88 44 LYS D O 1
ATOM 5054 N N . CYS D 1 49 ? -38.193 4.847 -4.546 1.00 52.34 45 CYS D N 1
ATOM 5055 C CA . CYS D 1 49 ? -37.336 3.659 -4.589 1.00 52.81 45 CYS D CA 1
ATOM 5056 C C . CYS D 1 49 ? -37.546 2.732 -3.397 1.00 52.68 45 CYS D C 1
ATOM 5057 O O . CYS D 1 49 ? -37.704 1.520 -3.571 1.00 52.66 45 CYS D O 1
ATOM 5060 N N . GLU D 1 50 ? -37.542 3.301 -2.193 1.00 52.68 46 GLU D N 1
ATOM 5061 C CA . GLU D 1 50 ? -37.857 2.548 -0.980 1.00 52.74 46 GLU D CA 1
ATOM 5062 C C . GLU D 1 50 ? -39.188 1.826 -1.173 1.00 52.80 46 GLU D C 1
ATOM 5063 O O . GLU D 1 50 ? -39.415 0.750 -0.618 1.00 52.80 46 GLU D O 1
ATOM 5065 N N . ARG D 1 51 ? -40.049 2.439 -1.986 1.00 52.90 47 ARG D N 1
ATOM 5066 C CA . ARG D 1 51 ? -41.328 1.875 -2.401 1.00 52.74 47 ARG D CA 1
ATOM 5067 C C . ARG D 1 51 ? -41.131 0.815 -3.480 1.00 52.90 47 ARG D C 1
ATOM 5068 O O . ARG D 1 51 ? -41.615 -0.308 -3.335 1.00 52.95 47 ARG D O 1
ATOM 5076 N N . SER D 1 52 ? -40.423 1.179 -4.553 1.00 53.04 48 SER D N 1
ATOM 5077 C CA . SER D 1 52 ? -40.183 0.275 -5.688 1.00 53.15 48 SER D CA 1
ATOM 5078 C C . SER D 1 52 ? -39.524 -1.037 -5.283 1.00 53.05 48 SER D C 1
ATOM 5079 O O . SER D 1 52 ? -39.841 -2.084 -5.841 1.00 53.03 48 SER D O 1
ATOM 5082 N N . LYS D 1 53 ? -38.613 -0.968 -4.312 1.00 52.97 49 LYS D N 1
ATOM 5083 C CA . LYS D 1 53 ? -37.889 -2.141 -3.826 1.00 52.82 49 LYS D CA 1
ATOM 5084 C C . LYS D 1 53 ? -38.715 -2.949 -2.823 1.00 52.75 49 LYS D C 1
ATOM 5085 O O . LYS D 1 53 ? -38.266 -3.987 -2.333 1.00 52.81 49 LYS D O 1
ATOM 5087 N N . GLY D 1 54 ? -39.919 -2.463 -2.523 1.00 52.68 50 GLY D N 1
ATOM 5088 C CA . GLY D 1 54 ? -40.858 -3.152 -1.635 1.00 52.57 50 GLY D CA 1
ATOM 5089 C C . GLY D 1 54 ? -40.405 -3.281 -0.190 1.00 52.41 50 GLY D C 1
ATOM 5090 O O . GLY D 1 54 ? -40.745 -4.253 0.485 1.00 52.42 50 GLY D O 1
ATOM 5091 N N . LEU D 1 55 ? -39.643 -2.296 0.282 1.00 52.19 51 LEU D N 1
ATOM 5092 C CA . LEU D 1 55 ? -39.148 -2.275 1.658 1.00 51.89 51 LEU D CA 1
ATOM 5093 C C . LEU D 1 55 ? -40.257 -1.897 2.640 1.00 51.67 51 LEU D C 1
ATOM 5094 O O . LEU D 1 55 ? -41.315 -1.413 2.236 1.00 51.82 51 LEU D O 1
ATOM 5096 N N . ARG D 1 56 ? -40.012 -2.129 3.927 1.00 51.27 52 ARG D N 1
ATOM 5097 C CA . ARG D 1 56 ? -40.952 -1.755 4.975 1.00 50.75 52 ARG D CA 1
ATOM 5098 C C . ARG D 1 56 ? -41.158 -0.246 4.956 1.00 50.28 52 ARG D C 1
ATOM 5099 O O . ARG D 1 56 ? -40.210 0.513 4.724 1.00 50.38 52 ARG D O 1
ATOM 5107 N N . GLU D 1 57 ? -42.400 0.179 5.185 1.00 49.44 53 GLU D N 1
ATOM 5108 C CA . GLU D 1 57 ? -42.730 1.598 5.280 1.00 48.38 53 GLU D CA 1
ATOM 5109 C C . GLU D 1 57 ? -42.103 2.195 6.536 1.00 47.95 53 GLU D C 1
ATOM 5110 O O . GLU D 1 57 ? -41.998 1.518 7.561 1.00 48.03 53 GLU D O 1
ATOM 5116 N N . ARG D 1 58 ? -41.684 3.455 6.449 1.00 47.17 54 ARG D N 1
ATOM 5117 C CA . ARG D 1 58 ? -41.064 4.143 7.585 1.00 46.53 54 ARG D CA 1
ATOM 5118 C C . ARG D 1 58 ? -42.064 4.500 8.692 1.00 45.80 54 ARG D C 1
ATOM 5119 O O . ARG D 1 58 ? -41.686 4.578 9.861 1.00 45.80 54 ARG D O 1
ATOM 5127 N N . SER D 1 59 ? -43.327 4.722 8.319 1.00 44.95 55 SER D N 1
ATOM 5128 C CA . SER D 1 59 ? -44.420 4.940 9.282 1.00 44.10 55 SER D CA 1
ATOM 5129 C C . SER D 1 59 ? -45.792 4.645 8.668 1.00 43.33 55 SER D C 1
ATOM 5130 O O . SER D 1 59 ? -45.922 4.572 7.444 1.00 43.28 55 SER D O 1
ATOM 5133 N N . SER D 1 60 ? -46.806 4.474 9.519 1.00 42.32 56 SER D N 1
ATOM 5134 C CA . SER D 1 60 ? -48.177 4.226 9.053 1.00 41.54 56 SER D CA 1
ATOM 5135 C C . SE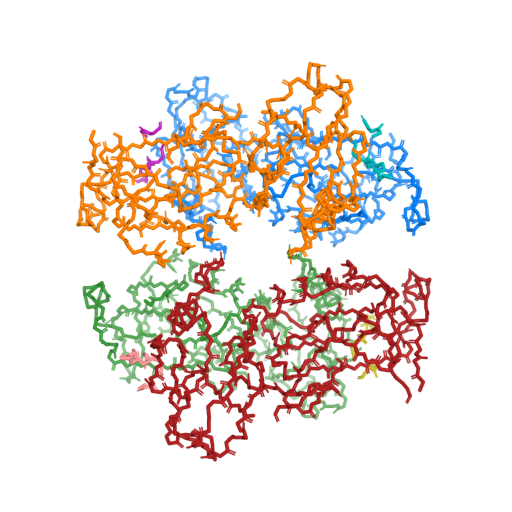R D 1 60 ? -49.243 4.801 9.986 1.00 41.09 56 SER D C 1
ATOM 5136 O O . SER D 1 60 ? -49.034 4.887 11.201 1.00 41.07 56 SER D O 1
ATOM 5139 N N . LEU D 1 61 ? -50.383 5.191 9.410 1.00 40.36 57 LEU D N 1
ATOM 5140 C CA . LEU D 1 61 ? -51.539 5.645 10.188 1.00 39.74 57 LEU D CA 1
ATOM 5141 C C . LEU D 1 61 ? -52.862 5.198 9.558 1.00 39.26 57 LEU D C 1
ATOM 5142 O O . LEU D 1 61 ? -53.012 5.216 8.338 1.00 39.15 57 LEU D O 1
ATOM 5147 N N . THR D 1 62 ? -53.808 4.786 10.400 1.00 38.74 58 THR D N 1
ATOM 5148 C CA . THR D 1 62 ? -55.146 4.403 9.951 1.00 38.54 58 THR D CA 1
ATOM 5149 C C . THR D 1 62 ? -56.164 5.485 10.325 1.00 38.47 58 THR D C 1
ATOM 5150 O O . THR D 1 62 ? -56.212 5.941 11.470 1.00 38.42 58 THR D O 1
ATOM 5154 N N . LEU D 1 63 ? -56.961 5.897 9.342 1.00 38.30 59 LEU D N 1
ATOM 5155 C CA . LEU D 1 63 ? -58.009 6.886 9.552 1.00 38.23 59 LEU D CA 1
ATOM 5156 C C . LEU D 1 63 ? -59.356 6.181 9.512 1.00 38.27 59 LEU D C 1
ATOM 5157 O O . LEU D 1 63 ? -59.820 5.765 8.451 1.00 38.00 59 LEU D O 1
ATOM 5162 N N . GLU D 1 64 ? -59.977 6.066 10.683 1.00 38.40 60 GLU D N 1
ATOM 5163 C CA . GLU D 1 64 ? -61.061 5.106 10.904 1.00 38.52 60 GLU D CA 1
ATOM 5164 C C . GLU D 1 64 ? -62.498 5.645 10.880 1.00 38.29 60 GLU D C 1
ATOM 5165 O O . GLU D 1 64 ? -63.456 4.859 10.865 1.00 38.45 60 GLU D O 1
ATOM 5171 N N . ASP D 1 65 ? -62.651 6.967 10.854 1.00 37.75 61 ASP D N 1
ATOM 5172 C CA . ASP D 1 65 ? -63.984 7.582 10.862 1.00 37.22 61 ASP D CA 1
ATOM 5173 C C . ASP D 1 65 ? -64.069 8.823 9.959 1.00 36.61 61 ASP D C 1
ATOM 5174 O O . ASP D 1 65 ? -64.291 9.938 10.428 1.00 36.49 61 ASP D O 1
ATOM 5179 N N . ILE D 1 66 ? -63.902 8.611 8.657 1.00 35.91 62 ILE D N 1
ATOM 5180 C CA . ILE D 1 66 ? -63.793 9.707 7.694 1.00 35.02 62 ILE D CA 1
ATOM 5181 C C . ILE D 1 66 ? -65.120 10.445 7.490 1.00 34.74 62 ILE D C 1
ATOM 5182 O O . ILE D 1 66 ? -66.162 9.822 7.267 1.00 34.36 62 ILE D O 1
ATOM 5187 N N . CYS D 1 67 ? -65.042 11.776 7.573 1.00 34.37 63 CYS D N 1
ATOM 5188 C CA . CYS D 1 67 ? -66.183 12.686 7.487 1.00 34.19 63 CYS D CA 1
ATOM 5189 C C . CYS D 1 67 ? -66.333 13.339 6.123 1.00 33.79 63 CYS D C 1
ATOM 5190 O O . CYS D 1 67 ? -67.445 13.653 5.697 1.00 33.94 63 CYS D O 1
ATOM 5193 N N . GLY D 1 68 ? -65.209 13.599 5.470 1.00 33.30 64 GLY D N 1
ATOM 5194 C CA . GLY D 1 68 ? -65.217 14.297 4.197 1.00 32.91 64 GLY D CA 1
ATOM 5195 C C . GLY D 1 68 ? -63.835 14.744 3.783 1.00 32.62 64 GLY D C 1
ATOM 5196 O O . GLY D 1 68 ? -62.868 14.575 4.525 1.00 32.49 64 GLY D O 1
ATOM 5197 N N . LEU D 1 69 ? -63.753 15.297 2.579 1.00 32.45 65 LEU D N 1
ATOM 5198 C CA . LEU D 1 69 ? -62.522 15.864 2.054 1.00 32.39 65 LEU D CA 1
ATOM 5199 C C . LEU D 1 69 ? -62.713 17.348 1.793 1.00 32.42 65 LEU D C 1
ATOM 5200 O O . LEU D 1 69 ? -63.713 17.758 1.198 1.00 32.30 65 LEU D O 1
ATOM 5205 N N . GLU D 1 70 ? -61.749 18.148 2.233 1.00 32.44 66 GLU D N 1
ATOM 5206 C CA . GLU D 1 70 ? -61.793 19.590 2.010 1.00 32.65 66 GLU D CA 1
ATOM 5207 C C . GLU D 1 70 ? -60.489 20.067 1.352 1.00 32.19 66 GLU D C 1
ATOM 5208 O O . GLU D 1 70 ? -59.451 20.142 2.011 1.00 31.91 66 GLU D O 1
ATOM 5214 N N . PRO D 1 71 ? -60.549 20.370 0.042 1.00 31.97 67 PRO D N 1
ATOM 5215 C CA . PRO D 1 71 ? -59.424 20.794 -0.783 1.00 32.02 67 PRO D CA 1
ATOM 5216 C C . PRO D 1 71 ? -59.224 22.310 -0.804 1.00 32.29 67 PRO D C 1
ATOM 5217 O O . PRO D 1 71 ? -59.923 23.041 -0.087 1.00 32.26 67 PRO D O 1
ATOM 5221 N N . ALA D 1 72 ? -58.271 22.763 -1.624 1.00 32.48 68 ALA D N 1
ATOM 5222 C CA . ALA D 1 72 ? -57.990 24.193 -1.844 1.00 32.66 68 ALA D CA 1
ATOM 5223 C C . ALA D 1 72 ? -57.875 25.030 -0.561 1.00 32.81 68 ALA D C 1
ATOM 5224 O O . ALA D 1 72 ? -58.264 26.198 -0.532 1.00 32.93 68 ALA D O 1
ATOM 5226 N N . LEU D 1 73 ? -57.349 24.425 0.496 1.00 33.08 69 LEU D N 1
ATOM 5227 C CA . LEU D 1 73 ? -57.165 25.126 1.759 1.00 33.46 69 LEU D CA 1
ATOM 5228 C C . LEU D 1 73 ? -55.705 25.533 1.904 1.00 33.70 69 LEU D C 1
ATOM 5229 O O . LEU D 1 73 ? -54.816 24.687 1.796 1.00 33.78 69 LEU D O 1
ATOM 5234 N N . PRO D 1 74 ? -55.447 26.831 2.135 1.00 33.78 70 PRO D N 1
ATOM 5235 C CA . PRO D 1 74 ? -54.073 27.248 2.385 1.00 33.80 70 PRO D CA 1
ATOM 5236 C C . PRO D 1 74 ? -53.680 26.952 3.831 1.00 33.63 70 PRO D C 1
ATOM 5237 O O . PRO D 1 74 ? -54.409 27.327 4.758 1.00 33.61 70 PRO D O 1
ATOM 5241 N N . TYR D 1 75 ? -52.546 26.280 4.019 1.00 33.25 71 TYR D N 1
ATOM 5242 C CA . TYR D 1 75 ? -52.115 25.878 5.358 1.00 33.04 71 TYR D CA 1
ATOM 5243 C C . TYR D 1 75 ? -50.592 25.785 5.515 1.00 32.88 71 TYR D C 1
ATOM 5244 O O . TYR D 1 75 ? -49.908 25.161 4.703 1.00 32.77 71 TYR D O 1
ATOM 5253 N N . GLU D 1 76 ? -50.087 26.411 6.577 1.00 32.84 72 GLU D N 1
ATOM 5254 C CA . GLU D 1 76 ? -48.648 26.486 6.898 1.00 32.94 72 GLU D CA 1
ATOM 5255 C C . GLU D 1 76 ? -47.711 26.704 5.696 1.00 32.91 72 GLU D C 1
ATOM 5256 O O . GLU D 1 76 ? -46.792 25.920 5.452 1.00 32.97 72 GLU D O 1
ATOM 5262 N N . GLY D 1 77 ? -47.955 27.776 4.951 1.00 32.89 73 GLY D N 1
ATOM 5263 C CA . GLY D 1 77 ? -47.076 28.163 3.850 1.00 33.13 73 GLY D CA 1
ATOM 5264 C C . GLY D 1 77 ? -47.428 27.546 2.515 1.00 33.15 73 GLY D C 1
ATOM 5265 O O . GLY D 1 77 ? -46.964 27.996 1.470 1.00 33.20 73 GLY D O 1
ATOM 5266 N N . LEU D 1 78 ? -48.256 26.509 2.548 1.00 33.37 74 LEU D N 1
ATOM 5267 C CA . LEU D 1 78 ? -48.623 25.797 1.336 1.00 33.28 74 LEU D CA 1
ATOM 5268 C C . LEU D 1 78 ? -49.997 26.222 0.851 1.00 32.92 74 LEU D C 1
ATOM 5269 O O . LEU D 1 78 ? -50.939 26.349 1.641 1.00 32.97 74 LEU D O 1
ATOM 5274 N N . ALA D 1 79 ? -50.085 26.453 -0.455 1.00 32.43 75 ALA D N 1
ATOM 5275 C CA . ALA D 1 79 ? -51.289 26.962 -1.087 1.00 32.07 75 ALA D CA 1
ATOM 5276 C C . ALA D 1 79 ? -52.282 25.845 -1.369 1.00 31.96 75 ALA D C 1
ATOM 5277 O O . ALA D 1 79 ? -53.494 26.048 -1.297 1.00 31.93 75 ALA D O 1
ATOM 5279 N N . HIS D 1 80 ? -51.754 24.668 -1.692 1.00 31.82 76 HIS D N 1
ATOM 5280 C CA . HIS D 1 80 ? -52.562 23.533 -2.128 1.00 31.57 76 HIS D CA 1
ATOM 5281 C C . HIS D 1 80 ? -52.456 22.368 -1.149 1.00 31.31 76 HIS D C 1
ATOM 5282 O O . HIS D 1 80 ? -51.575 21.509 -1.273 1.00 31.15 76 HIS D O 1
ATOM 5289 N N . THR D 1 81 ? -53.351 22.357 -0.163 1.00 30.99 77 THR D N 1
ATOM 5290 C CA . THR D 1 81 ? -53.432 21.249 0.779 1.00 30.68 77 THR D CA 1
ATOM 5291 C C . THR D 1 81 ? -54.823 20.625 0.806 1.00 30.55 77 THR D C 1
ATOM 5292 O O . THR D 1 81 ? -55.846 21.323 0.755 1.00 30.67 77 THR D O 1
ATOM 5296 N N . LEU D 1 82 ? -54.845 19.300 0.885 1.00 30.13 78 LEU D N 1
ATOM 5297 C CA . LEU D 1 82 ? -56.082 18.551 0.988 1.00 29.26 78 LEU D CA 1
ATOM 5298 C C . LEU D 1 82 ? -56.246 18.061 2.414 1.00 29.07 78 LEU D C 1
ATOM 5299 O O . LEU D 1 82 ? -55.339 17.454 2.983 1.00 29.03 78 LEU D O 1
ATOM 5304 N N . ALA D 1 83 ? -57.409 18.334 2.986 1.00 28.91 79 ALA D N 1
ATOM 5305 C CA . ALA D 1 83 ? -57.742 17.850 4.310 1.00 29.01 79 ALA D CA 1
ATOM 5306 C C . ALA D 1 83 ? -58.587 16.581 4.231 1.00 29.28 79 ALA D C 1
ATOM 5307 O O . ALA D 1 83 ? -59.613 16.544 3.548 1.00 29.22 79 ALA D O 1
ATOM 5309 N N . ILE D 1 84 ? -58.135 15.541 4.925 1.00 29.45 80 ILE D N 1
ATOM 5310 C CA . ILE D 1 84 ? -58.954 14.368 5.187 1.00 29.62 80 ILE D CA 1
ATOM 5311 C C . ILE D 1 84 ? -59.520 14.531 6.594 1.00 30.06 80 ILE D C 1
ATOM 5312 O O . ILE D 1 84 ? -58.775 14.536 7.577 1.00 30.15 80 ILE D O 1
ATOM 5317 N N . ILE D 1 85 ? -60.837 14.689 6.672 1.00 30.56 81 ILE D N 1
ATOM 5318 C CA . ILE D 1 85 ? -61.509 15.030 7.918 1.00 31.24 81 ILE D CA 1
ATOM 5319 C C . ILE D 1 85 ? -62.094 13.779 8.541 1.00 31.98 81 ILE D C 1
ATOM 5320 O O . ILE D 1 85 ? -62.817 13.030 7.885 1.00 32.28 81 ILE D O 1
ATOM 5325 N N . CYS D 1 86 ? -61.766 13.552 9.807 1.00 32.67 82 CYS D N 1
ATOM 5326 C CA . CYS D 1 86 ? -62.296 12.417 10.546 1.00 33.43 82 CYS D CA 1
ATOM 5327 C C . CYS D 1 86 ? -63.018 12.943 11.759 1.00 33.75 82 CYS D C 1
ATOM 5328 O O . CYS D 1 86 ? -62.803 14.088 12.155 1.00 33.96 82 CYS D O 1
ATOM 5331 N N . LEU D 1 87 ? -63.875 12.111 12.344 1.00 34.31 83 LEU D N 1
ATOM 5332 C CA . LEU D 1 87 ? -64.613 12.477 13.555 1.00 34.88 83 LEU D CA 1
ATOM 5333 C C . LEU D 1 87 ? -63.711 12.849 14.728 1.00 35.12 83 LEU D C 1
ATOM 5334 O O . LEU D 1 87 ? -64.099 13.662 15.562 1.00 35.61 83 LEU D O 1
ATOM 5339 N N . SER D 1 88 ? -62.512 12.271 14.779 1.00 35.39 84 SER D N 1
ATOM 5340 C CA . SER D 1 88 ? -61.602 12.460 15.912 1.00 35.83 84 SER D CA 1
ATOM 5341 C C . SER D 1 88 ? -60.342 13.275 15.589 1.00 35.97 84 SER D C 1
ATOM 5342 O O . SER D 1 88 ? -59.681 13.778 16.500 1.00 36.01 84 SER D O 1
ATOM 5345 N N . GLN D 1 89 ? -60.004 13.394 14.307 1.00 36.19 85 GLN D N 1
ATOM 5346 C CA . GLN D 1 89 ? -58.865 14.221 13.882 1.00 36.38 85 GLN D CA 1
ATOM 5347 C C . GLN D 1 89 ? -59.015 14.697 12.431 1.00 36.27 85 GLN D C 1
ATOM 5348 O O . GLN D 1 89 ? -59.966 14.320 11.755 1.00 36.30 85 GLN D O 1
ATOM 5354 N N . ALA D 1 90 ? -58.097 15.549 11.977 1.00 36.21 86 ALA D N 1
ATOM 5355 C CA . ALA D 1 90 ? -58.054 15.962 10.577 1.00 36.20 86 ALA D CA 1
ATOM 5356 C C . ALA D 1 90 ? -56.619 15.928 10.068 1.00 36.40 86 ALA D C 1
ATOM 5357 O O . ALA D 1 90 ? -55.714 16.473 10.705 1.00 36.31 86 ALA D O 1
ATOM 5359 N N . VAL D 1 91 ? -56.419 15.280 8.922 1.00 36.49 87 VAL D N 1
ATOM 5360 C CA . VAL D 1 91 ? -55.083 15.097 8.358 1.00 36.69 87 VAL D CA 1
ATOM 5361 C C . VAL D 1 91 ? -54.865 16.037 7.173 1.00 36.99 87 VAL D C 1
ATOM 5362 O O . VAL D 1 91 ? -55.744 16.192 6.324 1.00 37.06 87 VAL D O 1
ATOM 5374 N N . LEU D 1 93 ? -52.588 16.994 3.831 1.00 37.67 89 LEU D N 1
ATOM 5375 C CA . LEU D 1 93 ? -51.640 16.531 2.819 1.00 37.62 89 LEU D CA 1
ATOM 5376 C C . LEU D 1 93 ? -51.198 17.700 1.946 1.00 37.71 89 LEU D C 1
ATOM 5377 O O . LEU D 1 93 ? -52.030 18.481 1.479 1.00 37.96 89 LEU D O 1
ATOM 5382 N N . GLY D 1 94 ? -49.890 17.814 1.729 1.00 37.71 90 GLY D N 1
ATOM 5383 C CA . GLY D 1 94 ? -49.316 18.954 1.019 1.00 37.57 90 GLY D CA 1
ATOM 5384 C C . GLY D 1 94 ? -48.855 18.617 -0.380 1.00 37.65 90 GLY D C 1
ATOM 5385 O O . GLY D 1 94 ? -48.130 17.644 -0.586 1.00 37.68 90 GLY D O 1
ATOM 5386 N N . PHE D 1 95 ? -49.275 19.435 -1.340 1.00 37.73 91 PHE D N 1
ATOM 5387 C CA . PHE D 1 95 ? -48.920 19.246 -2.740 1.00 37.89 91 PHE D CA 1
ATOM 5388 C C . PHE D 1 95 ? -48.143 20.452 -3.283 1.00 38.32 91 PHE D C 1
ATOM 5389 O O . PHE D 1 95 ? -48.045 21.478 -2.619 1.00 38.27 91 PHE D O 1
ATOM 5397 N N . ASP D 1 96 ? -47.570 20.306 -4.475 1.00 38.89 92 ASP D N 1
ATOM 5398 C CA . ASP D 1 96 ? -46.839 21.382 -5.134 1.00 39.46 92 ASP D CA 1
ATOM 5399 C C . ASP D 1 96 ? -47.742 22.072 -6.138 1.00 39.69 92 ASP D C 1
ATOM 5400 O O . ASP D 1 96 ? -47.743 23.303 -6.251 1.00 40.09 92 ASP D O 1
ATOM 5405 N N . SER D 1 97 ? -48.505 21.266 -6.872 1.00 39.80 93 SER D N 1
ATOM 5406 C CA . SER D 1 97 ? -49.429 21.771 -7.879 1.00 39.93 93 SER D CA 1
ATOM 5407 C C . SER D 1 97 ? -50.884 21.662 -7.438 1.00 39.97 93 SER D C 1
ATOM 5408 O O . SER D 1 97 ? -51.244 20.833 -6.596 1.00 40.00 93 SER D O 1
ATOM 5411 N N . HIS D 1 98 ? -51.707 22.524 -8.021 1.00 39.95 94 HIS D N 1
ATOM 5412 C CA . HIS D 1 98 ? -53.146 22.499 -7.853 1.00 39.86 94 HIS D CA 1
ATOM 5413 C C . HIS D 1 98 ? -53.742 21.220 -8.457 1.00 40.12 94 HIS D C 1
ATOM 5414 O O . HIS D 1 98 ? -54.731 20.696 -7.946 1.00 39.85 94 HIS D O 1
ATOM 5421 N N . GLU D 1 99 ? -53.132 20.719 -9.533 1.00 40.50 95 GLU D N 1
ATOM 5422 C CA . GLU D 1 99 ? -53.687 19.576 -10.267 1.00 40.90 95 GLU D CA 1
ATOM 5423 C C . GLU D 1 99 ? -53.524 18.247 -9.528 1.00 40.90 95 GLU D C 1
ATOM 5424 O O . GLU D 1 99 ? -54.439 17.419 -9.539 1.00 40.82 95 GLU D O 1
ATOM 5430 N N . ALA D 1 100 ? -52.369 18.052 -8.893 1.00 41.03 96 ALA D N 1
ATOM 5431 C CA . ALA D 1 100 ? -52.106 16.845 -8.106 1.00 41.31 96 ALA D CA 1
ATOM 5432 C C . ALA D 1 100 ? -53.068 16.783 -6.926 1.00 41.58 96 ALA D C 1
ATOM 5433 O O . ALA D 1 100 ? -53.633 15.736 -6.613 1.00 41.57 96 ALA D O 1
ATOM 5443 N N . CYS D 1 102 ? -56.083 18.236 -6.689 1.00 40.17 98 CYS D N 1
ATOM 5444 C CA . CYS D 1 102 ? -57.406 17.918 -7.216 1.00 39.15 98 CYS D CA 1
ATOM 5445 C C . CYS D 1 102 ? -57.508 16.469 -7.685 1.00 38.10 98 CYS D C 1
ATOM 5446 O O . CYS D 1 102 ? -58.581 15.866 -7.612 1.00 37.85 98 CYS D O 1
ATOM 5449 N N . ALA D 1 103 ? -56.393 15.926 -8.173 1.00 36.71 99 ALA D N 1
ATOM 5450 C CA . ALA D 1 103 ? -56.327 14.535 -8.602 1.00 35.51 99 ALA D CA 1
ATOM 5451 C C . ALA D 1 103 ? -56.611 13.612 -7.426 1.00 34.72 99 ALA D C 1
ATOM 5452 O O . ALA D 1 103 ? -57.408 12.680 -7.539 1.00 34.49 99 ALA D O 1
ATOM 5454 N N . TRP D 1 104 ? -55.960 13.889 -6.299 1.00 33.62 100 TRP D N 1
ATOM 5455 C CA . TRP D 1 104 ? -56.125 13.089 -5.097 1.00 32.91 100 TRP D CA 1
ATOM 5456 C C . TRP D 1 104 ? -57.513 13.285 -4.490 1.00 32.31 100 TRP D C 1
ATOM 5457 O O . TRP D 1 104 ? -58.145 12.318 -4.072 1.00 32.20 100 TRP D O 1
ATOM 5468 N N . ASP D 1 105 ? -57.985 14.532 -4.462 1.00 31.39 101 ASP D N 1
ATOM 5469 C CA . ASP D 1 105 ? -59.341 14.834 -4.029 1.00 30.42 101 ASP D CA 1
ATOM 5470 C C . ASP D 1 105 ? -60.368 14.049 -4.846 1.00 30.16 101 ASP D C 1
ATOM 5471 O O . ASP D 1 105 ? -61.266 13.431 -4.280 1.00 30.13 101 ASP D O 1
ATOM 5476 N N . THR D 1 106 ? -60.224 14.060 -6.170 1.00 29.59 102 THR D N 1
ATOM 5477 C CA . THR D 1 106 ? -61.178 13.379 -7.052 1.00 29.05 102 THR D CA 1
ATOM 5478 C C . THR D 1 106 ? -61.145 11.860 -6.864 1.00 28.67 102 THR D C 1
ATOM 5479 O O . THR D 1 106 ? -62.187 11.235 -6.675 1.00 28.84 102 THR D O 1
ATOM 5483 N N . ARG D 1 107 ? -59.945 11.287 -6.886 1.00 28.29 103 ARG D N 1
ATOM 5484 C CA . ARG D 1 107 ? -59.746 9.845 -6.725 1.00 27.80 103 ARG D CA 1
ATOM 5485 C C . ARG D 1 107 ? -60.205 9.319 -5.364 1.00 27.43 103 ARG D C 1
ATOM 5486 O O . ARG D 1 107 ? -60.800 8.238 -5.283 1.00 27.32 103 ARG D O 1
ATOM 5494 N N . ILE D 1 108 ? -59.934 10.081 -4.307 1.00 26.86 104 ILE D N 1
ATOM 5495 C CA . ILE D 1 108 ? -60.314 9.672 -2.956 1.00 26.54 104 ILE D CA 1
ATOM 5496 C C . ILE D 1 108 ? -61.823 9.765 -2.723 1.00 26.69 104 ILE D C 1
ATOM 5497 O O . ILE D 1 108 ? -62.402 8.850 -2.139 1.00 26.72 104 ILE D O 1
ATOM 5502 N N . ARG D 1 109 ? -62.458 10.845 -3.191 1.00 26.86 105 ARG D N 1
ATOM 5503 C CA . ARG D 1 109 ? -63.908 11.033 -3.011 1.00 27.03 105 ARG D CA 1
ATOM 5504 C C . ARG D 1 109 ? -64.676 9.860 -3.600 1.00 26.98 105 ARG D C 1
ATOM 5505 O O . ARG D 1 109 ? -65.549 9.283 -2.943 1.00 26.90 105 ARG D O 1
ATOM 5513 N N . TYR D 1 110 ? -64.335 9.522 -4.844 1.00 26.84 106 TYR D N 1
ATOM 5514 C CA . TYR D 1 110 ? -64.973 8.429 -5.566 1.00 26.71 106 TYR D CA 1
ATOM 5515 C C . TYR D 1 110 ? -64.742 7.074 -4.887 1.00 26.28 106 TYR D C 1
ATOM 5516 O O . TYR D 1 110 ? -65.626 6.222 -4.880 1.00 25.98 106 TYR D O 1
ATOM 5525 N N . ALA D 1 111 ? -63.555 6.885 -4.320 1.00 25.98 107 ALA D N 1
ATOM 5526 C CA . ALA D 1 111 ? -63.205 5.620 -3.686 1.00 25.90 107 ALA D CA 1
ATOM 5527 C C . ALA D 1 111 ? -63.936 5.405 -2.360 1.00 25.88 107 ALA D C 1
ATOM 5528 O O . ALA D 1 111 ? -64.315 4.282 -2.034 1.00 25.47 107 ALA D O 1
ATOM 5530 N N . LEU D 1 112 ? -64.149 6.486 -1.610 1.00 25.94 108 LEU D N 1
ATOM 5531 C CA . LEU D 1 112 ? -64.795 6.386 -0.298 1.00 25.81 108 LEU D CA 1
ATOM 5532 C C . LEU D 1 112 ? -66.327 6.260 -0.370 1.00 25.65 108 LEU D C 1
ATOM 5533 O O . LEU D 1 112 ? -66.996 6.110 0.659 1.00 25.40 108 LEU D O 1
ATOM 5538 N N . GLY D 1 113 ? -66.864 6.307 -1.586 1.00 25.39 109 GLY D N 1
ATOM 5539 C CA . GLY D 1 113 ? -68.289 6.110 -1.818 1.00 25.46 109 GLY D CA 1
ATOM 5540 C C . GLY D 1 113 ? -68.989 7.368 -2.271 1.00 25.35 109 GLY D C 1
ATOM 5541 O O . GLY D 1 113 ? -68.739 7.872 -3.365 1.00 25.41 109 GLY D O 1
ATOM 5542 N N . GLU D 1 114 ? -69.874 7.870 -1.420 1.00 25.40 110 GLU D N 1
ATOM 5543 C CA . GLU D 1 114 ? -70.614 9.093 -1.697 1.00 25.44 110 GLU D CA 1
ATOM 5544 C C . GLU D 1 114 ? -70.256 10.167 -0.676 1.00 25.25 110 GLU D C 1
ATOM 5545 O O . GLU D 1 114 ? -70.908 10.294 0.370 1.00 25.09 110 GLU D O 1
ATOM 5551 N N . VAL D 1 115 ? -69.203 10.919 -0.987 1.00 24.99 111 VAL D N 1
ATOM 5552 C CA . VAL D 1 115 ? -68.727 11.986 -0.118 1.00 25.04 111 VAL D CA 1
ATOM 5553 C C . VAL D 1 115 ? -68.773 13.339 -0.830 1.00 25.23 111 VAL D C 1
ATOM 5554 O O . VAL D 1 115 ? -68.074 13.571 -1.825 1.00 25.15 111 VAL D O 1
ATOM 5558 N N . HIS D 1 116 ? -69.633 14.215 -0.311 1.00 25.17 112 HIS D N 1
ATOM 5559 C CA . HIS D 1 116 ? -69.931 15.503 -0.939 1.00 25.05 112 HIS D CA 1
ATOM 5560 C C . HIS D 1 116 ? -69.687 16.681 -0.002 1.00 24.88 112 HIS D C 1
ATOM 5561 O O . HIS D 1 116 ? -69.820 16.559 1.217 1.00 24.68 112 HIS D O 1
ATOM 5568 N N . ARG D 1 117 ? -69.344 17.823 -0.590 1.00 24.97 113 ARG D N 1
ATOM 5569 C CA . ARG D 1 117 ? -69.142 19.061 0.163 1.00 25.06 113 ARG D CA 1
ATOM 5570 C C . ARG D 1 117 ? -69.949 20.211 -0.420 1.00 25.17 113 ARG D C 1
ATOM 5571 O O . ARG D 1 117 ? -69.997 20.412 -1.633 1.00 25.14 113 ARG D O 1
ATOM 5579 N N . PHE D 1 118 ? -70.584 20.961 0.467 1.00 25.64 114 PHE D N 1
ATOM 5580 C CA . PHE D 1 118 ? -71.296 22.169 0.102 1.00 25.70 114 PHE D CA 1
ATOM 5581 C C . PHE D 1 118 ? -70.870 23.275 1.053 1.00 26.41 114 PHE D C 1
ATOM 5582 O O . PHE D 1 118 ? -70.972 23.124 2.271 1.00 26.52 114 PHE D O 1
ATOM 5590 N N . HIS D 1 119 ? -70.362 24.374 0.500 1.00 27.35 115 HIS D N 1
ATOM 5591 C CA . HIS D 1 119 ? -70.019 25.554 1.305 1.00 27.96 115 HIS D CA 1
ATOM 5592 C C . HIS D 1 119 ? -71.262 26.381 1.595 1.00 27.82 115 HIS D C 1
ATOM 5593 O O . HIS D 1 119 ? -71.946 26.849 0.685 1.00 28.12 115 HIS D O 1
ATOM 5600 N N . VAL D 1 120 ? -71.563 26.527 2.876 1.00 27.85 116 VAL D N 1
ATOM 5601 C CA . VAL D 1 120 ? -72.800 27.163 3.314 1.00 27.87 116 VAL D CA 1
ATOM 5602 C C . VAL D 1 120 ? -72.522 28.204 4.391 1.00 28.09 116 VAL D C 1
ATOM 5603 O O . VAL D 1 120 ? -71.390 28.334 4.875 1.00 28.16 116 VAL D O 1
ATOM 5607 N N . THR D 1 121 ? -73.564 28.943 4.754 1.00 28.23 117 THR D N 1
ATOM 5608 C CA . THR D 1 121 ? -73.511 29.839 5.895 1.00 28.55 117 THR D CA 1
ATOM 5609 C C . THR D 1 121 ? -74.564 29.388 6.901 1.00 28.69 117 THR D C 1
ATOM 5610 O O . THR D 1 121 ? -75.770 29.396 6.612 1.00 28.68 117 THR D O 1
ATOM 5614 N N . VAL D 1 122 ? -74.086 28.971 8.069 1.00 28.66 118 VAL D N 1
ATOM 5615 C CA . VAL D 1 122 ? -74.942 28.468 9.131 1.00 28.98 118 VAL D CA 1
ATOM 5616 C C . VAL D 1 122 ? -75.761 29.592 9.773 1.00 29.34 118 VAL D C 1
ATOM 5617 O O . VAL D 1 122 ? -75.211 30.494 10.401 1.00 29.26 118 VAL D O 1
ATOM 5621 N N . ALA D 1 123 ? -77.077 29.526 9.593 1.00 29.79 119 ALA D N 1
ATOM 5622 C CA . ALA D 1 123 ? -78.001 30.497 10.175 1.00 30.44 119 ALA D CA 1
ATOM 5623 C C . ALA D 1 123 ? -77.944 30.489 11.698 1.00 30.95 119 ALA D C 1
ATOM 5624 O O . ALA D 1 123 ? -77.810 29.423 12.309 1.00 31.12 119 ALA D O 1
ATOM 5626 N N . PRO D 1 124 ? -78.027 31.683 12.318 1.00 31.44 120 PRO D N 1
ATOM 5627 C CA . PRO D 1 124 ? -78.113 31.762 13.777 1.00 31.87 120 PRO D CA 1
ATOM 5628 C C . PRO D 1 124 ? -79.433 31.183 14.262 1.00 32.26 120 PRO D C 1
ATOM 5629 O O . PRO D 1 124 ? -80.441 31.266 13.546 1.00 32.36 120 PRO D O 1
ATOM 5633 N N . GLY D 1 125 ? -79.425 30.585 15.449 1.00 32.69 121 GLY D N 1
ATOM 5634 C CA . GLY D 1 125 ? -80.651 30.018 16.015 1.00 33.14 121 GLY D CA 1
ATOM 5635 C C . GLY D 1 125 ? -80.558 28.639 16.644 1.00 33.44 121 GLY D C 1
ATOM 5636 O O . GLY D 1 125 ? -81.578 28.081 17.066 1.00 33.38 121 GLY D O 1
ATOM 5637 N N . THR D 1 126 ? -79.343 28.089 16.710 1.00 33.56 122 THR D N 1
ATOM 5638 C CA . THR D 1 126 ? -79.119 26.756 17.275 1.00 33.58 122 THR D CA 1
ATOM 5639 C C . THR D 1 126 ? -77.868 26.733 18.143 1.00 33.95 122 THR D C 1
ATOM 5640 O O . THR D 1 126 ? -77.196 27.750 18.321 1.00 34.01 122 THR D O 1
ATOM 5644 N N . LYS D 1 127 ? -77.566 25.551 18.669 1.00 34.43 123 LYS D N 1
ATOM 5645 C CA . LYS D 1 127 ? -76.348 25.293 19.437 1.00 34.87 123 LYS D CA 1
ATOM 5646 C C . LYS D 1 127 ? -75.096 25.474 18.570 1.00 34.79 123 LYS D C 1
ATOM 5647 O O . LYS D 1 127 ? -73.999 25.673 19.091 1.00 34.89 123 LYS D O 1
ATOM 5653 N N . LEU D 1 128 ? -75.272 25.380 17.251 1.00 34.63 124 LEU D N 1
ATOM 5654 C CA . LEU D 1 128 ? -74.187 25.576 16.295 1.00 34.50 124 LEU D CA 1
ATOM 5655 C C . LEU D 1 128 ? -73.889 27.051 16.121 1.00 34.50 124 LEU D C 1
ATOM 5656 O O . LEU D 1 128 ? -74.806 27.863 15.964 1.00 34.57 124 LEU D O 1
ATOM 5661 N N . GLU D 1 129 ? -72.606 27.396 16.132 1.00 34.32 125 GLU D N 1
ATOM 5662 C CA . GLU D 1 129 ? -72.212 28.771 15.910 1.00 34.41 125 GLU D CA 1
ATOM 5663 C C . GLU D 1 129 ? -72.587 29.161 14.485 1.00 33.74 125 GLU D C 1
ATOM 5664 O O . GLU D 1 129 ? -72.449 28.360 13.552 1.00 33.74 125 GLU D O 1
ATOM 5670 N N . SER D 1 130 ? -73.089 30.381 14.326 1.00 32.77 126 SER D N 1
ATOM 5671 C CA . SER D 1 130 ? -73.554 30.836 13.027 1.00 31.99 126 SER D CA 1
ATOM 5672 C C . SER D 1 130 ? -72.374 31.270 12.175 1.00 31.23 126 SER D C 1
ATOM 5673 O O . SER D 1 130 ? -71.308 31.569 12.701 1.00 31.08 126 SER D O 1
ATOM 5676 N N . GLY D 1 131 ? -72.565 31.277 10.859 1.00 30.52 127 GLY D N 1
ATOM 5677 C CA . GLY D 1 131 ? -71.538 31.749 9.940 1.00 29.93 127 GLY D CA 1
ATOM 5678 C C . GLY D 1 131 ? -70.995 30.702 8.984 1.00 29.38 127 GLY D C 1
ATOM 5679 O O . GLY D 1 131 ? -71.493 29.576 8.945 1.00 29.28 127 GLY D O 1
ATOM 5680 N N . PRO D 1 132 ? -69.958 31.071 8.205 1.00 29.08 128 PRO D N 1
ATOM 5681 C CA . PRO D 1 132 ? -69.437 30.186 7.158 1.00 28.63 128 PRO D CA 1
ATOM 5682 C C . PRO D 1 132 ? -69.008 28.825 7.701 1.00 28.08 128 PRO D C 1
ATOM 5683 O O . PRO D 1 132 ? -68.381 28.736 8.757 1.00 28.16 128 PRO D O 1
ATOM 5687 N N . ALA D 1 133 ? -69.397 27.779 6.985 1.00 27.49 129 ALA D N 1
ATOM 5688 C CA . ALA D 1 133 ? -69.033 26.407 7.308 1.00 26.79 129 ALA D CA 1
ATOM 5689 C C . ALA D 1 133 ? -69.196 25.580 6.049 1.00 26.39 129 ALA D C 1
ATOM 5690 O O . ALA D 1 133 ? -69.734 26.055 5.041 1.00 26.19 129 ALA D O 1
ATOM 5692 N N . THR D 1 134 ? -68.726 24.343 6.100 1.00 25.94 130 THR D N 1
ATOM 5693 C CA . THR D 1 134 ? -68.964 23.412 5.005 1.00 25.75 130 THR D CA 1
ATOM 5694 C C . THR D 1 134 ? -69.658 22.140 5.487 1.00 25.11 130 THR D C 1
ATOM 5695 O O . THR D 1 134 ? -69.210 21.492 6.433 1.00 24.91 130 THR D O 1
ATOM 5699 N N . LEU D 1 135 ? -70.779 21.821 4.844 1.00 24.63 131 LEU D N 1
ATOM 5700 C CA . LEU D 1 135 ? -71.520 20.582 5.099 1.00 24.10 131 LEU D CA 1
ATOM 5701 C C . LEU D 1 135 ? -70.884 19.431 4.319 1.00 23.67 131 LEU D C 1
ATOM 5702 O O . LEU D 1 135 ? -70.784 19.491 3.090 1.00 23.62 131 LEU D O 1
ATOM 5707 N N . HIS D 1 136 ? -70.431 18.410 5.043 1.00 23.35 132 HIS D N 1
ATOM 5708 C CA . HIS D 1 136 ? -69.849 17.206 4.444 1.00 23.04 132 HIS D CA 1
ATOM 5709 C C . HIS D 1 136 ? -70.800 16.026 4.604 1.00 23.16 132 HIS D C 1
ATOM 5710 O O . HIS D 1 136 ? -71.239 15.716 5.713 1.00 22.77 132 HIS D O 1
ATOM 5717 N N . LEU D 1 137 ? -71.130 15.387 3.488 1.00 23.72 133 LEU D N 1
ATOM 5718 C CA . LEU D 1 137 ? -71.924 14.161 3.501 1.00 24.48 133 LEU D CA 1
ATOM 5719 C C . LEU D 1 137 ? -71.027 12.987 3.124 1.00 24.99 133 LEU D C 1
ATOM 5720 O O . LEU D 1 137 ? -70.586 12.879 1.981 1.00 25.08 133 LEU D O 1
ATOM 5725 N N . CYS D 1 138 ? -70.748 12.122 4.089 1.00 25.89 134 CYS D N 1
ATOM 5726 C CA . CYS D 1 138 ? -69.940 10.944 3.836 1.00 26.46 134 CYS D CA 1
ATOM 5727 C C . CYS D 1 138 ? -70.788 9.708 4.059 1.00 27.01 134 CYS D C 1
ATOM 5728 O O . CYS D 1 138 ? -70.898 9.220 5.187 1.00 27.18 134 CYS D O 1
ATOM 5731 N N . ASN D 1 139 ? -71.400 9.224 2.981 1.00 27.55 135 ASN D N 1
ATOM 5732 C CA . ASN D 1 139 ? -72.247 8.027 3.007 1.00 28.37 135 ASN D CA 1
ATOM 5733 C C . ASN D 1 139 ? -73.297 8.053 4.111 1.00 29.23 135 ASN D C 1
ATOM 5734 O O . ASN D 1 139 ? -74.388 8.598 3.929 1.00 29.59 135 ASN D O 1
ATOM 5739 N N . ASP D 1 140 ? -72.935 7.466 5.250 1.00 30.27 136 ASP D N 1
ATOM 5740 C CA . ASP D 1 140 ? -73.778 7.358 6.442 1.00 30.99 136 ASP D CA 1
ATOM 5741 C C . ASP D 1 140 ? -74.049 8.685 7.133 1.00 30.86 136 ASP D C 1
ATOM 5742 O O . ASP D 1 140 ? -75.158 8.929 7.599 1.00 31.13 136 ASP D O 1
ATOM 5747 N N . ILE D 1 141 ? -73.017 9.521 7.210 1.00 30.75 137 ILE D N 1
ATOM 5748 C CA . ILE D 1 141 ? -73.002 10.652 8.131 1.00 30.55 137 ILE D CA 1
ATOM 5749 C C . ILE D 1 141 ? -72.976 12.026 7.494 1.00 30.13 137 ILE D C 1
ATOM 5750 O O . ILE D 1 141 ? -72.399 12.242 6.420 1.00 29.82 137 ILE D O 1
ATOM 5755 N N . LEU D 1 142 ? -73.625 12.946 8.196 1.00 29.71 138 LEU D N 1
ATOM 5756 C CA . LEU D 1 142 ? -73.587 14.356 7.892 1.00 29.00 138 LEU D CA 1
ATOM 5757 C C . LEU D 1 142 ? -72.715 15.047 8.928 1.00 29.09 138 LEU D C 1
ATOM 5758 O O . LEU D 1 142 ? -72.837 14.793 10.132 1.00 29.06 138 LEU D O 1
ATOM 5763 N N . VAL D 1 143 ? -71.826 15.912 8.452 1.00 29.09 139 VAL D N 1
ATOM 5764 C CA . VAL D 1 143 ? -70.944 16.675 9.322 1.00 28.92 139 VAL D CA 1
ATOM 5765 C C . VAL D 1 143 ? -70.829 18.118 8.834 1.00 29.00 139 VAL D C 1
ATOM 5766 O O . VAL D 1 143 ? -70.778 18.369 7.633 1.00 28.97 139 VAL D O 1
ATOM 5770 N N . LEU D 1 144 ? -70.817 19.059 9.774 1.00 29.17 140 LEU D N 1
ATOM 5771 C CA . LEU D 1 144 ? -70.433 20.438 9.489 1.00 29.33 140 LEU D CA 1
ATOM 5772 C C . LEU D 1 144 ? -69.031 20.684 10.018 1.00 29.53 140 LEU D C 1
ATOM 5773 O O . LEU D 1 144 ? -68.685 20.225 11.113 1.00 29.45 140 LEU D O 1
ATOM 5778 N N . ALA D 1 145 ? -68.225 21.401 9.239 1.00 29.78 141 ALA D N 1
ATOM 5779 C CA . ALA D 1 145 ? -66.845 21.662 9.621 1.00 30.33 141 ALA D CA 1
ATOM 5780 C C . ALA D 1 145 ? -66.404 23.096 9.325 1.00 30.79 141 ALA D C 1
ATOM 5781 O O . ALA D 1 145 ? -66.836 23.694 8.344 1.00 30.85 141 ALA D O 1
ATOM 5783 N N . ARG D 1 146 ? -65.541 23.629 10.191 1.00 31.63 142 ARG D N 1
ATOM 5784 C CA . ARG D 1 146 ? -65.023 25.002 10.093 1.00 32.47 142 ARG D CA 1
ATOM 5785 C C . ARG D 1 146 ? -63.509 25.020 10.164 1.00 32.55 142 ARG D C 1
ATOM 5786 O O . ARG D 1 146 ? -62.902 24.065 10.640 1.00 32.37 142 ARG D O 1
ATOM 5794 N N . ASP D 1 147 ? -62.922 26.135 9.722 1.00 33.06 143 ASP D N 1
ATOM 5795 C CA . ASP D 1 147 ? -61.528 26.510 10.021 1.00 33.49 143 ASP D CA 1
ATOM 5796 C C . ASP D 1 147 ? -60.478 25.739 9.233 1.00 33.94 143 ASP D C 1
ATOM 5797 O O . ASP D 1 147 ? -60.790 24.823 8.480 1.00 34.00 143 ASP D O 1
ATOM 5802 N N . ILE D 1 148 ? -59.225 26.148 9.413 1.00 34.62 144 ILE D N 1
ATOM 5803 C CA . ILE D 1 148 ? -58.080 25.472 8.835 1.00 35.20 144 ILE D CA 1
ATOM 5804 C C . ILE D 1 148 ? -57.092 25.284 9.978 1.00 35.75 144 ILE D C 1
ATOM 5805 O O . ILE D 1 148 ? -56.640 26.271 10.556 1.00 36.14 144 ILE D O 1
ATOM 5810 N N . PRO D 1 149 ? -56.794 24.021 10.353 1.00 36.18 145 PRO D N 1
ATOM 5811 C CA . PRO D 1 149 ? -57.365 22.766 9.849 1.00 36.43 145 PRO D CA 1
ATOM 5812 C C . PRO D 1 149 ? -58.855 22.639 10.149 1.00 36.85 145 PRO D C 1
ATOM 5813 O O . PRO D 1 149 ? -59.346 23.265 11.092 1.00 37.11 145 PRO D O 1
ATOM 5817 N N . PRO D 1 150 ? -59.583 21.847 9.340 1.00 37.21 146 PRO D N 1
ATOM 5818 C CA . PRO D 1 150 ? -60.998 21.615 9.603 1.00 37.61 146 PRO D CA 1
ATOM 5819 C C . PRO D 1 150 ? -61.235 20.937 10.949 1.00 38.16 146 PRO D C 1
ATOM 5820 O O . PRO D 1 150 ? -60.481 20.039 11.328 1.00 38.38 146 PRO D O 1
ATOM 5824 N N . THR D 1 151 ? -62.264 21.388 11.661 1.00 38.76 147 THR D N 1
ATOM 5825 C CA . THR D 1 151 ? -62.710 20.758 12.903 1.00 39.50 147 THR D CA 1
ATOM 5826 C C . THR D 1 151 ? -64.214 20.521 12.847 1.00 40.03 147 THR D C 1
ATOM 5827 O O . THR D 1 151 ? -64.976 21.389 12.402 1.00 40.06 147 THR D O 1
ATOM 5831 N N . VAL D 1 152 ? -64.633 19.340 13.291 1.00 40.69 148 VAL D N 1
ATOM 5832 C CA . VAL D 1 152 ? -66.047 18.970 13.284 1.00 41.15 148 VAL D CA 1
ATOM 5833 C C . VAL D 1 152 ? -66.779 19.804 14.325 1.00 41.69 148 VAL D C 1
ATOM 5834 O O . VAL D 1 152 ? -66.379 19.852 15.484 1.00 41.77 148 VAL D O 1
ATOM 5846 N N . GLY D 1 154 ? -70.372 19.730 14.331 1.00 41.46 150 GLY D N 1
ATOM 5847 C CA . GLY D 1 154 ? -71.640 19.019 14.509 1.00 40.06 150 GLY D CA 1
ATOM 5848 C C . GLY D 1 154 ? -71.744 17.803 13.596 1.00 39.15 150 GLY D C 1
ATOM 5849 O O . GLY D 1 154 ? -71.250 17.827 12.468 1.00 38.96 150 GLY D O 1
ATOM 5850 N N . GLN D 1 155 ? -72.400 16.749 14.081 1.00 38.24 151 GLN D N 1
ATOM 5851 C CA . GLN D 1 155 ? -72.432 15.456 13.390 1.00 37.32 151 GLN D CA 1
ATOM 5852 C C . GLN D 1 155 ? -73.764 14.712 13.520 1.00 36.67 151 GLN D C 1
ATOM 5853 O O . GLN D 1 155 ? -74.371 14.692 14.586 1.00 36.55 151 GLN D O 1
ATOM 5859 N N . TRP D 1 156 ? -74.198 14.098 12.421 1.00 36.03 152 TRP D N 1
ATOM 5860 C CA . TRP D 1 156 ? -75.464 13.368 12.360 1.00 35.34 152 TRP D CA 1
ATOM 5861 C C . TRP D 1 156 ? -75.369 12.094 11.515 1.00 35.07 152 TRP D C 1
ATOM 5862 O O . TRP D 1 156 ? -74.741 12.083 10.454 1.00 34.91 152 TRP D O 1
ATOM 5873 N N . LYS D 1 157 ? -76.004 11.025 11.986 1.00 34.71 153 LYS D N 1
ATOM 5874 C CA . LYS D 1 157 ? -76.297 9.884 11.130 1.00 34.58 153 LYS D CA 1
ATOM 5875 C C . LYS D 1 157 ? -77.520 10.273 10.320 1.00 34.46 153 LYS D C 1
ATOM 5876 O O . LYS D 1 157 ? -78.482 10.798 10.875 1.00 34.25 153 LYS D O 1
ATOM 5882 N N . LEU D 1 158 ? -77.479 10.045 9.009 1.00 34.48 154 LEU D N 1
ATOM 5883 C CA . LEU D 1 158 ? -78.604 10.409 8.148 1.00 34.64 154 LEU D CA 1
ATOM 5884 C C . LEU D 1 158 ? -79.884 9.615 8.422 1.00 34.63 154 LEU D C 1
ATOM 5885 O O . LEU D 1 158 ? -80.978 10.053 8.064 1.00 34.45 154 LEU D O 1
ATOM 5890 N N . SER D 1 159 ? -79.739 8.462 9.071 1.00 34.86 155 SER D N 1
ATOM 5891 C CA . SER D 1 159 ? -80.886 7.692 9.550 1.00 35.16 155 SER D CA 1
ATOM 5892 C C . SER D 1 159 ? -81.607 8.395 10.706 1.00 35.11 155 SER D C 1
ATOM 5893 O O . SER D 1 159 ? -82.798 8.174 10.916 1.00 35.07 155 SER D O 1
ATOM 5896 N N . ASP D 1 160 ? -80.879 9.246 11.430 1.00 35.19 156 ASP D N 1
ATOM 5897 C CA . ASP D 1 160 ? -81.405 9.987 12.585 1.00 35.36 156 ASP D CA 1
ATOM 5898 C C . ASP D 1 160 ? -82.187 11.259 12.243 1.00 35.44 156 ASP D C 1
ATOM 5899 O O . ASP D 1 160 ? -82.654 11.953 13.151 1.00 35.45 156 ASP D O 1
ATOM 5904 N N . LEU D 1 161 ? -82.323 11.567 10.953 1.00 35.40 157 LEU D N 1
ATOM 5905 C CA . LEU D 1 161 ? -82.980 12.802 10.510 1.00 35.36 157 LEU D CA 1
ATOM 5906 C C . LEU D 1 161 ? -84.465 12.594 10.246 1.00 35.46 157 LEU D C 1
ATOM 5907 O O . LEU D 1 161 ? -84.839 11.619 9.596 1.00 35.37 157 LEU D O 1
ATOM 5912 N N . ARG D 1 162 ? -85.303 13.516 10.727 1.00 35.47 158 ARG D N 1
ATOM 5913 C CA . ARG D 1 162 ? -86.753 13.443 10.489 1.00 35.74 158 ARG D CA 1
ATOM 5914 C C . ARG D 1 162 ? -87.108 14.038 9.142 1.00 35.30 158 ARG D C 1
ATOM 5915 O O . ARG D 1 162 ? -87.873 13.469 8.368 1.00 35.48 158 ARG D O 1
ATOM 5923 N N . ARG D 1 163 ? -86.545 15.210 8.887 1.00 35.01 159 ARG D N 1
ATOM 5924 C CA . ARG D 1 163 ? -86.981 16.074 7.812 1.00 34.31 159 ARG D CA 1
ATOM 5925 C C . ARG D 1 163 ? -85.786 16.781 7.209 1.00 33.48 159 ARG D C 1
ATOM 5926 O O . ARG D 1 163 ? -84.798 17.053 7.897 1.00 33.17 159 ARG D O 1
ATOM 5934 N N . TYR D 1 164 ? -85.894 17.076 5.920 1.00 32.50 160 TYR D N 1
ATOM 5935 C CA . TYR D 1 164 ? -84.901 17.860 5.208 1.00 31.83 160 TYR D CA 1
ATOM 5936 C C . TYR D 1 164 ? -85.545 18.371 3.929 1.00 31.45 160 TYR D C 1
ATOM 5937 O O . TYR D 1 164 ? -86.545 17.810 3.471 1.00 31.35 160 TYR D O 1
ATOM 5946 N N . GLY D 1 165 ? -84.979 19.428 3.352 1.00 31.07 161 GLY D N 1
ATOM 5947 C CA . GLY D 1 165 ? -85.441 19.895 2.049 1.00 30.77 161 GLY D CA 1
ATOM 5948 C C . GLY D 1 165 ? -84.965 21.263 1.612 1.00 30.52 161 GLY D C 1
ATOM 5949 O O . GLY D 1 165 ? -84.505 22.066 2.429 1.00 30.12 161 GLY D O 1
ATOM 5950 N N . ALA D 1 166 ? -85.079 21.511 0.306 1.00 30.52 162 ALA D N 1
ATOM 5951 C CA . ALA D 1 166 ? -84.792 22.816 -0.284 1.00 30.71 162 ALA D CA 1
ATOM 5952 C C . ALA D 1 166 ? -85.773 23.857 0.233 1.00 30.84 162 ALA D C 1
ATOM 5953 O O . ALA D 1 166 ? -86.912 23.543 0.581 1.00 30.91 162 ALA D O 1
ATOM 5955 N N . VAL D 1 167 ? -85.306 25.098 0.259 1.00 31.07 163 VAL D N 1
ATOM 5956 C CA . VAL D 1 167 ? -85.949 26.194 0.965 1.00 31.15 163 VAL D CA 1
ATOM 5957 C C . VAL D 1 167 ? -85.458 27.499 0.312 1.00 31.42 163 VAL D C 1
ATOM 5958 O O . VAL D 1 167 ? -84.361 27.514 -0.243 1.00 31.31 163 VAL D O 1
ATOM 5962 N N . PRO D 1 168 ? -86.277 28.578 0.329 1.00 31.80 164 PRO D N 1
ATOM 5963 C CA . PRO D 1 168 ? -85.832 29.835 -0.307 1.00 32.08 164 PRO D CA 1
ATOM 5964 C C . PRO D 1 168 ? -84.437 30.286 0.137 1.00 32.27 164 PRO D C 1
ATOM 5965 O O . PRO D 1 168 ? -84.205 30.561 1.317 1.00 32.32 164 PRO D O 1
ATOM 5969 N N . ASN D 1 169 ? -83.524 30.334 -0.831 1.00 32.51 165 ASN D N 1
ATOM 5970 C CA . ASN D 1 169 ? -82.091 30.557 -0.610 1.00 32.78 165 ASN D CA 1
ATOM 5971 C C . ASN D 1 169 ? -81.486 29.821 0.599 1.00 32.43 165 ASN D C 1
ATOM 5972 O O . ASN D 1 169 ? -80.724 30.409 1.377 1.00 32.64 165 ASN D O 1
ATOM 5977 N N . GLY D 1 170 ? -81.816 28.536 0.741 1.00 31.67 166 GLY D N 1
ATOM 5978 C CA . GLY D 1 170 ? -81.245 27.717 1.804 1.00 30.90 166 GLY D CA 1
ATOM 5979 C C . GLY D 1 170 ? -81.608 26.240 1.807 1.00 30.46 166 GLY D C 1
ATOM 5980 O O . GLY D 1 170 ? -82.242 25.731 0.882 1.00 30.59 166 GLY D O 1
ATOM 5981 N N . PHE D 1 171 ? -81.206 25.558 2.875 1.00 29.79 167 PHE D N 1
ATOM 5982 C CA . PHE D 1 171 ? -81.486 24.141 3.059 1.00 29.02 167 PHE D CA 1
ATOM 5983 C C . PHE D 1 171 ? -81.803 23.866 4.525 1.00 28.81 167 PHE D C 1
ATOM 5984 O O . PHE D 1 171 ? -81.087 24.317 5.422 1.00 28.69 167 PHE D O 1
ATOM 5992 N N . ILE D 1 172 ? -82.876 23.115 4.756 1.00 28.57 168 ILE D N 1
ATOM 5993 C CA . ILE D 1 172 ? -83.276 22.740 6.105 1.00 28.66 168 ILE D CA 1
ATOM 5994 C C . ILE D 1 172 ? -83.144 21.225 6.343 1.00 28.65 168 ILE D C 1
ATOM 5995 O O . ILE D 1 172 ? -83.500 20.421 5.484 1.00 28.44 168 ILE D O 1
ATOM 6000 N N . PHE D 1 173 ? -82.603 20.856 7.503 1.00 28.70 169 PHE D N 1
ATOM 6001 C CA . PHE D 1 173 ? -82.697 19.488 8.011 1.00 29.16 169 PHE D CA 1
ATOM 6002 C C . PHE D 1 173 ? -82.897 19.478 9.528 1.00 29.96 169 PHE D C 1
ATOM 6003 O O . PHE D 1 173 ? -82.386 20.353 10.232 1.00 29.51 169 PHE D O 1
ATOM 6011 N N . GLU D 1 174 ? -83.647 18.493 10.024 1.00 31.24 170 GLU D N 1
ATOM 6012 C CA . GLU D 1 174 ? -83.819 18.336 11.468 1.00 32.58 170 GLU D CA 1
ATOM 6013 C C . GLU D 1 174 ? -83.518 16.932 11.953 1.00 33.17 170 GLU D C 1
ATOM 6014 O O . GLU D 1 174 ? -84.024 15.951 11.409 1.00 33.30 170 GLU D O 1
ATOM 6020 N N . GLY D 1 175 ? -82.678 16.855 12.978 1.00 34.13 171 GLY D N 1
ATOM 6021 C CA . GLY D 1 175 ? -82.418 15.608 13.679 1.00 35.50 171 GLY D CA 1
ATOM 6022 C C . GLY D 1 175 ? -83.314 15.487 14.895 1.00 36.44 171 GLY D C 1
ATOM 6023 O O . GLY D 1 175 ? -83.601 16.485 15.559 1.00 36.48 171 GLY D O 1
ATOM 6024 N N . GLY D 1 176 ? -83.745 14.260 15.187 1.00 37.41 172 GLY D N 1
ATOM 6025 C CA . GLY D 1 176 ? -84.708 13.993 16.253 1.00 38.49 172 GLY D CA 1
ATOM 6026 C C . GLY D 1 176 ? -84.066 13.629 17.572 1.00 39.32 172 GLY D C 1
ATOM 6027 O O . GLY D 1 176 ? -82.880 13.899 17.783 1.00 39.40 172 GLY D O 1
ATOM 6028 N N . THR D 1 177 ? -84.867 13.009 18.445 1.00 40.19 173 THR D N 1
ATOM 6029 C CA . THR D 1 177 ? -84.461 12.566 19.788 1.00 40.90 173 THR D CA 1
ATOM 6030 C C . THR D 1 177 ? -83.082 11.930 19.814 1.00 41.04 173 THR D C 1
ATOM 6031 O O . THR D 1 177 ? -82.222 12.357 20.572 1.00 41.09 173 THR D O 1
ATOM 6035 N N . ARG D 1 178 ? -82.892 10.913 18.976 1.00 41.51 174 ARG D N 1
ATOM 6036 C CA . ARG D 1 178 ? -81.689 10.068 18.975 1.00 41.87 174 ARG D CA 1
ATOM 6037 C C . ARG D 1 178 ? -80.401 10.878 18.984 1.00 42.00 174 ARG D C 1
ATOM 6038 O O . ARG D 1 178 ? -79.396 10.448 19.557 1.00 41.95 174 ARG D O 1
ATOM 6046 N N . CYS D 1 179 ? -80.437 12.039 18.330 1.00 41.95 175 CYS D N 1
ATOM 6047 C CA . CYS D 1 179 ? -79.322 12.971 18.353 1.00 42.01 175 CYS D CA 1
ATOM 6048 C C . CYS D 1 179 ? -79.251 13.601 19.741 1.00 42.09 175 CYS D C 1
ATOM 6049 O O . CYS D 1 179 ? -80.266 14.025 20.286 1.00 42.27 175 CYS D O 1
ATOM 6052 N N . GLY D 1 180 ? -78.059 13.636 20.326 1.00 42.11 176 GLY D N 1
ATOM 6053 C CA . GLY D 1 180 ? -77.898 14.170 21.677 1.00 41.95 176 GLY D CA 1
ATOM 6054 C C . GLY D 1 180 ? -78.080 15.674 21.726 1.00 41.84 176 GLY D C 1
ATOM 6055 O O . GLY D 1 180 ? -79.205 16.171 21.688 1.00 41.88 176 GLY D O 1
ATOM 6056 N N . TYR D 1 181 ? -76.966 16.398 21.801 1.00 41.71 177 TYR D N 1
ATOM 6057 C CA . TYR D 1 181 ? -76.991 17.856 21.774 1.00 41.62 177 TYR D CA 1
ATOM 6058 C C . TYR D 1 181 ? -77.334 18.353 20.369 1.00 41.27 177 TYR D C 1
ATOM 6059 O O . TYR D 1 181 ? -77.645 19.538 20.169 1.00 41.30 177 TYR D O 1
ATOM 6068 N N . TRP D 1 182 ? -77.283 17.436 19.405 1.00 40.55 178 TRP D N 1
ATOM 6069 C CA . TRP D 1 182 ? -77.434 17.778 17.995 1.00 39.98 178 TRP D CA 1
ATOM 6070 C C . TRP D 1 182 ? -78.863 17.614 17.487 1.00 39.30 178 TRP D C 1
ATOM 6071 O O . TRP D 1 182 ? -79.092 17.503 16.285 1.00 39.16 178 TRP D O 1
ATOM 6082 N N . ALA D 1 183 ? -79.824 17.601 18.406 1.00 38.61 179 ALA D N 1
ATOM 6083 C CA . ALA D 1 183 ? -81.233 17.556 18.032 1.00 37.83 179 ALA D CA 1
ATOM 6084 C C . ALA D 1 183 ? -81.679 18.936 17.553 1.00 37.17 179 ALA D C 1
ATOM 6085 O O . ALA D 1 183 ? -80.984 19.929 17.779 1.00 37.07 179 ALA D O 1
ATOM 6087 N N . GLY D 1 184 ? -82.821 18.991 16.873 1.00 36.36 180 GLY D N 1
ATOM 6088 C CA . GLY D 1 184 ? -83.404 20.266 16.465 1.00 35.42 180 GLY D CA 1
ATOM 6089 C C . GLY D 1 184 ? -83.370 20.550 14.978 1.00 34.79 180 GLY D C 1
ATOM 6090 O O . GLY D 1 184 ? -82.919 19.720 14.182 1.00 34.56 180 GLY D O 1
ATOM 6091 N N . VAL D 1 185 ? -83.860 21.737 14.613 1.00 34.04 181 VAL D N 1
ATOM 6092 C CA . VAL D 1 185 ? -83.961 22.169 13.216 1.00 33.09 181 VAL D CA 1
ATOM 6093 C C . VAL D 1 185 ? -82.791 23.088 12.875 1.00 32.52 181 VAL D C 1
ATOM 6094 O O . VAL D 1 185 ? -82.496 24.026 13.615 1.00 32.90 181 VAL D O 1
ATOM 6098 N N . PHE D 1 186 ? -82.132 22.806 11.754 1.00 31.41 182 PHE D N 1
ATOM 6099 C CA . PHE D 1 186 ? -80.936 23.535 11.350 1.00 30.19 182 PHE D CA 1
ATOM 6100 C C . PHE D 1 186 ? -81.119 24.145 9.964 1.00 29.79 182 PHE D C 1
ATOM 6101 O O . PHE D 1 186 ? -81.516 23.462 9.013 1.00 29.80 182 PHE D O 1
ATOM 6109 N N . PHE D 1 187 ? -80.840 25.441 9.863 1.00 28.98 183 PHE D N 1
ATOM 6110 C CA . PHE D 1 187 ? -80.965 26.161 8.611 1.00 28.22 183 PHE D CA 1
ATOM 6111 C C . PHE D 1 187 ? -79.576 26.483 8.081 1.00 27.59 183 PHE D C 1
ATOM 6112 O O . PHE D 1 187 ? -78.744 27.044 8.794 1.00 27.14 183 PHE D O 1
ATOM 6120 N N . LEU D 1 188 ? -79.338 26.114 6.826 1.00 26.89 184 LEU D N 1
ATOM 6121 C CA . LEU D 1 188 ? -78.101 26.455 6.132 1.00 26.26 184 LEU D CA 1
ATOM 6122 C C . LEU D 1 188 ? -78.427 27.316 4.910 1.00 25.82 184 LEU D C 1
ATOM 6123 O O . LEU D 1 188 ? -79.255 26.930 4.088 1.00 25.28 184 LEU D O 1
ATOM 6128 N N . SER D 1 189 ? -77.782 28.479 4.802 1.00 25.56 185 SER D N 1
ATOM 6129 C CA . SER D 1 189 ? -77.977 29.372 3.650 1.00 25.55 185 SER D CA 1
ATOM 6130 C C . SER D 1 189 ? -77.061 28.986 2.493 1.00 25.15 185 SER D C 1
ATOM 6131 O O . SER D 1 189 ? -75.861 28.806 2.689 1.00 24.96 185 SER D O 1
ATOM 6134 N N . SER D 1 190 ? -77.637 28.867 1.297 1.00 24.95 186 SER D N 1
ATOM 6135 C CA . SER D 1 190 ? -76.897 28.454 0.100 1.00 25.03 186 SER D CA 1
ATOM 6136 C C . SER D 1 190 ? -77.734 28.611 -1.164 1.00 25.30 186 SER D C 1
ATOM 6137 O O . SER D 1 190 ? -78.961 28.589 -1.110 1.00 25.43 186 SER D O 1
ATOM 6140 N N . ALA D 1 191 ? -77.062 28.749 -2.304 1.00 25.73 187 ALA D N 1
ATOM 6141 C CA . ALA D 1 191 ? -77.734 28.728 -3.611 1.00 26.34 187 ALA D CA 1
ATOM 6142 C C . ALA D 1 191 ? -77.956 27.300 -4.161 1.00 26.80 187 ALA D C 1
ATOM 6143 O O . ALA D 1 191 ? -78.437 27.130 -5.281 1.00 26.49 187 ALA D O 1
ATOM 6145 N N . GLU D 1 192 ? -77.609 26.285 -3.370 1.00 27.64 188 GLU D N 1
ATOM 6146 C CA . GLU D 1 192 ? -77.607 24.900 -3.845 1.00 28.71 188 GLU D CA 1
ATOM 6147 C C . GLU D 1 192 ? -78.599 23.996 -3.107 1.00 29.16 188 GLU D C 1
ATOM 6148 O O . GLU D 1 192 ? -78.517 22.762 -3.197 1.00 29.35 188 GLU D O 1
ATOM 6154 N N . GLY D 1 193 ? -79.549 24.617 -2.408 1.00 29.46 189 GLY D N 1
ATOM 6155 C CA . GLY D 1 193 ? -80.555 23.902 -1.628 1.00 30.26 189 GLY D CA 1
ATOM 6156 C C . GLY D 1 193 ? -81.210 22.751 -2.360 1.00 31.05 189 GLY D C 1
ATOM 6157 O O . GLY D 1 193 ? -81.402 21.677 -1.786 1.00 30.88 189 GLY D O 1
ATOM 6158 N N . GLU D 1 194 ? -81.545 22.982 -3.630 1.00 32.05 190 GLU D N 1
ATOM 6159 C CA . GLU D 1 194 ? -82.190 21.978 -4.482 1.00 33.00 190 GLU D CA 1
ATOM 6160 C C . GLU D 1 194 ? -81.247 20.827 -4.815 1.00 33.37 190 GLU D C 1
ATOM 6161 O O . GLU D 1 194 ? -81.672 19.679 -4.921 1.00 33.15 190 GLU D O 1
ATOM 6167 N N . GLN D 1 195 ? -79.969 21.149 -4.988 1.00 34.18 191 GLN D N 1
ATOM 6168 C CA . GLN D 1 195 ? -78.957 20.156 -5.327 1.00 35.01 191 GLN D CA 1
ATOM 6169 C C . GLN D 1 195 ? -78.685 19.257 -4.124 1.00 35.29 191 GLN D C 1
ATOM 6170 O O . GLN D 1 195 ? -78.515 18.048 -4.274 1.00 35.10 191 GLN D O 1
ATOM 6184 N N . SER D 1 197 ? -80.899 18.761 -1.565 1.00 35.03 193 SER D N 1
ATOM 6185 C CA . SER D 1 197 ? -82.139 18.021 -1.305 1.00 34.24 193 SER D CA 1
ATOM 6186 C C . SER D 1 197 ? -82.247 16.750 -2.156 1.00 33.64 193 SER D C 1
ATOM 6187 O O . SER D 1 197 ? -82.614 15.686 -1.650 1.00 33.21 193 SER D O 1
ATOM 6190 N N . PHE D 1 198 ? -81.916 16.883 -3.440 1.00 32.84 194 PHE D N 1
ATOM 6191 C CA . PHE D 1 198 ? -81.867 15.769 -4.380 1.00 32.29 194 PHE D CA 1
ATOM 6192 C C . PHE D 1 198 ? -80.857 14.709 -3.956 1.00 31.79 194 PHE D C 1
ATOM 6193 O O . PHE D 1 198 ? -81.085 13.519 -4.161 1.00 31.86 194 PHE D O 1
ATOM 6201 N N . LEU D 1 199 ? -79.743 15.143 -3.377 1.00 31.12 195 LEU D N 1
ATOM 6202 C CA . LEU D 1 199 ? -78.714 14.213 -2.933 1.00 30.51 195 LEU D CA 1
ATOM 6203 C C . LEU D 1 199 ? -79.196 13.412 -1.723 1.00 30.09 195 LEU D C 1
ATOM 6204 O O . LEU D 1 199 ? -79.010 12.192 -1.662 1.00 30.11 195 LEU D O 1
ATOM 6209 N N . PHE D 1 200 ? -79.810 14.109 -0.772 1.00 29.36 196 PHE D N 1
ATOM 6210 C CA . PHE D 1 200 ? -80.399 13.479 0.400 1.00 28.60 196 PHE D CA 1
ATOM 6211 C C . PHE D 1 200 ? -81.461 12.479 -0.034 1.00 28.55 196 PHE D C 1
ATOM 6212 O O . PHE D 1 200 ? -81.438 11.328 0.401 1.00 28.65 196 PHE D O 1
ATOM 6220 N N . ASP D 1 201 ? -82.368 12.919 -0.908 1.00 28.39 197 ASP D N 1
ATOM 6221 C CA . ASP D 1 201 ? -83.427 12.063 -1.457 1.00 28.35 197 ASP D CA 1
ATOM 6222 C C . ASP D 1 201 ? -82.867 10.737 -1.960 1.00 28.33 197 ASP D C 1
ATOM 6223 O O . ASP D 1 201 ? -83.401 9.672 -1.647 1.00 28.11 197 ASP D O 1
ATOM 6228 N N . CYS D 1 202 ? -81.780 10.829 -2.725 1.00 28.19 198 CYS D N 1
ATOM 6229 C CA . CYS D 1 202 ? -81.090 9.679 -3.280 1.00 28.13 198 CYS D CA 1
ATOM 6230 C C . CYS D 1 202 ? -80.399 8.820 -2.219 1.00 28.40 198 CYS D C 1
ATOM 6231 O O . CYS D 1 202 ? -80.527 7.597 -2.240 1.00 28.53 198 CYS D O 1
ATOM 6234 N N . ILE D 1 203 ? -79.678 9.445 -1.292 1.00 28.50 199 ILE D N 1
ATOM 6235 C CA . ILE D 1 203 ? -78.919 8.684 -0.292 1.00 28.72 199 ILE D CA 1
ATOM 6236 C C . ILE D 1 203 ? -79.822 7.903 0.672 1.00 28.99 199 ILE D C 1
ATOM 6237 O O . ILE D 1 203 ? -79.542 6.743 0.998 1.00 28.95 199 ILE D O 1
ATOM 6242 N N . VAL D 1 204 ? -80.910 8.532 1.105 1.00 29.34 200 VAL D N 1
ATOM 6243 C CA . VAL D 1 204 ? -81.824 7.901 2.060 1.00 29.66 200 VAL D CA 1
ATOM 6244 C C . VAL D 1 204 ? -82.603 6.752 1.422 1.00 30.05 200 VAL D C 1
ATOM 6245 O O . VAL D 1 204 ? -83.133 5.886 2.117 1.00 29.96 200 VAL D O 1
ATOM 6249 N N . ARG D 1 205 ? -82.636 6.736 0.094 1.00 30.59 201 ARG D N 1
ATOM 6250 C CA . ARG D 1 205 ? -83.334 5.694 -0.645 1.00 31.35 201 ARG D CA 1
ATOM 6251 C C . ARG D 1 205 ? -82.411 4.583 -1.150 1.00 31.73 201 ARG D C 1
ATOM 6252 O O . ARG D 1 205 ? -82.873 3.618 -1.770 1.00 31.92 201 ARG D O 1
ATOM 6260 N N . GLY D 1 206 ? -81.117 4.718 -0.872 1.00 32.03 202 GLY D N 1
ATOM 6261 C CA . GLY D 1 206 ? -80.125 3.749 -1.317 1.00 32.59 202 GLY D CA 1
ATOM 6262 C C . GLY D 1 206 ? -79.604 4.030 -2.711 1.00 33.10 202 GLY D C 1
ATOM 6263 O O . GLY D 1 206 ? -78.974 3.169 -3.333 1.00 33.58 202 GLY D O 1
ATOM 6264 N N . ILE D 1 207 ? -79.856 5.242 -3.197 1.00 33.23 203 ILE D N 1
ATOM 6265 C CA . ILE D 1 207 ? -79.475 5.631 -4.548 1.00 33.35 203 ILE D CA 1
ATOM 6266 C C . ILE D 1 207 ? -78.234 6.528 -4.549 1.00 33.40 203 ILE D C 1
ATOM 6267 O O . ILE D 1 207 ? -78.198 7.561 -3.884 1.00 33.53 203 ILE D O 1
ATOM 6272 N N . SER D 1 208 ? -77.207 6.104 -5.275 1.00 33.47 204 SER D N 1
ATOM 6273 C CA . SER D 1 208 ? -76.101 6.977 -5.628 1.00 33.45 204 SER D CA 1
ATOM 6274 C C . SER D 1 208 ? -76.517 7.675 -6.903 1.00 33.53 204 SER D C 1
ATOM 6275 O O . SER D 1 208 ? -76.896 7.010 -7.863 1.00 33.47 204 SER D O 1
ATOM 6278 N N . PRO D 1 209 ? -76.443 9.021 -6.926 1.00 33.81 205 PRO D N 1
ATOM 6279 C CA . PRO D 1 209 ? -76.884 9.773 -8.098 1.00 33.91 205 PRO D CA 1
ATOM 6280 C C . PRO D 1 209 ? -76.078 9.371 -9.317 1.00 34.19 205 PRO D C 1
ATOM 6281 O O . PRO D 1 209 ? -76.583 9.376 -10.437 1.00 34.29 205 PRO D O 1
ATOM 6285 N N . THR D 1 210 ? -74.834 8.987 -9.078 1.00 34.87 206 THR D N 1
ATOM 6286 C CA . THR D 1 210 ? -73.908 8.685 -10.145 1.00 35.47 206 THR D CA 1
ATOM 6287 C C . THR D 1 210 ? -73.835 7.178 -10.460 1.00 35.71 206 THR D C 1
ATOM 6288 O O . THR D 1 210 ? -73.898 6.787 -11.628 1.00 35.71 206 THR D O 1
ATOM 6292 N N . LYS D 1 211 ? -73.762 6.343 -9.421 1.00 36.10 207 LYS D N 1
ATOM 6293 C CA . LYS D 1 211 ? -73.562 4.890 -9.586 1.00 36.34 207 LYS D CA 1
ATOM 6294 C C . LYS D 1 211 ? -74.857 4.080 -9.694 1.00 36.21 207 LYS D C 1
ATOM 6295 O O . LYS D 1 211 ? -74.841 2.958 -10.195 1.00 36.25 207 LYS D O 1
ATOM 6301 N N . GLY D 1 212 ? -75.968 4.649 -9.228 1.00 36.21 208 GLY D N 1
ATOM 6302 C CA . GLY D 1 212 ? -77.236 3.924 -9.126 1.00 36.15 208 GLY D CA 1
ATOM 6303 C C . GLY D 1 212 ? -77.382 3.334 -7.733 1.00 36.26 208 GLY D C 1
ATOM 6304 O O . GLY D 1 212 ? -76.786 3.845 -6.794 1.00 35.97 208 GLY D O 1
ATOM 6305 N N . PRO D 1 213 ? -78.173 2.249 -7.585 1.00 36.59 209 PRO D N 1
ATOM 6306 C CA . PRO D 1 213 ? -78.270 1.566 -6.288 1.00 36.80 209 PRO D CA 1
ATOM 6307 C C . PRO D 1 213 ? -76.922 0.999 -5.855 1.00 37.12 209 PRO D C 1
ATOM 6308 O O . PRO D 1 213 ? -76.157 0.525 -6.698 1.00 37.11 209 PRO D O 1
ATOM 6312 N N . PHE D 1 214 ? -76.631 1.070 -4.558 1.00 37.39 210 PHE D N 1
ATOM 6313 C CA . PHE D 1 214 ? -75.356 0.593 -4.035 1.00 37.81 210 PHE D CA 1
ATOM 6314 C C . PHE D 1 214 ? -75.259 -0.923 -4.206 1.00 37.96 210 PHE D C 1
ATOM 6315 O O . PHE D 1 214 ? -74.203 -1.518 -3.988 1.00 38.23 210 PHE D O 1
ATOM 6323 N N . LEU E 2 4 ? -87.842 -23.510 -22.963 1.00 37.44 547 LEU E N 1
ATOM 6324 C CA . LEU E 2 4 ? -86.775 -22.634 -23.531 1.00 37.54 547 LEU E CA 1
ATOM 6325 C C . LEU E 2 4 ? -87.115 -21.149 -23.397 1.00 37.73 547 LEU E C 1
ATOM 6326 O O . LEU E 2 4 ? -88.287 -20.766 -23.334 1.00 37.65 547 LEU E O 1
ATOM 6331 N N . HIS E 2 5 ? -86.074 -20.322 -23.364 1.00 37.96 548 HIS E N 1
ATOM 6332 C CA . HIS E 2 5 ? -86.218 -18.891 -23.108 1.00 38.17 548 HIS E CA 1
ATOM 6333 C C . HIS E 2 5 ? -86.080 -18.092 -24.406 1.00 38.27 548 HIS E C 1
ATOM 6334 O O . HIS E 2 5 ? -85.027 -18.136 -25.050 1.00 38.49 548 HIS E O 1
ATOM 6341 N N . PRO E 2 6 ? -87.152 -17.385 -24.815 1.00 38.39 549 PRO E N 1
ATOM 6342 C CA . PRO E 2 6 ? -87.048 -16.469 -25.958 1.00 38.43 549 PRO E CA 1
ATOM 6343 C C . PRO E 2 6 ? -86.140 -15.277 -25.648 1.00 38.56 549 PRO E C 1
ATOM 6344 O O . PRO E 2 6 ? -85.948 -14.935 -24.481 1.00 38.65 549 PRO E O 1
ATOM 6348 N N . ASN E 2 7 ? -85.580 -14.664 -26.688 1.00 38.65 550 ASN E N 1
ATOM 6349 C CA . ASN E 2 7 ? -84.637 -13.559 -26.522 1.00 38.69 550 ASN E CA 1
ATOM 6350 C C . ASN E 2 7 ? -85.281 -12.215 -26.846 1.00 38.86 550 ASN E C 1
ATOM 6351 O O . ASN E 2 7 ? -85.700 -11.990 -27.982 1.00 38.90 550 ASN E O 1
ATOM 6356 N N . PRO E 2 8 ? -85.378 -11.324 -25.842 1.00 39.12 551 PRO E N 1
ATOM 6357 C CA . PRO E 2 8 ? -85.896 -9.964 -26.048 1.00 39.43 551 PRO E CA 1
ATOM 6358 C C . PRO E 2 8 ? -85.033 -9.114 -26.988 1.00 39.76 551 PRO E C 1
ATOM 6359 O O . PRO E 2 8 ? -85.558 -8.220 -27.657 1.00 39.53 551 PRO E O 1
ATOM 6363 N N . MET E 2 9 ? -83.729 -9.396 -27.037 1.00 40.30 552 MET E N 1
ATOM 6364 C CA . MET E 2 9 ? -82.810 -8.682 -27.930 1.00 40.88 552 MET E CA 1
ATOM 6365 C C . MET E 2 9 ? -83.009 -9.014 -29.411 1.00 41.13 552 MET E C 1
ATOM 6366 O O . MET E 2 9 ? -82.617 -8.229 -30.281 1.00 41.26 552 MET E O 1
ATOM 6387 N N . GLN E 2 11 ? -85.667 -9.456 -31.792 1.00 42.12 554 GLN E N 1
ATOM 6388 C CA . GLN E 2 11 ? -86.458 -8.632 -32.722 1.00 42.52 554 GLN E CA 1
ATOM 6389 C C . GLN E 2 11 ? -85.992 -7.166 -32.838 1.00 42.60 554 GLN E C 1
ATOM 6390 O O . GLN E 2 11 ? -86.644 -6.355 -33.493 1.00 42.71 554 GLN E O 1
ATOM 6392 N N . ARG E 2 12 ? -84.863 -6.839 -32.215 1.00 42.81 555 ARG E N 1
ATOM 6393 C CA . ARG E 2 12 ? -84.280 -5.500 -32.319 1.00 42.95 555 ARG E CA 1
ATOM 6394 C C . ARG E 2 12 ? -83.072 -5.493 -33.259 1.00 43.12 555 ARG E C 1
ATOM 6395 O O . ARG E 2 12 ? -82.997 -6.287 -34.204 1.00 43.17 555 ARG E O 1
ATOM 6403 N N . LEU F 2 4 ? -46.652 22.845 -23.802 1.00 36.05 547 LEU F N 1
ATOM 6404 C CA . LEU F 2 4 ? -47.683 21.827 -24.170 1.00 36.18 547 LEU F CA 1
ATOM 6405 C C . LEU F 2 4 ? -47.170 20.391 -24.017 1.00 36.17 547 LEU F C 1
ATOM 6406 O O . LEU F 2 4 ? -46.019 20.095 -24.343 1.00 36.04 547 LEU F O 1
ATOM 6411 N N . HIS F 2 5 ? -48.051 19.513 -23.535 1.00 36.17 548 HIS F N 1
ATOM 6412 C CA . HIS F 2 5 ? -47.736 18.106 -23.256 1.00 36.26 548 HIS F CA 1
ATOM 6413 C C . HIS F 2 5 ? -47.709 17.265 -24.525 1.00 35.98 548 HIS F C 1
ATOM 6414 O O . HIS F 2 5 ? -48.648 17.321 -25.311 1.00 36.12 548 HIS F O 1
ATOM 6421 N N . PRO F 2 6 ? -46.645 16.466 -24.725 1.00 35.97 549 PRO F N 1
ATOM 6422 C CA . PRO F 2 6 ? -46.730 15.462 -25.790 1.00 35.78 549 PRO F CA 1
ATOM 6423 C C . PRO F 2 6 ? -47.643 14.316 -25.354 1.00 35.78 549 PRO F C 1
ATOM 6424 O O . PRO F 2 6 ? -47.837 14.105 -24.156 1.00 35.80 549 PRO F O 1
ATOM 6428 N N . ASN F 2 7 ? -48.195 13.594 -26.323 1.00 35.99 550 ASN F N 1
ATOM 6429 C CA . ASN F 2 7 ? -49.147 12.523 -26.066 1.00 36.24 550 ASN F CA 1
ATOM 6430 C C . ASN F 2 7 ? -48.527 11.132 -26.253 1.00 37.02 550 ASN F C 1
ATOM 6431 O O . ASN F 2 7 ? -48.177 10.751 -27.370 1.00 36.93 550 ASN F O 1
ATOM 6436 N N . PRO F 2 8 ? -48.399 10.369 -25.150 1.00 37.81 551 PRO F N 1
ATOM 6437 C CA . PRO F 2 8 ? -47.836 9.011 -25.132 1.00 38.66 551 PRO F CA 1
ATOM 6438 C C . PRO F 2 8 ? -48.470 8.037 -26.133 1.00 39.52 551 PRO F C 1
ATOM 6439 O O . PRO F 2 8 ? -47.791 7.122 -26.608 1.00 39.44 551 PRO F O 1
ATOM 6443 N N . MET F 2 9 ? -49.753 8.234 -26.435 1.00 40.70 552 MET F N 1
ATOM 6444 C CA . MET F 2 9 ? -50.477 7.404 -27.402 1.00 42.07 552 MET F CA 1
ATOM 6445 C C . MET F 2 9 ? -49.998 7.629 -28.837 1.00 42.44 552 MET F C 1
ATOM 6446 O O . MET F 2 9 ? -49.986 6.703 -29.650 1.00 42.61 552 MET F O 1
ATOM 6467 N N . GLN F 2 11 ? -47.014 8.361 -30.233 1.00 45.42 554 GLN F N 1
ATOM 6468 C CA . GLN F 2 11 ? -45.726 7.817 -30.689 1.00 46.04 554 GLN F CA 1
ATOM 6469 C C . GLN F 2 11 ? -45.857 6.441 -31.336 1.00 46.40 554 GLN F C 1
ATOM 6470 O O . GLN F 2 11 ? -45.008 6.049 -32.139 1.00 46.68 554 GLN F O 1
ATOM 6472 N N . ARG F 2 12 ? -46.920 5.722 -30.975 1.00 46.76 555 ARG F N 1
ATOM 6473 C CA . ARG F 2 12 ? -47.235 4.418 -31.552 1.00 46.95 555 ARG F CA 1
ATOM 6474 C C . ARG F 2 12 ? -47.953 4.595 -32.884 1.00 47.08 555 ARG F C 1
ATOM 6475 O O . ARG F 2 12 ? -48.175 3.631 -33.618 1.00 47.32 555 ARG F O 1
ATOM 6483 N N . LEU G 2 4 ? -44.111 -20.554 5.015 1.00 40.47 547 LEU G N 1
ATOM 6484 C CA . LEU G 2 4 ? -45.331 -19.701 5.140 1.00 40.54 547 LEU G CA 1
ATOM 6485 C C . LEU G 2 4 ? -44.994 -18.229 4.940 1.00 40.67 547 LEU G C 1
ATOM 6486 O O . LEU G 2 4 ? -43.888 -17.786 5.270 1.00 40.57 547 LEU G O 1
ATOM 6491 N N . HIS G 2 5 ? -45.966 -17.478 4.416 1.00 40.74 548 HIS G N 1
ATOM 6492 C CA . HIS G 2 5 ? -45.816 -16.042 4.184 1.00 40.70 548 HIS G CA 1
ATOM 6493 C C . HIS G 2 5 ? -46.169 -15.235 5.424 1.00 40.66 548 HIS G C 1
ATOM 6494 O O . HIS G 2 5 ? -47.262 -15.392 5.975 1.00 40.77 548 HIS G O 1
ATOM 6501 N N . PRO G 2 6 ? -45.238 -14.374 5.875 1.00 40.62 549 PRO G N 1
ATOM 6502 C CA . PRO G 2 6 ? -45.562 -13.394 6.906 1.00 40.52 549 PRO G CA 1
ATOM 6503 C C . PRO G 2 6 ? -46.588 -12.377 6.405 1.00 40.49 549 PRO G C 1
ATOM 6504 O O . PRO G 2 6 ? -46.597 -12.039 5.214 1.00 40.49 549 PRO G O 1
ATOM 6508 N N . ASN G 2 7 ? -47.442 -11.908 7.312 1.00 40.40 550 ASN G N 1
ATOM 6509 C CA . ASN G 2 7 ? -48.418 -10.861 7.015 1.00 40.40 550 ASN G CA 1
ATOM 6510 C C . ASN G 2 7 ? -47.820 -9.449 7.155 1.00 40.56 550 ASN G C 1
ATOM 6511 O O . ASN G 2 7 ? -47.327 -9.084 8.223 1.00 40.37 550 ASN G O 1
ATOM 6516 N N . PRO G 2 8 ? -47.850 -8.660 6.065 1.00 40.82 551 PRO G N 1
ATOM 6517 C CA . PRO G 2 8 ? -47.457 -7.250 6.114 1.00 41.04 551 PRO G CA 1
ATOM 6518 C C . PRO G 2 8 ? -48.276 -6.416 7.105 1.00 41.21 551 PRO G C 1
ATOM 6519 O O . PRO G 2 8 ? -47.781 -5.412 7.614 1.00 41.28 551 PRO G O 1
ATOM 6523 N N . MET G 2 9 ? -49.510 -6.830 7.378 1.00 41.39 552 MET G N 1
ATOM 6524 C CA . MET G 2 9 ? -50.401 -6.071 8.259 1.00 41.69 552 MET G CA 1
ATOM 6525 C C . MET G 2 9 ? -50.052 -6.164 9.751 1.00 41.85 552 MET G C 1
ATOM 6526 O O . MET G 2 9 ? -50.316 -5.229 10.511 1.00 42.06 552 MET G O 1
ATOM 6547 N N . GLN G 2 11 ? -47.167 -6.169 11.565 1.00 41.99 554 GLN G N 1
ATOM 6548 C CA . GLN G 2 11 ? -46.149 -5.256 12.121 1.00 41.95 554 GLN G CA 1
ATOM 6549 C C . GLN G 2 11 ? -46.717 -3.891 12.525 1.00 41.86 554 GLN G C 1
ATOM 6550 O O . GLN G 2 11 ? -46.349 -3.350 13.570 1.00 41.97 554 GLN G O 1
ATOM 6552 N N . ARG G 2 12 ? -47.612 -3.349 11.695 1.00 41.67 555 ARG G N 1
ATOM 6553 C CA . ARG G 2 12 ? -48.313 -2.095 11.994 1.00 41.39 555 ARG G CA 1
ATOM 6554 C C . ARG G 2 12 ? -49.167 -2.221 13.249 1.00 41.40 555 ARG G C 1
ATOM 6555 O O . ARG G 2 12 ? -49.777 -3.261 13.486 1.00 41.40 555 ARG G O 1
ATOM 6563 N N . LEU H 2 4 ? -91.403 20.249 3.434 1.00 36.26 547 LEU H N 1
ATOM 6564 C CA . LEU H 2 4 ? -90.171 19.434 3.661 1.00 36.61 547 LEU H CA 1
ATOM 6565 C C . LEU H 2 4 ? -90.435 17.942 3.465 1.00 36.91 547 LEU H C 1
ATOM 6566 O O . LEU H 2 4 ? -91.590 17.504 3.495 1.00 36.94 547 LEU H O 1
ATOM 6571 N N . HIS H 2 5 ? -89.365 17.169 3.274 1.00 37.21 548 HIS H N 1
ATOM 6572 C CA . HIS H 2 5 ? -89.487 15.731 3.001 1.00 37.69 548 HIS H CA 1
ATOM 6573 C C . HIS H 2 5 ? -89.258 14.876 4.238 1.00 37.79 548 HIS H C 1
ATOM 6574 O O . HIS H 2 5 ? -88.214 14.986 4.881 1.00 37.84 548 HIS H O 1
ATOM 6581 N N . PRO H 2 6 ? -90.248 14.033 4.584 1.00 38.02 549 PRO H N 1
ATOM 6582 C CA . PRO H 2 6 ? -90.052 12.986 5.586 1.00 37.99 549 PRO H CA 1
ATOM 6583 C C . PRO H 2 6 ? -88.972 11.993 5.157 1.00 38.03 549 PRO H C 1
ATOM 6584 O O . PRO H 2 6 ? -88.915 11.601 3.987 1.00 37.80 549 PRO H O 1
ATOM 6588 N N . ASN H 2 7 ? -88.121 11.609 6.107 1.00 38.06 550 ASN H N 1
ATOM 6589 C CA . ASN H 2 7 ? -87.063 10.636 5.865 1.00 38.12 550 ASN H CA 1
ATOM 6590 C C . ASN H 2 7 ? -87.543 9.206 6.141 1.00 38.34 550 ASN H C 1
ATOM 6591 O O . ASN H 2 7 ? -87.910 8.887 7.276 1.00 38.40 550 ASN H O 1
ATOM 6596 N N . PRO H 2 8 ? -87.546 8.346 5.099 1.00 38.50 551 PRO H N 1
ATOM 6597 C CA . PRO H 2 8 ? -87.952 6.940 5.216 1.00 38.56 551 PRO H CA 1
ATOM 6598 C C . PRO H 2 8 ? -87.075 6.130 6.167 1.00 38.73 551 PRO H C 1
ATOM 6599 O O . PRO H 2 8 ? -87.545 5.134 6.727 1.00 38.72 551 PRO H O 1
ATOM 6603 N N . MET H 2 9 ? -85.820 6.553 6.337 1.00 38.79 552 MET H N 1
ATOM 6604 C CA . MET H 2 9 ? -84.871 5.880 7.227 1.00 39.16 552 MET H CA 1
ATOM 6605 C C . MET H 2 9 ? -85.268 5.992 8.695 1.00 39.05 552 MET H C 1
ATOM 6606 O O . MET H 2 9 ? -84.991 5.094 9.493 1.00 39.02 552 MET H O 1
ATOM 6627 N N . GLN H 2 11 ? -88.131 6.154 10.712 1.00 39.01 554 GLN H N 1
ATOM 6628 C CA . GLN H 2 11 ? -89.105 5.357 11.466 1.00 39.18 554 GLN H CA 1
ATOM 6629 C C . GLN H 2 11 ? -88.638 3.914 11.738 1.00 39.29 554 GLN H C 1
ATOM 6630 O O . GLN H 2 11 ? -89.403 3.091 12.250 1.00 39.62 554 GLN H O 1
ATOM 6632 N N . ARG H 2 12 ? -87.381 3.624 11.404 1.00 39.07 555 ARG H N 1
ATOM 6633 C CA . ARG H 2 12 ? -86.771 2.324 11.663 1.00 38.83 555 ARG H CA 1
ATOM 6634 C C . ARG H 2 12 ? -85.873 2.410 12.895 1.00 38.96 555 ARG H C 1
ATOM 6635 O O . ARG H 2 12 ? -85.100 1.495 13.184 1.00 39.05 555 ARG H O 1
#

B-factor: mean 37.46, std 7.96, range [10.36, 66.4]

Organism: Mus musculus (NCBI:txid10090)

GO terms:
  GO:0035091 phosphatidylinositol binding (F, IDA)
  GO:0061098 positive regulation of protein tyrosine kinase activity (P, IDA)
  GO:0019901 protein kinase binding (F, IDA)
  GO:0031594 neuromuscular junction (C, IDA)
  GO:0035022 positive regulation of Rac protein signal transduction (P, IDA)
  GO:0045211 postsynaptic membrane (C, IDA)
  GO:0043113 receptor clustering (P, IDA)
  GO:0035591 signaling adaptor activity (F, IDA)
  GO:0007167 enzyme-linked receptor protein signaling pathway (P, IDA)
  GO:0007528 neuromuscular junction development (P, IDA)
  GO:0043113 receptor clustering (P, IGI)
  GO:0007167 enzyme-linked receptor protein signaling pathway (P, IGI)
  GO:0007528 neuromuscular junction development (P, IGI)
  GO:0001934 positive regulation of protein phosphorylation (P, IMP)
  GO:0035022 positive regulation of Rac protein signal transduction (P, IMP)
  GO:0007167 enzyme-linked receptor protein signaling pathway (P, IMP)
  GO:0005515 protein binding (F, IPI)

Radius of gyration: 27.65 Å; Cα contacts (8 Å, |Δi|>4): 2047; chains: 8; bounding box: 62×66×66 Å